Protein AF-0000000079002366 (afdb_homodimer)

Secondary structure (DSSP, 8-state):
-GGGGG--BSS---EETTEEEEEEES-SEE-TT-EEEEEEEEEE-SS-EEEEEEEEETTTTEEEEEEEEEE-TT-EEEEEEEEEPPSS-EEEEEEEEETTEEEEEEEEEE--GGGSPPEEEEEEEEE-----B-TTS-BS-THHHHHHHS-TTTTT-S-HHHHHHHHHHH-TT--EEEEE-HHHHHHHHHHHHH-EEBTTS-EE-TTSHHHHHHHHHHHHHHHHHHTTSEEEEEE-TT-B-HHHIIIII--HHHHHHHHHHHHHHHHHHH-TT----EEE-GGG-B-TTHHHHHHHTT--EEEEEIIIIITT-EES---SSS-EEEE-TTT--EEEEEEE-HHHHHHHHH-B--SSHHHHHHHHHHHHHHHHHGGG-TT-SEEEEEEESSHHHHTSSSHHHHHHHHHHHHHHHHHHHHTTSEEE--HHHHHHHS---EEEEE--SB-TTS-STTTTTSSTTHHHHHHHHHHHHHHHHHHHHHHTS--HHHHHHHHHHHHHTBHHHH-GGG--HHHHHHHHHHHHHHHHHHHTTEEEEEEEESS-EEBT-EEEEEEEEEE-SSS-EEEEEEEEETTEEESS-SPEEEEE-TTEEEEEEEEEEESSBEEEEEEEEEEETTEEEEEEEEEEEEEPPPPPPP-/-GGGGG--BSS---EETTEEEEEEES-SEE-TT-EEEEEEEEEE-SS-EEEEEEEEETTTTEEEEEEEEEE-TT-EEEEEEEEEPPSS-EEEEEEEEETTEEEEEEEEEE--GGGSPPEEEEEEEEE-----B-TTS-BS-THHHHHHHS-TTTTT-S-HHHHHHHHHHH-TT--EEEEE-HHHHHHHHHHHHH-EEBTTS-EE-TTSHHHHHHHHHHHHHHHHHHTTSEEEEEE-TT---HHHIIIII--HHHHHHHHHHHHHHHHHHH-TT----EEE-GGG-B-TTHHHHHHHTT--EEEEEIIIIITT-EES---SSS-EEEE-TTT--EEEEEEE-HHHHHHHHHSB--SSHHHHHHHHHHHHHHHHHGGG-TT-SEEEEEEESSHHHHTSSSHHHHHHHHHHHHHHHHHHHHTTSEEE--HHHHHHHS---EEEEE--SB-TTS-STTTTTSSTTHHHHHHHHHHHHHHHHHHHHHHTS--HHHHHHHHHHHHHT-HHHH-GGG--HHHHHHHHHHHHHHHHHHHTTEEEEEEEESS-EEBT-EEEEEEEEEE-SSS-EEEEEEEEETTEEESS-SPEEEEE-TTEEEEEEEEEEESSBEEEEEEEEEEETTEEEEEEEEEEEEEPPPPPPP-

pLDDT: mean 95.38, std 5.59, range [43.78, 98.81]

Radius of gyration: 57.19 Å; Cα contacts (8 Å, |Δi|>4): 3016; chains: 2; bounding box: 68×178×107 Å

Foldseek 3Di:
DVVQVVFQAPDGWDDDPQKTWDKFKPFQEEAAFDKIKIKIKIFHQAAKDKKKKWKAWPVVRGTPDIDIDIDHHGDIDIDMDMDTHHRDWDKTKMFMDINNHTRYMDIHTYDDLVVAAAAAEAEEAEADDALQAFPVQAGADCCLQQQQAACQQPPLDGHLLLLVLVLCVVQVQFAYEYEPELSSLVVLVCCLVAWHHHPVGDTDGNPDPSNVSSVVSLVSVLVCVVVQRYAYAWEQRRLFLQLCCCVPLVVNVLRLVRRLVRQVSVQVSSDPNDGHQAHERRLLQDDLSCQVSCQVSNRAEYEEACVQWVVQFAFFDDDLQAKAWEAAPVVRGTHIYRHADLVLLCSLQPSQAADDLVRLLNSLSVSLSVVLVVLVPNPRRYHYHYDHRRRSQNVHPRNNSNSSSVSNNSSNNVVCVVSSNHPRHYPVVCPVVGDRPIYTHDTDRAGSVNDPCQQPPLDPCSVVLVVLLSVLVLLLQQLQQFQVHDDPLSVQLSVLSSSLRRRQCRGNVNPPVVSNCSSSCSNNVSSLVQLLQKEWDDWDWPDAAEAQDKTKIKTKIFHQAQGKTKKWKDKDWDQKDFPPNDTDIDIDHHGDMDIDITIMHGHDFAKIKMKMFIDGSRDTSYMDIDIHGYHYDDDDDDD/DVVQVQFQAPDGWDDDPQKTKEKFKPFQEEEAFDKIKIKIKIFGQAAKDKKKKWKAKPVVRGTPDIDIDIDHHGDIDIDMDMDTHHRDWDKTKMFMDINNHTRYMDIHTYDDLVVDAAAAEAEEAEADDALQAFPVQAGADCCLQQQQAACQQPPLDGHLLLLVLVLCVVQVQFAYEYEPELSSLVVLVCCLVAWHHHPVGDTDGNPDPSNVSSVVSLVSVLVCVVVQRYAYAWEQRRLFLQLCCCVPLVVNVLRLVRRLVRQVSVQVSSDPNDGHQAHERRLLQDDLSCQVSCQVSNRAEYEEACVQWVVQFAFFDDDLQAWAWEAAPVVRGTHIYRHADLVLLCSLQPSQAADDLVRLLNSLSVSLSVVLVVLVPNVRRHHYHYDHRRRSQNVHPRNNSNSSSVSNNSSNNVVCVVSNNHPNHYPVVCPVVGDRPIYTHDTDRAGSVNDPCQQPPLDPCSVVLVVLLSVLVLLLQQLQQFQVHDDPLSVQLSVLSSSLRRSQCRGNVNPPVVSNVSSSCSNNVSSLVQLLQKEWDDWDWPDAAEAQDKTKIKTKIFHQAQGKTKKWKDKDWDQKDFPPNDTDIDIDHHGDMDIDITIMHGHDFAKIKMKMFIDGSRDTSYMDIDIHGYHYDDDDDDD

Sequence (1278 aa):
MEVLDKYSSLIKPKLINNIEAYMVFDKPAHKPNAEAKIYVLLNNHGSRRDIHYKIVSIDRNREVFSKRINVDEKKFLIETISIETPDKPGRFCYKLFIDNEQIDNTCFLVGDPSSREQMYFTIVWHHHQAPNYLPDGRIHGPWAYIYVWSDLLKPYGKGPYHYHSVMLNIHPHFKATYNLSPSLLRQWQIAVEKGVEFVNGEKYDPNHEKIRLVEETLNNYREALFKGQIDVLTSIYAHTIGGFLTDVLGATNIVEEEIRYGKEVTSKIMGNNYNPQGIWTPEMAFSMKLIPIYYDLDIKYTVLDDKFHFFHAEGNKDSQYEPYMVIDTESKKYITVFFRDHDLSDILGFRNNFYSEPHAWRNAYEFALRVAEKWFDKNVKVLTIALDGENWMSFSVNPPLTAYFLDKMIIYLETLSDNKFIKLSTLREIYNKVPANRILTNIPTNSWLGTFRKWRGEVPQHEEYWIKTYSVYRKLLAYEEMIGGRDEFSNEARWALWHALDSDYWWAEFWLPKIIDTWLSVAENILNNRINKIQIIDVRPASEFYEDEKAGLVVTIRNQLEKEIRVSFAIGGTGFSSVNNDLETVKMNPNSSYTRIIPVKAKFIGKHKMVVSAISKGLIIDSKIIDINVKPKLLPNPRMEVLDKYSSLIKPKLINNIEAYMVFDKPAHKPNAEAKIYVLLNNHGSRRDIHYKIVSIDRNREVFSKRINVDEKKFLIETISIETPDKPGRFCYKLFIDNEQIDNTCFLVGDPSSREQMYFTIVWHHHQAPNYLPDGRIHGPWAYIYVWSDLLKPYGKGPYHYHSVMLNIHPHFKATYNLSPSLLRQWQIAVEKGVEFVNGEKYDPNHEKIRLVEETLNNYREALFKGQIDVLTSIYAHTIGGFLTDVLGATNIVEEEIRYGKEVTSKIMGNNYNPQGIWTPEMAFSMKLIPIYYDLDIKYTVLDDKFHFFHAEGNKDSQYEPYMVIDTESKKYITVFFRDHDLSDILGFRNNFYSEPHAWRNAYEFALRVAEKWFDKNVKVLTIALDGENWMSFSVNPPLTAYFLDKMIIYLETLSDNKFIKLSTLREIYNKVPANRILTNIPTNSWLGTFRKWRGEVPQHEEYWIKTYSVYRKLLAYEEMIGGRDEFSNEARWALWHALDSDYWWAEFWLPKIIDTWLSVAENILNNRINKIQIIDVRPASEFYEDEKAGLVVTIRNQLEKEIRVSFAIGGTGFSSVNNDLETVKMNPNSSYTRIIPVKAKFIGKHKMVVSAISKGLIIDSKIIDINVKPKLLPNPR

InterPro domains:
  IPR004300 Glycoside hydrolase family 57, N-terminal domain [PF03065] (162-439)
  IPR011330 Glycoside hydrolase/deacetylase, beta/alpha-barrel [SSF88713] (119-455)
  IPR027291 Glycoside hydrolase 38, N-terminal domain superfamily [G3DSA:3.20.110.10] (118-382)
  IPR052046 Glycosyl hydrolase family 57 [PTHR36306] (117-508)

Solvent-accessible surface area (backbone atoms only — not comparable to full-atom values): 63898 Å² total; per-residue (Å²): 121,78,79,54,70,74,34,45,34,87,61,66,81,58,66,60,96,46,31,32,52,42,60,41,57,77,45,45,60,38,48,49,66,31,82,43,39,38,38,40,34,37,33,27,76,41,72,62,44,78,44,41,37,37,34,31,32,61,84,73,70,39,76,77,46,74,49,75,47,76,46,52,53,66,35,77,46,77,45,81,44,79,45,71,40,55,79,59,68,45,78,48,41,36,36,35,26,50,72,87,38,79,64,37,69,41,66,34,34,28,42,62,42,84,77,50,80,55,22,36,32,31,42,36,32,39,36,74,36,69,64,40,47,46,98,85,59,37,28,78,50,66,58,75,49,45,33,32,60,30,67,62,17,46,95,77,37,33,7,50,59,29,36,56,31,50,47,49,67,76,36,71,82,57,32,26,21,32,25,56,26,20,26,32,50,49,52,52,50,43,25,48,74,70,17,48,41,35,71,88,66,55,71,45,52,39,82,35,71,60,32,45,47,48,46,49,32,54,48,40,48,37,49,36,39,75,71,62,32,32,41,57,24,21,21,37,27,38,41,33,44,46,23,54,37,36,71,39,71,62,39,48,65,60,47,45,52,30,32,54,48,6,41,50,47,36,21,61,72,60,32,90,83,41,73,54,41,33,34,47,46,38,70,32,22,38,30,62,77,49,34,56,50,36,36,76,70,60,32,51,32,36,55,40,34,27,75,50,29,53,68,66,38,39,63,59,77,86,61,63,23,45,46,28,32,36,34,34,80,85,80,68,32,42,35,33,36,37,31,21,42,52,67,65,19,45,39,63,43,64,31,44,22,47,90,43,70,64,50,20,43,45,37,20,49,51,52,41,31,57,58,53,56,45,58,76,39,82,73,41,47,33,49,34,32,50,39,58,49,38,53,34,33,71,71,27,87,36,30,28,45,39,52,55,18,50,56,47,29,51,52,40,49,47,48,35,29,75,62,38,48,30,37,66,26,22,61,66,54,42,61,76,70,47,77,51,85,32,45,31,58,41,46,63,40,34,16,69,79,62,49,56,35,55,55,49,60,73,38,79,66,34,58,60,52,49,42,52,50,50,42,46,50,48,51,51,53,17,53,27,57,22,54,72,49,81,50,76,64,55,50,50,25,48,54,25,44,44,60,37,47,18,39,66,45,40,28,49,95,56,54,33,64,70,60,31,49,51,24,44,49,52,20,42,52,53,50,48,63,56,48,66,37,38,38,69,78,44,71,47,71,70,51,79,41,31,34,75,32,80,27,36,34,34,40,29,38,36,34,64,42,92,50,49,34,41,43,22,40,40,68,15,16,60,52,48,44,48,78,61,87,56,67,51,70,45,80,42,57,45,62,35,70,48,74,47,72,44,54,31,31,33,64,38,26,38,74,41,60,35,28,40,32,35,34,28,85,51,30,49,60,28,73,46,78,44,80,45,66,25,36,61,66,76,57,72,78,71,113,121,77,78,55,68,75,34,46,34,89,61,65,80,58,68,58,96,47,32,32,50,43,58,43,57,77,45,44,60,37,47,50,66,31,83,42,40,39,37,39,35,37,34,28,75,40,70,63,45,78,44,41,37,37,35,33,32,60,83,73,70,37,76,75,46,72,49,75,48,76,46,52,53,66,34,77,45,75,45,80,43,82,44,72,40,54,78,59,70,44,79,48,40,35,35,35,25,51,71,88,38,78,63,37,69,41,68,34,34,29,42,62,41,84,79,48,80,55,23,36,32,32,42,37,32,40,37,74,36,69,65,39,46,46,99,84,60,36,28,77,49,67,59,75,48,48,33,32,62,31,67,64,17,47,94,76,37,34,6,51,58,30,35,55,31,50,47,49,66,76,36,70,81,58,33,26,21,32,25,56,25,18,25,30,49,49,52,52,49,42,24,46,73,70,18,49,41,36,72,88,65,55,70,45,52,40,82,34,72,60,34,46,48,49,48,48,33,53,49,39,48,38,50,35,38,76,71,64,32,32,40,55,23,21,20,37,27,38,41,34,43,46,24,53,37,37,71,38,70,62,38,46,65,60,47,44,51,31,32,55,49,5,41,50,46,37,22,61,72,60,32,90,82,42,71,54,40,34,34,46,47,38,70,31,23,40,30,63,78,49,32,56,50,37,36,75,70,59,31,51,33,38,53,40,34,28,75,48,30,53,69,66,38,39,64,60,77,85,60,63,24,43,46,28,31,37,36,34,78,86,80,67,33,43,35,34,37,38,31,21,42,53,66,65,18,45,40,62,42,66,31,45,23,47,89,44,69,66,52,18,42,45,38,21,49,50,52,41,32,56,57,54,55,46,59,76,39,84,72,41,48,33,50,33,32,50,39,57,50,37,54,32,32,72,71,27,86,37,29,27,46,39,51,54,17,50,55,48,29,51,52,40,49,47,48,35,31,74,62,39,47,30,36,67,26,22,63,67,55,44,60,75,71,48,76,53,84,32,44,32,58,43,46,63,40,32,16,70,78,62,48,57,36,54,55,50,61,72,40,77,65,33,56,60,52,50,42,52,50,50,42,46,50,47,51,50,52,17,52,26,56,22,54,72,47,82,51,74,64,55,49,50,26,48,53,24,44,44,60,37,46,19,39,67,43,39,27,50,95,56,54,34,64,68,60,31,48,53,24,44,48,52,20,42,52,53,49,48,64,56,49,67,38,40,39,70,78,44,71,46,71,70,51,77,40,32,34,74,33,80,26,36,34,35,38,29,37,35,34,63,41,92,49,48,34,42,45,22,40,39,70,15,16,60,52,48,44,46,78,60,86,56,69,51,70,45,78,42,58,44,63,34,71,48,75,47,72,46,55,31,31,32,65,38,27,37,72,40,59,36,29,40,32,35,33,27,86,49,31,48,61,31,72,46,76,43,80,45,66,26,37,61,66,75,57,72,78,71,114

Nearest PDB structures (foldseek):
  7e1y-assembly1_H  TM=9.943E-01  e=3.136E-101  Staphylothermus marinus F1
  8cmu-assembly1_B  TM=7.668E-01  e=3.861E-05  Homo sapiens
  1ex0-assembly1_B  TM=7.527E-01  e=7.606E-05  Homo sapiens
  1ex0-assembly1_A  TM=7.630E-01  e=1.265E-04  Homo sapiens
  1evu-assembly1_B  TM=7.575E-01  e=1.338E-04  Homo sapiens

Structure (mmCIF, N/CA/C/O backbone):
data_AF-0000000079002366-model_v1
#
loop_
_entity.id
_entity.type
_entity.pdbx_description
1 polymer 'Glycoside hydrolase, family 57'
#
loop_
_atom_site.group_PDB
_atom_site.id
_atom_site.type_symbol
_atom_site.label_atom_id
_atom_site.label_alt_id
_atom_site.label_comp_id
_atom_site.label_asym_id
_atom_site.label_entity_id
_atom_site.label_seq_id
_atom_site.pdbx_PDB_ins_code
_atom_site.Cartn_x
_atom_site.Cartn_y
_atom_site.Cartn_z
_atom_site.occupancy
_atom_site.B_iso_or_equiv
_atom_site.auth_seq_id
_atom_site.auth_comp_id
_atom_site.auth_asym_id
_atom_site.auth_atom_id
_atom_site.pdbx_PDB_model_num
ATOM 1 N N . MET A 1 1 ? 32.5 -64.375 -22.828 1 44.06 1 MET A N 1
ATOM 2 C CA . MET A 1 1 ? 31.625 -64.25 -21.672 1 44.06 1 MET A CA 1
ATOM 3 C C . MET A 1 1 ? 31.125 -62.844 -21.484 1 44.06 1 MET A C 1
ATOM 5 O O . MET A 1 1 ? 29.938 -62.625 -21.219 1 44.06 1 MET A O 1
ATOM 9 N N . GLU A 1 2 ? 32.031 -61.875 -21.703 1 52.25 2 GLU A N 1
ATOM 10 C CA . GLU A 1 2 ? 31.797 -60.438 -21.469 1 52.25 2 GLU A CA 1
ATOM 11 C C . GLU A 1 2 ? 30.812 -59.875 -22.484 1 52.25 2 GLU A C 1
ATOM 13 O O . GLU A 1 2 ? 30 -59 -22.156 1 52.25 2 GLU A O 1
ATOM 18 N N . VAL A 1 3 ? 30.672 -60.438 -23.703 1 61.19 3 VAL A N 1
ATOM 19 C CA . VAL A 1 3 ? 29.906 -59.906 -24.812 1 61.19 3 VAL A CA 1
ATOM 20 C C . VAL A 1 3 ? 28.422 -60.188 -24.609 1 61.19 3 VAL A C 1
ATOM 22 O O . VAL A 1 3 ? 27.562 -59.438 -25.031 1 61.19 3 VAL A O 1
ATOM 25 N N . LEU A 1 4 ? 28.078 -61.125 -23.766 1 69.12 4 LEU A N 1
ATOM 26 C CA . LEU A 1 4 ? 26.688 -61.531 -23.625 1 69.12 4 LEU A CA 1
ATOM 27 C C . LEU A 1 4 ? 26 -60.75 -22.516 1 69.12 4 LEU A C 1
ATOM 29 O O . LEU A 1 4 ? 24.781 -60.812 -22.359 1 69.12 4 LEU A O 1
ATOM 33 N N . ASP A 1 5 ? 26.734 -59.906 -21.781 1 71.38 5 ASP A N 1
ATOM 34 C CA . ASP A 1 5 ? 26.172 -59.188 -20.641 1 71.38 5 ASP A CA 1
ATOM 35 C C . ASP A 1 5 ? 25.25 -58.062 -21.109 1 71.38 5 ASP A C 1
ATOM 37 O O . ASP A 1 5 ? 24.438 -57.562 -20.328 1 71.38 5 ASP A O 1
ATOM 41 N N . LYS A 1 6 ? 25.391 -57.781 -22.375 1 71.75 6 LYS A N 1
ATOM 42 C CA . LYS A 1 6 ? 24.609 -56.656 -22.891 1 71.75 6 LYS A CA 1
ATOM 43 C C . LYS A 1 6 ? 23.172 -57.062 -23.172 1 71.75 6 LYS A C 1
ATOM 45 O O . LYS A 1 6 ? 22.312 -56.219 -23.375 1 71.75 6 LYS A O 1
ATOM 50 N N . TYR A 1 7 ? 22.938 -58.281 -23.094 1 79 7 TYR A N 1
ATOM 51 C CA . TYR A 1 7 ? 21.609 -58.812 -23.438 1 79 7 TYR A CA 1
ATOM 52 C C . TYR A 1 7 ? 20.781 -59.031 -22.172 1 79 7 TYR A C 1
ATOM 54 O O . TYR A 1 7 ? 20.734 -60.156 -21.656 1 79 7 TYR A O 1
ATOM 62 N N . SER A 1 8 ? 20.062 -57.938 -21.781 1 85.75 8 SER A N 1
ATOM 63 C CA . SER A 1 8 ? 19.125 -58 -20.656 1 85.75 8 SER A CA 1
ATOM 64 C C . SER A 1 8 ? 17.844 -58.719 -21.062 1 85.75 8 SER A C 1
ATOM 66 O O . SER A 1 8 ? 17.047 -58.188 -21.844 1 85.75 8 SER A O 1
ATOM 68 N N . SER A 1 9 ? 17.734 -60 -20.766 1 92.19 9 SER A N 1
ATOM 69 C CA . SER A 1 9 ? 16.578 -60.875 -21.047 1 92.19 9 SER A CA 1
ATOM 70 C C . SER A 1 9 ? 16.234 -61.719 -19.844 1 92.19 9 SER A C 1
ATOM 72 O O . SER A 1 9 ? 16.938 -61.719 -18.828 1 92.19 9 SER A O 1
ATOM 74 N N . LEU A 1 10 ? 15.047 -62.312 -19.891 1 92.69 10 LEU A N 1
ATOM 75 C CA . LEU A 1 10 ? 14.609 -63.188 -18.812 1 92.69 10 LEU A CA 1
ATOM 76 C C . LEU A 1 10 ? 15.57 -64.375 -18.656 1 92.69 10 LEU A C 1
ATOM 78 O O . LEU A 1 10 ? 15.93 -64.688 -17.531 1 92.69 10 LEU A O 1
ATOM 82 N N . ILE A 1 11 ? 15.891 -65 -19.797 1 94.69 11 ILE A N 1
ATOM 83 C CA . ILE A 1 11 ? 16.906 -66 -19.875 1 94.69 11 ILE A CA 1
ATOM 84 C C . ILE A 1 11 ? 18.141 -65.5 -20.578 1 94.69 11 ILE A C 1
ATOM 86 O O . ILE A 1 11 ? 18.078 -65.125 -21.75 1 94.69 11 ILE A O 1
ATOM 90 N N . LYS A 1 12 ? 19.219 -65.562 -19.938 1 94.44 12 LYS A N 1
ATOM 91 C CA . LYS A 1 12 ? 20.453 -65.062 -20.531 1 94.44 12 LYS A CA 1
ATOM 92 C C . LYS A 1 12 ? 21.016 -66 -21.562 1 94.44 12 LYS A C 1
ATOM 94 O O . LYS A 1 12 ? 20.891 -67.25 -21.422 1 94.44 12 LYS A O 1
ATOM 99 N N . PRO A 1 13 ? 21.562 -65.438 -22.562 1 93.38 13 PRO A N 1
ATOM 100 C CA . PRO A 1 13 ? 22.188 -66.375 -23.547 1 93.38 13 PRO A CA 1
ATOM 101 C C . PRO A 1 13 ? 23.453 -67 -23 1 93.38 13 PRO A C 1
ATOM 103 O O . PRO A 1 13 ? 24.188 -66.438 -22.219 1 93.38 13 PRO A O 1
ATOM 106 N N . LYS A 1 14 ? 23.609 -68.188 -23.328 1 91.75 14 LYS A N 1
ATOM 107 C CA . LYS A 1 14 ? 24.781 -69 -22.938 1 91.75 14 LYS A CA 1
ATOM 108 C C . LYS A 1 14 ? 25.312 -69.812 -24.094 1 91.75 14 LYS A C 1
ATOM 110 O O . LYS A 1 14 ? 24.531 -70.375 -24.859 1 91.75 14 LYS A O 1
ATOM 115 N N . LEU A 1 15 ? 26.625 -69.875 -24.219 1 91.62 15 LEU A N 1
ATOM 116 C CA . LEU A 1 15 ? 27.281 -70.625 -25.25 1 91.62 15 LEU A CA 1
ATOM 117 C C . LEU A 1 15 ? 28.266 -71.625 -24.641 1 91.62 15 LEU A C 1
ATOM 119 O O . LEU A 1 15 ? 28.953 -71.312 -23.672 1 91.62 15 LEU A O 1
ATOM 123 N N . ILE A 1 16 ? 28.312 -72.812 -25.125 1 92.69 16 ILE A N 1
ATOM 124 C CA . ILE A 1 16 ? 29.328 -73.812 -24.812 1 92.69 16 ILE A CA 1
ATOM 125 C C . ILE A 1 16 ? 30.094 -74.188 -26.078 1 92.69 16 ILE A C 1
ATOM 127 O O . ILE A 1 16 ? 29.547 -74.875 -26.984 1 92.69 16 ILE A O 1
ATOM 131 N N . ASN A 1 17 ? 31.344 -73.875 -26.141 1 90.19 17 ASN A N 1
ATOM 132 C CA . ASN A 1 17 ? 32.188 -74.125 -27.312 1 90.19 17 ASN A CA 1
ATOM 133 C C . ASN A 1 17 ? 31.516 -73.688 -28.594 1 90.19 17 ASN A C 1
ATOM 135 O O . ASN A 1 17 ? 31.375 -74.438 -29.547 1 90.19 17 ASN A O 1
ATOM 139 N N . ASN A 1 18 ? 30.938 -72.562 -28.672 1 91.44 18 ASN A N 1
ATOM 140 C CA . ASN A 1 18 ? 30.328 -71.812 -29.781 1 91.44 18 ASN A CA 1
ATOM 141 C C . ASN A 1 18 ? 28.969 -72.438 -30.156 1 91.44 18 ASN A C 1
ATOM 143 O O . ASN A 1 18 ? 28.438 -72.125 -31.234 1 91.44 18 ASN A O 1
ATOM 147 N N . ILE A 1 19 ? 28.438 -73.312 -29.266 1 92.5 19 ILE A N 1
ATOM 148 C CA . ILE A 1 19 ? 27.109 -73.875 -29.469 1 92.5 19 ILE A CA 1
ATOM 149 C C . ILE A 1 19 ? 26.109 -73.188 -28.516 1 92.5 19 ILE A C 1
ATOM 151 O O . ILE A 1 19 ? 26.328 -73.188 -27.297 1 92.5 19 ILE A O 1
ATOM 155 N N . GLU A 1 20 ? 25.188 -72.625 -29.125 1 94 20 GLU A N 1
ATOM 156 C CA . GLU A 1 20 ? 24.016 -72.125 -28.391 1 94 20 GLU A CA 1
ATOM 157 C C . GLU A 1 20 ? 22.891 -73.188 -28.391 1 94 20 GLU A C 1
ATOM 159 O O . GLU A 1 20 ? 22.547 -73.688 -29.438 1 94 20 GLU A O 1
ATOM 164 N N . ALA A 1 21 ? 22.359 -73.438 -27.234 1 95.19 21 ALA A N 1
ATOM 165 C CA . ALA A 1 21 ? 21.297 -74.5 -27.172 1 95.19 21 ALA A CA 1
ATOM 166 C C . ALA A 1 21 ? 20.25 -74.125 -26.125 1 95.19 21 ALA A C 1
ATOM 168 O O . ALA A 1 21 ? 20.594 -73.625 -25.047 1 95.19 21 ALA A O 1
ATOM 169 N N . TYR A 1 22 ? 19.016 -74.312 -26.484 1 97.62 22 TYR A N 1
ATOM 170 C CA . TYR A 1 22 ? 17.891 -74.125 -25.594 1 97.62 22 TYR A CA 1
ATOM 171 C C . TYR A 1 22 ? 16.859 -75.188 -25.719 1 97.62 22 TYR A C 1
ATOM 173 O O . TYR A 1 22 ? 16.875 -76 -26.688 1 97.62 22 TYR A O 1
ATOM 181 N N . MET A 1 23 ? 16.109 -75.312 -24.734 1 96.94 23 MET A N 1
ATOM 182 C CA . MET A 1 23 ? 14.992 -76.25 -24.734 1 96.94 23 MET A CA 1
ATOM 183 C C . MET A 1 23 ? 13.68 -75.562 -24.438 1 96.94 23 MET A C 1
ATOM 185 O O . MET A 1 23 ? 13.578 -74.75 -23.484 1 96.94 23 MET A O 1
ATOM 189 N N . VAL A 1 24 ? 12.695 -75.75 -25.312 1 97.75 24 VAL A N 1
ATOM 190 C CA . VAL A 1 24 ? 11.352 -75.25 -25.078 1 97.75 24 VAL A CA 1
ATOM 191 C C . VAL A 1 24 ? 10.328 -76.375 -25.297 1 97.75 24 VAL A C 1
ATOM 193 O O . VAL A 1 24 ? 10.633 -77.375 -25.938 1 97.75 24 VAL A O 1
ATOM 196 N N . PHE A 1 25 ? 9.211 -76.25 -24.703 1 97.75 25 PHE A N 1
ATOM 197 C CA . PHE A 1 25 ? 8.125 -77.188 -24.922 1 97.75 25 PHE A CA 1
ATOM 198 C C . PHE A 1 25 ? 7.148 -76.625 -25.969 1 97.75 25 PHE A C 1
ATOM 200 O O . PHE A 1 25 ? 7.168 -75.438 -26.281 1 97.75 25 PHE A O 1
ATOM 207 N N . ASP A 1 26 ? 6.336 -77.5 -26.516 1 96.69 26 ASP A N 1
ATOM 208 C CA . ASP A 1 26 ? 5.355 -77.125 -27.516 1 96.69 26 ASP A CA 1
ATOM 209 C C . ASP A 1 26 ? 4.301 -76.188 -26.922 1 96.69 26 ASP A C 1
ATOM 211 O O . ASP A 1 26 ? 3.785 -75.312 -27.609 1 96.69 26 ASP A O 1
ATOM 215 N N . LYS A 1 27 ? 4.016 -76.375 -25.609 1 97.25 27 LYS A N 1
ATOM 216 C CA . LYS A 1 27 ? 3.115 -75.562 -24.844 1 97.25 27 LYS A CA 1
ATOM 217 C C . LYS A 1 27 ? 3.631 -75.312 -23.422 1 97.25 27 LYS A C 1
ATOM 219 O O . LYS A 1 27 ? 4.227 -76.25 -22.844 1 97.25 27 LYS A O 1
ATOM 224 N N . PRO A 1 28 ? 3.299 -74.125 -22.906 1 97.12 28 PRO A N 1
ATOM 225 C CA . PRO A 1 28 ? 3.729 -73.875 -21.531 1 97.12 28 PRO A CA 1
ATOM 226 C C . PRO A 1 28 ? 2.947 -74.688 -20.516 1 97.12 28 PRO A C 1
ATOM 228 O O . PRO A 1 28 ? 3.438 -74.938 -19.406 1 97.12 28 PRO A O 1
ATOM 231 N N . ALA A 1 29 ? 1.758 -75.062 -20.938 1 96.38 29 ALA A N 1
ATOM 232 C CA . ALA A 1 29 ? 0.913 -75.875 -20.031 1 96.38 29 ALA A CA 1
ATOM 233 C C . ALA A 1 29 ? 0.18 -76.938 -20.797 1 96.38 29 ALA A C 1
ATOM 235 O O . ALA A 1 29 ? -0.286 -76.75 -21.922 1 96.38 29 ALA A O 1
ATOM 236 N N . HIS A 1 30 ? 0.12 -78.188 -20.141 1 96.12 30 HIS A N 1
ATOM 237 C CA . HIS A 1 30 ? -0.513 -79.375 -20.719 1 96.12 30 HIS A CA 1
ATOM 238 C C . HIS A 1 30 ? -1.516 -80 -19.75 1 96.12 30 HIS A C 1
ATOM 240 O O . HIS A 1 30 ? -1.458 -79.75 -18.547 1 96.12 30 HIS A O 1
ATOM 246 N N . LYS A 1 31 ? -2.406 -80.75 -20.312 1 94.38 31 LYS A N 1
ATOM 247 C CA . LYS A 1 31 ? -3.262 -81.625 -19.484 1 94.38 31 LYS A CA 1
ATOM 248 C C . LYS A 1 31 ? -2.502 -82.812 -18.984 1 94.38 31 LYS A C 1
ATOM 250 O O . LYS A 1 31 ? -1.475 -83.188 -19.547 1 94.38 31 LYS A O 1
ATOM 255 N N . PRO A 1 32 ? -3.002 -83.438 -17.922 1 93.5 32 PRO A N 1
ATOM 256 C CA . PRO A 1 32 ? -2.361 -84.688 -17.469 1 93.5 32 PRO A CA 1
ATOM 257 C C . PRO A 1 32 ? -2.469 -85.812 -18.469 1 93.5 32 PRO A C 1
ATOM 259 O O . PRO A 1 32 ? -3.496 -86 -19.141 1 93.5 32 PRO A O 1
ATOM 262 N N . ASN A 1 33 ? -1.472 -86.625 -18.562 1 93.44 33 ASN A N 1
ATOM 263 C CA . ASN A 1 33 ? -1.409 -87.812 -19.406 1 93.44 33 ASN A CA 1
ATOM 264 C C . ASN A 1 33 ? -1.61 -87.5 -20.875 1 93.44 33 ASN A C 1
ATOM 266 O O . ASN A 1 33 ? -2.377 -88.188 -21.578 1 93.44 33 ASN A O 1
ATOM 270 N N . ALA A 1 34 ? -1.039 -86.438 -21.25 1 94 34 ALA A N 1
ATOM 271 C CA . ALA A 1 34 ? -1.09 -86 -22.641 1 94 34 ALA A CA 1
ATOM 272 C C . ALA A 1 34 ? 0.293 -86.062 -23.281 1 94 34 ALA A C 1
ATOM 274 O O . ALA A 1 34 ? 1.297 -86.25 -22.594 1 94 34 ALA A O 1
ATOM 275 N N . GLU A 1 35 ? 0.284 -86 -24.516 1 94.69 35 GLU A N 1
ATOM 276 C CA . GLU A 1 35 ? 1.549 -85.938 -25.25 1 94.69 35 GLU A CA 1
ATOM 277 C C . GLU A 1 35 ? 2.125 -84.5 -25.25 1 94.69 35 GLU A C 1
ATOM 279 O O . GLU A 1 35 ? 1.389 -83.562 -25.406 1 94.69 35 GLU A O 1
ATOM 284 N N . ALA A 1 36 ? 3.338 -84.375 -24.938 1 95.31 36 ALA A N 1
ATOM 285 C CA . ALA A 1 36 ? 4.074 -83.125 -25.016 1 95.31 36 ALA A CA 1
ATOM 286 C C . ALA A 1 36 ? 5.336 -83.25 -25.859 1 95.31 36 ALA A C 1
ATOM 288 O O . ALA A 1 36 ? 5.812 -84.375 -26.062 1 95.31 36 ALA A O 1
ATOM 289 N N . LYS A 1 37 ? 5.754 -82.188 -26.422 1 97.06 37 LYS A N 1
ATOM 290 C CA . LYS A 1 37 ? 6.969 -82.188 -27.234 1 97.06 37 LYS A CA 1
ATOM 291 C C . LYS A 1 37 ? 8.016 -81.25 -26.688 1 97.06 37 LYS A C 1
ATOM 293 O O . LYS A 1 37 ? 7.68 -80.125 -26.219 1 97.06 37 LYS A O 1
ATOM 298 N N . ILE A 1 38 ? 9.211 -81.688 -26.641 1 96.75 38 ILE A N 1
ATOM 299 C CA . ILE A 1 38 ? 10.367 -80.875 -26.328 1 96.75 38 ILE A CA 1
ATOM 300 C C . ILE A 1 38 ? 11.078 -80.5 -27.625 1 96.75 38 ILE A C 1
ATOM 302 O O . ILE A 1 38 ? 11.391 -81.375 -28.453 1 96.75 38 ILE A O 1
ATOM 306 N N . TYR A 1 39 ? 11.219 -79.25 -27.844 1 97.31 39 TYR A N 1
ATOM 307 C CA . TYR A 1 39 ? 12.07 -78.75 -28.922 1 97.31 39 TYR A CA 1
ATOM 308 C C . TYR A 1 39 ? 13.453 -78.375 -28.406 1 97.31 39 TYR A C 1
ATOM 310 O O . TYR A 1 39 ? 13.586 -77.5 -27.562 1 97.31 39 TYR A O 1
ATOM 318 N N . VAL A 1 40 ? 14.445 -79.062 -28.844 1 96.75 40 VAL A N 1
ATOM 319 C CA . VAL A 1 40 ? 15.828 -78.688 -28.578 1 96.75 40 VAL A CA 1
ATOM 320 C C . VAL A 1 40 ? 16.344 -77.75 -29.688 1 96.75 40 VAL A C 1
ATOM 322 O O . VAL A 1 40 ? 16.438 -78.188 -30.844 1 96.75 40 VAL A O 1
ATOM 325 N N . LEU A 1 41 ? 16.609 -76.5 -29.344 1 96.94 41 LEU A N 1
ATOM 326 C CA . LEU A 1 41 ? 17.094 -75.5 -30.281 1 96.94 41 LEU A CA 1
ATOM 327 C C . LEU A 1 41 ? 18.625 -75.438 -30.281 1 96.94 41 LEU A C 1
ATOM 329 O O . LEU A 1 41 ? 19.219 -75 -29.297 1 96.94 41 LEU A O 1
ATOM 333 N N . LEU A 1 42 ? 19.25 -75.812 -31.328 1 95.06 42 LEU A N 1
ATOM 334 C CA . LEU A 1 42 ? 20.703 -75.875 -31.438 1 95.06 42 LEU A CA 1
ATOM 335 C C . LEU A 1 42 ? 21.188 -74.875 -32.5 1 95.06 42 LEU A C 1
ATOM 337 O O . LEU A 1 42 ? 20.75 -74.938 -33.656 1 95.06 42 LEU A O 1
ATOM 341 N N . ASN A 1 43 ? 22 -74 -32.094 1 95 43 ASN A N 1
ATOM 342 C CA . ASN A 1 43 ? 22.547 -73 -33 1 95 43 ASN A CA 1
ATOM 343 C C . ASN A 1 43 ? 24.078 -73 -32.906 1 95 43 ASN A C 1
ATOM 345 O O . ASN A 1 43 ? 24.641 -72.688 -31.875 1 95 43 ASN A O 1
ATOM 349 N N . ASN A 1 44 ? 24.75 -73.375 -34 1 93.31 44 ASN A N 1
ATOM 350 C CA . ASN A 1 44 ? 26.203 -73.438 -34.062 1 93.31 44 ASN A CA 1
ATOM 351 C C . ASN A 1 44 ? 26.797 -72.125 -34.625 1 93.31 44 ASN A C 1
ATOM 353 O O . ASN A 1 44 ? 26.594 -71.812 -35.781 1 93.31 44 ASN A O 1
ATOM 357 N N . HIS A 1 45 ? 27.578 -71.438 -33.812 1 91.62 45 HIS A N 1
ATOM 358 C CA . HIS A 1 45 ? 28.172 -70.188 -34.219 1 91.62 45 HIS A CA 1
ATOM 359 C C . HIS A 1 45 ? 29.609 -70.375 -34.719 1 91.62 45 HIS A C 1
ATOM 361 O O . HIS A 1 45 ? 30.266 -69.438 -35.125 1 91.62 45 HIS A O 1
ATOM 367 N N . GLY A 1 46 ? 30.047 -71.688 -34.625 1 91.12 46 GLY A N 1
ATOM 368 C CA . GLY A 1 46 ? 31.406 -72 -35.031 1 91.12 46 GLY A CA 1
ATOM 369 C C . GLY A 1 46 ? 31.484 -72.938 -36.188 1 91.12 46 GLY A C 1
ATOM 370 O O . GLY A 1 46 ? 30.656 -72.875 -37.125 1 91.12 46 GLY A O 1
ATOM 371 N N . SER A 1 47 ? 32.562 -73.75 -36.156 1 92.25 47 SER A N 1
ATOM 372 C CA . SER A 1 47 ? 32.75 -74.75 -37.219 1 92.25 47 SER A CA 1
ATOM 373 C C . SER A 1 47 ? 31.938 -76 -36.969 1 92.25 47 SER A C 1
ATOM 375 O O . SER A 1 47 ? 31.438 -76.25 -35.844 1 92.25 47 SER A O 1
ATOM 377 N N . ARG A 1 48 ? 31.812 -76.75 -38.031 1 92.62 48 ARG A N 1
ATOM 378 C CA . ARG A 1 48 ? 31.078 -78 -37.906 1 92.62 48 ARG A CA 1
ATOM 379 C C . ARG A 1 48 ? 31.641 -78.812 -36.75 1 92.62 48 ARG A C 1
ATOM 381 O O . ARG A 1 48 ? 32.875 -78.938 -36.594 1 92.62 48 ARG A O 1
ATOM 388 N N . ARG A 1 49 ? 30.703 -79.438 -36 1 89.5 49 ARG A N 1
ATOM 389 C CA . ARG A 1 49 ? 31.172 -80.188 -34.875 1 89.5 49 ARG A CA 1
ATOM 390 C C . ARG A 1 49 ? 30.125 -81.25 -34.438 1 89.5 49 ARG A C 1
ATOM 392 O O . ARG A 1 49 ? 28.922 -81 -34.594 1 89.5 49 ARG A O 1
ATOM 399 N N . ASP A 1 50 ? 30.656 -82.312 -33.969 1 92.69 50 ASP A N 1
ATOM 400 C CA . ASP A 1 50 ? 29.812 -83.375 -33.375 1 92.69 50 ASP A CA 1
ATOM 401 C C . ASP A 1 50 ? 29.562 -83.062 -31.891 1 92.69 50 ASP A C 1
ATOM 403 O O . ASP A 1 50 ? 30.5 -82.812 -31.125 1 92.69 50 ASP A O 1
ATOM 407 N N . ILE A 1 51 ? 28.219 -83 -31.547 1 93.31 51 ILE A N 1
ATOM 408 C CA . ILE A 1 51 ? 27.906 -82.688 -30.156 1 93.31 51 ILE A CA 1
ATOM 409 C C . ILE A 1 51 ? 27.031 -83.812 -29.578 1 93.31 51 ILE A C 1
ATOM 411 O O . ILE A 1 51 ? 26.297 -84.438 -30.312 1 93.31 51 ILE A O 1
ATOM 415 N N . HIS A 1 52 ? 27.203 -84 -28.344 1 95.12 52 HIS A N 1
ATOM 416 C CA . HIS A 1 52 ? 26.312 -84.875 -27.562 1 95.12 52 HIS A CA 1
ATOM 417 C C . HIS A 1 52 ? 25.422 -84.062 -26.641 1 95.12 52 HIS A C 1
ATOM 419 O O . HIS A 1 52 ? 25.906 -83.312 -25.812 1 95.12 52 HIS A O 1
ATOM 425 N N . TYR A 1 53 ? 24.078 -84.188 -26.906 1 94.19 53 TYR A N 1
ATOM 426 C CA . TYR A 1 53 ? 23.188 -83.5 -25.953 1 94.19 53 TYR A CA 1
ATOM 427 C C . TYR A 1 53 ? 22.297 -84.5 -25.234 1 94.19 53 TYR A C 1
ATOM 429 O O . TYR A 1 53 ? 21.969 -85.562 -25.781 1 94.19 53 TYR A O 1
ATOM 437 N N . LYS A 1 54 ? 21.953 -84.25 -24.047 1 95.69 54 LYS A N 1
ATOM 438 C CA . LYS A 1 54 ? 21.062 -85.125 -23.25 1 95.69 54 LYS A CA 1
ATOM 439 C C . LYS A 1 54 ? 20.078 -84.25 -22.453 1 95.69 54 LYS A C 1
ATOM 441 O O . LYS A 1 54 ? 20.375 -83.125 -22.109 1 95.69 54 LYS A O 1
ATOM 446 N N . ILE A 1 55 ? 18.922 -84.75 -22.188 1 96.25 55 ILE A N 1
ATOM 447 C CA . ILE A 1 55 ? 17.844 -84.125 -21.406 1 96.25 55 ILE A CA 1
ATOM 448 C C . ILE A 1 55 ? 17.594 -84.938 -20.141 1 96.25 55 ILE A C 1
ATOM 450 O O . ILE A 1 55 ? 17.391 -86.188 -20.219 1 96.25 55 ILE A O 1
ATOM 454 N N . VAL A 1 56 ? 17.641 -84.25 -19.047 1 95.81 56 VAL A N 1
ATOM 455 C CA . VAL A 1 56 ? 17.469 -84.938 -17.75 1 95.81 56 VAL A CA 1
ATOM 456 C C . VAL A 1 56 ? 16.266 -84.312 -17.031 1 95.81 56 VAL A C 1
ATOM 458 O O . VAL A 1 56 ? 16.141 -83.125 -16.891 1 95.81 56 VAL A O 1
ATOM 461 N N . SER A 1 57 ? 15.328 -85.25 -16.625 1 94.81 57 SER A N 1
ATOM 462 C CA . SER A 1 57 ? 14.211 -84.812 -15.805 1 94.81 57 SER A CA 1
ATOM 463 C C . SER A 1 57 ? 14.672 -84.438 -14.383 1 94.81 57 SER A C 1
ATOM 465 O O . SER A 1 57 ? 15.289 -85.312 -13.719 1 94.81 57 SER A O 1
ATOM 467 N N . ILE A 1 58 ? 14.352 -83.25 -13.953 1 91.94 58 ILE A N 1
ATOM 468 C CA . ILE A 1 58 ? 14.766 -82.875 -12.609 1 91.94 58 ILE A CA 1
ATOM 469 C C . ILE A 1 58 ? 13.898 -83.562 -11.57 1 91.94 58 ILE A C 1
ATOM 471 O O . ILE A 1 58 ? 14.398 -84 -10.539 1 91.94 58 ILE A O 1
ATOM 475 N N . ASP A 1 59 ? 12.695 -83.688 -11.836 1 88.56 59 ASP A N 1
ATOM 476 C CA . ASP A 1 59 ? 11.742 -84.312 -10.891 1 88.56 59 ASP A CA 1
ATOM 477 C C . ASP A 1 59 ? 12.008 -85.812 -10.703 1 88.56 59 ASP A C 1
ATOM 479 O O . ASP A 1 59 ? 11.852 -86.312 -9.594 1 88.56 59 ASP A O 1
ATOM 483 N N . ARG A 1 60 ? 12.492 -86.5 -11.742 1 89.31 60 ARG A N 1
ATOM 484 C CA . ARG A 1 60 ? 12.727 -87.938 -11.664 1 89.31 60 ARG A CA 1
ATOM 485 C C . ARG A 1 60 ? 14.211 -88.25 -11.594 1 89.31 60 ARG A C 1
ATOM 487 O O . ARG A 1 60 ? 14.602 -89.438 -11.398 1 89.31 60 ARG A O 1
ATOM 494 N N . ASN A 1 61 ? 15.016 -87.188 -11.805 1 86.81 61 ASN A N 1
ATOM 495 C CA . ASN A 1 61 ? 16.469 -87.312 -11.82 1 86.81 61 ASN A CA 1
ATOM 496 C C . ASN A 1 61 ? 16.938 -88.438 -12.758 1 86.81 61 ASN A C 1
ATOM 498 O O . ASN A 1 61 ? 17.703 -89.312 -12.352 1 86.81 61 ASN A O 1
ATOM 502 N N . ARG A 1 62 ? 16.344 -88.438 -13.938 1 92.06 62 ARG A N 1
ATOM 503 C CA . ARG A 1 62 ? 16.656 -89.5 -14.914 1 92.06 62 ARG A CA 1
ATOM 504 C C . ARG A 1 62 ? 16.844 -88.875 -16.297 1 92.06 62 ARG A C 1
ATOM 506 O O . ARG A 1 62 ? 16.156 -87.938 -16.672 1 92.06 62 ARG A O 1
ATOM 513 N N . GLU A 1 63 ? 17.766 -89.5 -16.984 1 93 63 GLU A N 1
ATOM 514 C CA . GLU A 1 63 ? 17.969 -89.125 -18.391 1 93 63 GLU A CA 1
ATOM 515 C C . GLU A 1 63 ? 16.797 -89.625 -19.25 1 93 63 GLU A C 1
ATOM 517 O O . GLU A 1 63 ? 16.422 -90.75 -19.219 1 93 63 GLU A O 1
ATOM 522 N N . VAL A 1 64 ? 16.25 -88.688 -19.938 1 92.12 64 VAL A N 1
ATOM 523 C CA . VAL A 1 64 ? 15.039 -89 -20.703 1 92.12 64 VAL A CA 1
ATOM 524 C C . VAL A 1 64 ? 15.383 -89.125 -22.188 1 92.12 64 VAL A C 1
ATOM 526 O O . VAL A 1 64 ? 14.672 -89.812 -22.938 1 92.12 64 VAL A O 1
ATOM 529 N N . PHE A 1 65 ? 16.469 -88.5 -22.562 1 93.75 65 PHE A N 1
ATOM 530 C CA . PHE A 1 65 ? 16.891 -88.562 -23.953 1 93.75 65 PHE A CA 1
ATOM 531 C C . PHE A 1 65 ? 18.375 -88.25 -24.094 1 93.75 65 PHE A C 1
ATOM 533 O O . PHE A 1 65 ? 18.922 -87.438 -23.312 1 93.75 65 PHE A O 1
ATOM 540 N N . SER A 1 66 ? 19.078 -88.812 -24.969 1 94.69 66 SER A N 1
ATOM 541 C CA . SER A 1 66 ? 20.484 -88.562 -25.281 1 94.69 66 SER A CA 1
ATOM 542 C C . SER A 1 66 ? 20.781 -88.875 -26.75 1 94.69 66 SER A C 1
ATOM 544 O O . SER A 1 66 ? 20.297 -89.875 -27.297 1 94.69 66 SER A O 1
ATOM 546 N N . LYS A 1 67 ? 21.453 -87.938 -27.359 1 95.19 67 LYS A N 1
ATOM 547 C CA . LYS A 1 67 ? 21.719 -88.125 -28.781 1 95.19 67 LYS A CA 1
ATOM 548 C C . LYS A 1 67 ? 22.984 -87.375 -29.188 1 95.19 67 LYS A C 1
ATOM 550 O O . LYS A 1 67 ? 23.312 -86.312 -28.641 1 95.19 67 LYS A O 1
ATOM 555 N N . ARG A 1 68 ? 23.766 -88.062 -30.062 1 95.06 68 ARG A N 1
ATOM 556 C CA . ARG A 1 68 ? 24.875 -87.375 -30.719 1 95.06 68 ARG A CA 1
ATOM 557 C C . ARG A 1 68 ? 24.469 -86.875 -32.094 1 95.06 68 ARG A C 1
ATOM 559 O O . ARG A 1 68 ? 23.797 -87.562 -32.844 1 95.06 68 ARG A O 1
ATOM 566 N N . ILE A 1 69 ? 24.797 -85.625 -32.406 1 93.94 69 ILE A N 1
ATOM 567 C CA . ILE A 1 69 ? 24.375 -85.062 -33.656 1 93.94 69 ILE A CA 1
ATOM 568 C C . ILE A 1 69 ? 25.484 -84.125 -34.219 1 93.94 69 ILE A C 1
ATOM 570 O O . ILE A 1 69 ? 26.172 -83.5 -33.469 1 93.94 69 ILE A O 1
ATOM 574 N N . ASN A 1 70 ? 25.641 -84.25 -35.438 1 92.31 70 ASN A N 1
ATOM 575 C CA . ASN A 1 70 ? 26.547 -83.312 -36.125 1 92.31 70 ASN A CA 1
ATOM 576 C C . ASN A 1 70 ? 25.828 -82 -36.531 1 92.31 70 ASN A C 1
ATOM 578 O O . ASN A 1 70 ? 24.828 -82.062 -37.25 1 92.31 70 ASN A O 1
ATOM 582 N N . VAL A 1 71 ? 26.312 -80.812 -36.031 1 91.69 71 VAL A N 1
ATOM 583 C CA . VAL A 1 71 ? 25.703 -79.562 -36.375 1 91.69 71 VAL A CA 1
ATOM 584 C C . VAL A 1 71 ? 26.641 -78.75 -37.312 1 91.69 71 VAL A C 1
ATOM 586 O O . VAL A 1 71 ? 27.781 -78.5 -36.938 1 91.69 71 VAL A O 1
ATOM 589 N N . ASP A 1 72 ? 26.125 -78.5 -38.5 1 93.56 72 ASP A N 1
ATOM 590 C CA . ASP A 1 72 ? 26.922 -77.812 -39.531 1 93.56 72 ASP A CA 1
ATOM 591 C C . ASP A 1 72 ? 27.297 -76.375 -39.094 1 93.56 72 ASP A C 1
ATOM 593 O O . ASP A 1 72 ? 26.703 -75.875 -38.156 1 93.56 72 ASP A O 1
ATOM 597 N N . GLU A 1 73 ? 28.234 -75.875 -39.781 1 91.75 73 GLU A N 1
ATOM 598 C CA . GLU A 1 73 ? 28.703 -74.5 -39.469 1 91.75 73 GLU A CA 1
ATOM 599 C C . GLU A 1 73 ? 27.594 -73.5 -39.656 1 91.75 73 GLU A C 1
ATOM 601 O O . GLU A 1 73 ? 26.906 -73.438 -40.656 1 91.75 73 GLU A O 1
ATOM 606 N N . LYS A 1 74 ? 27.391 -72.75 -38.688 1 92.06 74 LYS A N 1
ATOM 607 C CA . LYS A 1 74 ? 26.469 -71.625 -38.688 1 92.06 74 LYS A CA 1
ATOM 608 C C . LYS A 1 74 ? 25.047 -72.062 -39.031 1 92.06 74 LYS A C 1
ATOM 610 O O . LYS A 1 74 ? 24.375 -71.438 -39.844 1 92.06 74 LYS A O 1
ATOM 615 N N . LYS A 1 75 ? 24.688 -73.125 -38.438 1 91.5 75 LYS A N 1
ATOM 616 C CA . LYS A 1 75 ? 23.359 -73.688 -38.719 1 91.5 75 LYS A CA 1
ATOM 617 C C . LYS A 1 75 ? 22.516 -73.75 -37.469 1 91.5 75 LYS A C 1
ATOM 619 O O . LYS A 1 75 ? 23.031 -74.062 -36.375 1 91.5 75 LYS A O 1
ATOM 624 N N . PHE A 1 76 ? 21.281 -73.375 -37.625 1 92.25 76 PHE A N 1
ATOM 625 C CA . PHE A 1 76 ? 20.266 -73.5 -36.562 1 92.25 76 PHE A CA 1
ATOM 626 C C . PHE A 1 76 ? 19.422 -74.75 -36.812 1 92.25 76 PHE A C 1
ATOM 628 O O . PHE A 1 76 ? 18.797 -74.938 -37.844 1 92.25 76 PHE A O 1
ATOM 635 N N . LEU A 1 77 ? 19.438 -75.625 -35.844 1 94.38 77 LEU A N 1
ATOM 636 C CA . LEU A 1 77 ? 18.719 -76.938 -35.938 1 94.38 77 LEU A CA 1
ATOM 637 C C . LEU A 1 77 ? 17.703 -77.062 -34.812 1 94.38 77 LEU A C 1
ATOM 639 O O . LEU A 1 77 ? 17.984 -76.625 -33.688 1 94.38 77 LEU A O 1
ATOM 643 N N . ILE A 1 78 ? 16.578 -77.688 -35.094 1 95.5 78 ILE A N 1
ATOM 644 C CA . ILE A 1 78 ? 15.555 -77.938 -34.094 1 95.5 78 ILE A CA 1
ATOM 645 C C . ILE A 1 78 ? 15.328 -79.438 -34.031 1 95.5 78 ILE A C 1
ATOM 647 O O . ILE A 1 78 ? 15.023 -80.125 -35.031 1 95.5 78 ILE A O 1
ATOM 651 N N . GLU A 1 79 ? 15.523 -80 -32.906 1 95 79 GLU A N 1
ATOM 652 C CA . GLU A 1 79 ? 15.211 -81.438 -32.656 1 95 79 GLU A CA 1
ATOM 653 C C . GLU A 1 79 ? 13.93 -81.562 -31.844 1 95 79 GLU A C 1
ATOM 655 O O . GLU A 1 79 ? 13.695 -80.75 -30.906 1 95 79 GLU A O 1
ATOM 660 N N . THR A 1 80 ? 13.125 -82.5 -32.188 1 96.12 80 THR A N 1
ATOM 661 C CA . THR A 1 80 ? 11.852 -82.75 -31.5 1 96.12 80 THR A CA 1
ATOM 662 C C . THR A 1 80 ? 11.828 -84.062 -30.766 1 96.12 80 THR A C 1
ATOM 664 O O . THR A 1 80 ? 12.133 -85.125 -31.344 1 96.12 80 THR A O 1
ATOM 667 N N . ILE A 1 81 ? 11.477 -84 -29.547 1 95.31 81 ILE A N 1
ATOM 668 C CA . ILE A 1 81 ? 11.375 -85.188 -28.703 1 95.31 81 ILE A CA 1
ATOM 669 C C . ILE A 1 81 ? 9.977 -85.25 -28.094 1 95.31 81 ILE A C 1
ATOM 671 O O . ILE A 1 81 ? 9.484 -84.25 -27.516 1 95.31 81 ILE A O 1
ATOM 675 N N . SER A 1 82 ? 9.328 -86.438 -28.172 1 95.12 82 SER A N 1
ATOM 676 C CA . SER A 1 82 ? 8.008 -86.625 -27.594 1 95.12 82 SER A CA 1
ATOM 677 C C . SER A 1 82 ? 8.102 -87.188 -26.188 1 95.12 82 SER A C 1
ATOM 679 O O . SER A 1 82 ? 8.914 -88.062 -25.938 1 95.12 82 SER A O 1
ATOM 681 N N . ILE A 1 83 ? 7.348 -86.625 -25.359 1 93.62 83 ILE A N 1
ATOM 682 C CA . ILE A 1 83 ? 7.262 -87.188 -24 1 93.62 83 ILE A CA 1
ATOM 683 C C . ILE A 1 83 ? 5.805 -87.25 -23.547 1 93.62 83 ILE A C 1
ATOM 685 O O . ILE A 1 83 ? 4.926 -86.688 -24.219 1 93.62 83 ILE A O 1
ATOM 689 N N . GLU A 1 84 ? 5.543 -88 -22.484 1 93.5 84 GLU A N 1
ATOM 690 C CA . GLU A 1 84 ? 4.223 -88 -21.875 1 93.5 84 GLU A CA 1
ATOM 691 C C . GLU A 1 84 ? 4.191 -87.188 -20.594 1 93.5 84 GLU A C 1
ATOM 693 O O . GLU A 1 84 ? 5.129 -87.25 -19.781 1 93.5 84 GLU A O 1
ATOM 698 N N . THR A 1 85 ? 3.225 -86.375 -20.469 1 94.5 85 THR A N 1
ATOM 699 C CA . THR A 1 85 ? 3.107 -85.562 -19.281 1 94.5 85 THR A CA 1
ATOM 700 C C . THR A 1 85 ? 2.705 -86.375 -18.062 1 94.5 85 THR A C 1
ATOM 702 O O . THR A 1 85 ? 2.062 -87.438 -18.219 1 94.5 85 THR A O 1
ATOM 705 N N . PRO A 1 86 ? 3.061 -85.938 -16.938 1 93.25 86 PRO A N 1
ATOM 706 C CA . PRO A 1 86 ? 2.684 -86.625 -15.727 1 93.25 86 PRO A CA 1
ATOM 707 C C . PRO A 1 86 ? 1.176 -86.625 -15.484 1 93.25 86 PRO A C 1
ATOM 709 O O . PRO A 1 86 ? 0.455 -85.812 -16.047 1 93.25 86 PRO A O 1
ATOM 712 N N . ASP A 1 87 ? 0.709 -87.562 -14.586 1 92.75 87 ASP A N 1
ATOM 713 C CA . ASP A 1 87 ? -0.71 -87.75 -14.281 1 92.75 87 ASP A CA 1
ATOM 714 C C . ASP A 1 87 ? -1.178 -86.688 -13.25 1 92.75 87 ASP A C 1
ATOM 716 O O . ASP A 1 87 ? -2.377 -86.438 -13.117 1 92.75 87 ASP A O 1
ATOM 720 N N . LYS A 1 88 ? -0.229 -86.125 -12.539 1 93 88 LYS A N 1
ATOM 721 C CA . LYS A 1 88 ? -0.573 -85.125 -11.5 1 93 88 LYS A CA 1
ATOM 722 C C . LYS A 1 88 ? -0.235 -83.688 -11.945 1 93 88 LYS A C 1
ATOM 724 O O . LYS A 1 88 ? 0.77 -83.5 -12.617 1 93 88 LYS A O 1
ATOM 729 N N . PRO A 1 89 ? -1.168 -82.812 -11.477 1 93 89 PRO A N 1
ATOM 730 C CA . PRO A 1 89 ? -0.865 -81.438 -11.797 1 93 89 PRO A CA 1
ATOM 731 C C . PRO A 1 89 ? 0.387 -80.875 -11.086 1 93 89 PRO A C 1
ATOM 733 O O . PRO A 1 89 ? 0.695 -81.375 -9.977 1 93 89 PRO A O 1
ATOM 736 N N . GLY A 1 90 ? 1.13 -80 -11.727 1 94.06 90 GLY A N 1
ATOM 737 C CA . GLY A 1 90 ? 2.32 -79.438 -11.133 1 94.06 90 GLY A CA 1
ATOM 738 C C . GLY A 1 90 ? 3.262 -78.812 -12.156 1 94.06 90 GLY A C 1
ATOM 739 O O . GLY A 1 90 ? 2.889 -78.625 -13.312 1 94.06 90 GLY A O 1
ATOM 740 N N . ARG A 1 91 ? 4.324 -78.312 -11.703 1 95.75 91 ARG A N 1
ATOM 741 C CA . ARG A 1 91 ? 5.422 -77.812 -12.508 1 95.75 91 ARG A CA 1
ATOM 742 C C . ARG A 1 91 ? 6.52 -78.875 -12.68 1 95.75 91 ARG A C 1
ATOM 744 O O . ARG A 1 91 ? 7.008 -79.438 -11.703 1 95.75 91 ARG A O 1
ATOM 751 N N . PHE A 1 92 ? 6.871 -79.188 -13.836 1 96.06 92 PHE A N 1
ATOM 752 C CA . PHE A 1 92 ? 7.867 -80.188 -14.148 1 96.06 92 PHE A CA 1
ATOM 753 C C . PHE A 1 92 ? 9.016 -79.625 -14.961 1 96.06 92 PHE A C 1
ATOM 755 O O . PHE A 1 92 ? 8.781 -78.938 -15.984 1 96.06 92 PHE A O 1
ATOM 762 N N . CYS A 1 93 ? 10.211 -79.938 -14.5 1 96.69 93 CYS A N 1
ATOM 763 C CA . CYS A 1 93 ? 11.359 -79.25 -15.078 1 96.69 93 CYS A CA 1
ATOM 764 C C . CYS A 1 93 ? 12.359 -80.188 -15.648 1 96.69 93 CYS A C 1
ATOM 766 O O . CYS A 1 93 ? 12.438 -81.375 -15.188 1 96.69 93 CYS A O 1
ATOM 768 N N . TYR A 1 94 ? 13.086 -79.812 -16.672 1 96.56 94 TYR A N 1
ATOM 769 C CA . TYR A 1 94 ? 14.086 -80.562 -17.375 1 96.56 94 TYR A CA 1
ATOM 770 C C . TYR A 1 94 ? 15.367 -79.75 -17.578 1 96.56 94 TYR A C 1
ATOM 772 O O . TYR A 1 94 ? 15.328 -78.562 -17.688 1 96.56 94 TYR A O 1
ATOM 780 N N . LYS A 1 95 ? 16.453 -80.438 -17.562 1 97 95 LYS A N 1
ATOM 781 C CA . LYS A 1 95 ? 17.75 -79.812 -17.859 1 97 95 LYS A CA 1
ATOM 782 C C . LYS A 1 95 ? 18.281 -80.312 -19.203 1 97 95 LYS A C 1
ATOM 784 O O . LYS A 1 95 ? 18.062 -81.438 -19.609 1 97 95 LYS A O 1
ATOM 789 N N . LEU A 1 96 ? 18.906 -79.438 -19.875 1 96.88 96 LEU A N 1
ATOM 790 C CA . LEU A 1 96 ? 19.578 -79.75 -21.141 1 96.88 96 LEU A CA 1
ATOM 791 C C . LEU A 1 96 ? 21.094 -79.688 -20.984 1 96.88 96 LEU A C 1
ATOM 793 O O . LEU A 1 96 ? 21.625 -78.688 -20.422 1 96.88 96 LEU A O 1
ATOM 797 N N . PHE A 1 97 ? 21.766 -80.688 -21.438 1 96 97 PHE A N 1
ATOM 798 C CA . PHE A 1 97 ? 23.234 -80.75 -21.375 1 96 97 PHE A CA 1
ATOM 799 C C . PHE A 1 97 ? 23.812 -80.812 -22.781 1 96 97 PHE A C 1
ATOM 801 O O . PHE A 1 97 ? 23.266 -81.5 -23.656 1 96 97 PHE A O 1
ATOM 808 N N . ILE A 1 98 ? 24.844 -80.125 -22.984 1 95.12 98 ILE A N 1
ATOM 809 C CA . ILE A 1 98 ? 25.672 -80.25 -24.188 1 95.12 98 ILE A CA 1
ATOM 810 C C . ILE A 1 98 ? 27.078 -80.75 -23.781 1 95.12 98 ILE A C 1
ATOM 812 O O . ILE A 1 98 ? 27.766 -80.062 -23.016 1 95.12 98 ILE A O 1
ATOM 816 N N . ASP A 1 99 ? 27.516 -81.812 -24.281 1 93.5 99 ASP A N 1
ATOM 817 C CA . ASP A 1 99 ? 28.812 -82.375 -23.953 1 93.5 99 ASP A CA 1
ATOM 818 C C . ASP A 1 99 ? 29.031 -82.438 -22.438 1 93.5 99 ASP A C 1
ATOM 820 O O . ASP A 1 99 ? 30.047 -81.938 -21.938 1 93.5 99 ASP A O 1
ATOM 824 N N . ASN A 1 100 ? 28.047 -82.875 -21.719 1 91.31 100 ASN A N 1
ATOM 825 C CA . ASN A 1 100 ? 28 -83.125 -20.281 1 91.31 100 ASN A CA 1
ATOM 826 C C . ASN A 1 100 ? 28.016 -81.875 -19.469 1 91.31 100 ASN A C 1
ATOM 828 O O . ASN A 1 100 ? 28.156 -81.938 -18.234 1 91.31 100 ASN A O 1
ATOM 832 N N . GLU A 1 101 ? 27.844 -80.75 -20.047 1 95.25 101 GLU A N 1
ATOM 833 C CA . GLU A 1 101 ? 27.703 -79.5 -19.344 1 95.25 101 GLU A CA 1
ATOM 834 C C . GLU A 1 101 ? 26.281 -78.938 -19.469 1 95.25 101 GLU A C 1
ATOM 836 O O . GLU A 1 101 ? 25.734 -78.875 -20.562 1 95.25 101 GLU A O 1
ATOM 841 N N . GLN A 1 102 ? 25.688 -78.562 -18.391 1 94.94 102 GLN A N 1
ATOM 842 C CA . GLN A 1 102 ? 24.328 -78.062 -18.406 1 94.94 102 GLN A CA 1
ATOM 843 C C . GLN A 1 102 ? 24.281 -76.688 -19.078 1 94.94 102 GLN A C 1
ATOM 845 O O . GLN A 1 102 ? 25.062 -75.812 -18.75 1 94.94 102 GLN A O 1
ATOM 850 N N . ILE A 1 103 ? 23.375 -76.5 -19.969 1 95.81 103 ILE A N 1
ATOM 851 C CA . ILE A 1 103 ? 23.344 -75.25 -20.719 1 95.81 103 ILE A CA 1
ATOM 852 C C . ILE A 1 103 ? 22.016 -74.562 -20.484 1 95.81 103 ILE A C 1
ATOM 854 O O . ILE A 1 103 ? 21.938 -73.312 -20.562 1 95.81 103 ILE A O 1
ATOM 858 N N . ASP A 1 104 ? 20.906 -75.312 -20.266 1 96.12 104 ASP A N 1
ATOM 859 C CA . ASP A 1 104 ? 19.594 -74.688 -20.094 1 96.12 104 ASP A CA 1
ATOM 860 C C . ASP A 1 104 ? 18.734 -75.562 -19.156 1 96.12 104 ASP A C 1
ATOM 862 O O . ASP A 1 104 ? 19.078 -76.688 -18.859 1 96.12 104 ASP A O 1
ATOM 866 N N . ASN A 1 105 ? 17.781 -75 -18.609 1 95.56 105 ASN A N 1
ATOM 867 C CA . ASN A 1 105 ? 16.734 -75.688 -17.844 1 95.56 105 ASN A CA 1
ATOM 868 C C . ASN A 1 105 ? 15.375 -75 -18.078 1 95.56 105 ASN A C 1
ATOM 870 O O . ASN A 1 105 ? 15.266 -73.812 -18.125 1 95.56 105 ASN A O 1
ATOM 874 N N . THR A 1 106 ? 14.438 -75.75 -18.375 1 96.06 106 THR A N 1
ATOM 875 C CA . THR A 1 106 ? 13.102 -75.25 -18.656 1 96.06 106 THR A CA 1
ATOM 876 C C . THR A 1 106 ? 12.039 -76.125 -18 1 96.06 106 THR A C 1
ATOM 878 O O . THR A 1 106 ? 12.32 -77.312 -17.609 1 96.06 106 THR A O 1
ATOM 881 N N . CYS A 1 107 ? 10.945 -75.562 -17.766 1 96.38 107 CYS A N 1
ATOM 882 C CA . CYS A 1 107 ? 9.844 -76.25 -17.125 1 96.38 107 CYS A CA 1
ATOM 883 C C . CYS A 1 107 ? 8.578 -76.125 -17.969 1 96.38 107 CYS A C 1
ATOM 885 O O . CYS A 1 107 ? 8.523 -75.375 -18.938 1 96.38 107 CYS A O 1
ATOM 887 N N . PHE A 1 108 ? 7.629 -76.938 -17.766 1 96.62 108 PHE A N 1
ATOM 888 C CA . PHE A 1 108 ? 6.258 -76.812 -18.25 1 96.62 108 PHE A CA 1
ATOM 889 C C . PHE A 1 108 ? 5.262 -77.125 -17.156 1 96.62 108 PHE A C 1
ATOM 891 O O . PHE A 1 108 ? 5.641 -77.688 -16.109 1 96.62 108 PHE A O 1
ATOM 898 N N . LEU A 1 109 ? 4.07 -76.75 -17.391 1 96.69 109 LEU A N 1
ATOM 899 C CA . LEU A 1 109 ? 3.031 -76.938 -16.391 1 96.69 109 LEU A CA 1
ATOM 900 C C . LEU A 1 109 ? 2.049 -78.062 -16.828 1 96.69 109 LEU A C 1
ATOM 902 O O . LEU A 1 109 ? 1.818 -78.25 -18.016 1 96.69 109 LEU A O 1
ATOM 906 N N . VAL A 1 110 ? 1.559 -78.75 -15.836 1 96.31 110 VAL A N 1
ATOM 907 C CA . VAL A 1 110 ? 0.468 -79.75 -16.062 1 96.31 110 VAL A CA 1
ATOM 908 C C . VAL A 1 110 ? -0.727 -79.375 -15.188 1 96.31 110 VAL A C 1
ATOM 910 O O . VAL A 1 110 ? -0.577 -79.125 -13.984 1 96.31 110 VAL A O 1
ATOM 913 N N . GLY A 1 111 ? -1.811 -79.188 -15.812 1 94.06 111 GLY A N 1
ATOM 914 C CA . GLY A 1 111 ? -3.035 -78.875 -15.094 1 94.06 111 GLY A CA 1
ATOM 915 C C . GLY A 1 111 ? -4.289 -79.25 -15.867 1 94.06 111 GLY A C 1
ATOM 916 O O . GLY A 1 111 ? -4.246 -79.375 -17.094 1 94.06 111 GLY A O 1
ATOM 917 N N . ASP A 1 112 ? -5.402 -79.375 -15.086 1 92.94 112 ASP A N 1
ATOM 918 C CA . ASP A 1 112 ? -6.707 -79.625 -15.688 1 92.94 112 ASP A CA 1
ATOM 919 C C . ASP A 1 112 ? -7.5 -78.375 -15.844 1 92.94 112 ASP A C 1
ATOM 921 O O . ASP A 1 112 ? -8.055 -77.812 -14.875 1 92.94 112 ASP A O 1
ATOM 925 N N . PRO A 1 113 ? -7.648 -77.875 -17.031 1 91.25 113 PRO A N 1
ATOM 926 C CA . PRO A 1 113 ? -8.312 -76.562 -17.25 1 91.25 113 PRO A CA 1
ATOM 927 C C . PRO A 1 113 ? -9.766 -76.562 -16.797 1 91.25 113 PRO A C 1
ATOM 929 O O . PRO A 1 113 ? -10.367 -75.5 -16.609 1 91.25 113 PRO A O 1
ATOM 932 N N . SER A 1 114 ? -10.312 -77.75 -16.641 1 90.25 114 SER A N 1
ATOM 933 C CA . SER A 1 114 ? -11.703 -77.812 -16.219 1 90.25 114 SER A CA 1
ATOM 934 C C . SER A 1 114 ? -11.844 -77.625 -14.719 1 90.25 114 SER A C 1
ATOM 936 O O . SER A 1 114 ? -12.945 -77.375 -14.219 1 90.25 114 SER A O 1
ATOM 938 N N . SER A 1 115 ? -10.719 -77.562 -14.078 1 90.25 115 SER A N 1
ATOM 939 C CA . SER A 1 115 ? -10.75 -77.5 -12.617 1 90.25 115 SER A CA 1
ATOM 940 C C . SER A 1 115 ? -11.047 -76.125 -12.133 1 90.25 115 SER A C 1
ATOM 942 O O . SER A 1 115 ? -11.328 -75.875 -10.953 1 90.25 115 SER A O 1
ATOM 944 N N . ARG A 1 116 ? -10.969 -75.125 -12.992 1 88.06 116 ARG A N 1
ATOM 945 C CA . ARG A 1 116 ? -11.328 -73.75 -12.625 1 88.06 116 ARG A CA 1
ATOM 946 C C . ARG A 1 116 ? -11.734 -72.938 -13.859 1 88.06 116 ARG A C 1
ATOM 948 O O . ARG A 1 116 ? -11.531 -73.438 -14.992 1 88.06 116 ARG A O 1
ATOM 955 N N . GLU A 1 117 ? -12.266 -71.812 -13.531 1 86.81 117 GLU A N 1
ATOM 956 C CA . GLU A 1 117 ? -12.594 -70.938 -14.625 1 86.81 117 GLU A CA 1
ATOM 957 C C . GLU A 1 117 ? -11.328 -70.375 -15.297 1 86.81 117 GLU A C 1
ATOM 959 O O . GLU A 1 117 ? -10.305 -70.188 -14.633 1 86.81 117 GLU A O 1
ATOM 964 N N . GLN A 1 118 ? -11.391 -70.125 -16.562 1 91.38 118 GLN A N 1
ATOM 965 C CA . GLN A 1 118 ? -10.25 -69.625 -17.297 1 91.38 118 GLN A CA 1
ATOM 966 C C . GLN A 1 118 ? -9.859 -68.25 -16.75 1 91.38 118 GLN A C 1
ATOM 968 O O . GLN A 1 118 ? -10.727 -67.438 -16.422 1 91.38 118 GLN A O 1
ATOM 973 N N . MET A 1 119 ? -8.648 -68 -16.641 1 95.06 119 MET A N 1
ATOM 974 C CA . MET A 1 119 ? -8.102 -66.688 -16.297 1 95.06 119 MET A CA 1
ATOM 975 C C . MET A 1 119 ? -8.133 -65.75 -17.5 1 95.06 119 MET A C 1
ATOM 977 O O . MET A 1 119 ? -7.617 -66.125 -18.578 1 95.06 119 MET A O 1
ATOM 981 N N . TYR A 1 120 ? -8.844 -64.625 -17.375 1 97.75 120 TYR A N 1
ATOM 982 C CA . TYR A 1 120 ? -8.828 -63.656 -18.453 1 97.75 120 TYR A CA 1
ATOM 983 C C . TYR A 1 120 ? -7.453 -63.031 -18.609 1 97.75 120 TYR A C 1
ATOM 985 O O . TYR A 1 120 ? -6.809 -62.688 -17.609 1 97.75 120 TYR A O 1
ATOM 993 N N . PHE A 1 121 ? -6.992 -62.938 -19.859 1 97.75 121 PHE A N 1
ATOM 994 C CA . PHE A 1 121 ? -5.676 -62.375 -20.141 1 97.75 121 PHE A CA 1
ATOM 995 C C . PHE A 1 121 ? -5.762 -61.312 -21.219 1 97.75 121 PHE A C 1
ATOM 997 O O . PHE A 1 121 ? -6.453 -61.5 -22.234 1 97.75 121 PHE A O 1
ATOM 1004 N N . THR A 1 122 ? -5.09 -60.156 -20.938 1 98.06 122 THR A N 1
ATOM 1005 C CA . THR A 1 122 ? -5 -59.125 -21.969 1 98.06 122 THR A CA 1
ATOM 1006 C C . THR A 1 122 ? -3.652 -58.406 -21.922 1 98.06 122 THR A C 1
ATOM 1008 O O . THR A 1 122 ? -3.025 -58.344 -20.859 1 98.06 122 THR A O 1
ATOM 1011 N N . ILE A 1 123 ? -3.186 -58.031 -23.031 1 98.62 123 ILE A N 1
ATOM 1012 C CA . ILE A 1 123 ? -2.068 -57.094 -23.141 1 98.62 123 ILE A CA 1
ATOM 1013 C C . ILE A 1 123 ? -2.564 -55.75 -23.672 1 98.62 123 ILE A C 1
ATOM 1015 O O . ILE A 1 123 ? -3.258 -55.719 -24.703 1 98.62 123 ILE A O 1
ATOM 1019 N N . VAL A 1 124 ? -2.289 -54.719 -22.906 1 98.75 124 VAL A N 1
ATOM 1020 C CA . VAL A 1 124 ? -2.561 -53.375 -23.391 1 98.75 124 VAL A CA 1
ATOM 1021 C C . VAL A 1 124 ? -1.291 -52.781 -23.984 1 98.75 124 VAL A C 1
ATOM 1023 O O . VAL A 1 124 ? -0.336 -52.469 -23.25 1 98.75 124 VAL A O 1
ATOM 1026 N N . TRP A 1 125 ? -1.302 -52.625 -25.297 1 98.75 125 TRP A N 1
ATOM 1027 C CA . TRP A 1 125 ? -0.2 -51.969 -26.016 1 98.75 125 TRP A CA 1
ATOM 1028 C C . TRP A 1 125 ? -0.438 -50.469 -26.156 1 98.75 125 TRP A C 1
ATOM 1030 O O . TRP A 1 125 ? -1.355 -50.062 -26.859 1 98.75 125 TRP A O 1
ATOM 1040 N N . HIS A 1 126 ? 0.377 -49.719 -25.5 1 98.5 126 HIS A N 1
ATOM 1041 C CA . HIS A 1 126 ? 0.296 -48.25 -25.594 1 98.5 126 HIS A CA 1
ATOM 1042 C C . HIS A 1 126 ? 1.159 -47.719 -26.75 1 98.5 126 HIS A C 1
ATOM 1044 O O . HIS A 1 126 ? 2.363 -47.531 -26.578 1 98.5 126 HIS A O 1
ATOM 1050 N N . HIS A 1 127 ? 0.542 -47.5 -27.891 1 98.5 127 HIS A N 1
ATOM 1051 C CA . HIS A 1 127 ? 1.21 -46.844 -29.031 1 98.5 127 HIS A CA 1
ATOM 1052 C C . HIS A 1 127 ? 1.065 -45.344 -28.969 1 98.5 127 HIS A C 1
ATOM 1054 O O . HIS A 1 127 ? -0.046 -44.812 -29.062 1 98.5 127 HIS A O 1
ATOM 1060 N N . HIS A 1 128 ? 2.201 -44.656 -28.812 1 96.81 128 HIS A N 1
ATOM 1061 C CA . HIS A 1 128 ? 2.098 -43.219 -28.625 1 96.81 128 HIS A CA 1
ATOM 1062 C C . HIS A 1 128 ? 3.248 -42.5 -29.312 1 96.81 128 HIS A C 1
ATOM 1064 O O . HIS A 1 128 ? 4.379 -43 -29.328 1 96.81 128 HIS A O 1
ATOM 1070 N N . GLN A 1 129 ? 2.873 -41.312 -29.875 1 97 129 GLN A N 1
ATOM 1071 C CA . GLN A 1 129 ? 3.844 -40.281 -30.234 1 97 129 GLN A CA 1
ATOM 1072 C C . GLN A 1 129 ? 3.32 -38.906 -29.891 1 97 129 GLN A C 1
ATOM 1074 O O . GLN A 1 129 ? 2.137 -38.625 -30.094 1 97 129 GLN A O 1
ATOM 1079 N N . ALA A 1 130 ? 4.199 -38.094 -29.406 1 97.25 130 ALA A N 1
ATOM 1080 C CA . ALA A 1 130 ? 3.84 -36.688 -29.141 1 97.25 130 ALA A CA 1
ATOM 1081 C C . ALA A 1 130 ? 3.406 -36 -30.422 1 97.25 130 ALA A C 1
ATOM 1083 O O . ALA A 1 130 ? 3.645 -36.5 -31.531 1 97.25 130 ALA A O 1
ATOM 1084 N N . PRO A 1 131 ? 2.605 -34.906 -30.25 1 97.38 131 PRO A N 1
ATOM 1085 C CA . PRO A 1 131 ? 2.354 -34.094 -31.438 1 97.38 131 PRO A CA 1
ATOM 1086 C C . PRO A 1 131 ? 3.617 -33.438 -31.969 1 97.38 131 PRO A C 1
ATOM 1088 O O . PRO A 1 131 ? 3.809 -32.219 -31.766 1 97.38 131 PRO A O 1
ATOM 1091 N N . ASN A 1 132 ? 4.344 -34.188 -32.719 1 97.44 132 ASN A N 1
ATOM 1092 C CA . ASN A 1 132 ? 5.684 -33.781 -33.125 1 97.44 132 ASN A CA 1
ATOM 1093 C C . ASN A 1 132 ? 5.637 -32.875 -34.375 1 97.44 132 ASN A C 1
ATOM 1095 O O . ASN A 1 132 ? 6.371 -33.094 -35.312 1 97.44 132 ASN A O 1
ATOM 1099 N N . TYR A 1 133 ? 4.75 -31.906 -34.375 1 97.06 133 TYR A N 1
ATOM 1100 C CA . TYR A 1 133 ? 4.688 -30.859 -35.406 1 97.06 133 TYR A CA 1
ATOM 1101 C C . TYR A 1 133 ? 4.777 -29.484 -34.75 1 97.06 133 TYR A C 1
ATOM 1103 O O . TYR A 1 133 ? 4.383 -29.297 -33.594 1 97.06 133 TYR A O 1
ATOM 1111 N N . LEU A 1 134 ? 5.359 -28.578 -35.469 1 97.19 134 LEU A N 1
ATOM 1112 C CA . LEU A 1 134 ? 5.484 -27.188 -35.062 1 97.19 134 LEU A CA 1
ATOM 1113 C C . LEU A 1 134 ? 4.207 -26.406 -35.344 1 97.19 134 LEU A C 1
ATOM 1115 O O . LEU A 1 134 ? 3.299 -26.938 -36 1 97.19 134 LEU A O 1
ATOM 1119 N N . PRO A 1 135 ? 4.117 -25.188 -34.812 1 96.5 135 PRO A N 1
ATOM 1120 C CA . PRO A 1 135 ? 2.92 -24.375 -35.062 1 96.5 135 PRO A CA 1
ATOM 1121 C C . PRO A 1 135 ? 2.643 -24.203 -36.562 1 96.5 135 PRO A C 1
ATOM 1123 O O . PRO A 1 135 ? 1.486 -24.047 -36.969 1 96.5 135 PRO A O 1
ATOM 1126 N N . ASP A 1 136 ? 3.621 -24.328 -37.438 1 95.38 136 ASP A N 1
ATOM 1127 C CA . ASP A 1 136 ? 3.438 -24.156 -38.875 1 95.38 136 ASP A CA 1
ATOM 1128 C C . ASP A 1 136 ? 3.078 -25.484 -39.531 1 95.38 136 ASP A C 1
ATOM 1130 O O . ASP A 1 136 ? 2.9 -25.547 -40.75 1 95.38 136 ASP A O 1
ATOM 1134 N N . GLY A 1 137 ? 3.012 -26.531 -38.781 1 94.75 137 GLY A N 1
ATOM 1135 C CA . GLY A 1 137 ? 2.586 -27.828 -39.281 1 94.75 137 GLY A CA 1
ATOM 1136 C C . GLY A 1 137 ? 3.744 -28.734 -39.656 1 94.75 137 GLY A C 1
ATOM 1137 O O . GLY A 1 137 ? 3.555 -29.938 -39.844 1 94.75 137 GLY A O 1
ATOM 1138 N N . ARG A 1 138 ? 4.992 -28.062 -39.906 1 93.62 138 ARG A N 1
ATOM 1139 C CA . ARG A 1 138 ? 6.141 -28.875 -40.281 1 93.62 138 ARG A CA 1
ATOM 1140 C C . ARG A 1 138 ? 6.547 -29.812 -39.125 1 93.62 138 ARG A C 1
ATOM 1142 O O . ARG A 1 138 ? 6.516 -29.422 -37.969 1 93.62 138 ARG A O 1
ATOM 1149 N N . ILE A 1 139 ? 6.926 -31.188 -39.375 1 97.69 139 ILE A N 1
ATOM 1150 C CA . ILE A 1 139 ? 7.207 -32.25 -38.406 1 97.69 139 ILE A CA 1
ATOM 1151 C C . ILE A 1 139 ? 8.633 -32.125 -37.906 1 97.69 139 ILE A C 1
ATOM 1153 O O . ILE A 1 139 ? 9.594 -32.094 -38.688 1 97.69 139 ILE A O 1
ATOM 1157 N N . HIS A 1 140 ? 8.852 -32.062 -36.531 1 96.19 140 HIS A N 1
ATOM 1158 C CA . HIS A 1 140 ? 10.195 -31.969 -35.969 1 96.19 140 HIS A CA 1
ATOM 1159 C C . HIS A 1 140 ? 10.68 -33.312 -35.406 1 96.19 140 HIS A C 1
ATOM 1161 O O . HIS A 1 140 ? 11.883 -33.531 -35.281 1 96.19 140 HIS A O 1
ATOM 1167 N N . GLY A 1 141 ? 9.773 -34.25 -35.031 1 95.5 141 GLY A N 1
ATOM 1168 C CA . GLY A 1 141 ? 10.078 -35.625 -34.625 1 95.5 141 GLY A CA 1
ATOM 1169 C C . GLY A 1 141 ? 9.414 -36.656 -35.531 1 95.5 141 GLY A C 1
ATOM 1170 O O . GLY A 1 141 ? 8.195 -36.781 -35.531 1 95.5 141 GLY A O 1
ATOM 1171 N N . PRO A 1 142 ? 10.117 -37.406 -36.312 1 95.62 142 PRO A N 1
ATOM 1172 C CA . PRO A 1 142 ? 9.555 -38.25 -37.375 1 95.62 142 PRO A CA 1
ATOM 1173 C C . PRO A 1 142 ? 9.016 -39.594 -36.844 1 95.62 142 PRO A C 1
ATOM 1175 O O . PRO A 1 142 ? 8.547 -40.406 -37.594 1 95.62 142 PRO A O 1
ATOM 1178 N N . TRP A 1 143 ? 8.898 -39.844 -35.594 1 96.56 143 TRP A N 1
ATOM 1179 C CA . TRP A 1 143 ? 8.758 -41.156 -35 1 96.56 143 TRP A CA 1
ATOM 1180 C C . TRP A 1 143 ? 7.391 -41.75 -35.312 1 96.56 143 TRP A C 1
ATOM 1182 O O . TRP A 1 143 ? 7.246 -42.969 -35.406 1 96.56 143 TRP A O 1
ATOM 1192 N N . ALA A 1 144 ? 6.383 -40.875 -35.438 1 97.75 144 ALA A N 1
ATOM 1193 C CA . ALA A 1 144 ? 5.043 -41.375 -35.781 1 97.75 144 ALA A CA 1
ATOM 1194 C C . ALA A 1 144 ? 5.039 -42.094 -37.094 1 97.75 144 ALA A C 1
ATOM 1196 O O . ALA A 1 144 ? 4.164 -42.938 -37.375 1 97.75 144 ALA A O 1
ATOM 1197 N N . TYR A 1 145 ? 6.051 -41.844 -37.938 1 97.75 145 TYR A N 1
ATOM 1198 C CA . TYR A 1 145 ? 6.109 -42.344 -39.281 1 97.75 145 TYR A CA 1
ATOM 1199 C C . TYR A 1 145 ? 7.191 -43.406 -39.438 1 97.75 145 TYR A C 1
ATOM 1201 O O . TYR A 1 145 ? 6.953 -44.469 -40 1 97.75 145 TYR A O 1
ATOM 1209 N N . ILE A 1 146 ? 8.273 -43.125 -38.812 1 96.75 146 ILE A N 1
ATOM 1210 C CA . ILE A 1 146 ? 9.398 -44.031 -38.875 1 96.75 146 ILE A CA 1
ATOM 1211 C C . ILE A 1 146 ? 9.008 -45.406 -38.281 1 96.75 146 ILE A C 1
ATOM 1213 O O . ILE A 1 146 ? 9.422 -46.438 -38.75 1 96.75 146 ILE A O 1
ATOM 1217 N N . TYR A 1 147 ? 8.172 -45.438 -37.281 1 98 147 TYR A N 1
ATOM 1218 C CA . TYR A 1 147 ? 7.77 -46.688 -36.656 1 98 147 TYR A CA 1
ATOM 1219 C C . TYR A 1 147 ? 6.68 -47.406 -37.438 1 98 147 TYR A C 1
ATOM 1221 O O . TYR A 1 147 ? 6.137 -48.406 -37 1 98 147 TYR A O 1
ATOM 1229 N N . VAL A 1 148 ? 6.402 -46.844 -38.562 1 98.44 148 VAL A N 1
ATOM 1230 C CA . VAL A 1 148 ? 5.512 -47.5 -39.531 1 98.44 148 VAL A CA 1
ATOM 1231 C C . VAL A 1 148 ? 6.32 -48.031 -40.688 1 98.44 148 VAL A C 1
ATOM 1233 O O . VAL A 1 148 ? 6.348 -49.25 -40.969 1 98.44 148 VAL A O 1
ATOM 1236 N N . TRP A 1 149 ? 7.117 -47.188 -41.344 1 97.56 149 TRP A N 1
ATOM 1237 C CA . TRP A 1 149 ? 7.57 -47.531 -42.688 1 97.56 149 TRP A CA 1
ATOM 1238 C C . TRP A 1 149 ? 9.039 -47.938 -42.688 1 97.56 149 TRP A C 1
ATOM 1240 O O . TRP A 1 149 ? 9.562 -48.438 -43.688 1 97.56 149 TRP A O 1
ATOM 1250 N N . SER A 1 150 ? 9.727 -47.812 -41.594 1 96.88 150 SER A N 1
ATOM 1251 C CA . SER A 1 150 ? 11.148 -48.156 -41.594 1 96.88 150 SER A CA 1
ATOM 1252 C C . SER A 1 150 ? 11.383 -49.656 -41.656 1 96.88 150 SER A C 1
ATOM 1254 O O . SER A 1 150 ? 10.469 -50.438 -41.406 1 96.88 150 SER A O 1
ATOM 1256 N N . ASP A 1 151 ? 12.633 -49.969 -41.906 1 97.5 151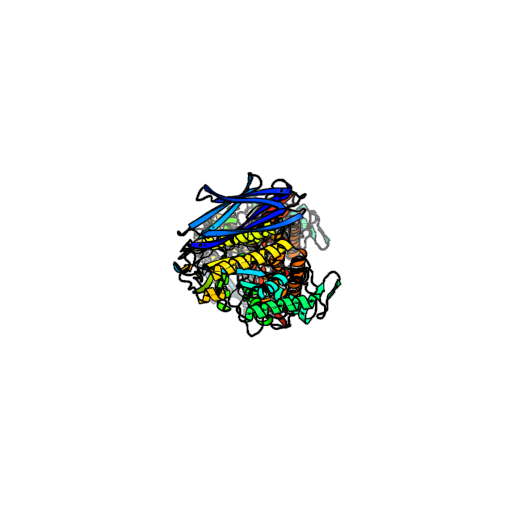 ASP A N 1
ATOM 1257 C CA . ASP A 1 151 ? 13.039 -51.375 -42 1 97.5 151 ASP A CA 1
ATOM 1258 C C . ASP A 1 151 ? 13.648 -51.844 -40.688 1 97.5 151 ASP A C 1
ATOM 1260 O O . ASP A 1 151 ? 14.484 -52.75 -40.656 1 97.5 151 ASP A O 1
ATOM 1264 N N . LEU A 1 152 ? 13.188 -51.219 -39.656 1 97.25 152 LEU A N 1
ATOM 1265 C CA . LEU A 1 152 ? 13.781 -51.469 -38.344 1 97.25 152 LEU A CA 1
ATOM 1266 C C . LEU A 1 152 ? 13.664 -52.906 -37.938 1 97.25 152 LEU A C 1
ATOM 1268 O O . LEU A 1 152 ? 14.547 -53.438 -37.25 1 97.25 152 LEU A O 1
ATOM 1272 N N . LEU A 1 153 ? 12.594 -53.562 -38.312 1 98.12 153 LEU A N 1
ATOM 1273 C CA . LEU A 1 153 ? 12.344 -54.938 -37.875 1 98.12 153 LEU A CA 1
ATOM 1274 C C . LEU A 1 153 ? 12.617 -55.938 -38.969 1 98.12 153 LEU A C 1
ATOM 1276 O O . LEU A 1 153 ? 12.211 -57.094 -38.875 1 98.12 153 LEU A O 1
ATOM 1280 N N . LYS A 1 154 ? 13.242 -55.531 -40.062 1 97.31 154 LYS A N 1
ATOM 1281 C CA . LYS A 1 154 ? 13.617 -56.469 -41.125 1 97.31 154 LYS A CA 1
ATOM 1282 C C . LYS A 1 154 ? 14.5 -57.594 -40.594 1 97.31 154 LYS A C 1
ATOM 1284 O O . LYS A 1 154 ? 15.367 -57.344 -39.75 1 97.31 154 LYS A O 1
ATOM 1289 N N . PRO A 1 155 ? 14.375 -58.844 -41.031 1 97.25 155 PRO A N 1
ATOM 1290 C CA . PRO A 1 155 ? 13.578 -59.25 -42.188 1 97.25 155 PRO A CA 1
ATOM 1291 C C . PRO A 1 155 ? 12.148 -59.656 -41.812 1 97.25 155 PRO A C 1
ATOM 1293 O O . PRO A 1 155 ? 11.375 -60.094 -42.656 1 97.25 155 PRO A O 1
ATOM 1296 N N . TYR A 1 156 ? 11.781 -59.438 -40.594 1 97.25 156 TYR A N 1
ATOM 1297 C CA . TYR A 1 156 ? 10.5 -59.969 -40.125 1 97.25 156 TYR A CA 1
ATOM 1298 C C . TYR A 1 156 ? 9.367 -58.969 -40.406 1 97.25 156 TYR A C 1
ATOM 1300 O O . TYR A 1 156 ? 8.203 -59.375 -40.5 1 97.25 156 TYR A O 1
ATOM 1308 N N . GLY A 1 157 ? 9.742 -57.781 -40.469 1 96.56 157 GLY A N 1
ATOM 1309 C CA . GLY A 1 157 ? 8.719 -56.75 -40.719 1 96.56 157 GLY A CA 1
ATOM 1310 C C . GLY A 1 157 ? 9.297 -55.375 -40.906 1 96.56 157 GLY A C 1
ATOM 1311 O O . GLY A 1 157 ? 10.508 -55.219 -41.031 1 96.56 157 GLY A O 1
ATOM 1312 N N . LYS A 1 158 ? 8.461 -54.375 -40.906 1 97.62 158 LYS A N 1
ATOM 1313 C CA . LYS A 1 158 ? 8.844 -52.969 -41.031 1 97.62 158 LYS A CA 1
ATOM 1314 C C . LYS A 1 158 ? 8.961 -52.312 -39.656 1 97.62 158 LYS A C 1
ATOM 1316 O O . LYS A 1 158 ? 9.633 -52.844 -38.781 1 97.62 158 LYS A O 1
ATOM 1321 N N . GLY A 1 159 ? 8.289 -51.25 -39.406 1 97.88 159 GLY A N 1
ATOM 1322 C CA . GLY A 1 159 ? 8.328 -50.625 -38.094 1 97.88 159 GLY A CA 1
ATOM 1323 C C . GLY A 1 159 ? 7.383 -51.25 -37.094 1 97.88 159 GLY A C 1
ATOM 1324 O O . GLY A 1 159 ? 6.488 -52 -37.5 1 97.88 159 GLY A O 1
ATOM 1325 N N . PRO A 1 160 ? 7.547 -50.938 -35.844 1 98.38 160 PRO A N 1
ATOM 1326 C CA . PRO A 1 160 ? 6.785 -51.594 -34.781 1 98.38 160 PRO A CA 1
ATOM 1327 C C . PRO A 1 160 ? 5.277 -51.406 -34.938 1 98.38 160 PRO A C 1
ATOM 1329 O O . PRO A 1 160 ? 4.512 -52.344 -34.719 1 98.38 160 PRO A O 1
ATOM 1332 N N . TYR A 1 161 ? 4.855 -50.188 -35.281 1 98.69 161 TYR A N 1
ATOM 1333 C CA . TYR A 1 161 ? 3.426 -49.938 -35.438 1 98.69 161 TYR A CA 1
ATOM 1334 C C . TYR A 1 161 ? 2.85 -50.812 -36.531 1 98.69 161 TYR A C 1
ATOM 1336 O O . TYR A 1 161 ? 1.802 -51.438 -36.375 1 98.69 161 TYR A O 1
ATOM 1344 N N . HIS A 1 162 ? 3.52 -50.812 -37.625 1 98.62 162 HIS A N 1
ATOM 1345 C CA . HIS A 1 162 ? 3.086 -51.594 -38.781 1 98.62 162 HIS A CA 1
ATOM 1346 C C . HIS A 1 162 ? 3.139 -53.094 -38.438 1 98.62 162 HIS A C 1
ATOM 1348 O O . HIS A 1 162 ? 2.213 -53.844 -38.781 1 98.62 162 HIS A O 1
ATOM 1354 N N . TYR A 1 163 ? 4.18 -53.531 -37.812 1 98.62 163 TYR A N 1
ATOM 1355 C CA . TYR A 1 163 ? 4.375 -54.938 -37.531 1 98.62 163 TYR A CA 1
ATOM 1356 C C . TYR A 1 163 ? 3.26 -55.5 -36.656 1 98.62 163 TYR A C 1
ATOM 1358 O O . TYR A 1 163 ? 2.736 -56.562 -36.906 1 98.62 163 TYR A O 1
ATOM 1366 N N . HIS A 1 164 ? 2.902 -54.75 -35.562 1 98.56 164 HIS A N 1
ATOM 1367 C CA . HIS A 1 164 ? 1.789 -55.188 -34.719 1 98.56 164 HIS A CA 1
ATOM 1368 C C . HIS A 1 164 ? 0.525 -55.406 -35.531 1 98.56 164 HIS A C 1
ATOM 1370 O O . HIS A 1 164 ? -0.196 -56.375 -35.312 1 98.56 164 HIS A O 1
ATOM 1376 N N . SER A 1 165 ? 0.281 -54.5 -36.469 1 98.19 165 SER A N 1
ATOM 1377 C CA . SER A 1 165 ? -0.934 -54.594 -37.281 1 98.19 165 SER A CA 1
ATOM 1378 C C . SER A 1 165 ? -0.905 -55.812 -38.188 1 98.19 165 SER A C 1
ATOM 1380 O O . SER A 1 165 ? -1.935 -56.469 -38.375 1 98.19 165 SER A O 1
ATOM 1382 N N . VAL A 1 166 ? 0.23 -56.156 -38.688 1 97.94 166 VAL A N 1
ATOM 1383 C CA . VAL A 1 166 ? 0.401 -57.312 -39.531 1 97.94 166 VAL A CA 1
ATOM 1384 C C . VAL A 1 166 ? 0.201 -58.594 -38.719 1 97.94 166 VAL A C 1
ATOM 1386 O O . VAL A 1 166 ? -0.411 -59.562 -39.156 1 97.94 166 VAL A O 1
ATOM 1389 N N . MET A 1 167 ? 0.703 -58.594 -37.531 1 98.06 167 MET A N 1
ATOM 1390 C CA . MET A 1 167 ? 0.581 -59.75 -36.625 1 98.06 167 MET A CA 1
ATOM 1391 C C . MET A 1 167 ? -0.882 -60.031 -36.312 1 98.06 167 MET A C 1
ATOM 1393 O O . MET A 1 167 ? -1.266 -61.188 -36.125 1 98.06 167 MET A O 1
ATOM 1397 N N . LEU A 1 168 ? -1.687 -59 -36.25 1 98 168 LEU A N 1
ATOM 1398 C CA . LEU A 1 168 ? -3.113 -59.188 -36 1 98 168 LEU A CA 1
ATOM 1399 C C . LEU A 1 168 ? -3.764 -59.938 -37.156 1 98 168 LEU A C 1
ATOM 1401 O O . LEU A 1 168 ? -4.715 -60.719 -36.938 1 98 168 LEU A O 1
ATOM 1405 N N . ASN A 1 169 ? -3.217 -59.781 -38.344 1 96.81 169 ASN A N 1
ATOM 1406 C CA . ASN A 1 169 ? -3.709 -60.531 -39.5 1 96.81 169 ASN A CA 1
ATOM 1407 C C . ASN A 1 169 ? -3.201 -61.969 -39.5 1 96.81 169 ASN A C 1
ATOM 1409 O O . ASN A 1 169 ? -3.943 -62.875 -39.844 1 96.81 169 ASN A O 1
ATOM 1413 N N . ILE A 1 170 ? -2.006 -62.125 -39.125 1 97.44 170 ILE A N 1
ATOM 1414 C CA . ILE A 1 170 ? -1.354 -63.438 -39.125 1 97.44 170 ILE A CA 1
ATOM 1415 C C . ILE A 1 170 ? -1.946 -64.312 -38.031 1 97.44 170 ILE A C 1
ATOM 1417 O O . ILE A 1 170 ? -2.074 -65.5 -38.188 1 97.44 170 ILE A O 1
ATOM 1421 N N . HIS A 1 171 ? -2.295 -63.719 -36.906 1 97.81 171 HIS A N 1
ATOM 1422 C CA . HIS A 1 171 ? -2.85 -64.438 -35.781 1 97.81 171 HIS A CA 1
ATOM 1423 C C . HIS A 1 171 ? -4.285 -64 -35.5 1 97.81 171 HIS A C 1
ATOM 1425 O O . HIS A 1 171 ? -4.551 -63.281 -34.5 1 97.81 171 HIS A O 1
ATOM 1431 N N . PRO A 1 172 ? -5.227 -64.5 -36.156 1 95.5 172 PRO A N 1
ATOM 1432 C CA . PRO A 1 172 ? -6.598 -63.969 -36.094 1 95.5 172 PRO A CA 1
ATOM 1433 C C . PRO A 1 172 ? -7.27 -64.25 -34.75 1 95.5 172 PRO A C 1
ATOM 1435 O O . PRO A 1 172 ? -8.266 -63.625 -34.406 1 95.5 172 PRO A O 1
ATOM 1438 N N . HIS A 1 173 ? -6.707 -65.25 -34 1 95.44 173 HIS A N 1
ATOM 1439 C CA . HIS A 1 173 ? -7.34 -65.625 -32.75 1 95.44 173 HIS A CA 1
ATOM 1440 C C . HIS A 1 173 ? -6.711 -64.875 -31.578 1 95.44 173 HIS A C 1
ATOM 1442 O O . HIS A 1 173 ? -7.219 -64.875 -30.453 1 95.44 173 HIS A O 1
ATOM 1448 N N . PHE A 1 174 ? -5.668 -64.188 -31.828 1 97.56 174 PHE A N 1
ATOM 1449 C CA . PHE A 1 174 ? -5.023 -63.344 -30.797 1 97.56 174 PHE A CA 1
ATOM 1450 C C . PHE A 1 174 ? -5.848 -62.094 -30.5 1 97.56 174 PHE A C 1
ATOM 1452 O O . PHE A 1 174 ? -6.312 -61.438 -31.422 1 97.56 174 PHE A O 1
ATOM 1459 N N . LYS A 1 175 ? -6.117 -61.781 -29.234 1 98.25 175 LYS A N 1
ATOM 1460 C CA . LYS A 1 175 ? -6.836 -60.594 -28.828 1 98.25 175 LYS A CA 1
ATOM 1461 C C . LYS A 1 175 ? -5.977 -59.719 -27.906 1 98.25 175 LYS A C 1
ATOM 1463 O O . LYS A 1 175 ? -5.211 -60.219 -27.094 1 98.25 175 LYS A O 1
ATOM 1468 N N . ALA A 1 176 ? -6.094 -58.469 -28.062 1 98.25 176 ALA A N 1
ATOM 1469 C CA . ALA A 1 176 ? -5.355 -57.531 -27.234 1 98.25 176 ALA A CA 1
ATOM 1470 C C . ALA A 1 176 ? -6.055 -56.156 -27.203 1 98.25 176 ALA A C 1
ATOM 1472 O O . ALA A 1 176 ? -7.078 -55.969 -27.859 1 98.25 176 ALA A O 1
ATOM 1473 N N . THR A 1 177 ? -5.688 -55.312 -26.344 1 98.69 177 THR A N 1
ATOM 1474 C CA . THR A 1 177 ? -6.152 -53.938 -26.266 1 98.69 177 THR A CA 1
ATOM 1475 C C . THR A 1 177 ? -5.047 -52.969 -26.688 1 98.69 177 THR A C 1
ATOM 1477 O O . THR A 1 177 ? -3.883 -53.156 -26.312 1 98.69 177 THR A O 1
ATOM 1480 N N . TYR A 1 178 ? -5.398 -52.031 -27.531 1 98.81 178 TYR A N 1
ATOM 1481 C CA . TYR A 1 178 ? -4.441 -51 -27.953 1 98.81 178 TYR A CA 1
ATOM 1482 C C . TYR A 1 178 ? -4.875 -49.625 -27.5 1 98.81 178 TYR A C 1
ATOM 1484 O O . TYR A 1 178 ? -6.07 -49.344 -27.422 1 98.81 178 TYR A O 1
ATOM 1492 N N . ASN A 1 179 ? -4 -48.906 -27.078 1 98.75 179 ASN A N 1
ATOM 1493 C CA . ASN A 1 179 ? -4.156 -47.438 -27.141 1 98.75 179 ASN A CA 1
ATOM 1494 C C . ASN A 1 179 ? -3.381 -46.844 -28.312 1 98.75 179 ASN A C 1
ATOM 1496 O O . ASN A 1 179 ? -2.152 -46.938 -28.344 1 98.75 179 ASN A O 1
ATOM 1500 N N . LEU A 1 180 ? -4.066 -46.406 -29.281 1 98.56 180 LEU A N 1
ATOM 1501 C CA . LEU A 1 180 ? -3.486 -45.531 -30.297 1 98.56 180 LEU A CA 1
ATOM 1502 C C . LEU A 1 180 ? -3.684 -44.062 -29.938 1 98.56 180 LEU A C 1
ATOM 1504 O O . LEU A 1 180 ? -4.762 -43.5 -30.156 1 98.56 180 LEU A O 1
ATOM 1508 N N . SER A 1 181 ? -2.645 -43.5 -29.359 1 98.38 181 SER A N 1
ATOM 1509 C CA . SER A 1 181 ? -2.824 -42.156 -28.781 1 98.38 181 SER A CA 1
ATOM 1510 C C . SER A 1 181 ? -3.408 -41.188 -29.797 1 98.38 181 SER A C 1
ATOM 1512 O O . SER A 1 181 ? -3.074 -41.25 -30.984 1 98.38 181 SER A O 1
ATOM 1514 N N . PRO A 1 182 ? -4.242 -40.281 -29.328 1 98.44 182 PRO A N 1
ATOM 1515 C CA . PRO A 1 182 ? -4.914 -39.344 -30.25 1 98.44 182 PRO A CA 1
ATOM 1516 C C . PRO A 1 182 ? -3.93 -38.531 -31.062 1 98.44 182 PRO A C 1
ATOM 1518 O O . PRO A 1 182 ? -4.164 -38.281 -32.25 1 98.44 182 PRO A O 1
ATOM 1521 N N . SER A 1 183 ? -2.857 -38.094 -30.469 1 98.19 183 SER A N 1
ATOM 1522 C CA . SER A 1 183 ? -1.873 -37.312 -31.219 1 98.19 183 SER A CA 1
ATOM 1523 C C . SER A 1 183 ? -1.23 -38.156 -32.312 1 98.19 183 SER A C 1
ATOM 1525 O O . SER A 1 183 ? -0.943 -37.656 -33.406 1 98.19 183 SER A O 1
ATOM 1527 N N . LEU A 1 184 ? -0.954 -39.438 -32.031 1 98.44 184 LEU A N 1
ATOM 1528 C CA . LEU A 1 184 ? -0.445 -40.344 -33.062 1 98.44 184 LEU A CA 1
ATOM 1529 C C . LEU A 1 184 ? -1.446 -40.5 -34.188 1 98.44 184 LEU A C 1
ATOM 1531 O O . LEU A 1 184 ? -1.089 -40.375 -35.344 1 98.44 184 LEU A O 1
ATOM 1535 N N . LEU A 1 185 ? -2.715 -40.781 -33.812 1 98.62 185 LEU A N 1
ATOM 1536 C CA . LEU A 1 185 ? -3.779 -40.969 -34.812 1 98.62 185 LEU A CA 1
ATOM 1537 C C . LEU A 1 185 ? -3.928 -39.719 -35.656 1 98.62 185 LEU A C 1
ATOM 1539 O O . LEU A 1 185 ? -4.074 -39.844 -36.906 1 98.62 185 LEU A O 1
ATOM 1543 N N . ARG A 1 186 ? -3.871 -38.594 -35.062 1 97.88 186 ARG A N 1
ATOM 1544 C CA . ARG A 1 186 ? -4.012 -37.344 -35.781 1 97.88 186 ARG A CA 1
ATOM 1545 C C . ARG A 1 186 ? -2.877 -37.156 -36.781 1 97.88 186 ARG A C 1
ATOM 1547 O O . ARG A 1 186 ? -3.102 -36.719 -37.906 1 97.88 186 ARG A O 1
ATOM 1554 N N . GLN A 1 187 ? -1.725 -37.438 -36.375 1 98.12 187 GLN A N 1
ATOM 1555 C CA . GLN A 1 187 ? -0.57 -37.344 -37.281 1 98.12 187 GLN A CA 1
ATOM 1556 C C . GLN A 1 187 ? -0.698 -38.312 -38.469 1 98.12 187 GLN A C 1
ATOM 1558 O O . GLN A 1 187 ? -0.408 -37.938 -39.594 1 98.12 187 GLN A O 1
ATOM 1563 N N . TRP A 1 188 ? -1.14 -39.531 -38.219 1 98.5 188 TRP A N 1
ATOM 1564 C CA . TRP A 1 188 ? -1.363 -40.469 -39.281 1 98.5 188 TRP A CA 1
ATOM 1565 C C . TRP A 1 188 ? -2.445 -40 -40.219 1 98.5 188 TRP A C 1
ATOM 1567 O O . TRP A 1 188 ? -2.287 -40.062 -41.469 1 98.5 188 TRP A O 1
ATOM 1577 N N . GLN A 1 189 ? -3.508 -39.5 -39.656 1 97.69 189 GLN A N 1
ATOM 1578 C CA . GLN A 1 189 ? -4.617 -39.031 -40.469 1 97.69 189 GLN A CA 1
ATOM 1579 C C . GLN A 1 189 ? -4.164 -37.875 -41.375 1 97.69 189 GLN A C 1
ATOM 1581 O O . GLN A 1 189 ? -4.5 -37.875 -42.562 1 97.69 189 GLN A O 1
ATOM 1586 N N . ILE A 1 190 ? -3.434 -36.938 -40.844 1 96.44 190 ILE A N 1
ATOM 1587 C CA . ILE A 1 190 ? -2.943 -35.781 -41.625 1 96.44 190 ILE A CA 1
ATOM 1588 C C . ILE A 1 190 ? -2.035 -36.281 -42.75 1 96.44 190 ILE A C 1
ATOM 1590 O O . ILE A 1 190 ? -2.123 -35.781 -43.875 1 96.44 190 ILE A O 1
ATOM 1594 N N . ALA A 1 191 ? -1.172 -37.188 -42.375 1 97.56 191 ALA A N 1
ATOM 1595 C CA . ALA A 1 191 ? -0.271 -37.719 -43.406 1 97.56 191 ALA A CA 1
ATOM 1596 C C . ALA A 1 191 ? -1.055 -38.344 -44.562 1 97.56 191 ALA A C 1
ATOM 1598 O O . ALA A 1 191 ? -0.723 -38.125 -45.719 1 97.56 191 ALA A O 1
ATOM 1599 N N . VAL A 1 192 ? -2.078 -39.125 -44.25 1 98 192 VAL A N 1
ATOM 1600 C CA . VAL A 1 192 ? -2.877 -39.812 -45.25 1 98 192 VAL A CA 1
ATOM 1601 C C . VAL A 1 192 ? -3.664 -38.812 -46.094 1 98 192 VAL A C 1
ATOM 1603 O O . VAL A 1 192 ? -3.811 -38.969 -47.281 1 98 192 VAL A O 1
ATOM 1606 N N . GLU A 1 193 ? -4.137 -37.75 -45.5 1 97.38 193 GLU A N 1
ATOM 1607 C CA . GLU A 1 193 ? -5.004 -36.781 -46.156 1 97.38 193 GLU A CA 1
ATOM 1608 C C . GLU A 1 193 ? -4.191 -35.75 -46.906 1 97.38 193 GLU A C 1
ATOM 1610 O O . GLU A 1 193 ? -4.555 -35.344 -48.031 1 97.38 193 GLU A O 1
ATOM 1615 N N . LYS A 1 194 ? -3.053 -35.25 -46.281 1 96.75 194 LYS A N 1
ATOM 1616 C CA . LYS A 1 194 ? -2.4 -34.062 -46.781 1 96.75 194 LYS A CA 1
ATOM 1617 C C . LYS A 1 194 ? -0.918 -34.312 -47.031 1 96.75 194 LYS A C 1
ATOM 1619 O O . LYS A 1 194 ? -0.235 -33.469 -47.625 1 96.75 194 LYS A O 1
ATOM 1624 N N . GLY A 1 195 ? -0.453 -35.438 -46.688 1 97 195 GLY A N 1
ATOM 1625 C CA . GLY A 1 195 ? 0.983 -35.656 -46.719 1 97 195 GLY A CA 1
ATOM 1626 C C . GLY A 1 195 ? 1.716 -35.125 -45.531 1 97 195 GLY A C 1
ATOM 1627 O O . GLY A 1 195 ? 1.088 -34.656 -44.562 1 97 195 GLY A O 1
ATOM 1628 N N . VAL A 1 196 ? 3.061 -35.25 -45.5 1 97.12 196 VAL A N 1
ATOM 1629 C CA . VAL A 1 196 ? 3.852 -34.781 -44.375 1 97.12 196 VAL A CA 1
ATOM 1630 C C . VAL A 1 196 ? 5.047 -33.969 -44.875 1 97.12 196 VAL A C 1
ATOM 1632 O O . VAL A 1 196 ? 5.555 -34.219 -45.969 1 97.12 196 VAL A O 1
ATOM 1635 N N . GLU A 1 197 ? 5.379 -32.938 -44.188 1 97.31 197 GLU A N 1
ATOM 1636 C CA . GLU A 1 197 ? 6.586 -32.156 -44.406 1 97.31 197 GLU A CA 1
ATOM 1637 C C . GLU A 1 197 ? 7.422 -32.031 -43.125 1 97.31 197 GLU A C 1
ATOM 1639 O O . GLU A 1 197 ? 6.902 -31.672 -42.062 1 97.31 197 GLU A O 1
ATOM 1644 N N . PHE A 1 198 ? 8.711 -32.406 -43.219 1 97.38 198 PHE A N 1
ATOM 1645 C CA . PHE A 1 198 ? 9.609 -32.375 -42.062 1 97.38 198 PHE A CA 1
ATOM 1646 C C . PHE A 1 198 ? 10.352 -31.047 -42 1 97.38 198 PHE A C 1
ATOM 1648 O O . PHE A 1 198 ? 10.445 -30.344 -43.031 1 97.38 198 PHE A O 1
ATOM 1655 N N . VAL A 1 199 ? 10.898 -30.656 -40.844 1 95.38 199 VAL A N 1
ATOM 1656 C CA . VAL A 1 199 ? 11.594 -29.391 -40.656 1 95.38 199 VAL A CA 1
ATOM 1657 C C . VAL A 1 199 ? 12.852 -29.344 -41.5 1 95.38 199 VAL A C 1
ATOM 1659 O O . VAL A 1 199 ? 13.328 -28.266 -41.875 1 95.38 199 VAL A O 1
ATOM 1662 N N . ASN A 1 200 ? 13.422 -30.531 -41.844 1 95 200 ASN A N 1
ATOM 1663 C CA . ASN A 1 200 ? 14.641 -30.578 -42.656 1 95 200 ASN A CA 1
ATOM 1664 C C . ASN A 1 200 ? 14.328 -30.422 -44.156 1 95 200 ASN A C 1
ATOM 1666 O O . ASN A 1 200 ? 15.242 -30.391 -44.969 1 95 200 ASN A O 1
ATOM 1670 N N . GLY A 1 201 ? 13.086 -30.391 -44.562 1 94.62 201 GLY A N 1
ATOM 1671 C CA . GLY A 1 201 ? 12.703 -30.141 -45.938 1 94.62 201 GLY A CA 1
ATOM 1672 C C . GLY A 1 201 ? 12.188 -31.375 -46.656 1 94.62 201 GLY A C 1
ATOM 1673 O O . GLY A 1 201 ? 11.578 -31.266 -47.719 1 94.62 201 GLY A O 1
ATOM 1674 N N . GLU A 1 202 ? 12.359 -32.562 -46.094 1 96.38 202 GLU A N 1
ATOM 1675 C CA . GLU A 1 202 ? 11.82 -33.781 -46.688 1 96.38 202 GLU A CA 1
ATOM 1676 C C . GLU A 1 202 ? 10.297 -33.781 -46.688 1 96.38 202 GLU A C 1
ATOM 1678 O O . GLU A 1 202 ? 9.672 -33.406 -45.688 1 96.38 202 GLU A O 1
ATOM 1683 N N . LYS A 1 203 ? 9.773 -34.188 -47.906 1 96.75 203 LYS A N 1
ATOM 1684 C CA . LYS A 1 203 ? 8.32 -34.156 -48.031 1 96.75 203 LYS A CA 1
ATOM 1685 C C . LYS A 1 203 ? 7.809 -35.406 -48.719 1 96.75 203 LYS A C 1
ATOM 1687 O O . LYS A 1 203 ? 8.469 -35.938 -49.625 1 96.75 203 LYS A O 1
ATOM 1692 N N . TYR A 1 204 ? 6.676 -35.875 -48.219 1 97.56 204 TYR A N 1
ATOM 1693 C CA . TYR A 1 204 ? 5.98 -37 -48.844 1 97.56 204 TYR A CA 1
ATOM 1694 C C . TYR A 1 204 ? 4.523 -36.656 -49.125 1 97.56 204 TYR A C 1
ATOM 1696 O O . TYR A 1 204 ? 3.791 -36.25 -48.188 1 97.56 204 TYR A O 1
ATOM 1704 N N . ASP A 1 205 ? 4.102 -36.812 -50.375 1 97.12 205 ASP A N 1
ATOM 1705 C CA . ASP A 1 205 ? 2.703 -36.562 -50.719 1 97.12 205 ASP A CA 1
ATOM 1706 C C . ASP A 1 205 ? 1.826 -37.75 -50.344 1 97.12 205 ASP A C 1
ATOM 1708 O O . ASP A 1 205 ? 2.33 -38.844 -50.094 1 97.12 205 ASP A O 1
ATOM 1712 N N . PRO A 1 206 ? 0.517 -37.562 -50.312 1 96.44 206 PRO A N 1
ATOM 1713 C CA . PRO A 1 206 ? -0.406 -38.625 -49.844 1 96.44 206 PRO A CA 1
ATOM 1714 C C . PRO A 1 206 ? -0.301 -39.906 -50.656 1 96.44 206 PRO A C 1
ATOM 1716 O O . PRO A 1 206 ? -0.603 -41 -50.156 1 96.44 206 PRO A O 1
ATOM 1719 N N . ASN A 1 207 ? 0.185 -39.812 -51.875 1 96.75 207 ASN A N 1
ATOM 1720 C CA . ASN A 1 207 ? 0.219 -41 -52.75 1 96.75 207 ASN A CA 1
ATOM 1721 C C . ASN A 1 207 ? 1.553 -41.719 -52.656 1 96.75 207 ASN A C 1
ATOM 1723 O O . ASN A 1 207 ? 1.719 -42.812 -53.219 1 96.75 207 ASN A O 1
ATOM 1727 N N . HIS A 1 208 ? 2.418 -41.219 -51.938 1 97.62 208 HIS A N 1
ATOM 1728 C CA . HIS A 1 208 ? 3.725 -41.844 -51.781 1 97.62 208 HIS A CA 1
ATOM 1729 C C . HIS A 1 208 ? 3.605 -43.188 -51.094 1 97.62 208 HIS A C 1
ATOM 1731 O O . HIS A 1 208 ? 2.754 -43.375 -50.219 1 97.62 208 HIS A O 1
ATOM 1737 N N . GLU A 1 209 ? 4.527 -44.188 -51.406 1 97.31 209 GLU A N 1
ATOM 1738 C CA . GLU A 1 209 ? 4.496 -45.531 -50.875 1 97.31 209 GLU A CA 1
ATOM 1739 C C . GLU A 1 209 ? 4.598 -45.562 -49.375 1 97.31 209 GLU A C 1
ATOM 1741 O O . GLU A 1 209 ? 3.951 -46.375 -48.688 1 97.31 209 GLU A O 1
ATOM 1746 N N . LYS A 1 210 ? 5.348 -44.719 -48.844 1 97.5 210 LYS A N 1
ATOM 1747 C CA . LYS A 1 210 ? 5.512 -44.656 -47.406 1 97.5 210 LYS A CA 1
ATOM 1748 C C . LYS A 1 210 ? 4.203 -44.25 -46.719 1 97.5 210 LYS A C 1
ATOM 1750 O O . LYS A 1 210 ? 3.848 -44.812 -45.688 1 97.5 210 LYS A O 1
ATOM 1755 N N . ILE A 1 211 ? 3.475 -43.281 -47.312 1 98.06 211 ILE A N 1
ATOM 1756 C CA . ILE A 1 211 ? 2.199 -42.844 -46.781 1 98.06 211 ILE A CA 1
ATOM 1757 C C . ILE A 1 211 ? 1.153 -43.938 -46.938 1 98.06 211 ILE A C 1
ATOM 1759 O O . ILE A 1 211 ? 0.29 -44.125 -46.062 1 98.06 211 ILE A O 1
ATOM 1763 N N . ARG A 1 212 ? 1.241 -44.656 -47.969 1 97.56 212 ARG A N 1
ATOM 1764 C CA . ARG A 1 212 ? 0.333 -45.75 -48.188 1 97.56 212 ARG A CA 1
ATOM 1765 C C . ARG A 1 212 ? 0.511 -46.812 -47.125 1 97.56 212 ARG A C 1
ATOM 1767 O O . ARG A 1 212 ? -0.454 -47.469 -46.719 1 97.56 212 ARG A O 1
ATOM 1774 N N . LEU A 1 213 ? 1.728 -47 -46.688 1 98.06 213 LEU A N 1
ATOM 1775 C CA . LEU A 1 213 ? 1.987 -47.938 -45.594 1 98.06 213 LEU A CA 1
ATOM 1776 C C . LEU A 1 213 ? 1.331 -47.438 -44.281 1 98.06 213 LEU A C 1
ATOM 1778 O O . LEU A 1 213 ? 0.869 -48.281 -43.5 1 98.06 213 LEU A O 1
ATOM 1782 N N . VAL A 1 214 ? 1.33 -46.125 -44.094 1 98.62 214 VAL A N 1
ATOM 1783 C CA . VAL A 1 214 ? 0.656 -45.562 -42.938 1 98.62 214 VAL A CA 1
ATOM 1784 C C . VAL A 1 214 ? -0.841 -45.844 -43 1 98.62 214 VAL A C 1
ATOM 1786 O O . VAL A 1 214 ? -1.447 -46.281 -42.031 1 98.62 214 VAL A O 1
ATOM 1789 N N . GLU A 1 215 ? -1.379 -45.625 -44.125 1 98.44 215 GLU A N 1
ATOM 1790 C CA . GLU A 1 215 ? -2.797 -45.906 -44.344 1 98.44 215 GLU A CA 1
ATOM 1791 C C . GLU A 1 215 ? -3.115 -47.375 -44.156 1 98.44 215 GLU A C 1
ATOM 1793 O O . GLU A 1 215 ? -4.121 -47.719 -43.531 1 98.44 215 GLU A O 1
ATOM 1798 N N . GLU A 1 216 ? -2.279 -48.188 -44.688 1 98.19 216 GLU A N 1
ATOM 1799 C CA . GLU A 1 216 ? -2.445 -49.625 -44.5 1 98.19 216 GLU A CA 1
ATOM 1800 C C . GLU A 1 216 ? -2.422 -50.031 -43.031 1 98.19 216 GLU A C 1
ATOM 1802 O O . GLU A 1 216 ? -3.246 -50.812 -42.562 1 98.19 216 GLU A O 1
ATOM 1807 N N . THR A 1 217 ? -1.486 -49.5 -42.344 1 98.62 217 THR A N 1
ATOM 1808 C CA . THR A 1 217 ? -1.358 -49.781 -40.906 1 98.62 217 THR A CA 1
ATOM 1809 C C . THR A 1 217 ? -2.629 -49.375 -40.188 1 98.62 217 THR A C 1
ATOM 1811 O O . THR A 1 217 ? -3.168 -50.156 -39.375 1 98.62 217 THR A O 1
ATOM 1814 N N . LEU A 1 218 ? -3.109 -48.125 -40.469 1 98.56 218 LEU A N 1
ATOM 1815 C CA . LEU A 1 218 ? -4.332 -47.625 -39.844 1 98.56 218 LEU A CA 1
ATOM 1816 C C . LEU A 1 218 ? -5.516 -48.531 -40.156 1 98.56 218 LEU A C 1
ATOM 1818 O O . LEU A 1 218 ? -6.309 -48.875 -39.281 1 98.56 218 LEU A O 1
ATOM 1822 N N . ASN A 1 219 ? -5.629 -48.938 -41.375 1 98.25 219 ASN A N 1
ATOM 1823 C CA . ASN A 1 219 ? -6.73 -49.781 -41.812 1 98.25 219 ASN A CA 1
ATOM 1824 C C . ASN A 1 219 ? -6.676 -51.156 -41.156 1 98.25 219 ASN A C 1
ATOM 1826 O O . ASN A 1 219 ? -7.715 -51.75 -40.844 1 98.25 219 ASN A O 1
ATOM 1830 N N . ASN A 1 220 ? -5.441 -51.719 -41 1 98.56 220 ASN A N 1
ATOM 1831 C CA . ASN A 1 220 ? -5.293 -53 -40.312 1 98.56 220 ASN A CA 1
ATOM 1832 C C . ASN A 1 220 ? -5.848 -52.906 -38.875 1 98.56 220 ASN A C 1
ATOM 1834 O O . ASN A 1 220 ? -6.543 -53.844 -38.438 1 98.56 220 ASN A O 1
ATOM 1838 N N . TYR A 1 221 ? -5.598 -51.844 -38.188 1 98.62 221 TYR A N 1
ATOM 1839 C CA . TYR A 1 221 ? -6.113 -51.656 -36.844 1 98.62 221 TYR A CA 1
ATOM 1840 C C . TYR A 1 221 ? -7.629 -51.5 -36.844 1 98.62 221 TYR A C 1
ATOM 1842 O O . TYR A 1 221 ? -8.32 -52.062 -35.969 1 98.62 221 TYR A O 1
ATOM 1850 N N . ARG A 1 222 ? -8.141 -50.781 -37.844 1 98.44 222 ARG A N 1
ATOM 1851 C CA . ARG A 1 222 ? -9.586 -50.594 -37.969 1 98.44 222 ARG A CA 1
ATOM 1852 C C . ARG A 1 222 ? -10.273 -51.938 -38.188 1 98.44 222 ARG A C 1
ATOM 1854 O O . ARG A 1 222 ? -11.273 -52.25 -37.531 1 98.44 222 ARG A O 1
ATOM 1861 N N . GLU A 1 223 ? -9.711 -52.656 -39.031 1 98 223 GLU A N 1
ATOM 1862 C CA . GLU A 1 223 ? -10.281 -53.969 -39.344 1 98 223 GLU A CA 1
ATOM 1863 C C . GLU A 1 223 ? -10.266 -54.875 -38.125 1 98 223 GLU A C 1
ATOM 1865 O O . GLU A 1 223 ? -11.258 -55.562 -37.844 1 98 223 GLU A O 1
ATOM 1870 N N . ALA A 1 224 ? -9.125 -54.938 -37.469 1 98.44 224 ALA A N 1
ATOM 1871 C CA . ALA A 1 224 ? -9.016 -55.75 -36.25 1 98.44 224 ALA A CA 1
ATOM 1872 C C . ALA A 1 224 ? -10.016 -55.281 -35.188 1 98.44 224 ALA A C 1
ATOM 1874 O O . ALA A 1 224 ? -10.57 -56.125 -34.469 1 98.44 224 ALA A O 1
ATOM 1875 N N . LEU A 1 225 ? -10.234 -53.969 -35.094 1 98.12 225 LEU A N 1
ATOM 1876 C CA . LEU A 1 225 ? -11.195 -53.406 -34.125 1 98.12 225 LEU A CA 1
ATOM 1877 C C . LEU A 1 225 ? -12.617 -53.844 -34.469 1 98.12 225 LEU A C 1
ATOM 1879 O O . LEU A 1 225 ? -13.352 -54.312 -33.625 1 98.12 225 LEU A O 1
ATOM 1883 N N . PHE A 1 226 ? -12.945 -53.844 -35.719 1 96.06 226 PHE A N 1
ATOM 1884 C CA . PHE A 1 226 ? -14.328 -54.062 -36.125 1 96.06 226 PHE A CA 1
ATOM 1885 C C . PHE A 1 226 ? -14.633 -55.562 -36.156 1 96.06 226 PHE A C 1
ATOM 1887 O O . PHE A 1 226 ? -15.789 -55.969 -36.031 1 96.06 226 PHE A O 1
ATOM 1894 N N . LYS A 1 227 ? -13.516 -56.375 -36.25 1 96.06 227 LYS A N 1
ATOM 1895 C CA . LYS A 1 227 ? -13.688 -57.812 -36.156 1 96.06 227 LYS A CA 1
ATOM 1896 C C . LYS A 1 227 ? -13.742 -58.25 -34.688 1 96.06 227 LYS A C 1
ATOM 1898 O O . LYS A 1 227 ? -13.953 -59.438 -34.406 1 96.06 227 LYS A O 1
ATOM 1903 N N . GLY A 1 228 ? -13.547 -57.312 -33.812 1 96.25 228 GLY A N 1
ATOM 1904 C CA . GLY A 1 228 ? -13.617 -57.625 -32.375 1 96.25 228 GLY A CA 1
ATOM 1905 C C . GLY A 1 228 ? -12.344 -58.25 -31.844 1 96.25 228 GLY A C 1
ATOM 1906 O O . GLY A 1 228 ? -12.328 -58.781 -30.734 1 96.25 228 GLY A O 1
ATOM 1907 N N . GLN A 1 229 ? -11.328 -58.188 -32.656 1 98.25 229 GLN A N 1
ATOM 1908 C CA . GLN A 1 229 ? -10.055 -58.75 -32.25 1 98.25 229 GLN A CA 1
ATOM 1909 C C . GLN A 1 229 ? -9.336 -57.875 -31.234 1 98.25 229 GLN A C 1
ATOM 1911 O O . GLN A 1 229 ? -8.656 -58.375 -30.328 1 98.25 229 GLN A O 1
ATOM 1916 N N . ILE A 1 230 ? -9.484 -56.594 -31.422 1 98.69 230 ILE A N 1
ATOM 1917 C CA . ILE A 1 230 ? -8.852 -55.656 -30.484 1 98.69 230 ILE A CA 1
ATOM 1918 C C . ILE A 1 230 ? -9.875 -54.625 -30 1 98.69 230 ILE A C 1
ATOM 1920 O O . ILE A 1 230 ? -10.977 -54.531 -30.547 1 98.69 230 ILE A O 1
ATOM 1924 N N . ASP A 1 231 ? -9.602 -54 -28.891 1 98.19 231 ASP A N 1
ATOM 1925 C CA . ASP A 1 231 ? -10.203 -52.719 -28.453 1 98.19 231 ASP A CA 1
ATOM 1926 C C . ASP A 1 231 ? -9.195 -51.594 -28.516 1 98.19 231 ASP A C 1
ATOM 1928 O O . ASP A 1 231 ? -7.98 -51.812 -28.547 1 98.19 231 ASP A O 1
ATOM 1932 N N . VAL A 1 232 ? -9.742 -50.375 -28.688 1 98.69 232 VAL A N 1
ATOM 1933 C CA . VAL A 1 232 ? -8.859 -49.219 -28.781 1 98.69 232 VAL A CA 1
ATOM 1934 C C . VAL A 1 232 ? -9.219 -48.219 -27.688 1 98.69 232 VAL A C 1
ATOM 1936 O O . VAL A 1 232 ? -10.312 -47.625 -27.719 1 98.69 232 VAL A O 1
ATOM 1939 N N . LEU A 1 233 ? -8.328 -47.969 -26.766 1 98.81 233 LEU A N 1
ATOM 1940 C CA . LEU A 1 233 ? -8.484 -46.969 -25.734 1 98.81 233 LEU A CA 1
ATOM 1941 C C . LEU A 1 233 ? -8.219 -45.562 -26.281 1 98.81 233 LEU A C 1
ATOM 1943 O O . LEU A 1 233 ? -7.375 -45.406 -27.172 1 98.81 233 LEU A O 1
ATOM 1947 N N . THR A 1 234 ? -8.914 -44.594 -25.766 1 98.62 234 THR A N 1
ATOM 1948 C CA . THR A 1 234 ? -8.5 -43.219 -26 1 98.62 234 THR A CA 1
ATOM 1949 C C . THR A 1 234 ? -7.477 -42.781 -24.953 1 98.62 234 THR A C 1
ATOM 1951 O O . THR A 1 234 ? -6.988 -43.594 -24.172 1 98.62 234 THR A O 1
ATOM 1954 N N . SER A 1 235 ? -7.051 -41.531 -25.016 1 98.56 235 SER A N 1
ATOM 1955 C CA . SER A 1 235 ? -6.145 -40.938 -24.047 1 98.56 235 SER A CA 1
ATOM 1956 C C . SER A 1 235 ? -6.184 -39.406 -24.125 1 98.56 235 SER A C 1
ATOM 1958 O O . SER A 1 235 ? -6.988 -38.844 -24.875 1 98.56 235 SER A O 1
ATOM 1960 N N . ILE A 1 236 ? -5.441 -38.75 -23.281 1 98.19 236 ILE A N 1
ATOM 1961 C CA . ILE A 1 236 ? -5.25 -37.281 -23.359 1 98.19 236 ILE A CA 1
ATOM 1962 C C . ILE A 1 236 ? -4.555 -36.938 -24.672 1 98.19 236 ILE A C 1
ATOM 1964 O O . ILE A 1 236 ? -3.555 -37.531 -25.047 1 98.19 236 ILE A O 1
ATOM 1968 N N . TYR A 1 237 ? -5.023 -35.969 -25.344 1 97.94 237 TYR A N 1
ATOM 1969 C CA . TYR A 1 237 ? -4.582 -35.688 -26.703 1 97.94 237 TYR A CA 1
ATOM 1970 C C . TYR A 1 237 ? -3.072 -35.531 -26.766 1 97.94 237 TYR A C 1
ATOM 1972 O O . TYR A 1 237 ? -2.383 -36.25 -27.5 1 97.94 237 TYR A O 1
ATOM 1980 N N . ALA A 1 238 ? -2.568 -34.594 -25.984 1 95.69 238 ALA A N 1
ATOM 1981 C CA . ALA A 1 238 ? -1.136 -34.312 -26.047 1 95.69 238 ALA A CA 1
ATOM 1982 C C . ALA A 1 238 ? -0.381 -35.062 -24.969 1 95.69 238 ALA A C 1
ATOM 1984 O O . ALA A 1 238 ? 0.627 -34.594 -24.438 1 95.69 238 ALA A O 1
ATOM 1985 N N . HIS A 1 239 ? -0.914 -36.156 -24.5 1 97.12 239 HIS A N 1
ATOM 1986 C CA . HIS A 1 239 ? -0.243 -37.125 -23.641 1 97.12 239 HIS A CA 1
ATOM 1987 C C . HIS A 1 239 ? 0.327 -36.438 -22.391 1 97.12 239 HIS A C 1
ATOM 1989 O O . HIS A 1 239 ? 1.431 -36.781 -21.953 1 97.12 239 HIS A O 1
ATOM 1995 N N . THR A 1 240 ? -0.321 -35.469 -21.875 1 96.19 240 THR A N 1
ATOM 1996 C CA . THR A 1 240 ? 0.151 -34.75 -20.688 1 96.19 240 THR A CA 1
ATOM 1997 C C . THR A 1 240 ? 0.009 -35.594 -19.438 1 96.19 240 THR A C 1
ATOM 1999 O O . THR A 1 240 ? -0.829 -36.5 -19.391 1 96.19 240 THR A O 1
ATOM 2002 N N . ILE A 1 241 ? 0.875 -35.344 -18.438 1 97.94 241 ILE A N 1
ATOM 2003 C CA . ILE A 1 241 ? 0.76 -36.031 -17.141 1 97.94 241 ILE A CA 1
ATOM 2004 C C . ILE A 1 241 ? -0.401 -35.438 -16.344 1 97.94 241 ILE A C 1
ATOM 2006 O O . ILE A 1 241 ? -0.199 -34.562 -15.5 1 97.94 241 ILE A O 1
ATOM 2010 N N . GLY A 1 242 ? -1.574 -35.938 -16.578 1 97.88 242 GLY A N 1
ATOM 2011 C CA . GLY A 1 242 ? -2.828 -35.375 -16.141 1 97.88 242 GLY A CA 1
ATOM 2012 C C . GLY A 1 242 ? -2.914 -35.188 -14.625 1 97.88 242 GLY A C 1
ATOM 2013 O O . GLY A 1 242 ? -3.299 -34.125 -14.133 1 97.88 242 GLY A O 1
ATOM 2014 N N . GLY A 1 243 ? -2.553 -36.188 -13.844 1 97.69 243 GLY A N 1
ATOM 2015 C CA . GLY A 1 243 ? -2.615 -36.094 -12.398 1 97.69 243 GLY A CA 1
ATOM 2016 C C . GLY A 1 243 ? -1.722 -35 -11.828 1 97.69 243 GLY A C 1
ATOM 2017 O O . GLY A 1 243 ? -2.084 -34.344 -10.859 1 97.69 243 GLY A O 1
ATOM 2018 N N . PHE A 1 244 ? -0.564 -34.781 -12.414 1 97.56 244 PHE A N 1
ATOM 2019 C CA . PHE A 1 244 ? 0.355 -33.719 -12.023 1 97.56 244 PHE A CA 1
ATOM 2020 C C . PHE A 1 244 ? -0.256 -32.344 -12.289 1 97.56 244 PHE A C 1
ATOM 2022 O O . PHE A 1 244 ? -0.21 -31.453 -11.43 1 97.56 244 PHE A O 1
ATOM 2029 N N . LEU A 1 245 ? -0.842 -32.188 -13.461 1 97.94 245 LEU A N 1
ATOM 2030 C CA . LEU A 1 245 ? -1.404 -30.906 -13.852 1 97.94 245 LEU A CA 1
ATOM 2031 C C . LEU A 1 245 ? -2.582 -30.531 -12.953 1 97.94 245 LEU A C 1
ATOM 2033 O O . LEU A 1 245 ? -2.746 -29.375 -12.594 1 97.94 245 LEU A O 1
ATOM 2037 N N . THR A 1 246 ? -3.439 -31.516 -12.578 1 97.5 246 THR A N 1
ATOM 2038 C CA . THR A 1 246 ? -4.598 -31.234 -11.734 1 97.5 246 THR A CA 1
ATOM 2039 C C . THR A 1 246 ? -4.16 -30.891 -10.312 1 97.5 246 THR A C 1
ATOM 2041 O O . THR A 1 246 ? -4.691 -29.969 -9.703 1 97.5 246 THR A O 1
ATOM 2044 N N . ASP A 1 247 ? -3.158 -31.578 -9.867 1 97.06 247 ASP A N 1
ATOM 2045 C CA . ASP A 1 247 ? -2.836 -31.453 -8.453 1 97.06 247 ASP A CA 1
ATOM 2046 C C . ASP A 1 247 ? -1.821 -30.344 -8.211 1 97.06 247 ASP A C 1
ATOM 2048 O O . ASP A 1 247 ? -1.807 -29.734 -7.137 1 97.06 247 ASP A O 1
ATOM 2052 N N . VAL A 1 248 ? -0.95 -30.031 -9.164 1 96.75 248 VAL A N 1
ATOM 2053 C CA . VAL A 1 248 ? 0.134 -29.094 -8.93 1 96.75 248 VAL A CA 1
ATOM 2054 C C . VAL A 1 248 ? -0.244 -27.719 -9.5 1 96.75 248 VAL A C 1
ATOM 2056 O O . VAL A 1 248 ? -0.017 -26.688 -8.867 1 96.75 248 VAL A O 1
ATOM 2059 N N . LEU A 1 249 ? -0.881 -27.656 -10.672 1 96.38 249 LEU A N 1
ATOM 2060 C CA . LEU A 1 249 ? -1.195 -26.391 -11.328 1 96.38 249 LEU A CA 1
ATOM 2061 C C . LEU A 1 249 ? -2.674 -26.062 -11.18 1 96.38 249 LEU A C 1
ATOM 2063 O O . LEU A 1 249 ? -3.098 -24.953 -11.508 1 96.38 249 LEU A O 1
ATOM 2067 N N . GLY A 1 250 ? -3.504 -27.094 -10.711 1 96.12 250 GLY A N 1
ATOM 2068 C CA . GLY A 1 250 ? -4.941 -26.875 -10.703 1 96.12 250 GLY A CA 1
ATOM 2069 C C . GLY A 1 250 ? -5.539 -26.75 -12.094 1 96.12 250 GLY A C 1
ATOM 2070 O O . GLY A 1 250 ? -6.57 -26.094 -12.273 1 96.12 250 GLY A O 1
ATOM 2071 N N . ALA A 1 251 ? -4.879 -27.328 -13.078 1 97.31 251 ALA A N 1
ATOM 2072 C CA . ALA A 1 251 ? -5.27 -27.172 -14.477 1 97.31 251 ALA A CA 1
ATOM 2073 C C . ALA A 1 251 ? -6.211 -28.281 -14.914 1 97.31 251 ALA A C 1
ATOM 2075 O O . ALA A 1 251 ? -5.992 -28.922 -15.953 1 97.31 251 ALA A O 1
ATOM 2076 N N . THR A 1 252 ? -7.223 -28.531 -14.141 1 97.19 252 THR A N 1
ATOM 2077 C CA . THR A 1 252 ? -8.203 -29.562 -14.414 1 97.19 252 THR A CA 1
ATOM 2078 C C . THR A 1 252 ? -8.922 -29.312 -15.734 1 97.19 252 THR A C 1
ATOM 2080 O O . THR A 1 252 ? -9.242 -30.25 -16.469 1 97.19 252 THR A O 1
ATOM 2083 N N . ASN A 1 253 ? -9.148 -28.078 -15.992 1 96.5 253 ASN A N 1
ATOM 2084 C CA . ASN A 1 253 ? -9.859 -27.734 -17.219 1 96.5 253 ASN A CA 1
ATOM 2085 C C . ASN A 1 253 ? -9.047 -28.094 -18.469 1 96.5 253 ASN A C 1
ATOM 2087 O O . ASN A 1 253 ? -9.602 -28.547 -19.469 1 96.5 253 ASN A O 1
ATOM 2091 N N . ILE A 1 254 ? -7.746 -27.875 -18.406 1 97.5 254 ILE A N 1
ATOM 2092 C CA . ILE A 1 254 ? -6.871 -28.234 -19.516 1 97.5 254 ILE A CA 1
ATOM 2093 C C . ILE A 1 254 ? -6.918 -29.734 -19.75 1 97.5 254 ILE A C 1
ATOM 2095 O O . ILE A 1 254 ? -7.047 -30.203 -20.891 1 97.5 254 ILE A O 1
ATOM 2099 N N . VAL A 1 255 ? -6.852 -30.5 -18.688 1 98.06 255 VAL A N 1
ATOM 2100 C CA . VAL A 1 255 ? -6.859 -31.953 -18.766 1 98.06 255 VAL A CA 1
ATOM 2101 C C . VAL A 1 255 ? -8.188 -32.438 -19.344 1 98.06 255 VAL A C 1
ATOM 2103 O O . VAL A 1 255 ? -8.219 -33.281 -20.234 1 98.06 255 VAL A O 1
ATOM 2106 N N . GLU A 1 256 ? -9.242 -31.906 -18.812 1 98.12 256 GLU A N 1
ATOM 2107 C CA . GLU A 1 256 ? -10.578 -32.281 -19.266 1 98.12 256 GLU A CA 1
ATOM 2108 C C . GLU A 1 256 ? -10.75 -32.031 -20.766 1 98.12 256 GLU A C 1
ATOM 2110 O O . GLU A 1 256 ? -11.266 -32.906 -21.484 1 98.12 256 GLU A O 1
ATOM 2115 N N . GLU A 1 257 ? -10.375 -30.859 -21.234 1 97.69 257 GLU A N 1
ATOM 2116 C CA . GLU A 1 257 ? -10.547 -30.516 -22.641 1 97.69 257 GLU A CA 1
ATOM 2117 C C . GLU A 1 257 ? -9.703 -31.422 -23.531 1 97.69 257 GLU A C 1
ATOM 2119 O O . GLU A 1 257 ? -10.141 -31.812 -24.625 1 97.69 257 GLU A O 1
ATOM 2124 N N . GLU A 1 258 ? -8.5 -31.719 -23.062 1 98.25 258 GLU A N 1
ATOM 2125 C CA . GLU A 1 258 ? -7.648 -32.594 -23.859 1 98.25 258 GLU A CA 1
ATOM 2126 C C . GLU A 1 258 ? -8.234 -34 -23.938 1 98.25 258 GLU A C 1
ATOM 2128 O O . GLU A 1 258 ? -8.148 -34.656 -24.984 1 98.25 258 GLU A O 1
ATOM 2133 N N . ILE A 1 259 ? -8.766 -34.531 -22.844 1 98.56 259 ILE A N 1
ATOM 2134 C CA . ILE A 1 259 ? -9.375 -35.844 -22.844 1 98.56 259 ILE A CA 1
ATOM 2135 C C . ILE A 1 259 ? -10.586 -35.875 -23.781 1 98.56 259 ILE A C 1
ATOM 2137 O O . ILE A 1 259 ? -10.758 -36.812 -24.578 1 98.56 259 ILE A O 1
ATOM 2141 N N . ARG A 1 260 ? -11.406 -34.844 -23.625 1 98.5 260 ARG A N 1
ATOM 2142 C CA . ARG A 1 260 ? -12.57 -34.75 -24.5 1 98.5 260 ARG A CA 1
ATOM 2143 C C . ARG A 1 260 ? -12.164 -34.75 -25.969 1 98.5 260 ARG A C 1
ATOM 2145 O O . ARG A 1 260 ? -12.727 -35.5 -26.766 1 98.5 260 ARG A O 1
ATOM 2152 N N . TYR A 1 261 ? -11.188 -33.938 -26.297 1 98.44 261 TYR A N 1
ATOM 2153 C CA . TYR A 1 261 ? -10.703 -33.875 -27.672 1 98.44 261 TYR A CA 1
ATOM 2154 C C . TYR A 1 261 ? -10.07 -35.188 -28.078 1 98.44 261 TYR A C 1
ATOM 2156 O O . TYR A 1 261 ? -10.234 -35.625 -29.219 1 98.44 261 TYR A O 1
ATOM 2164 N N . GLY A 1 262 ? -9.281 -35.812 -27.188 1 98.56 262 GLY A N 1
ATOM 2165 C CA . GLY A 1 262 ? -8.688 -37.094 -27.469 1 98.56 262 GLY A CA 1
ATOM 2166 C C . GLY A 1 262 ? -9.719 -38.156 -27.812 1 98.56 262 GLY A C 1
ATOM 2167 O O . GLY A 1 262 ? -9.531 -38.938 -28.766 1 98.56 262 GLY A O 1
ATOM 2168 N N . LYS A 1 263 ? -10.758 -38.219 -27.078 1 98.56 263 LYS A N 1
ATOM 2169 C CA . LYS A 1 263 ? -11.836 -39.156 -27.328 1 98.56 263 LYS A CA 1
ATOM 2170 C C . LYS A 1 263 ? -12.469 -38.906 -28.703 1 98.56 263 LYS A C 1
ATOM 2172 O O . LYS A 1 263 ? -12.742 -39.844 -29.453 1 98.56 263 LYS A O 1
ATOM 2177 N N . GLU A 1 264 ? -12.695 -37.625 -28.984 1 98.44 264 GLU A N 1
ATOM 2178 C CA . GLU A 1 264 ? -13.266 -37.25 -30.266 1 98.44 264 GLU A CA 1
ATOM 2179 C C . GLU A 1 264 ? -12.359 -37.688 -31.422 1 98.44 264 GLU A C 1
ATOM 2181 O O . GLU A 1 264 ? -12.836 -38.25 -32.406 1 98.44 264 GLU A O 1
ATOM 2186 N N . VAL A 1 265 ? -11.125 -37.406 -31.266 1 98.44 265 VAL A N 1
ATOM 2187 C CA . VAL A 1 265 ? -10.156 -37.781 -32.312 1 98.44 265 VAL A CA 1
ATOM 2188 C C . VAL A 1 265 ? -10.133 -39.281 -32.5 1 98.44 265 VAL A C 1
ATOM 2190 O O . VAL A 1 265 ? -10.164 -39.781 -33.625 1 98.44 265 VAL A O 1
ATOM 2193 N N . THR A 1 266 ? -10.062 -40.062 -31.422 1 98.75 266 THR A N 1
ATOM 2194 C CA . THR A 1 266 ? -10.031 -41.5 -31.469 1 98.75 266 THR A CA 1
ATOM 2195 C C . THR A 1 266 ? -11.266 -42.031 -32.188 1 98.75 266 THR A C 1
ATOM 2197 O O . THR A 1 266 ? -11.156 -42.875 -33.094 1 98.75 266 THR A O 1
ATOM 2200 N N . SER A 1 267 ? -12.414 -41.531 -31.781 1 98.5 267 SER A N 1
ATOM 2201 C CA . SER A 1 267 ? -13.68 -41.969 -32.375 1 98.5 267 SER A CA 1
ATOM 2202 C C . SER A 1 267 ? -13.727 -41.688 -33.875 1 98.5 267 SER A C 1
ATOM 2204 O O . SER A 1 267 ? -14.055 -42.562 -34.688 1 98.5 267 SER A O 1
ATOM 2206 N N . LYS A 1 268 ? -13.398 -40.5 -34.25 1 98.25 268 LYS A N 1
ATOM 2207 C CA . LYS A 1 268 ? -13.484 -40.062 -35.625 1 98.25 268 LYS A CA 1
ATOM 2208 C C . LYS A 1 268 ? -12.531 -40.844 -36.531 1 98.25 268 LYS A C 1
ATOM 2210 O O . LYS A 1 268 ? -12.906 -41.281 -37.625 1 98.25 268 LYS A O 1
ATOM 2215 N N . ILE A 1 269 ? -11.336 -41 -36.062 1 98.44 269 ILE A N 1
ATOM 2216 C CA . ILE A 1 269 ? -10.32 -41.594 -36.938 1 98.44 269 ILE A CA 1
ATOM 2217 C C . ILE A 1 269 ? -10.5 -43.094 -37.031 1 98.44 269 ILE A C 1
ATOM 2219 O O . ILE A 1 269 ? -10.273 -43.688 -38.062 1 98.44 269 ILE A O 1
ATOM 2223 N N . MET A 1 270 ? -10.867 -43.812 -35.938 1 98.25 270 MET A N 1
ATOM 2224 C CA . MET A 1 270 ? -11.117 -45.25 -36 1 98.25 270 MET A CA 1
ATOM 2225 C C . MET A 1 270 ? -12.359 -45.562 -36.844 1 98.25 270 MET A C 1
ATOM 2227 O O . MET A 1 270 ? -12.484 -46.625 -37.406 1 98.25 270 MET A O 1
ATOM 2231 N N . GLY A 1 271 ? -13.336 -44.656 -36.844 1 96.44 271 GLY A N 1
ATOM 2232 C CA . GLY A 1 271 ? -14.469 -44.719 -37.75 1 96.44 271 GLY A CA 1
ATOM 2233 C C . GLY A 1 271 ? -15.539 -45.688 -37.281 1 96.44 271 GLY A C 1
ATOM 2234 O O . GLY A 1 271 ? -15.477 -46.219 -36.156 1 96.44 271 GLY A O 1
ATOM 2235 N N . ASN A 1 272 ? -16.594 -45.75 -38.094 1 94.94 272 ASN A N 1
ATOM 2236 C CA . ASN A 1 272 ? -17.719 -46.688 -37.875 1 94.94 272 ASN A CA 1
ATOM 2237 C C . ASN A 1 272 ? -18.391 -46.438 -36.531 1 94.94 272 ASN A C 1
ATOM 2239 O O . ASN A 1 272 ? -18.734 -47.375 -35.812 1 94.94 272 ASN A O 1
ATOM 2243 N N . ASN A 1 273 ? -18.516 -45.188 -36.125 1 94.06 273 ASN A N 1
ATOM 2244 C CA . ASN A 1 273 ? -19.172 -44.781 -34.906 1 94.06 273 ASN A CA 1
ATOM 2245 C C . ASN A 1 273 ? -18.547 -45.469 -33.688 1 94.06 273 ASN A C 1
ATOM 2247 O O . ASN A 1 273 ? -19.266 -45.812 -32.719 1 94.06 273 ASN A O 1
ATOM 2251 N N . TYR A 1 274 ? -17.281 -45.719 -33.844 1 97.31 274 TYR A N 1
ATOM 2252 C CA . TYR A 1 274 ? -16.594 -46.312 -32.688 1 97.31 274 TYR A CA 1
ATOM 2253 C C . TYR A 1 274 ? -16.625 -45.375 -31.5 1 97.31 274 TYR A C 1
ATOM 2255 O O . TYR A 1 274 ? -16.422 -44.156 -31.641 1 97.31 274 TYR A O 1
ATOM 2263 N N . ASN A 1 275 ? -17 -45.906 -30.344 1 97.44 275 ASN A N 1
ATOM 2264 C CA . ASN A 1 275 ? -17 -45.188 -29.078 1 97.44 275 ASN A CA 1
ATOM 2265 C C . ASN A 1 275 ? -16.016 -45.812 -28.094 1 97.44 275 ASN A C 1
ATOM 2267 O O . ASN A 1 275 ? -16.297 -46.844 -27.5 1 97.44 275 ASN A O 1
ATOM 2271 N N . PRO A 1 276 ? -14.836 -45.156 -27.969 1 98.19 276 PRO A N 1
ATOM 2272 C CA . PRO A 1 276 ? -13.906 -45.719 -26.984 1 98.19 276 PRO A CA 1
ATOM 2273 C C . PRO A 1 276 ? -14.461 -45.688 -25.562 1 98.19 276 PRO A C 1
ATOM 2275 O O . PRO A 1 276 ? -14.961 -44.656 -25.109 1 98.19 276 PRO A O 1
ATOM 2278 N N . GLN A 1 277 ? -14.359 -46.75 -24.844 1 98.31 277 GLN A N 1
ATOM 2279 C CA . GLN A 1 277 ? -14.906 -46.844 -23.5 1 98.31 277 GLN A CA 1
ATOM 2280 C C . GLN A 1 277 ? -13.789 -46.844 -22.453 1 98.31 277 GLN A C 1
ATOM 2282 O O . GLN A 1 277 ? -14.047 -46.594 -21.266 1 98.31 277 GLN A O 1
ATOM 2287 N N . GLY A 1 278 ? -12.648 -47.125 -22.844 1 98.69 278 GLY A N 1
ATOM 2288 C CA . GLY A 1 278 ? -11.5 -47.094 -21.953 1 98.69 278 GLY A CA 1
ATOM 2289 C C . GLY A 1 278 ? -10.5 -46 -22.281 1 98.69 278 GLY A C 1
ATOM 2290 O O . GLY A 1 278 ? -10.523 -45.438 -23.391 1 98.69 278 GLY A O 1
ATOM 2291 N N . ILE A 1 279 ? -9.703 -45.688 -21.312 1 98.75 279 ILE A N 1
ATOM 2292 C CA . ILE A 1 279 ? -8.711 -44.656 -21.531 1 98.75 279 ILE A CA 1
ATOM 2293 C C . ILE A 1 279 ? -7.355 -45.125 -21 1 98.75 279 ILE A C 1
ATOM 2295 O O . ILE A 1 279 ? -7.277 -45.781 -19.969 1 98.75 279 ILE A O 1
ATOM 2299 N N . TRP A 1 280 ? -6.336 -44.875 -21.797 1 98.69 280 TRP A N 1
ATOM 2300 C CA . TRP A 1 280 ? -4.965 -44.906 -21.297 1 98.69 280 TRP A CA 1
ATOM 2301 C C . TRP A 1 280 ? -4.602 -43.625 -20.594 1 98.69 280 TRP A C 1
ATOM 2303 O O . TRP A 1 280 ? -4.648 -42.531 -21.203 1 98.69 280 TRP A O 1
ATOM 2313 N N . THR A 1 281 ? -4.305 -43.688 -19.328 1 98.38 281 THR A N 1
ATOM 2314 C CA . THR A 1 281 ? -3.805 -42.531 -18.594 1 98.38 281 THR A CA 1
ATOM 2315 C C . THR A 1 281 ? -2.307 -42.344 -18.828 1 98.38 281 THR A C 1
ATOM 2317 O O . THR A 1 281 ? -1.496 -43.094 -18.297 1 98.38 281 THR A O 1
ATOM 2320 N N . PRO A 1 282 ? -1.942 -41.344 -19.609 1 98.06 282 PRO A N 1
ATOM 2321 C CA . PRO A 1 282 ? -0.533 -41.219 -19.984 1 98.06 282 PRO A CA 1
ATOM 2322 C C . PRO A 1 282 ? 0.404 -41.281 -18.781 1 98.06 282 PRO A C 1
ATOM 2324 O O . PRO A 1 282 ? 0.216 -40.531 -17.812 1 98.06 282 PRO A O 1
ATOM 2327 N N . GLU A 1 283 ? 1.453 -42.125 -18.875 1 97.75 283 GLU A N 1
ATOM 2328 C CA . GLU A 1 283 ? 2.438 -42.375 -17.828 1 97.75 283 GLU A CA 1
ATOM 2329 C C . GLU A 1 283 ? 1.776 -42.938 -16.578 1 97.75 283 GLU A C 1
ATOM 2331 O O . GLU A 1 283 ? 2.4 -43 -15.508 1 97.75 283 GLU A O 1
ATOM 2336 N N . MET A 1 284 ? 0.437 -43.25 -16.703 1 98.25 284 MET A N 1
ATOM 2337 C CA . MET A 1 284 ? -0.422 -43.594 -15.578 1 98.25 284 MET A CA 1
ATOM 2338 C C . MET A 1 284 ? -0.326 -42.562 -14.477 1 98.25 284 MET A C 1
ATOM 2340 O O . MET A 1 284 ? -0.281 -42.906 -13.289 1 98.25 284 MET A O 1
ATOM 2344 N N . ALA A 1 285 ? -0.074 -41.312 -14.93 1 98.31 285 ALA A N 1
ATOM 2345 C CA . ALA A 1 285 ? -0.107 -40.188 -14.008 1 98.31 285 ALA A CA 1
ATOM 2346 C C . ALA A 1 285 ? -1.529 -39.906 -13.523 1 98.31 285 ALA A C 1
ATOM 2348 O O . ALA A 1 285 ? -2.209 -39 -14.055 1 98.31 285 ALA A O 1
ATOM 2349 N N . PHE A 1 286 ? -1.879 -40.562 -12.477 1 98.19 286 PHE A N 1
ATOM 2350 C CA . PHE A 1 286 ? -3.268 -40.594 -12.031 1 98.19 286 PHE A CA 1
ATOM 2351 C C . PHE A 1 286 ? -3.467 -39.688 -10.82 1 98.19 286 PHE A C 1
ATOM 2353 O O . PHE A 1 286 ? -2.523 -39.438 -10.07 1 98.19 286 PHE A O 1
ATOM 2360 N N . SER A 1 287 ? -4.621 -39.125 -10.711 1 98 287 SER A N 1
ATOM 2361 C CA . SER A 1 287 ? -5.184 -38.438 -9.562 1 98 287 SER A CA 1
ATOM 2362 C C . SER A 1 287 ? -6.672 -38.719 -9.406 1 98 287 SER A C 1
ATOM 2364 O O . SER A 1 287 ? -7.379 -38.906 -10.398 1 98 287 SER A O 1
ATOM 2366 N N . MET A 1 288 ? -7.137 -38.781 -8.164 1 98.25 288 MET A N 1
ATOM 2367 C CA . MET A 1 288 ? -8.562 -38.969 -7.926 1 98.25 288 MET A CA 1
ATOM 2368 C C . MET A 1 288 ? -9.383 -37.938 -8.672 1 98.25 288 MET A C 1
ATOM 2370 O O . MET A 1 288 ? -10.516 -38.188 -9.07 1 98.25 288 MET A O 1
ATOM 2374 N N . LYS A 1 289 ? -8.805 -36.812 -8.992 1 97.88 289 LYS A N 1
ATOM 2375 C CA . LYS A 1 289 ? -9.492 -35.688 -9.641 1 97.88 289 LYS A CA 1
ATOM 2376 C C . LYS A 1 289 ? -9.797 -36 -11.102 1 97.88 289 LYS A C 1
ATOM 2378 O O . LYS A 1 289 ? -10.578 -35.312 -11.742 1 97.88 289 LYS A O 1
ATOM 2383 N N . LEU A 1 290 ? -9.203 -37.062 -11.664 1 98.38 290 LEU A N 1
ATOM 2384 C CA . LEU A 1 290 ? -9.461 -37.438 -13.047 1 98.38 290 LEU A CA 1
ATOM 2385 C C . LEU A 1 290 ? -10.758 -38.25 -13.148 1 98.38 290 LEU A C 1
ATOM 2387 O O . LEU A 1 290 ? -11.336 -38.344 -14.234 1 98.38 290 LEU A O 1
ATOM 2391 N N . ILE A 1 291 ? -11.219 -38.75 -12.062 1 98.62 291 ILE A N 1
ATOM 2392 C CA . ILE A 1 291 ? -12.359 -39.688 -12.078 1 98.62 291 ILE A CA 1
ATOM 2393 C C . ILE A 1 291 ? -13.609 -38.938 -12.539 1 98.62 291 ILE A C 1
ATOM 2395 O O . ILE A 1 291 ? -14.297 -39.406 -13.453 1 98.62 291 ILE A O 1
ATOM 2399 N N . PRO A 1 292 ? -13.906 -37.781 -11.883 1 98.44 292 PRO A N 1
ATOM 2400 C CA . PRO A 1 292 ? -15.094 -37.062 -12.383 1 98.44 292 PRO A CA 1
ATOM 2401 C C . PRO A 1 292 ? -14.992 -36.719 -13.867 1 98.44 292 PRO A C 1
ATOM 2403 O O . PRO A 1 292 ? -16 -36.719 -14.57 1 98.44 292 PRO A O 1
ATOM 2406 N N . ILE A 1 293 ? -13.836 -36.438 -14.383 1 98.38 293 ILE A N 1
ATOM 2407 C CA . ILE A 1 293 ? -13.633 -36.125 -15.789 1 98.38 293 ILE A CA 1
ATOM 2408 C C . ILE A 1 293 ? -13.938 -37.344 -16.656 1 98.38 293 ILE A C 1
ATOM 2410 O O . ILE A 1 293 ? -14.703 -37.25 -17.625 1 98.38 293 ILE A O 1
ATOM 2414 N N . TYR A 1 294 ? -13.32 -38.5 -16.297 1 98.62 294 TYR A N 1
ATOM 2415 C CA . TYR A 1 294 ? -13.562 -39.75 -17.031 1 98.62 294 TYR A CA 1
ATOM 2416 C C . TYR A 1 294 ? -15.047 -40.094 -17.047 1 98.62 294 TYR A C 1
ATOM 2418 O O . TYR A 1 294 ? -15.609 -40.375 -18.094 1 98.62 294 TYR A O 1
ATOM 2426 N N . TYR A 1 295 ? -15.617 -40 -15.898 1 98.44 295 TYR A N 1
ATOM 2427 C CA . TYR A 1 295 ? -17.016 -40.344 -15.727 1 98.44 295 TYR A CA 1
ATOM 2428 C C . TYR A 1 295 ? -17.906 -39.5 -16.609 1 98.44 295 TYR A C 1
ATOM 2430 O O . TYR A 1 295 ? -18.766 -40 -17.328 1 98.44 295 TYR A O 1
ATOM 2438 N N . ASP A 1 296 ? -17.734 -38.219 -16.578 1 98.19 296 ASP A N 1
ATOM 2439 C CA . ASP A 1 296 ? -18.578 -37.281 -17.312 1 98.19 296 ASP A CA 1
ATOM 2440 C C . ASP A 1 296 ? -18.422 -37.438 -18.812 1 98.19 296 ASP A C 1
ATOM 2442 O O . ASP A 1 296 ? -19.312 -37.125 -19.594 1 98.19 296 ASP A O 1
ATOM 2446 N N . LEU A 1 297 ? -17.297 -37.969 -19.281 1 98.12 297 LEU A N 1
ATOM 2447 C CA . LEU A 1 297 ? -17.047 -38.156 -20.703 1 98.12 297 LEU A CA 1
ATOM 2448 C C . LEU A 1 297 ? -17.391 -39.594 -21.125 1 98.12 297 LEU A C 1
ATOM 2450 O O . LEU A 1 297 ? -17.016 -40.031 -22.219 1 98.12 297 LEU A O 1
ATOM 2454 N N . ASP A 1 298 ? -17.984 -40.312 -20.234 1 97.88 298 ASP A N 1
ATOM 2455 C CA . ASP A 1 298 ? -18.5 -41.656 -20.484 1 97.88 298 ASP A CA 1
ATOM 2456 C C . ASP A 1 298 ? -17.344 -42.656 -20.703 1 97.88 298 ASP A C 1
ATOM 2458 O O . ASP A 1 298 ? -17.438 -43.531 -21.578 1 97.88 298 ASP A O 1
ATOM 2462 N N . ILE A 1 299 ? -16.266 -42.438 -20.109 1 98.62 299 ILE A N 1
ATOM 2463 C CA . ILE A 1 299 ? -15.164 -43.375 -20.047 1 98.62 299 ILE A CA 1
ATOM 2464 C C . ILE A 1 299 ? -15.414 -44.375 -18.906 1 98.62 299 ILE A C 1
ATOM 2466 O O . ILE A 1 299 ? -15.688 -43.969 -17.781 1 98.62 299 ILE A O 1
ATOM 2470 N N . LYS A 1 300 ? -15.242 -45.625 -19.172 1 98.56 300 LYS A N 1
ATOM 2471 C CA . LYS A 1 300 ? -15.719 -46.656 -18.25 1 98.56 300 LYS A CA 1
ATOM 2472 C C . LYS A 1 300 ? -14.555 -47.281 -17.484 1 98.56 300 LYS A C 1
ATOM 2474 O O . LYS A 1 300 ? -14.727 -47.719 -16.344 1 98.56 300 LYS A O 1
ATOM 2479 N N . TYR A 1 301 ? -13.43 -47.312 -18.047 1 98.69 301 TYR A N 1
ATOM 2480 C CA . TYR A 1 301 ? -12.344 -48 -17.359 1 98.69 301 TYR A CA 1
ATOM 2481 C C . TYR A 1 301 ? -10.992 -47.469 -17.781 1 98.69 301 TYR A C 1
ATOM 2483 O O . TYR A 1 301 ? -10.875 -46.844 -18.844 1 98.69 301 TYR A O 1
ATOM 2491 N N . THR A 1 302 ? -9.984 -47.656 -16.984 1 98.75 302 THR A N 1
ATOM 2492 C CA . THR A 1 302 ? -8.594 -47.312 -17.234 1 98.75 302 THR A CA 1
ATOM 2493 C C . THR A 1 302 ? -7.656 -48.375 -16.656 1 98.75 302 THR A C 1
ATOM 2495 O O . THR A 1 302 ? -8.109 -49.344 -16.062 1 98.75 302 THR A O 1
ATOM 2498 N N . VAL A 1 303 ? -6.359 -48.219 -16.953 1 98.56 303 VAL A N 1
ATOM 2499 C CA . VAL A 1 303 ? -5.336 -49.156 -16.469 1 98.56 303 VAL A CA 1
ATOM 2500 C C . VAL A 1 303 ? -4.309 -48.375 -15.641 1 98.56 303 VAL A C 1
ATOM 2502 O O . VAL A 1 303 ? -3.844 -47.312 -16.047 1 98.56 303 VAL A O 1
ATOM 2505 N N . LEU A 1 304 ? -4.059 -48.906 -14.445 1 98.62 304 LEU A N 1
ATOM 2506 C CA . LEU A 1 304 ? -3.012 -48.375 -13.586 1 98.62 304 LEU A CA 1
ATOM 2507 C C . LEU A 1 304 ? -2.035 -49.469 -13.164 1 98.62 304 LEU A C 1
ATOM 2509 O O . LEU A 1 304 ? -2.115 -50.594 -13.641 1 98.62 304 LEU A O 1
ATOM 2513 N N . ASP A 1 305 ? -1.095 -49.094 -12.398 1 98.44 305 ASP A N 1
ATOM 2514 C CA . ASP A 1 305 ? -0.019 -50 -12.016 1 98.44 305 ASP A CA 1
ATOM 2515 C C . ASP A 1 305 ? -0.298 -50.656 -10.656 1 98.44 305 ASP A C 1
ATOM 2517 O O . ASP A 1 305 ? -0.805 -50 -9.75 1 98.44 305 ASP A O 1
ATOM 2521 N N . ASP A 1 306 ? 0.033 -51.844 -10.516 1 98.19 306 ASP A N 1
ATOM 2522 C CA . ASP A 1 306 ? -0.245 -52.5 -9.242 1 98.19 306 ASP A CA 1
ATOM 2523 C C . ASP A 1 306 ? 0.743 -52.062 -8.164 1 98.19 306 ASP A C 1
ATOM 2525 O O . ASP A 1 306 ? 0.354 -51.812 -7.023 1 98.19 306 ASP A O 1
ATOM 2529 N N . LYS A 1 307 ? 2.002 -51.875 -8.477 1 97.62 307 LYS A N 1
ATOM 2530 C CA . LYS A 1 307 ? 3.059 -51.562 -7.52 1 97.62 307 LYS A CA 1
ATOM 2531 C C . LYS A 1 307 ? 2.939 -50.125 -7.023 1 97.62 307 LYS A C 1
ATOM 2533 O O . LYS A 1 307 ? 3.105 -49.875 -5.832 1 97.62 307 LYS A O 1
ATOM 2538 N N . PHE A 1 308 ? 2.551 -49.281 -7.879 1 97.25 308 PHE A N 1
ATOM 2539 C CA . PHE A 1 308 ? 2.676 -47.875 -7.516 1 97.25 308 PHE A CA 1
ATOM 2540 C C . PHE A 1 308 ? 1.306 -47.25 -7.273 1 97.25 308 PHE A C 1
ATOM 2542 O O . PHE A 1 308 ? 1.204 -46.156 -6.723 1 97.25 308 PHE A O 1
ATOM 2549 N N . HIS A 1 309 ? 0.2 -47.938 -7.691 1 98.12 309 HIS A N 1
ATOM 2550 C CA . HIS A 1 309 ? -1.145 -47.406 -7.461 1 98.12 309 HIS A CA 1
ATOM 2551 C C . HIS A 1 309 ? -1.942 -48.344 -6.547 1 98.12 309 HIS A C 1
ATOM 2553 O O . HIS A 1 309 ? -2.371 -47.938 -5.469 1 98.12 309 HIS A O 1
ATOM 2559 N N . PHE A 1 310 ? -2.02 -49.594 -6.914 1 97.88 310 PHE A N 1
ATOM 2560 C CA . PHE A 1 310 ? -2.857 -50.531 -6.164 1 97.88 310 PHE A CA 1
ATOM 2561 C C . PHE A 1 310 ? -2.322 -50.719 -4.75 1 97.88 310 PHE A C 1
ATOM 2563 O O . PHE A 1 310 ? -3.088 -50.688 -3.783 1 97.88 310 PHE A O 1
ATOM 2570 N N . PHE A 1 311 ? -1.031 -50.938 -4.684 1 97 311 PHE A N 1
ATOM 2571 C CA . PHE A 1 311 ? -0.406 -51.219 -3.398 1 97 311 PHE A CA 1
ATOM 2572 C C . PHE A 1 311 ? -0.758 -50.125 -2.381 1 97 311 PHE A C 1
ATOM 2574 O O . PHE A 1 311 ? -1.021 -50.438 -1.214 1 97 311 PHE A O 1
ATOM 2581 N N . HIS A 1 312 ? -0.87 -48.906 -2.793 1 95.88 312 HIS A N 1
ATOM 2582 C CA . HIS A 1 312 ? -1.076 -47.781 -1.887 1 95.88 312 HIS A CA 1
ATOM 2583 C C . HIS A 1 312 ? -2.549 -47.406 -1.82 1 95.88 312 HIS A C 1
ATOM 2585 O O . HIS A 1 312 ? -2.916 -46.469 -1.102 1 95.88 312 HIS A O 1
ATOM 2591 N N . ALA A 1 313 ? -3.402 -48.062 -2.58 1 97.69 313 ALA A N 1
ATOM 2592 C CA . ALA A 1 313 ? -4.82 -47.719 -2.65 1 97.69 313 ALA A CA 1
ATOM 2593 C C . ALA A 1 313 ? -5.523 -48.031 -1.327 1 97.69 313 ALA A C 1
ATOM 2595 O O . ALA A 1 313 ? -5.043 -48.812 -0.526 1 97.69 313 ALA A O 1
ATOM 2596 N N . GLU A 1 314 ? -6.574 -47.312 -1.053 1 97.38 314 GLU A N 1
ATOM 2597 C CA . GLU A 1 314 ? -7.414 -47.5 0.127 1 97.38 314 GLU A CA 1
ATOM 2598 C C . GLU A 1 314 ? -8.805 -48 -0.261 1 97.38 314 GLU A C 1
ATOM 2600 O O . GLU A 1 314 ? -9.312 -47.656 -1.334 1 97.38 314 GLU A O 1
ATOM 2605 N N . GLY A 1 315 ? -9.406 -48.812 0.542 1 97.12 315 GLY A N 1
ATOM 2606 C CA . GLY A 1 315 ? -10.727 -49.375 0.321 1 97.12 315 GLY A CA 1
ATOM 2607 C C . GLY A 1 315 ? -10.766 -50.875 0.492 1 97.12 315 GLY A C 1
ATOM 2608 O O . GLY A 1 315 ? -9.953 -51.438 1.229 1 97.12 315 GLY A O 1
ATOM 2609 N N . ASN A 1 316 ? -11.758 -51.5 -0.112 1 96.88 316 ASN A N 1
ATOM 2610 C CA . ASN A 1 316 ? -11.891 -52.938 -0.082 1 96.88 316 ASN A CA 1
ATOM 2611 C C . ASN A 1 316 ? -10.977 -53.625 -1.109 1 96.88 316 ASN A C 1
ATOM 2613 O O . ASN A 1 316 ? -11.398 -53.875 -2.238 1 96.88 316 ASN A O 1
ATOM 2617 N N . LYS A 1 317 ? -9.773 -53.875 -0.691 1 94.12 317 LYS A N 1
ATOM 2618 C CA . LYS A 1 317 ? -8.758 -54.406 -1.584 1 94.12 317 LYS A CA 1
ATOM 2619 C C . LYS A 1 317 ? -8.5 -55.906 -1.281 1 94.12 317 LYS A C 1
ATOM 2621 O O . LYS A 1 317 ? -8.562 -56.312 -0.125 1 94.12 317 LYS A O 1
ATOM 2626 N N . ASP A 1 318 ? -8.219 -56.656 -2.275 1 93.94 318 ASP A N 1
ATOM 2627 C CA . ASP A 1 318 ? -7.82 -58.062 -2.135 1 93.94 318 ASP A CA 1
ATOM 2628 C C . ASP A 1 318 ? -6.648 -58.375 -3.053 1 93.94 318 ASP A C 1
ATOM 2630 O O . ASP A 1 318 ? -5.496 -58.094 -2.725 1 93.94 318 ASP A O 1
ATOM 2634 N N . SER A 1 319 ? -6.938 -58.812 -4.32 1 94.31 319 SER A N 1
ATOM 2635 C CA . SER A 1 319 ? -5.879 -59.125 -5.273 1 94.31 319 SER A CA 1
ATOM 2636 C C . SER A 1 319 ? -5.848 -58.125 -6.418 1 94.31 319 SER A C 1
ATOM 2638 O O . SER A 1 319 ? -6.898 -57.656 -6.879 1 94.31 319 SER A O 1
ATOM 2640 N N . GLN A 1 320 ? -4.668 -57.812 -6.859 1 96 320 GLN A N 1
ATOM 2641 C CA . GLN A 1 320 ? -4.535 -56.875 -7.977 1 96 320 GLN A CA 1
ATOM 2642 C C . GLN A 1 320 ? -5.066 -57.5 -9.273 1 96 320 GLN A C 1
ATOM 2644 O O . GLN A 1 320 ? -5.156 -56.812 -10.297 1 96 320 GLN A O 1
ATOM 2649 N N . TYR A 1 321 ? -5.441 -58.75 -9.273 1 97.38 321 TYR A N 1
ATOM 2650 C CA . TYR A 1 321 ? -5.781 -59.5 -10.477 1 97.38 321 TYR A CA 1
ATOM 2651 C C . TYR A 1 321 ? -7.289 -59.562 -10.672 1 97.38 321 TYR A C 1
ATOM 2653 O O . TYR A 1 321 ? -7.828 -60.594 -11.078 1 97.38 321 TYR A O 1
ATOM 2661 N N . GLU A 1 322 ? -7.949 -58.562 -10.344 1 96.75 322 GLU A N 1
ATOM 2662 C CA . GLU A 1 322 ? -9.359 -58.312 -10.617 1 96.75 322 GLU A CA 1
ATOM 2663 C C . GLU A 1 322 ? -9.633 -56.812 -10.82 1 96.75 322 GLU A C 1
ATOM 2665 O O . GLU A 1 322 ? -8.836 -55.969 -10.398 1 96.75 322 GLU A O 1
ATOM 2670 N N . PRO A 1 323 ? -10.789 -56.5 -11.523 1 97.81 323 PRO A N 1
ATOM 2671 C CA . PRO A 1 323 ? -11.133 -55.094 -11.68 1 97.81 323 PRO A CA 1
ATOM 2672 C C . PRO A 1 323 ? -11.711 -54.5 -10.406 1 97.81 323 PRO A C 1
ATOM 2674 O O . PRO A 1 323 ? -12.375 -55.188 -9.633 1 97.81 323 PRO A O 1
ATOM 2677 N N . TYR A 1 324 ? -11.469 -53.188 -10.18 1 98.5 324 TYR A N 1
ATOM 2678 C CA . TYR A 1 324 ? -11.977 -52.469 -9.016 1 98.5 324 TYR A CA 1
ATOM 2679 C C . TYR A 1 324 ? -12.797 -51.25 -9.445 1 98.5 324 TYR A C 1
ATOM 2681 O O . TYR A 1 324 ? -12.438 -50.562 -10.406 1 98.5 324 TYR A O 1
ATOM 2689 N N . MET A 1 325 ? -13.867 -51.031 -8.75 1 98.38 325 MET A N 1
ATOM 2690 C CA . MET A 1 325 ? -14.523 -49.719 -8.859 1 98.38 325 MET A CA 1
ATOM 2691 C C . MET A 1 325 ? -13.852 -48.688 -7.965 1 98.38 325 MET A C 1
ATOM 2693 O O . MET A 1 325 ? -13.688 -48.906 -6.766 1 98.38 325 MET A O 1
ATOM 2697 N N . VAL A 1 326 ? -13.359 -47.656 -8.5 1 98.69 326 VAL A N 1
ATOM 2698 C CA . VAL A 1 326 ? -12.781 -46.562 -7.734 1 98.69 326 VAL A CA 1
ATOM 2699 C C . VAL A 1 326 ? -13.75 -45.375 -7.695 1 98.69 326 VAL A C 1
ATOM 2701 O O . VAL A 1 326 ? -14.133 -44.844 -8.734 1 98.69 326 VAL A O 1
ATOM 2704 N N . ILE A 1 327 ? -14.086 -45 -6.527 1 98.06 327 ILE A N 1
ATOM 2705 C CA . ILE A 1 327 ? -15.117 -43.969 -6.375 1 98.06 327 ILE A CA 1
ATOM 2706 C C . ILE A 1 327 ? -14.5 -42.688 -5.77 1 98.06 327 ILE A C 1
ATOM 2708 O O . ILE A 1 327 ? -13.742 -42.781 -4.801 1 98.06 327 ILE A O 1
ATOM 2712 N N . ASP A 1 328 ? -14.672 -41.594 -6.449 1 97 328 ASP A N 1
ATOM 2713 C CA . ASP A 1 328 ? -14.383 -40.312 -5.844 1 97 328 ASP A CA 1
ATOM 2714 C C . ASP A 1 328 ? -15.438 -39.938 -4.809 1 97 328 ASP A C 1
ATOM 2716 O O . ASP A 1 328 ? -16.578 -39.656 -5.164 1 97 328 ASP A O 1
ATOM 2720 N N . THR A 1 329 ? -15.039 -39.844 -3.629 1 94.69 329 THR A N 1
ATOM 2721 C CA . THR A 1 329 ? -16 -39.75 -2.535 1 94.69 329 THR A CA 1
ATOM 2722 C C . THR A 1 329 ? -16.688 -38.375 -2.559 1 94.69 329 THR A C 1
ATOM 2724 O O . THR A 1 329 ? -17.797 -38.219 -2.059 1 94.69 329 THR A O 1
ATOM 2727 N N . GLU A 1 330 ? -16.078 -37.438 -3.076 1 93.31 330 GLU A N 1
ATOM 2728 C CA . GLU A 1 330 ? -16.656 -36.094 -3.119 1 93.31 330 GLU A CA 1
ATOM 2729 C C . GLU A 1 330 ? -17.734 -36 -4.188 1 93.31 330 GLU A C 1
ATOM 2731 O O . GLU A 1 330 ? -18.859 -35.562 -3.902 1 93.31 330 GLU A O 1
ATOM 2736 N N . SER A 1 331 ? -17.469 -36.438 -5.387 1 96 331 SER A N 1
ATOM 2737 C CA . SER A 1 331 ? -18.391 -36.281 -6.504 1 96 331 SER A CA 1
ATOM 2738 C C . SER A 1 331 ? -19.312 -37.5 -6.617 1 96 331 SER A C 1
ATOM 2740 O O . SER A 1 331 ? -20.312 -37.469 -7.328 1 96 331 SER A O 1
ATOM 2742 N N . LYS A 1 332 ? -18.938 -38.594 -6.012 1 96.88 332 LYS A N 1
ATOM 2743 C CA . LYS A 1 332 ? -19.641 -39.875 -6.043 1 96.88 332 LYS A CA 1
ATOM 2744 C C . LYS A 1 332 ? -19.547 -40.5 -7.426 1 96.88 332 LYS A C 1
ATOM 2746 O O . LYS A 1 332 ? -20.25 -41.5 -7.711 1 96.88 332 LYS A O 1
ATOM 2751 N N . LYS A 1 333 ? -18.766 -40 -8.242 1 98.44 333 LYS A N 1
ATOM 2752 C CA . LYS A 1 333 ? -18.484 -40.594 -9.555 1 98.44 333 LYS A CA 1
ATOM 2753 C C . LYS A 1 333 ? -17.406 -41.656 -9.469 1 98.44 333 LYS A C 1
ATOM 2755 O O . LYS A 1 333 ? -16.625 -41.688 -8.5 1 98.44 333 LYS A O 1
ATOM 2760 N N . TYR A 1 334 ? -17.422 -42.531 -10.422 1 98.12 334 TYR A N 1
ATOM 2761 C CA . TYR A 1 334 ? -16.531 -43.656 -10.281 1 98.12 334 TYR A CA 1
ATOM 2762 C C . TYR A 1 334 ? -16.016 -44.125 -11.641 1 98.12 334 TYR A C 1
ATOM 2764 O O . TYR A 1 334 ? -16.516 -43.719 -12.68 1 98.12 334 TYR A O 1
ATOM 2772 N N . ILE A 1 335 ? -15.031 -44.969 -11.664 1 98.69 335 ILE A N 1
ATOM 2773 C CA . ILE A 1 335 ? -14.453 -45.625 -12.836 1 98.69 335 ILE A CA 1
ATOM 2774 C C . ILE A 1 335 ? -13.953 -47.031 -12.469 1 98.69 335 ILE A C 1
ATOM 2776 O O . ILE A 1 335 ? -13.633 -47.281 -11.305 1 98.69 335 ILE A O 1
ATOM 2780 N N . THR A 1 336 ? -13.977 -47.875 -13.406 1 98.75 336 THR A N 1
ATOM 2781 C CA . THR A 1 336 ? -13.352 -49.156 -13.203 1 98.75 336 THR A CA 1
ATOM 2782 C C . THR A 1 336 ? -11.859 -49.094 -13.516 1 98.75 336 THR A C 1
ATOM 2784 O O . THR A 1 336 ? -11.461 -48.531 -14.523 1 98.75 336 THR A O 1
ATOM 2787 N N . VAL A 1 337 ? -11.07 -49.75 -12.609 1 98.81 337 VAL A N 1
ATOM 2788 C CA . VAL A 1 337 ? -9.625 -49.719 -12.828 1 98.81 337 VAL A CA 1
ATOM 2789 C C . VAL A 1 337 ? -9.094 -51.156 -12.891 1 98.81 337 VAL A C 1
ATOM 2791 O O . VAL A 1 337 ? -9.414 -51.969 -12.039 1 98.81 337 VAL A O 1
ATOM 2794 N N . PHE A 1 338 ? -8.414 -51.375 -13.984 1 98.69 338 PHE A N 1
ATOM 2795 C CA . PHE A 1 338 ? -7.586 -52.594 -14.078 1 98.69 338 PHE A CA 1
ATOM 2796 C C . PHE A 1 338 ? -6.145 -52.281 -13.68 1 98.69 338 PHE A C 1
ATOM 2798 O O . PHE A 1 338 ? -5.629 -51.188 -13.984 1 98.69 338 PHE A O 1
ATOM 2805 N N . PHE A 1 339 ? -5.531 -53.188 -12.938 1 98.62 339 PHE A N 1
ATOM 2806 C CA . PHE A 1 339 ? -4.145 -52.969 -12.539 1 98.62 339 PHE A CA 1
ATOM 2807 C C . PHE A 1 339 ? -3.213 -53.906 -13.312 1 98.62 339 PHE A C 1
ATOM 2809 O O . PHE A 1 339 ? -3.408 -55.125 -13.328 1 98.62 339 PHE A O 1
ATOM 2816 N N . ARG A 1 340 ? -2.258 -53.312 -13.984 1 98.69 340 ARG A N 1
ATOM 2817 C CA . ARG A 1 340 ? -1.271 -54.125 -14.695 1 98.69 340 ARG A CA 1
ATOM 2818 C C . ARG A 1 340 ? -0.355 -54.875 -13.719 1 98.69 340 ARG A C 1
ATOM 2820 O O . ARG A 1 340 ? -0.05 -54.344 -12.641 1 98.69 340 ARG A O 1
ATOM 2827 N N . ASP A 1 341 ? 0.053 -56.062 -14.125 1 98.19 341 ASP A N 1
ATOM 2828 C CA . ASP A 1 341 ? 1.144 -56.719 -13.414 1 98.19 341 ASP A CA 1
ATOM 2829 C C . ASP A 1 341 ? 2.48 -56.031 -13.703 1 98.19 341 ASP A C 1
ATOM 2831 O O . ASP A 1 341 ? 3.027 -56.188 -14.797 1 98.19 341 ASP A O 1
ATOM 2835 N N . HIS A 1 342 ? 2.93 -55.406 -12.719 1 97.75 342 HIS A N 1
ATOM 2836 C CA . HIS A 1 342 ? 4.109 -54.562 -12.883 1 97.75 342 HIS A CA 1
ATOM 2837 C C . HIS A 1 342 ? 5.297 -55.375 -13.391 1 97.75 342 HIS A C 1
ATOM 2839 O O . HIS A 1 342 ? 5.961 -54.969 -14.352 1 97.75 342 HIS A O 1
ATOM 2845 N N . ASP A 1 343 ? 5.547 -56.438 -12.797 1 96.5 343 ASP A N 1
ATOM 2846 C CA . ASP A 1 343 ? 6.746 -57.219 -13.078 1 96.5 343 ASP A CA 1
ATOM 2847 C C . ASP A 1 343 ? 6.699 -57.781 -14.492 1 96.5 343 ASP A C 1
ATOM 2849 O O . ASP A 1 343 ? 7.656 -57.656 -15.258 1 96.5 343 ASP A O 1
ATOM 2853 N N . LEU A 1 344 ? 5.609 -58.406 -14.883 1 97.62 344 LEU A N 1
ATOM 2854 C CA . LEU A 1 344 ? 5.492 -59 -16.203 1 97.62 344 LEU A CA 1
ATOM 2855 C C . LEU A 1 344 ? 5.484 -57.938 -17.297 1 97.62 344 LEU A C 1
ATOM 2857 O O . LEU A 1 344 ? 6.051 -58.125 -18.375 1 97.62 344 LEU A O 1
ATOM 2861 N N . SER A 1 345 ? 4.805 -56.844 -16.969 1 98.12 345 SER A N 1
ATOM 2862 C CA . SER A 1 345 ? 4.809 -55.75 -17.922 1 98.12 345 SER A CA 1
ATOM 2863 C C . SER A 1 345 ? 6.223 -55.219 -18.156 1 98.12 345 SER A C 1
ATOM 2865 O O . SER A 1 345 ? 6.629 -55 -19.281 1 98.12 345 SER A O 1
ATOM 2867 N N . ASP A 1 346 ? 6.988 -55.125 -17.047 1 96.25 346 ASP A N 1
ATOM 2868 C CA . ASP A 1 346 ? 8.344 -54.562 -17.141 1 96.25 346 ASP A CA 1
ATOM 2869 C C . ASP A 1 346 ? 9.289 -55.562 -17.797 1 96.25 346 ASP A C 1
ATOM 2871 O O . ASP A 1 346 ? 10.234 -55.188 -18.484 1 96.25 346 ASP A O 1
ATOM 2875 N N . ILE A 1 347 ? 9.031 -56.781 -17.578 1 95.56 347 ILE A N 1
ATOM 2876 C CA . ILE A 1 347 ? 9.828 -57.812 -18.25 1 95.56 347 ILE A CA 1
ATOM 2877 C C . ILE A 1 347 ? 9.664 -57.688 -19.766 1 95.56 347 ILE A C 1
ATOM 2879 O O . ILE A 1 347 ? 10.656 -57.594 -20.484 1 95.56 347 ILE A O 1
ATOM 2883 N N . LEU A 1 348 ? 8.461 -57.594 -20.188 1 95.38 348 LEU A N 1
ATOM 2884 C CA . LEU A 1 348 ? 8.195 -57.438 -21.625 1 95.38 348 LEU A CA 1
ATOM 2885 C C . LEU A 1 348 ? 8.719 -56.094 -22.141 1 95.38 348 LEU A C 1
ATOM 2887 O O . LEU A 1 348 ? 9.227 -56.031 -23.266 1 95.38 348 LEU A O 1
ATOM 2891 N N . GLY A 1 349 ? 8.68 -55.125 -21.344 1 95.19 349 GLY A N 1
ATOM 2892 C CA . GLY A 1 349 ? 9.031 -53.781 -21.75 1 95.19 349 GLY A CA 1
ATOM 2893 C C . GLY A 1 349 ? 10.523 -53.5 -21.734 1 95.19 349 GLY A C 1
ATOM 2894 O O . GLY A 1 349 ? 11.031 -52.688 -22.484 1 95.19 349 GLY A O 1
ATOM 2895 N N . PHE A 1 350 ? 11.305 -54.344 -20.812 1 93.75 350 PHE A N 1
ATOM 2896 C CA . PHE A 1 350 ? 12.672 -53.875 -20.594 1 93.75 350 PHE A CA 1
ATOM 2897 C C . PHE A 1 350 ? 13.648 -55.031 -20.656 1 93.75 350 PHE A C 1
ATOM 2899 O O . PHE A 1 350 ? 14.867 -54.844 -20.719 1 93.75 350 PHE A O 1
ATOM 2906 N N . ARG A 1 351 ? 13.188 -56.219 -20.594 1 92.88 351 ARG A N 1
ATOM 2907 C CA . ARG A 1 351 ? 14.047 -57.406 -20.672 1 92.88 351 ARG A CA 1
ATOM 2908 C C . ARG A 1 351 ? 13.883 -58.094 -22.016 1 92.88 351 ARG A C 1
ATOM 2910 O O . ARG A 1 351 ? 13.648 -59.312 -22.078 1 92.88 351 ARG A O 1
ATOM 2917 N N . ASN A 1 352 ? 14.125 -57.344 -23.016 1 91.44 352 ASN A N 1
ATOM 2918 C CA . ASN A 1 352 ? 13.781 -57.812 -24.359 1 91.44 352 ASN A CA 1
ATOM 2919 C C . ASN A 1 352 ? 15 -57.75 -25.281 1 91.44 352 ASN A C 1
ATOM 2921 O O . ASN A 1 352 ? 14.852 -57.594 -26.5 1 91.44 352 ASN A O 1
ATOM 2925 N N . ASN A 1 353 ? 16.188 -57.719 -24.766 1 94.94 353 ASN A N 1
ATOM 2926 C CA . ASN A 1 353 ? 17.406 -57.75 -25.578 1 94.94 353 ASN A CA 1
ATOM 2927 C C . ASN A 1 353 ? 17.844 -59.188 -25.859 1 94.94 353 ASN A C 1
ATOM 2929 O O . ASN A 1 353 ? 18.469 -59.844 -25.016 1 94.94 353 ASN A O 1
ATOM 2933 N N . PHE A 1 354 ? 17.703 -59.656 -27.141 1 96.12 354 PHE A N 1
ATOM 2934 C CA . PHE A 1 354 ? 17.938 -61.062 -27.5 1 96.12 354 PHE A CA 1
ATOM 2935 C C . PHE A 1 354 ? 19.188 -61.188 -28.375 1 96.12 354 PHE A C 1
ATOM 2937 O O . PHE A 1 354 ? 19.484 -60.312 -29.172 1 96.12 354 PHE A O 1
ATOM 2944 N N . TYR A 1 355 ? 19.797 -62.312 -28.234 1 94.94 355 TYR A N 1
ATOM 2945 C CA . TYR A 1 355 ? 21.078 -62.594 -28.906 1 94.94 355 TYR A CA 1
ATOM 2946 C C . TYR A 1 355 ? 20.859 -63.219 -30.266 1 94.94 355 TYR A C 1
ATOM 2948 O O . TYR A 1 355 ? 21.594 -62.938 -31.219 1 94.94 355 TYR A O 1
ATOM 2956 N N . SER A 1 356 ? 19.922 -64.125 -30.344 1 94.94 356 SER A N 1
ATOM 2957 C CA . SER A 1 356 ? 19.641 -64.875 -31.547 1 94.94 356 SER A CA 1
ATOM 2958 C C . SER A 1 356 ? 18.188 -65.312 -31.609 1 94.94 356 SER A C 1
ATOM 2960 O O . SER A 1 356 ? 17.438 -65.125 -30.656 1 94.94 356 SER A O 1
ATOM 2962 N N . GLU A 1 357 ? 17.766 -65.875 -32.75 1 96.06 357 GLU A N 1
ATOM 2963 C CA . GLU A 1 357 ? 16.391 -66.375 -32.906 1 96.06 357 GLU A CA 1
ATOM 2964 C C . GLU A 1 357 ? 16.062 -67.438 -31.875 1 96.06 357 GLU A C 1
ATOM 2966 O O . GLU A 1 357 ? 15.023 -67.312 -31.203 1 96.06 357 GLU A O 1
ATOM 2971 N N . PRO A 1 358 ? 16.969 -68.438 -31.688 1 96.44 358 PRO A N 1
ATOM 2972 C CA . PRO A 1 358 ? 16.609 -69.438 -30.672 1 96.44 358 PRO A CA 1
ATOM 2973 C C . PRO A 1 358 ? 16.547 -68.812 -29.266 1 96.44 358 PRO A C 1
ATOM 2975 O O . PRO A 1 358 ? 15.734 -69.25 -28.438 1 96.44 358 PRO A O 1
ATOM 2978 N N . HIS A 1 359 ? 17.391 -67.875 -29.016 1 96.69 359 HIS A N 1
ATOM 2979 C CA . HIS A 1 359 ? 17.359 -67.188 -27.734 1 96.69 359 HIS A CA 1
ATOM 2980 C C . HIS A 1 359 ? 16.047 -66.438 -27.547 1 96.69 359 HIS A C 1
ATOM 2982 O O . HIS A 1 359 ? 15.43 -66.5 -26.484 1 96.69 359 HIS A O 1
ATOM 2988 N N . ALA A 1 360 ? 15.578 -65.688 -28.594 1 97.62 360 ALA A N 1
ATOM 2989 C CA . ALA A 1 360 ? 14.305 -65 -28.562 1 97.62 360 ALA A CA 1
ATOM 2990 C C . ALA A 1 360 ? 13.141 -65.938 -28.344 1 97.62 360 ALA A C 1
ATOM 2992 O O . ALA A 1 360 ? 12.227 -65.688 -27.562 1 97.62 360 ALA A O 1
ATOM 2993 N N . TRP A 1 361 ? 13.242 -67.062 -29.047 1 97.94 361 TRP A N 1
ATOM 2994 C CA . TRP A 1 361 ? 12.219 -68.062 -28.922 1 97.94 361 TRP A CA 1
ATOM 2995 C C . TRP A 1 361 ? 12.156 -68.625 -27.484 1 97.94 361 TRP A C 1
ATOM 2997 O O . TRP A 1 361 ? 11.07 -68.75 -26.922 1 97.94 361 TRP A O 1
ATOM 3007 N N . ARG A 1 362 ? 13.32 -68.875 -26.922 1 97.81 362 ARG A N 1
ATOM 3008 C CA . ARG A 1 362 ? 13.414 -69.375 -25.547 1 97.81 362 ARG A CA 1
ATOM 3009 C C . ARG A 1 362 ? 12.789 -68.375 -24.562 1 97.81 362 ARG A C 1
ATOM 3011 O O . ARG A 1 362 ? 12.109 -68.75 -23.625 1 97.81 362 ARG A O 1
ATOM 3018 N N . ASN A 1 363 ? 13.055 -67.188 -24.781 1 97.75 363 ASN A N 1
ATOM 3019 C CA . ASN A 1 363 ? 12.523 -66.125 -23.891 1 97.75 363 ASN A CA 1
ATOM 3020 C C . ASN A 1 363 ? 11.016 -65.938 -24.078 1 97.75 363 ASN A C 1
ATOM 3022 O O . ASN A 1 363 ? 10.305 -65.688 -23.125 1 97.75 363 ASN A O 1
ATOM 3026 N N . ALA A 1 364 ? 10.508 -66.125 -25.297 1 98.19 364 ALA A N 1
ATOM 3027 C CA . ALA A 1 364 ? 9.07 -66.062 -25.531 1 98.19 364 ALA A CA 1
ATOM 3028 C C . ALA A 1 364 ? 8.367 -67.188 -24.766 1 98.19 364 ALA A C 1
ATOM 3030 O O . ALA A 1 364 ? 7.32 -66.938 -24.156 1 98.19 364 ALA A O 1
ATOM 3031 N N . TYR A 1 365 ? 9 -68.312 -24.812 1 98.06 365 TYR A N 1
ATOM 3032 C CA . TYR A 1 365 ? 8.453 -69.438 -24.062 1 98.06 365 TYR A CA 1
ATOM 3033 C C . TYR A 1 365 ? 8.43 -69.125 -22.578 1 98.06 365 TYR A C 1
ATOM 3035 O O . TYR A 1 365 ? 7.426 -69.375 -21.906 1 98.06 365 TYR A O 1
ATOM 3043 N N . GLU A 1 366 ? 9.562 -68.688 -22.109 1 97.56 366 GLU A N 1
ATOM 3044 C CA . GLU A 1 366 ? 9.664 -68.375 -20.672 1 97.56 366 GLU A CA 1
ATOM 3045 C C . GLU A 1 366 ? 8.617 -67.375 -20.219 1 97.56 366 GLU A C 1
ATOM 3047 O O . GLU A 1 366 ? 8.039 -67.5 -19.141 1 97.56 366 GLU A O 1
ATOM 3052 N N . PHE A 1 367 ? 8.406 -66.375 -20.953 1 97.31 367 PHE A N 1
ATOM 3053 C CA . PHE A 1 367 ? 7.379 -65.375 -20.625 1 97.31 367 PHE A CA 1
ATOM 3054 C C . PHE A 1 367 ? 6.004 -66 -20.562 1 97.31 367 PHE A C 1
ATOM 3056 O O . PHE A 1 367 ? 5.25 -65.75 -19.625 1 97.31 367 PHE A O 1
ATOM 3063 N N . ALA A 1 368 ? 5.68 -66.75 -21.578 1 97.81 368 ALA A N 1
ATOM 3064 C CA . ALA A 1 368 ? 4.387 -67.438 -21.625 1 97.81 368 ALA A CA 1
ATOM 3065 C C . ALA A 1 368 ? 4.234 -68.375 -20.438 1 97.81 368 ALA A C 1
ATOM 3067 O O . ALA A 1 368 ? 3.131 -68.562 -19.922 1 97.81 368 ALA A O 1
ATOM 3068 N N . LEU A 1 369 ? 5.367 -69.062 -20.109 1 97.5 369 LEU A N 1
ATOM 3069 C CA . LEU A 1 369 ? 5.348 -69.938 -18.938 1 97.5 369 LEU A CA 1
ATOM 3070 C C . LEU A 1 369 ? 4.992 -69.125 -17.688 1 97.5 369 LEU A C 1
ATOM 3072 O O . LEU A 1 369 ? 4.203 -69.625 -16.859 1 97.5 369 LEU A O 1
ATOM 3076 N N . ARG A 1 370 ? 5.559 -68 -17.531 1 96.88 370 ARG A N 1
ATOM 3077 C CA . ARG A 1 370 ? 5.258 -67.125 -16.375 1 96.88 370 ARG A CA 1
ATOM 3078 C C . ARG A 1 370 ? 3.787 -66.75 -16.359 1 96.88 370 ARG A C 1
ATOM 3080 O O . ARG A 1 370 ? 3.172 -66.625 -15.305 1 96.88 370 ARG A O 1
ATOM 3087 N N . VAL A 1 371 ? 3.246 -66.438 -17.516 1 97.19 371 VAL A N 1
ATOM 3088 C CA . VAL A 1 371 ? 1.823 -66.125 -17.625 1 97.19 371 VAL A CA 1
ATOM 3089 C C . VAL A 1 371 ? 1.003 -67.312 -17.188 1 97.19 371 VAL A C 1
ATOM 3091 O O . VAL A 1 371 ? 0.072 -67.188 -16.391 1 97.19 371 VAL A O 1
ATOM 3094 N N . ALA A 1 372 ? 1.404 -68.5 -17.656 1 96.12 372 ALA A N 1
ATOM 3095 C CA . ALA A 1 372 ? 0.689 -69.688 -17.344 1 96.12 372 ALA A CA 1
ATOM 3096 C C . ALA A 1 372 ? 0.731 -70 -15.844 1 96.12 372 ALA A C 1
ATOM 3098 O O . ALA A 1 372 ? -0.228 -70.562 -15.281 1 96.12 372 ALA A O 1
ATOM 3099 N N . GLU A 1 373 ? 1.841 -69.688 -15.258 1 96 373 GLU A N 1
ATOM 3100 C CA . GLU A 1 373 ? 2.025 -70 -13.836 1 96 373 GLU A CA 1
ATOM 3101 C C . GLU A 1 373 ? 1.003 -69.188 -12.992 1 96 373 GLU A C 1
ATOM 3103 O O . GLU A 1 373 ? 0.623 -69.688 -11.914 1 96 373 GLU A O 1
ATOM 3108 N N . LYS A 1 374 ? 0.568 -68.125 -13.492 1 95.56 374 LYS A N 1
ATOM 3109 C CA . LYS A 1 374 ? -0.436 -67.312 -12.773 1 95.56 374 LYS A CA 1
ATOM 3110 C C . LYS A 1 374 ? -1.755 -68.062 -12.672 1 95.56 374 LYS A C 1
ATOM 3112 O O . LYS A 1 374 ? -2.559 -67.812 -11.773 1 95.56 374 LYS A O 1
ATOM 3117 N N . TRP A 1 375 ? -1.987 -69.062 -13.555 1 92.94 375 TRP A N 1
ATOM 3118 C CA . TRP A 1 375 ? -3.215 -69.812 -13.586 1 92.94 375 TRP A CA 1
ATOM 3119 C C . TRP A 1 375 ? -3.346 -70.688 -12.336 1 92.94 375 TRP A C 1
ATOM 3121 O O . TRP A 1 375 ? -4.457 -71 -11.898 1 92.94 375 TRP A O 1
ATOM 3131 N N . PHE A 1 376 ? -2.211 -71.062 -11.734 1 89 376 PHE A N 1
ATOM 3132 C CA . PHE A 1 376 ? -2.234 -71.938 -10.562 1 89 376 PHE A CA 1
ATOM 3133 C C . PHE A 1 376 ? -2.758 -71.188 -9.344 1 89 376 PHE A C 1
ATOM 3135 O O . PHE A 1 376 ? -3.213 -71.812 -8.375 1 89 376 PHE A O 1
ATOM 3142 N N . ASP A 1 377 ? -2.66 -69.938 -9.391 1 91 377 ASP A N 1
ATOM 3143 C CA . ASP A 1 377 ? -3.211 -69.125 -8.312 1 91 377 ASP A CA 1
ATOM 3144 C C . ASP A 1 377 ? -4.691 -68.812 -8.547 1 91 377 ASP A C 1
ATOM 3146 O O . ASP A 1 377 ? -5.039 -68 -9.398 1 91 377 ASP A O 1
ATOM 3150 N N . LYS A 1 378 ? -5.469 -69.312 -7.754 1 87.25 378 LYS A N 1
ATOM 3151 C CA . LYS A 1 378 ? -6.914 -69.25 -7.934 1 87.25 378 LYS A CA 1
ATOM 3152 C C . LYS A 1 378 ? -7.414 -67.812 -7.734 1 87.25 378 LYS A C 1
ATOM 3154 O O . LYS A 1 378 ? -8.531 -67.5 -8.141 1 87.25 378 LYS A O 1
ATOM 3159 N N . ASN A 1 379 ? -6.605 -67.062 -7.164 1 88 379 ASN A N 1
ATOM 3160 C CA . ASN A 1 379 ? -6.984 -65.625 -6.922 1 88 379 ASN A CA 1
ATOM 3161 C C . ASN A 1 379 ? -6.789 -64.812 -8.172 1 88 379 ASN A C 1
ATOM 3163 O O . ASN A 1 379 ? -7.281 -63.656 -8.234 1 88 379 ASN A O 1
ATOM 3167 N N . VAL A 1 380 ? -6.133 -65.312 -9.188 1 93.88 380 VAL A N 1
ATOM 3168 C CA . VAL A 1 380 ? -5.883 -64.562 -10.414 1 93.88 380 VAL A CA 1
ATOM 3169 C C . VAL A 1 380 ? -7.043 -64.75 -11.383 1 93.88 380 VAL A C 1
ATOM 3171 O O . VAL A 1 380 ? -7.125 -65.75 -12.07 1 93.88 380 VAL A O 1
ATOM 3174 N N . LYS A 1 381 ? -7.875 -63.719 -11.453 1 95.06 381 LYS A N 1
ATOM 3175 C CA . LYS A 1 381 ? -9.016 -63.75 -12.359 1 95.06 381 LYS A CA 1
ATOM 3176 C C . LYS A 1 381 ? -8.695 -63.031 -13.672 1 95.06 381 LYS A C 1
ATOM 3178 O O . LYS A 1 381 ? -9.102 -63.5 -14.742 1 95.06 381 LYS A O 1
ATOM 3183 N N . VAL A 1 382 ? -8.039 -61.938 -13.523 1 97.75 382 VAL A N 1
ATOM 3184 C CA . VAL A 1 382 ? -7.664 -61.125 -14.672 1 97.75 382 VAL A CA 1
ATOM 3185 C C . VAL A 1 382 ? -6.172 -60.812 -14.617 1 97.75 382 VAL A C 1
ATOM 3187 O O . VAL A 1 382 ? -5.684 -60.281 -13.617 1 97.75 382 VAL A O 1
ATOM 3190 N N . LEU A 1 383 ? -5.43 -61.188 -15.578 1 98.38 383 LEU A N 1
ATOM 3191 C CA . LEU A 1 383 ? -4.031 -60.781 -15.711 1 98.38 383 LEU A CA 1
ATOM 3192 C C . LEU A 1 383 ? -3.865 -59.75 -16.828 1 98.38 383 LEU A C 1
ATOM 3194 O O . LEU A 1 383 ? -4.102 -60.062 -18 1 98.38 383 LEU A O 1
ATOM 3198 N N . THR A 1 384 ? -3.525 -58.531 -16.406 1 98.5 384 THR A N 1
ATOM 3199 C CA . THR A 1 384 ? -3.346 -57.438 -17.344 1 98.5 384 THR A CA 1
ATOM 3200 C C . THR A 1 384 ? -1.868 -57.062 -17.484 1 98.5 384 THR A C 1
ATOM 3202 O O . THR A 1 384 ? -1.211 -56.75 -16.484 1 98.5 384 THR A O 1
ATOM 3205 N N . ILE A 1 385 ? -1.366 -57.188 -18.656 1 98.56 385 ILE A N 1
ATOM 3206 C CA . ILE A 1 385 ? -0.056 -56.656 -19 1 98.56 385 ILE A CA 1
ATOM 3207 C C . ILE A 1 385 ? -0.224 -55.344 -19.781 1 98.56 385 ILE A C 1
ATOM 3209 O O . ILE A 1 385 ? -1.078 -55.219 -20.656 1 98.56 385 ILE A O 1
ATOM 3213 N N . ALA A 1 386 ? 0.422 -54.312 -19.375 1 98.69 386 ALA A N 1
ATOM 3214 C CA . ALA A 1 386 ? 0.302 -53.031 -20.047 1 98.69 386 ALA A CA 1
ATOM 3215 C C . ALA A 1 386 ? 1.66 -52.344 -20.156 1 98.69 386 ALA A C 1
ATOM 3217 O O . ALA A 1 386 ? 2.395 -52.219 -19.172 1 98.69 386 ALA A O 1
ATOM 3218 N N . LEU A 1 387 ? 2.068 -51.906 -21.297 1 98.12 387 LEU A N 1
ATOM 3219 C CA . LEU A 1 387 ? 3.367 -51.281 -21.562 1 98.12 387 LEU A CA 1
ATOM 3220 C C . LEU A 1 387 ? 3.35 -50.531 -22.875 1 98.12 387 LEU A C 1
ATOM 3222 O O . LEU A 1 387 ? 2.389 -50.625 -23.641 1 98.12 387 LEU A O 1
ATOM 3226 N N . ASP A 1 388 ? 4.391 -49.812 -23.109 1 97.12 388 ASP A N 1
ATOM 3227 C CA . ASP A 1 388 ? 4.57 -49.188 -24.422 1 97.12 388 ASP A CA 1
ATOM 3228 C C . ASP A 1 388 ? 4.652 -50.25 -25.531 1 97.12 388 ASP A C 1
ATOM 3230 O O . ASP A 1 388 ? 5.336 -51.281 -25.359 1 97.12 388 ASP A O 1
ATOM 3234 N N . GLY A 1 389 ? 3.984 -49.969 -26.578 1 97.25 389 GLY A N 1
ATOM 3235 C CA . GLY A 1 389 ? 3.885 -50.969 -27.625 1 97.25 389 GLY A CA 1
ATOM 3236 C C . GLY A 1 389 ? 5.016 -50.906 -28.625 1 97.25 389 GLY A C 1
ATOM 3237 O O . GLY A 1 389 ? 5.34 -51.906 -29.281 1 97.25 389 GLY A O 1
ATOM 3238 N N . GLU A 1 390 ? 5.586 -49.75 -28.797 1 96.56 390 GLU A N 1
ATOM 3239 C CA . GLU A 1 390 ? 6.609 -49.594 -29.828 1 96.56 390 GLU A CA 1
ATOM 3240 C C . GLU A 1 390 ? 8.008 -49.531 -29.219 1 96.56 390 GLU A C 1
ATOM 3242 O O . GLU A 1 390 ? 8.977 -50 -29.812 1 96.56 390 GLU A O 1
ATOM 3247 N N . ASN A 1 391 ? 8.164 -49 -28.016 1 94.94 391 ASN A N 1
ATOM 3248 C CA . ASN A 1 391 ? 9.461 -48.688 -27.422 1 94.94 391 ASN A CA 1
ATOM 3249 C C . ASN A 1 391 ? 10.25 -49.969 -27.125 1 94.94 391 ASN A C 1
ATOM 3251 O O . ASN A 1 391 ? 11.461 -50 -27.344 1 94.94 391 ASN A O 1
ATOM 3255 N N . TRP A 1 392 ? 9.555 -50.938 -26.562 1 95.69 392 TRP A N 1
ATOM 3256 C CA . TRP A 1 392 ? 10.25 -52.156 -26.172 1 95.69 392 TRP A CA 1
ATOM 3257 C C . TRP A 1 392 ? 10.883 -52.844 -27.375 1 95.69 392 TRP A C 1
ATOM 3259 O O . TRP A 1 392 ? 11.867 -53.594 -27.25 1 95.69 392 TRP A O 1
ATOM 3269 N N . MET A 1 393 ? 10.406 -52.531 -28.547 1 97.38 393 MET A N 1
ATOM 3270 C CA . MET A 1 393 ? 10.961 -53.094 -29.781 1 97.38 393 MET A CA 1
ATOM 3271 C C . MET A 1 393 ? 12.023 -52.156 -30.359 1 97.38 393 MET A C 1
ATOM 3273 O O . MET A 1 393 ? 13.125 -52.594 -30.703 1 97.38 393 MET A O 1
ATOM 3277 N N . SER A 1 394 ? 11.719 -50.906 -30.422 1 95.31 394 SER A N 1
ATOM 3278 C CA . SER A 1 394 ? 12.57 -49.906 -31.094 1 95.31 394 SER A CA 1
ATOM 3279 C C . SER A 1 394 ? 13.844 -49.656 -30.297 1 95.31 394 SER A C 1
ATOM 3281 O O . SER A 1 394 ? 14.883 -49.344 -30.875 1 95.31 394 SER A O 1
ATOM 3283 N N . PHE A 1 395 ? 13.82 -49.812 -28.984 1 93.25 395 PHE A N 1
ATOM 3284 C CA . PHE A 1 395 ? 14.969 -49.469 -28.156 1 93.25 395 PHE A CA 1
ATOM 3285 C C . PHE A 1 395 ? 15.781 -50.719 -27.844 1 93.25 395 PHE A C 1
ATOM 3287 O O . PHE A 1 395 ? 16.812 -50.656 -27.156 1 93.25 395 PHE A O 1
ATOM 3294 N N . SER A 1 396 ? 15.336 -51.844 -28.344 1 94.88 396 SER A N 1
ATOM 3295 C CA . SER A 1 396 ? 16.078 -53.094 -28.141 1 94.88 396 SER A CA 1
ATOM 3296 C C . SER A 1 396 ? 17.422 -53.062 -28.859 1 94.88 396 SER A C 1
ATOM 3298 O O . SER A 1 396 ? 17.562 -52.375 -29.891 1 94.88 396 SER A O 1
ATOM 3300 N N . VAL A 1 397 ? 18.375 -53.875 -28.359 1 94 397 VAL A N 1
ATOM 3301 C CA . VAL A 1 397 ? 19.688 -54 -28.969 1 94 397 VAL A CA 1
ATOM 3302 C C . VAL A 1 397 ? 19.547 -54.688 -30.344 1 94 397 VAL A C 1
ATOM 3304 O O . VAL A 1 397 ? 20.297 -54.344 -31.266 1 94 397 VAL A O 1
ATOM 3307 N N . ASN A 1 398 ? 18.625 -55.594 -30.469 1 95.25 398 ASN A N 1
ATOM 3308 C CA . ASN A 1 398 ? 18.328 -56.281 -31.719 1 95.25 398 ASN A CA 1
ATOM 3309 C C . ASN A 1 398 ? 16.844 -56.219 -32.062 1 95.25 398 ASN A C 1
ATOM 3311 O O . ASN A 1 398 ? 16.141 -57.219 -31.938 1 95.25 398 ASN A O 1
ATOM 3315 N N . PRO A 1 399 ? 16.422 -55.094 -32.688 1 96.94 399 PRO A N 1
ATOM 3316 C CA . PRO A 1 399 ? 14.992 -54.875 -32.875 1 96.94 399 PRO A CA 1
ATOM 3317 C C . PRO A 1 399 ? 14.336 -56 -33.719 1 96.94 399 PRO A C 1
ATOM 3319 O O . PRO A 1 399 ? 13.242 -56.469 -33.344 1 96.94 399 PRO A O 1
ATOM 3322 N N . PRO A 1 400 ? 14.906 -56.562 -34.719 1 97.69 400 PRO A N 1
ATOM 3323 C CA . PRO A 1 400 ? 14.258 -57.625 -35.5 1 97.69 400 PRO A CA 1
ATOM 3324 C C . PRO A 1 400 ? 13.922 -58.844 -34.656 1 97.69 400 PRO A C 1
ATOM 3326 O O . PRO A 1 400 ? 12.891 -59.5 -34.875 1 97.69 400 PRO A O 1
ATOM 3329 N N . LEU A 1 401 ? 14.773 -59.094 -33.688 1 97.69 401 LEU A N 1
ATOM 3330 C CA . LEU A 1 401 ? 14.555 -60.281 -32.844 1 97.69 401 LEU A CA 1
ATOM 3331 C C . LEU A 1 401 ? 13.352 -60.094 -31.922 1 97.69 401 LEU A C 1
ATOM 3333 O O . LEU A 1 401 ? 12.766 -61.062 -31.453 1 97.69 401 LEU A O 1
ATOM 3337 N N . THR A 1 402 ? 13.008 -58.844 -31.625 1 98.06 402 THR A N 1
ATOM 3338 C CA . THR A 1 402 ? 11.789 -58.594 -30.844 1 98.06 402 THR A CA 1
ATOM 3339 C C . THR A 1 402 ? 10.555 -58.938 -31.672 1 98.06 402 THR A C 1
ATOM 3341 O O . THR A 1 402 ? 9.539 -59.375 -31.109 1 98.06 402 THR A O 1
ATOM 3344 N N . ALA A 1 403 ? 10.625 -58.719 -33 1 98.44 403 ALA A N 1
ATOM 3345 C CA . ALA A 1 403 ? 9.539 -59.125 -33.906 1 98.44 403 ALA A CA 1
ATOM 3346 C C . ALA A 1 403 ? 9.367 -60.656 -33.875 1 98.44 403 ALA A C 1
ATOM 3348 O O . ALA A 1 403 ? 8.242 -61.156 -33.781 1 98.44 403 ALA A O 1
ATOM 3349 N N . TYR A 1 404 ? 10.508 -61.344 -34 1 98.12 404 TYR A N 1
ATOM 3350 C CA . TYR A 1 404 ? 10.5 -62.812 -33.938 1 98.12 404 TYR A CA 1
ATOM 3351 C C . TYR A 1 404 ? 9.938 -63.281 -32.594 1 98.12 404 TYR A C 1
ATOM 3353 O O . TYR A 1 404 ? 9.102 -64.188 -32.531 1 98.12 404 TYR A O 1
ATOM 3361 N N . PHE A 1 405 ? 10.359 -62.75 -31.531 1 97.81 405 PHE A N 1
ATOM 3362 C CA . PHE A 1 405 ? 9.898 -63.031 -30.172 1 97.81 405 PHE A CA 1
ATOM 3363 C C . PHE A 1 405 ? 8.391 -62.875 -30.078 1 97.81 405 PHE A C 1
ATOM 3365 O O . PHE A 1 405 ? 7.703 -63.719 -29.516 1 97.81 405 PHE A O 1
ATOM 3372 N N . LEU A 1 406 ? 7.836 -61.656 -30.578 1 98.38 406 LEU A N 1
ATOM 3373 C CA . LEU A 1 406 ? 6.41 -61.375 -30.484 1 98.38 406 LEU A CA 1
ATOM 3374 C C . LEU A 1 406 ? 5.59 -62.469 -31.172 1 98.38 406 LEU A C 1
ATOM 3376 O O . LEU A 1 406 ? 4.574 -62.906 -30.641 1 98.38 406 LEU A O 1
ATOM 3380 N N . ASP A 1 407 ? 6.035 -62.844 -32.344 1 98.19 407 ASP A N 1
ATOM 3381 C CA . ASP A 1 407 ? 5.359 -63.938 -33.094 1 98.19 407 ASP A CA 1
ATOM 3382 C C . ASP A 1 407 ? 5.281 -65.188 -32.25 1 98.19 407 ASP A C 1
ATOM 3384 O O . ASP A 1 407 ? 4.207 -65.812 -32.125 1 98.19 407 ASP A O 1
ATOM 3388 N N . LYS A 1 408 ? 6.457 -65.625 -31.688 1 98.19 408 LYS A N 1
ATOM 3389 C CA . LYS A 1 408 ? 6.516 -66.812 -30.875 1 98.19 408 LYS A CA 1
ATOM 3390 C C . LYS A 1 408 ? 5.672 -66.688 -29.609 1 98.19 408 LYS A C 1
ATOM 3392 O O . LYS A 1 408 ? 4.977 -67.625 -29.219 1 98.19 408 LYS A O 1
ATOM 3397 N N . MET A 1 409 ? 5.746 -65.562 -28.969 1 98.25 409 MET A N 1
ATOM 3398 C CA . MET A 1 409 ? 4.977 -65.312 -27.75 1 98.25 409 MET A CA 1
ATOM 3399 C C . MET A 1 409 ? 3.48 -65.5 -28.016 1 98.25 409 MET A C 1
ATOM 3401 O O . MET A 1 409 ? 2.771 -66.125 -27.234 1 98.25 409 MET A O 1
ATOM 3405 N N . ILE A 1 410 ? 2.996 -64.875 -29.156 1 98.44 410 ILE A N 1
ATOM 3406 C CA . ILE A 1 410 ? 1.579 -64.938 -29.484 1 98.44 410 ILE A CA 1
ATOM 3407 C C . ILE A 1 410 ? 1.162 -66.438 -29.688 1 98.44 410 ILE A C 1
ATOM 3409 O O . ILE A 1 410 ? 0.114 -66.812 -29.188 1 98.44 410 ILE A O 1
ATOM 3413 N N . ILE A 1 411 ? 2.012 -67.188 -30.359 1 98.25 411 ILE A N 1
ATOM 3414 C CA . ILE A 1 411 ? 1.719 -68.562 -30.594 1 98.25 411 ILE A CA 1
ATOM 3415 C C . ILE A 1 411 ? 1.541 -69.312 -29.25 1 98.25 411 ILE A C 1
ATOM 3417 O O . ILE A 1 411 ? 0.573 -70.062 -29.062 1 98.25 411 ILE A O 1
ATOM 3421 N N . TYR A 1 412 ? 2.436 -69.062 -28.328 1 98.25 412 TYR A N 1
ATOM 3422 C CA . TYR A 1 412 ? 2.354 -69.75 -27.031 1 98.25 412 TYR A CA 1
ATOM 3423 C C . TYR A 1 412 ? 1.108 -69.25 -26.266 1 98.25 412 TYR A C 1
ATOM 3425 O O . TYR A 1 412 ? 0.46 -70.062 -25.594 1 98.25 412 TYR A O 1
ATOM 3433 N N . LEU A 1 413 ? 0.773 -68 -26.328 1 98.25 413 LEU A N 1
ATOM 3434 C CA . LEU A 1 413 ? -0.43 -67.5 -25.656 1 98.25 413 LEU A CA 1
ATOM 3435 C C . LEU A 1 413 ? -1.681 -68.125 -26.281 1 98.25 413 LEU A C 1
ATOM 3437 O O . LEU A 1 413 ? -2.627 -68.438 -25.562 1 98.25 413 LEU A O 1
ATOM 3441 N N . GLU A 1 414 ? -1.666 -68.25 -27.578 1 98 414 GLU A N 1
ATOM 3442 C CA . GLU A 1 414 ? -2.779 -68.938 -28.266 1 98 414 GLU A CA 1
ATOM 3443 C C . GLU A 1 414 ? -2.924 -70.375 -27.828 1 98 414 GLU A C 1
ATOM 3445 O O . GLU A 1 414 ? -4.039 -70.875 -27.656 1 98 414 GLU A O 1
ATOM 3450 N N . THR A 1 415 ? -1.763 -71.062 -27.656 1 97.06 415 THR A N 1
ATOM 3451 C CA . THR A 1 415 ? -1.822 -72.438 -27.203 1 97.06 415 THR A CA 1
ATOM 3452 C C . THR A 1 415 ? -2.438 -72.562 -25.812 1 97.06 415 THR A C 1
ATOM 3454 O O . THR A 1 415 ? -3.199 -73.5 -25.531 1 97.06 415 THR A O 1
ATOM 3457 N N . LEU A 1 416 ? -2.098 -71.625 -24.953 1 97 416 LEU A N 1
ATOM 3458 C CA . LEU A 1 416 ? -2.686 -71.562 -23.609 1 97 416 LEU A CA 1
ATOM 3459 C C . LEU A 1 416 ? -4.191 -71.375 -23.688 1 97 416 LEU A C 1
ATOM 3461 O O . LEU A 1 416 ? -4.949 -71.938 -22.922 1 97 416 LEU A O 1
ATOM 3465 N N . SER A 1 417 ? -4.578 -70.5 -24.594 1 97.12 417 SER A N 1
ATOM 3466 C CA . SER A 1 417 ? -5.996 -70.188 -24.781 1 97.12 417 SER A CA 1
ATOM 3467 C C . SER A 1 417 ? -6.738 -71.375 -25.375 1 97.12 417 SER A C 1
ATOM 3469 O O . SER A 1 417 ? -7.812 -71.75 -24.891 1 97.12 417 SER A O 1
ATOM 3471 N N . ASP A 1 418 ? -6.102 -72 -26.391 1 95.5 418 ASP A N 1
ATOM 3472 C CA . ASP A 1 418 ? -6.699 -73.188 -27.062 1 95.5 418 ASP A CA 1
ATOM 3473 C C . ASP A 1 418 ? -6.902 -74.312 -26.062 1 95.5 418 ASP A C 1
ATOM 3475 O O . ASP A 1 418 ? -7.859 -75.062 -26.188 1 95.5 418 ASP A O 1
ATOM 3479 N N . ASN A 1 419 ? -6.035 -74.438 -25.125 1 94.38 419 ASN A N 1
ATOM 3480 C CA . ASN A 1 419 ? -6.117 -75.5 -24.125 1 94.38 419 ASN A CA 1
ATOM 3481 C C . ASN A 1 419 ? -6.887 -75 -22.891 1 94.38 419 ASN A C 1
ATOM 3483 O O . ASN A 1 419 ? -6.867 -75.688 -21.859 1 94.38 419 ASN A O 1
ATOM 3487 N N . LYS A 1 420 ? -7.477 -73.812 -22.859 1 95.5 420 LYS A N 1
ATOM 3488 C CA . LYS A 1 420 ? -8.484 -73.312 -21.938 1 95.5 420 LYS A CA 1
ATOM 3489 C C . LYS A 1 420 ? -7.859 -72.938 -20.609 1 95.5 420 LYS A C 1
ATOM 3491 O O . LYS A 1 420 ? -8.539 -72.938 -19.578 1 95.5 420 LYS A O 1
ATOM 3496 N N . PHE A 1 421 ? -6.531 -72.688 -20.625 1 95.5 421 PHE A N 1
ATOM 3497 C CA . PHE A 1 421 ? -5.895 -72.188 -19.406 1 95.5 421 PHE A CA 1
ATOM 3498 C C . PHE A 1 421 ? -6.176 -70.688 -19.219 1 95.5 421 PHE A C 1
ATOM 3500 O O . PHE A 1 421 ? -6.453 -70.25 -18.109 1 95.5 421 PHE A O 1
ATOM 3507 N N . ILE A 1 422 ? -6.109 -70 -20.391 1 97 422 ILE A N 1
ATOM 3508 C CA . ILE A 1 422 ? -6.383 -68.562 -20.344 1 97 422 ILE A CA 1
ATOM 3509 C C . ILE A 1 422 ? -7.418 -68.188 -21.406 1 97 422 ILE A C 1
ATOM 3511 O O . ILE A 1 422 ? -7.664 -69 -22.328 1 97 422 ILE A O 1
ATOM 3515 N N . LYS A 1 423 ? -8.039 -67.125 -21.203 1 97.75 423 LYS A N 1
ATOM 3516 C CA . LYS A 1 423 ? -8.93 -66.562 -22.219 1 97.75 423 LYS A CA 1
ATOM 3517 C C . LYS A 1 423 ? -8.367 -65.25 -22.766 1 97.75 423 LYS A C 1
ATOM 3519 O O . LYS A 1 423 ? -8.406 -64.188 -22.078 1 97.75 423 LYS A O 1
ATOM 3524 N N . LEU A 1 424 ? -7.816 -65.25 -23.953 1 98.31 424 LEU A N 1
ATOM 3525 C CA . LEU A 1 424 ? -7.379 -64 -24.594 1 98.31 424 LEU A CA 1
ATOM 3526 C C . LEU A 1 424 ? -8.547 -63.062 -24.797 1 98.31 424 LEU A C 1
ATOM 3528 O O . LEU A 1 424 ? -9.578 -63.438 -25.375 1 98.31 424 LEU A O 1
ATOM 3532 N N . SER A 1 425 ? -8.414 -61.844 -24.266 1 98.38 425 SER A N 1
ATOM 3533 C CA . SER A 1 425 ? -9.531 -60.906 -24.234 1 98.38 425 SER A CA 1
ATOM 3534 C C . SER A 1 425 ? -9.047 -59.469 -24.406 1 98.38 425 SER A C 1
ATOM 3536 O O . SER A 1 425 ? -7.855 -59.188 -24.234 1 98.38 425 SER A O 1
ATOM 3538 N N . THR A 1 426 ? -9.984 -58.625 -24.812 1 98.38 426 THR A N 1
ATOM 3539 C CA . THR A 1 426 ? -9.758 -57.188 -24.703 1 98.38 426 THR A CA 1
ATOM 3540 C C . THR A 1 426 ? -10.211 -56.688 -23.328 1 98.38 426 THR A C 1
ATOM 3542 O O . THR A 1 426 ? -10.977 -57.344 -22.641 1 98.38 426 THR A O 1
ATOM 3545 N N . LEU A 1 427 ? -9.742 -55.531 -22.938 1 98.19 427 LEU A N 1
ATOM 3546 C CA . LEU A 1 427 ? -10.195 -54.969 -21.688 1 98.19 427 LEU A CA 1
ATOM 3547 C C . LEU A 1 427 ? -11.703 -54.719 -21.703 1 98.19 427 LEU A C 1
ATOM 3549 O O . LEU A 1 427 ? -12.375 -54.875 -20.688 1 98.19 427 LEU A O 1
ATOM 3553 N N . ARG A 1 428 ? -12.211 -54.312 -22.859 1 98.12 428 ARG A N 1
ATOM 3554 C CA . ARG A 1 428 ? -13.648 -54.125 -23 1 98.12 428 ARG A CA 1
ATOM 3555 C C . ARG A 1 428 ? -14.414 -55.406 -22.703 1 98.12 428 ARG A C 1
ATOM 3557 O O . ARG A 1 428 ? -15.43 -55.375 -22.016 1 98.12 428 ARG A O 1
ATOM 3564 N N . GLU A 1 429 ? -13.93 -56.5 -23.266 1 98.25 429 GLU A N 1
ATOM 3565 C CA . GLU A 1 429 ? -14.555 -57.812 -23.016 1 98.25 429 GLU A CA 1
ATOM 3566 C C . GLU A 1 429 ? -14.484 -58.156 -21.531 1 98.25 429 GLU A C 1
ATOM 3568 O O . GLU A 1 429 ? -15.453 -58.656 -20.953 1 98.25 429 GLU A O 1
ATOM 3573 N N . ILE A 1 430 ? -13.359 -57.938 -20.922 1 98.5 430 ILE A N 1
ATOM 3574 C CA . ILE A 1 430 ? -13.195 -58.25 -19.5 1 98.5 430 ILE A CA 1
ATOM 3575 C C . ILE A 1 430 ? -14.109 -57.344 -18.672 1 98.5 430 ILE A C 1
ATOM 3577 O O . ILE A 1 430 ? -14.742 -57.812 -17.719 1 98.5 430 ILE A O 1
ATOM 3581 N N . TYR A 1 431 ? -14.164 -56.094 -18.984 1 97.75 431 TYR A N 1
ATOM 3582 C CA . TYR A 1 431 ? -15.055 -55.156 -18.297 1 97.75 431 TYR A CA 1
ATOM 3583 C C . TYR A 1 431 ? -16.484 -55.656 -18.312 1 97.75 431 TYR A C 1
ATOM 3585 O O . TYR A 1 431 ? -17.203 -55.531 -17.312 1 97.75 431 TYR A O 1
ATOM 3593 N N . ASN A 1 432 ? -16.906 -56.219 -19.453 1 97.31 432 ASN A N 1
ATOM 3594 C CA . ASN A 1 432 ? -18.281 -56.688 -19.609 1 97.31 432 ASN A CA 1
ATOM 3595 C C . ASN A 1 432 ? -18.516 -58 -18.906 1 97.31 432 ASN A C 1
ATOM 3597 O O . ASN A 1 432 ? -19.625 -58.312 -18.469 1 97.31 432 ASN A O 1
ATOM 3601 N N . LYS A 1 433 ? -17.469 -58.812 -18.703 1 96.88 433 LYS A N 1
ATOM 3602 C CA . LYS A 1 433 ? -17.641 -60.188 -18.266 1 96.88 433 LYS A CA 1
ATOM 3603 C C . LYS A 1 433 ? -17.25 -60.344 -16.797 1 96.88 433 LYS A C 1
ATOM 3605 O O . LYS A 1 433 ? -17.75 -61.25 -16.125 1 96.88 433 LYS A O 1
ATOM 3610 N N . VAL A 1 434 ? -16.344 -59.531 -16.344 1 96.56 434 VAL A N 1
ATOM 3611 C CA . VAL A 1 434 ? -15.859 -59.656 -14.977 1 96.56 434 VAL A CA 1
ATOM 3612 C C . VAL A 1 434 ? -16.328 -58.438 -14.164 1 96.56 434 VAL A C 1
ATOM 3614 O O . VAL A 1 434 ? -15.75 -57.344 -14.281 1 96.56 434 VAL A O 1
ATOM 3617 N N . PRO A 1 435 ? -17.234 -58.625 -13.273 1 93.81 435 PRO A N 1
ATOM 3618 C CA . PRO A 1 435 ? -17.75 -57.469 -12.5 1 93.81 435 PRO A CA 1
ATOM 3619 C C . PRO A 1 435 ? -16.734 -56.938 -11.492 1 93.81 435 PRO A C 1
ATOM 3621 O O . PRO A 1 435 ? -16 -57.719 -10.875 1 93.81 435 PRO A O 1
ATOM 3624 N N . ALA A 1 436 ? -16.656 -55.688 -11.367 1 95.19 436 ALA A N 1
ATOM 3625 C CA . ALA A 1 436 ? -15.883 -55.062 -10.297 1 95.19 436 ALA A CA 1
ATOM 3626 C C . ALA A 1 436 ? -16.641 -55.062 -8.977 1 95.19 436 ALA A C 1
ATOM 3628 O O . ALA A 1 436 ? -17.406 -54.156 -8.68 1 95.19 436 ALA A O 1
ATOM 3629 N N . ASN A 1 437 ? -16.359 -55.969 -8.141 1 94.31 437 ASN A N 1
ATOM 3630 C CA . ASN A 1 437 ? -17.141 -56.188 -6.934 1 94.31 437 ASN A CA 1
ATOM 3631 C C . ASN A 1 437 ? -16.531 -55.469 -5.73 1 94.31 437 ASN A C 1
ATOM 3633 O O . ASN A 1 437 ? -17.141 -55.438 -4.66 1 94.31 437 ASN A O 1
ATOM 3637 N N . ARG A 1 438 ? -15.375 -54.938 -5.902 1 97.25 438 ARG A N 1
ATOM 3638 C CA . ARG A 1 438 ? -14.703 -54.25 -4.801 1 97.25 438 ARG A CA 1
ATOM 3639 C C . ARG A 1 438 ? -14.5 -52.781 -5.109 1 97.25 438 ARG A C 1
ATOM 3641 O O . ARG A 1 438 ? -14.305 -52.406 -6.266 1 97.25 438 ARG A O 1
ATOM 3648 N N . ILE A 1 439 ? -14.555 -52 -3.979 1 97.44 439 ILE A N 1
ATOM 3649 C CA . ILE A 1 439 ? -14.523 -50.562 -4.133 1 97.44 439 ILE A CA 1
ATOM 3650 C C . ILE A 1 439 ? -13.258 -50 -3.486 1 97.44 439 ILE A C 1
ATOM 3652 O O . ILE A 1 439 ? -12.938 -50.344 -2.344 1 97.44 439 ILE A O 1
ATOM 3656 N N . LEU A 1 440 ? -12.477 -49.25 -4.219 1 98.38 440 LEU A N 1
ATOM 3657 C CA . LEU A 1 440 ? -11.414 -48.438 -3.676 1 98.38 440 LEU A CA 1
ATOM 3658 C C . LEU A 1 440 ? -11.867 -46.969 -3.533 1 98.38 440 LEU A C 1
ATOM 3660 O O . LEU A 1 440 ? -12.586 -46.469 -4.395 1 98.38 440 LEU A O 1
ATOM 3664 N N . THR A 1 441 ? -11.438 -46.344 -2.445 1 97.88 441 THR A N 1
ATOM 3665 C CA . THR A 1 441 ? -11.93 -45 -2.139 1 97.88 441 THR A CA 1
ATOM 3666 C C . THR A 1 441 ? -10.836 -43.969 -2.344 1 97.88 441 THR A C 1
ATOM 3668 O O . THR A 1 441 ? -11.109 -42.75 -2.348 1 97.88 441 THR A O 1
ATOM 3671 N N . ASN A 1 442 ? -9.68 -44.5 -2.459 1 97.75 442 ASN A N 1
ATOM 3672 C CA . ASN A 1 442 ? -8.57 -43.562 -2.688 1 97.75 442 ASN A CA 1
ATOM 3673 C C . ASN A 1 442 ? -7.375 -44.281 -3.326 1 97.75 442 ASN A C 1
ATOM 3675 O O . ASN A 1 442 ? -7.027 -45.406 -2.932 1 97.75 442 ASN A O 1
ATOM 3679 N N . ILE A 1 443 ? -6.828 -43.688 -4.387 1 98.06 443 ILE A N 1
ATOM 3680 C CA . ILE A 1 443 ? -5.523 -44 -4.957 1 98.06 443 ILE A CA 1
ATOM 3681 C C . ILE A 1 443 ? -4.641 -42.75 -4.965 1 98.06 443 ILE A C 1
ATOM 3683 O O . ILE A 1 443 ? -4.949 -41.781 -5.645 1 98.06 443 ILE A O 1
ATOM 3687 N N . PRO A 1 444 ? -3.57 -42.781 -4.195 1 96.75 444 PRO A N 1
ATOM 3688 C CA . PRO A 1 444 ? -2.713 -41.594 -4.152 1 96.75 444 PRO A CA 1
ATOM 3689 C C . PRO A 1 444 ? -2.186 -41.188 -5.531 1 96.75 444 PRO A C 1
ATOM 3691 O O . PRO A 1 444 ? -1.927 -42.062 -6.371 1 96.75 444 PRO A O 1
ATOM 3694 N N . THR A 1 445 ? -2.078 -39.906 -5.754 1 97.62 445 THR A N 1
ATOM 3695 C CA . THR A 1 445 ? -1.532 -39.375 -7.008 1 97.62 445 THR A CA 1
ATOM 3696 C C . THR A 1 445 ? -0.12 -39.906 -7.238 1 97.62 445 THR A C 1
ATOM 3698 O O . THR A 1 445 ? 0.771 -39.688 -6.418 1 97.62 445 THR A O 1
ATOM 3701 N N . ASN A 1 446 ? 0.043 -40.531 -8.398 1 97.38 446 ASN A N 1
ATOM 3702 C CA . ASN A 1 446 ? 1.336 -41.125 -8.734 1 97.38 446 ASN A CA 1
ATOM 3703 C C . ASN A 1 446 ? 1.418 -41.5 -10.211 1 97.38 446 ASN A C 1
ATOM 3705 O O . ASN A 1 446 ? 0.441 -41.344 -10.945 1 97.38 446 ASN A O 1
ATOM 3709 N N . SER A 1 447 ? 2.619 -41.906 -10.672 1 97.5 447 SER A N 1
ATOM 3710 C CA . SER A 1 447 ? 2.859 -42.406 -12.016 1 97.5 447 SER A CA 1
ATOM 3711 C C . SER A 1 447 ? 3.324 -43.875 -11.969 1 97.5 447 SER A C 1
ATOM 3713 O O . SER A 1 447 ? 3.57 -44.406 -10.891 1 97.5 447 SER A O 1
ATOM 3715 N N . TRP A 1 448 ? 3.41 -44.469 -13.125 1 96.38 448 TRP A N 1
ATOM 3716 C CA . TRP A 1 448 ? 3.834 -45.875 -13.148 1 96.38 448 TRP A CA 1
ATOM 3717 C C . TRP A 1 448 ? 5.324 -46 -12.859 1 96.38 448 TRP A C 1
ATOM 3719 O O . TRP A 1 448 ? 5.859 -47.094 -12.781 1 96.38 448 TRP A O 1
ATOM 3729 N N . LEU A 1 449 ? 5.969 -44.812 -12.633 1 95.44 449 LEU A N 1
ATOM 3730 C CA . LEU A 1 449 ? 7.367 -44.781 -12.211 1 95.44 449 LEU A CA 1
ATOM 3731 C C . LEU A 1 449 ? 7.477 -44.625 -10.695 1 95.44 449 LEU A C 1
ATOM 3733 O O . LEU A 1 449 ? 8.57 -44.719 -10.141 1 95.44 449 LEU A O 1
ATOM 3737 N N . GLY A 1 450 ? 6.414 -44.281 -10.07 1 95.31 450 GLY A N 1
ATOM 3738 C CA . GLY A 1 450 ? 6.406 -44.031 -8.641 1 95.31 450 GLY A CA 1
ATOM 3739 C C . GLY A 1 450 ? 6.883 -42.656 -8.266 1 95.31 450 GLY A C 1
ATOM 3740 O O . GLY A 1 450 ? 7.18 -42.375 -7.098 1 95.31 450 GLY A O 1
ATOM 3741 N N . THR A 1 451 ? 7.066 -41.844 -9.258 1 94.69 451 THR A N 1
ATOM 3742 C CA . THR A 1 451 ? 7.531 -40.5 -9.016 1 94.69 451 THR A CA 1
ATOM 3743 C C . THR A 1 451 ? 7.195 -39.594 -10.195 1 94.69 451 THR A C 1
ATOM 3745 O O . THR A 1 451 ? 6.762 -40.062 -11.242 1 94.69 451 THR A O 1
ATOM 3748 N N . PHE A 1 452 ? 7.277 -38.312 -9.922 1 97.44 452 PHE A N 1
ATOM 3749 C CA . PHE A 1 452 ? 7.137 -37.344 -11 1 97.44 452 PHE A CA 1
ATOM 3750 C C . PHE A 1 452 ? 8.469 -36.656 -11.305 1 97.44 452 PHE A C 1
ATOM 3752 O O . PHE A 1 452 ? 8.523 -35.719 -12.086 1 97.44 452 PHE A O 1
ATOM 3759 N N . ARG A 1 453 ? 9.562 -37.125 -10.789 1 96.56 453 ARG A N 1
ATOM 3760 C CA . ARG A 1 453 ? 10.875 -36.5 -10.914 1 96.56 453 ARG A CA 1
ATOM 3761 C C . ARG A 1 453 ? 11.367 -36.531 -12.352 1 96.56 453 ARG A C 1
ATOM 3763 O O . ARG A 1 453 ? 12.156 -35.688 -12.766 1 96.56 453 ARG A O 1
ATOM 3770 N N . LYS A 1 454 ? 10.875 -37.531 -13.133 1 97.12 454 LYS A N 1
ATOM 3771 C CA . LYS A 1 454 ? 11.25 -37.625 -14.539 1 97.12 454 LYS A CA 1
ATOM 3772 C C . LYS A 1 454 ? 10.82 -36.375 -15.305 1 97.12 454 LYS A C 1
ATOM 3774 O O . LYS A 1 454 ? 11.453 -36 -16.297 1 97.12 454 LYS A O 1
ATOM 3779 N N . TRP A 1 455 ? 9.781 -35.688 -14.805 1 97.94 455 TRP A N 1
ATOM 3780 C CA . TRP A 1 455 ? 9.211 -34.531 -15.492 1 97.94 455 TRP A CA 1
ATOM 3781 C C . TRP A 1 455 ? 9.492 -33.25 -14.727 1 97.94 455 TRP A C 1
ATOM 3783 O O . TRP A 1 455 ? 9.43 -32.156 -15.297 1 97.94 455 TRP A O 1
ATOM 3793 N N . ARG A 1 456 ? 9.727 -33.312 -13.492 1 97.62 456 ARG A N 1
ATOM 3794 C CA . ARG A 1 456 ? 10.078 -32.188 -12.641 1 97.62 456 ARG A CA 1
ATOM 3795 C C . ARG A 1 456 ? 11.031 -32.594 -11.531 1 97.62 456 ARG A C 1
ATOM 3797 O O . ARG A 1 456 ? 10.602 -33.094 -10.5 1 97.62 456 ARG A O 1
ATOM 3804 N N . GLY A 1 457 ? 12.297 -32.312 -11.719 1 96.25 457 GLY A N 1
ATOM 3805 C CA . GLY A 1 457 ? 13.211 -32.625 -10.633 1 96.25 457 GLY A CA 1
ATOM 3806 C C . GLY A 1 457 ? 14.531 -33.188 -11.117 1 96.25 457 GLY A C 1
ATOM 3807 O O . GLY A 1 457 ? 15.594 -32.812 -10.625 1 96.25 457 GLY A O 1
ATOM 3808 N N . GLU A 1 458 ? 14.523 -34.156 -12.078 1 96.81 458 GLU A N 1
ATOM 3809 C CA . GLU A 1 458 ? 15.758 -34.781 -12.516 1 96.81 458 GLU A CA 1
ATOM 3810 C C . GLU A 1 458 ? 16.625 -33.844 -13.336 1 96.81 458 GLU A C 1
ATOM 3812 O O . GLU A 1 458 ? 17.844 -33.938 -13.328 1 96.81 458 GLU A O 1
ATOM 3817 N N . VAL A 1 459 ? 15.938 -32.969 -14.086 1 97 459 VAL A N 1
ATOM 3818 C CA . VAL A 1 459 ? 16.625 -31.891 -14.789 1 97 459 VAL A CA 1
ATOM 3819 C C . VAL A 1 459 ? 16.484 -30.594 -14.008 1 97 459 VAL A C 1
ATOM 3821 O O . VAL A 1 459 ? 15.359 -30.156 -13.727 1 97 459 VAL A O 1
ATOM 3824 N N . PRO A 1 460 ? 17.531 -29.984 -13.648 1 94.62 460 PRO A N 1
ATOM 3825 C CA . PRO A 1 460 ? 17.453 -28.781 -12.812 1 94.62 460 PRO A CA 1
ATOM 3826 C C . PRO A 1 460 ? 16.609 -27.688 -13.453 1 94.62 460 PRO A C 1
ATOM 3828 O O . PRO A 1 460 ? 15.867 -26.984 -12.766 1 94.62 460 PRO A O 1
ATOM 3831 N N . GLN A 1 461 ? 16.625 -27.516 -14.734 1 96.75 461 GLN A N 1
ATOM 3832 C CA . GLN A 1 461 ? 15.938 -26.453 -15.445 1 96.75 461 GLN A CA 1
ATOM 3833 C C . GLN A 1 461 ? 14.43 -26.688 -15.492 1 96.75 461 GLN A C 1
ATOM 3835 O O . GLN A 1 461 ? 13.664 -25.797 -15.844 1 96.75 461 GLN A O 1
ATOM 3840 N N . HIS A 1 462 ? 14 -27.906 -15.117 1 97.56 462 HIS A N 1
ATOM 3841 C CA . HIS A 1 462 ? 12.578 -28.234 -15.141 1 97.56 462 HIS A CA 1
ATOM 3842 C C . HIS A 1 462 ? 11.773 -27.203 -14.344 1 97.56 462 HIS A C 1
ATOM 3844 O O . HIS A 1 462 ? 10.711 -26.766 -14.797 1 97.56 462 HIS A O 1
ATOM 3850 N N . GLU A 1 463 ? 12.312 -26.859 -13.242 1 96.75 463 GLU A N 1
ATOM 3851 C CA . GLU A 1 463 ? 11.562 -26 -12.336 1 96.75 463 GLU A CA 1
ATOM 3852 C C . GLU A 1 463 ? 11.242 -24.656 -12.984 1 96.75 463 GLU A C 1
ATOM 3854 O O . GLU A 1 463 ? 10.102 -24.188 -12.922 1 96.75 463 GLU A O 1
ATOM 3859 N N . GLU A 1 464 ? 12.25 -24.062 -13.57 1 96.19 464 GLU A N 1
ATOM 3860 C CA . GLU A 1 464 ? 12.055 -22.781 -14.227 1 96.19 464 GLU A CA 1
ATOM 3861 C C . GLU A 1 464 ? 11.031 -22.891 -15.352 1 96.19 464 GLU A C 1
ATOM 3863 O O . GLU A 1 464 ? 10.211 -21.984 -15.547 1 96.19 464 GLU A O 1
ATOM 3868 N N . TYR A 1 465 ? 11.062 -23.922 -16.047 1 97.56 465 TYR A N 1
ATOM 3869 C CA . TYR A 1 465 ? 10.148 -24.109 -17.172 1 97.56 465 TYR A CA 1
ATOM 3870 C C . TYR A 1 465 ? 8.727 -24.328 -16.688 1 97.56 465 TYR A C 1
ATOM 3872 O O . TYR A 1 465 ? 7.766 -23.859 -17.312 1 97.56 465 TYR A O 1
ATOM 3880 N N . TRP A 1 466 ? 8.594 -25.031 -15.594 1 98 466 TRP A N 1
ATOM 3881 C CA . TRP A 1 466 ? 7.258 -25.219 -15.047 1 98 466 TRP A CA 1
ATOM 3882 C C . TRP A 1 466 ? 6.688 -23.906 -14.531 1 98 466 TRP A C 1
ATOM 3884 O O . TRP A 1 466 ? 5.488 -23.641 -14.672 1 98 466 TRP A O 1
ATOM 3894 N N . ILE A 1 467 ? 7.512 -23.078 -13.945 1 96.88 467 ILE A N 1
ATOM 3895 C CA . ILE A 1 467 ? 7.07 -21.766 -13.484 1 96.88 467 ILE A CA 1
ATOM 3896 C C . ILE A 1 467 ? 6.617 -20.922 -14.68 1 96.88 467 ILE A C 1
ATOM 3898 O O . ILE A 1 467 ? 5.57 -20.281 -14.625 1 96.88 467 ILE A O 1
ATOM 3902 N N . LYS A 1 468 ? 7.41 -20.953 -15.703 1 97.25 468 LYS A N 1
ATOM 3903 C CA . LYS A 1 468 ? 7.039 -20.25 -16.938 1 97.25 468 LYS A CA 1
ATOM 3904 C C . LYS A 1 468 ? 5.703 -20.766 -17.469 1 97.25 468 LYS A C 1
ATOM 3906 O O . LYS A 1 468 ? 4.844 -19.969 -17.859 1 97.25 468 LYS A O 1
ATOM 3911 N N . THR A 1 469 ? 5.582 -22.062 -17.5 1 98.19 469 THR A N 1
ATOM 3912 C CA . THR A 1 469 ? 4.359 -22.688 -17.969 1 98.19 469 THR A CA 1
ATOM 3913 C C . THR A 1 469 ? 3.164 -22.266 -17.125 1 98.19 469 THR A C 1
ATOM 3915 O O . THR A 1 469 ? 2.111 -21.906 -17.656 1 98.19 469 THR A O 1
ATOM 3918 N N . TYR A 1 470 ? 3.346 -22.297 -15.812 1 98 470 TYR A N 1
ATOM 3919 C CA . TYR A 1 470 ? 2.283 -21.906 -14.891 1 98 470 TYR A CA 1
ATOM 3920 C C . TYR A 1 470 ? 1.932 -20.438 -15.055 1 98 470 TYR A C 1
ATOM 3922 O O . TYR A 1 470 ? 0.761 -20.062 -14.969 1 98 470 TYR A O 1
ATOM 3930 N N . SER A 1 471 ? 2.922 -19.641 -15.312 1 97.69 471 SER A N 1
ATOM 3931 C CA . SER A 1 471 ? 2.691 -18.234 -15.555 1 97.69 471 SER A CA 1
ATOM 3932 C C . SER A 1 471 ? 1.803 -18.016 -16.781 1 97.69 471 SER A C 1
ATOM 3934 O O . SER A 1 471 ? 0.884 -17.188 -16.734 1 97.69 471 SER A O 1
ATOM 3936 N N . VAL A 1 472 ? 2.086 -18.719 -17.828 1 98.19 472 VAL A N 1
ATOM 3937 C CA . VAL A 1 472 ? 1.299 -18.609 -19.062 1 98.19 472 VAL A CA 1
ATOM 3938 C C . VAL A 1 472 ? -0.125 -19.094 -18.797 1 98.19 472 VAL A C 1
ATOM 3940 O O . VAL A 1 472 ? -1.091 -18.469 -19.266 1 98.19 472 VAL A O 1
ATOM 3943 N N . TYR A 1 473 ? -0.274 -20.109 -18.031 1 98.38 473 TYR A N 1
ATOM 3944 C CA . TYR A 1 473 ? -1.591 -20.641 -17.688 1 98.38 473 TYR A CA 1
ATOM 3945 C C . TYR A 1 473 ? -2.385 -19.625 -16.875 1 98.38 473 TYR A C 1
ATOM 3947 O O . TYR A 1 473 ? -3.576 -19.422 -17.109 1 98.38 473 TYR A O 1
ATOM 3955 N N . ARG A 1 474 ? -1.701 -19.031 -15.938 1 97.94 474 ARG A N 1
ATOM 3956 C CA . ARG A 1 474 ? -2.363 -18.016 -15.125 1 97.94 474 ARG A CA 1
ATOM 3957 C C . ARG A 1 474 ? -2.791 -16.812 -15.969 1 97.94 474 ARG A C 1
ATOM 3959 O O . ARG A 1 474 ? -3.844 -16.219 -15.727 1 97.94 474 ARG A O 1
ATOM 3966 N N . LYS A 1 475 ? -1.98 -16.406 -16.891 1 98.12 475 LYS A N 1
ATOM 3967 C CA . LYS A 1 475 ? -2.34 -15.352 -17.828 1 98.12 475 LYS A CA 1
ATOM 3968 C C . LYS A 1 475 ? -3.572 -15.727 -18.641 1 98.12 475 LYS A C 1
ATOM 3970 O O . LYS A 1 475 ? -4.438 -14.883 -18.891 1 98.12 475 LYS A O 1
ATOM 3975 N N . LEU A 1 476 ? -3.592 -16.984 -19.062 1 98.56 476 LEU A N 1
ATOM 3976 C CA . LEU A 1 476 ? -4.746 -17.5 -19.797 1 98.56 476 LEU A CA 1
ATOM 3977 C C . LEU A 1 476 ? -6.016 -17.391 -18.969 1 98.56 476 LEU A C 1
ATOM 3979 O O . LEU A 1 476 ? -7.043 -16.906 -19.453 1 98.56 476 LEU A O 1
ATOM 3983 N N . LEU A 1 477 ? -5.965 -17.766 -17.719 1 98.19 477 LEU A N 1
ATOM 3984 C CA . LEU A 1 477 ? -7.113 -17.688 -16.828 1 98.19 477 LEU A CA 1
ATOM 3985 C C . LEU A 1 477 ? -7.551 -16.25 -16.625 1 98.19 477 LEU A C 1
ATOM 3987 O O . LEU A 1 477 ? -8.75 -15.953 -16.594 1 98.19 477 LEU A O 1
ATOM 3991 N N . ALA A 1 478 ? -6.578 -15.391 -16.484 1 97.94 478 ALA A N 1
ATOM 3992 C CA . ALA A 1 478 ? -6.871 -13.969 -16.281 1 97.94 478 ALA A CA 1
ATOM 3993 C C . ALA A 1 478 ? -7.605 -13.391 -17.484 1 97.94 478 ALA A C 1
ATOM 3995 O O . ALA A 1 478 ? -8.578 -12.656 -17.344 1 97.94 478 ALA A O 1
ATOM 3996 N N . TYR A 1 479 ? -7.117 -13.641 -18.672 1 98.19 479 TYR A N 1
ATOM 3997 C CA . TYR A 1 479 ? -7.746 -13.148 -19.891 1 98.19 479 TYR A CA 1
ATOM 3998 C C . TYR A 1 479 ? -9.18 -13.664 -20.016 1 98.19 479 TYR A C 1
ATOM 4000 O O . TYR A 1 479 ? -10.102 -12.891 -20.281 1 98.19 479 TYR A O 1
ATOM 4008 N N . GLU A 1 480 ? -9.297 -14.984 -19.781 1 98.38 480 GLU A N 1
ATOM 4009 C CA . GLU A 1 480 ? -10.625 -15.578 -19.906 1 98.38 480 GLU A CA 1
ATOM 4010 C C . GLU A 1 480 ? -11.578 -15.023 -18.844 1 98.38 480 GLU A C 1
ATOM 4012 O O . GLU A 1 480 ? -12.773 -14.859 -19.109 1 98.38 480 GLU A O 1
ATOM 4017 N N . GLU A 1 481 ? -11.117 -14.789 -17.672 1 97.31 481 GLU A N 1
ATOM 4018 C CA . GLU A 1 481 ? -11.93 -14.133 -16.656 1 97.31 481 GLU A CA 1
ATOM 4019 C C . GLU A 1 481 ? -12.359 -12.742 -17.109 1 97.31 481 GLU A C 1
ATOM 4021 O O . GLU A 1 481 ? -13.516 -12.352 -16.922 1 97.31 481 GLU A O 1
ATOM 4026 N N . MET A 1 482 ? -11.43 -11.961 -17.641 1 96.69 482 MET A N 1
ATOM 4027 C CA . MET A 1 482 ? -11.703 -10.602 -18.094 1 96.69 482 MET A CA 1
ATOM 4028 C C . MET A 1 482 ? -12.82 -10.578 -19.125 1 96.69 482 MET A C 1
ATOM 4030 O O . MET A 1 482 ? -13.727 -9.75 -19.047 1 96.69 482 MET A O 1
ATOM 4034 N N . ILE A 1 483 ? -12.789 -11.5 -20.062 1 97.12 483 ILE A N 1
ATOM 4035 C CA . ILE A 1 483 ? -13.75 -11.43 -21.156 1 97.12 483 ILE A CA 1
ATOM 4036 C C . ILE A 1 483 ? -14.977 -12.273 -20.828 1 97.12 483 ILE A C 1
ATOM 4038 O O . ILE A 1 483 ? -15.914 -12.367 -21.625 1 97.12 483 ILE A O 1
ATOM 4042 N N . GLY A 1 484 ? -14.992 -12.992 -19.641 1 96 484 GLY A N 1
ATOM 4043 C CA . GLY A 1 484 ? -16.141 -13.758 -19.172 1 96 484 GLY A CA 1
ATOM 4044 C C . GLY A 1 484 ? -16.312 -15.078 -19.906 1 96 484 GLY A C 1
ATOM 4045 O O . GLY A 1 484 ? -17.438 -15.523 -20.125 1 96 484 GLY A O 1
ATOM 4046 N N . GLY A 1 485 ? -15.258 -15.695 -20.312 1 96.94 485 GLY A N 1
ATOM 4047 C CA . GLY A 1 485 ? -15.312 -16.953 -21.047 1 96.94 485 GLY A CA 1
ATOM 4048 C C . GLY A 1 485 ? -14.125 -17.156 -21.969 1 96.94 485 GLY A C 1
ATOM 4049 O O . GLY A 1 485 ? -13.016 -16.719 -21.672 1 96.94 485 GLY A O 1
ATOM 4050 N N . ARG A 1 486 ? -14.398 -17.969 -23.047 1 97.31 486 ARG A N 1
ATOM 4051 C CA . ARG A 1 486 ? -13.336 -18.266 -24.016 1 97.31 486 ARG A CA 1
ATOM 4052 C C . ARG A 1 486 ? -13.641 -17.641 -25.375 1 97.31 486 ARG A C 1
ATOM 4054 O O . ARG A 1 486 ? -14.781 -17.281 -25.656 1 97.31 486 ARG A O 1
ATOM 4061 N N . ASP A 1 487 ? -12.641 -17.328 -26.094 1 97.75 487 ASP A N 1
ATOM 4062 C CA . ASP A 1 487 ? -12.766 -16.891 -27.484 1 97.75 487 ASP A CA 1
ATOM 4063 C C . ASP A 1 487 ? -11.719 -17.578 -28.375 1 97.75 487 ASP A C 1
ATOM 4065 O O . ASP A 1 487 ? -11.078 -18.531 -27.953 1 97.75 487 ASP A O 1
ATOM 4069 N N . GLU A 1 488 ? -11.648 -17.156 -29.656 1 97.94 488 GLU A N 1
ATOM 4070 C CA . GLU A 1 488 ? -10.742 -17.797 -30.609 1 97.94 488 GLU A CA 1
ATOM 4071 C C . GLU A 1 488 ? -9.289 -17.672 -30.156 1 97.94 488 GLU A C 1
ATOM 4073 O O . GLU A 1 488 ? -8.492 -18.594 -30.359 1 97.94 488 GLU A O 1
ATOM 4078 N N . PHE A 1 489 ? -8.961 -16.531 -29.531 1 98 489 PHE A N 1
ATOM 4079 C CA . PHE A 1 489 ? -7.586 -16.297 -29.094 1 98 489 PHE A CA 1
ATOM 4080 C C . PHE A 1 489 ? -7.223 -17.188 -27.922 1 98 489 PHE A C 1
ATOM 4082 O O . PHE A 1 489 ? -6.164 -17.828 -27.922 1 98 489 PHE A O 1
ATOM 4089 N N . SER A 1 490 ? -8.141 -17.266 -26.906 1 98 490 SER A N 1
ATOM 4090 C CA . SER A 1 490 ? -7.859 -18.141 -25.766 1 98 490 SER A CA 1
ATOM 4091 C C . SER A 1 490 ? -7.828 -19.609 -26.188 1 98 490 SER A C 1
ATOM 4093 O O . SER A 1 490 ? -7.055 -20.391 -25.656 1 98 490 SER A O 1
ATOM 4095 N N . ASN A 1 491 ? -8.648 -19.984 -27.125 1 98.31 491 ASN A N 1
ATOM 4096 C CA . ASN A 1 491 ? -8.625 -21.359 -27.625 1 98.31 491 ASN A CA 1
ATOM 4097 C C . ASN A 1 491 ? -7.297 -21.688 -28.297 1 98.31 491 ASN A C 1
ATOM 4099 O O . ASN A 1 491 ? -6.766 -22.781 -28.141 1 98.31 491 ASN A O 1
ATOM 4103 N N . GLU A 1 492 ? -6.844 -20.766 -29.078 1 98.38 492 GLU A N 1
ATOM 4104 C CA . GLU A 1 492 ? -5.543 -20.953 -29.719 1 98.38 492 GLU A CA 1
ATOM 4105 C C . GLU A 1 492 ? -4.43 -21.062 -28.672 1 98.38 492 GLU A C 1
ATOM 4107 O O . GLU A 1 492 ? -3.502 -21.859 -28.828 1 98.38 492 GLU A O 1
ATOM 4112 N N . ALA A 1 493 ? -4.484 -20.203 -27.688 1 98.62 493 ALA A N 1
ATOM 4113 C CA . ALA A 1 493 ? -3.498 -20.25 -26.625 1 98.62 493 ALA A CA 1
ATOM 4114 C C . ALA A 1 493 ? -3.555 -21.594 -25.891 1 98.62 493 ALA A C 1
ATOM 4116 O O . ALA A 1 493 ? -2.52 -22.156 -25.531 1 98.62 493 ALA A O 1
ATOM 4117 N N . ARG A 1 494 ? -4.762 -22.109 -25.625 1 98.56 494 ARG A N 1
ATOM 4118 C CA . ARG A 1 494 ? -4.941 -23.422 -25 1 98.56 494 ARG A CA 1
ATOM 4119 C C . ARG A 1 494 ? -4.332 -24.531 -25.844 1 98.56 494 ARG A C 1
ATOM 4121 O O . ARG A 1 494 ? -3.637 -25.406 -25.328 1 98.56 494 ARG A O 1
ATOM 4128 N N . TRP A 1 495 ? -4.605 -24.453 -27.141 1 98.19 495 TRP A N 1
ATOM 4129 C CA . TRP A 1 495 ? -4.02 -25.406 -28.062 1 98.19 495 TRP A CA 1
ATOM 4130 C C . TRP A 1 495 ? -2.498 -25.422 -27.938 1 98.19 495 TRP A C 1
ATOM 4132 O O . TRP A 1 495 ? -1.888 -26.5 -27.859 1 98.19 495 TRP A O 1
ATOM 4142 N N . ALA A 1 496 ? -1.926 -24.281 -27.938 1 98.56 496 ALA A N 1
ATOM 4143 C CA . ALA A 1 496 ? -0.477 -24.172 -27.797 1 98.56 496 ALA A CA 1
ATOM 4144 C C . ALA A 1 496 ? -0.013 -24.734 -26.453 1 98.56 496 ALA A C 1
ATOM 4146 O O . ALA A 1 496 ? 1.002 -25.422 -26.391 1 98.56 496 ALA A O 1
ATOM 4147 N N . LEU A 1 497 ? -0.763 -24.484 -25.438 1 98.25 497 LEU A N 1
ATOM 4148 C CA . LEU A 1 497 ? -0.419 -24.953 -24.094 1 98.25 497 LEU A CA 1
ATOM 4149 C C . LEU A 1 497 ? -0.477 -26.484 -24.047 1 98.25 497 LEU A C 1
ATOM 4151 O O . LEU A 1 497 ? 0.384 -27.125 -23.422 1 98.25 497 LEU A O 1
ATOM 4155 N N . TRP A 1 498 ? -1.508 -27.078 -24.688 1 98.12 498 TRP A N 1
ATOM 4156 C CA . TRP A 1 498 ? -1.595 -28.531 -24.766 1 98.12 498 TRP A CA 1
ATOM 4157 C C . TRP A 1 498 ? -0.283 -29.125 -25.266 1 98.12 498 TRP A C 1
ATOM 4159 O O . TRP A 1 498 ? 0.255 -30.047 -24.656 1 98.12 498 TRP A O 1
ATOM 4169 N N . HIS A 1 499 ? 0.186 -28.531 -26.297 1 98.25 499 HIS A N 1
ATOM 4170 C CA . HIS A 1 499 ? 1.365 -29.062 -26.984 1 98.25 499 HIS A CA 1
ATOM 4171 C C . HIS A 1 499 ? 2.617 -28.875 -26.125 1 98.25 499 HIS A C 1
ATOM 4173 O O . HIS A 1 499 ? 3.459 -29.781 -26.047 1 98.25 499 HIS A O 1
ATOM 4179 N N . ALA A 1 500 ? 2.729 -27.781 -25.438 1 98.19 500 ALA A N 1
ATOM 4180 C CA . ALA A 1 500 ? 3.881 -27.516 -24.578 1 98.19 500 ALA A CA 1
ATOM 4181 C C . ALA A 1 500 ? 3.924 -28.516 -23.422 1 98.19 500 ALA A C 1
ATOM 4183 O O . ALA A 1 500 ? 4.992 -28.797 -22.875 1 98.19 500 ALA A O 1
ATOM 4184 N N . LEU A 1 501 ? 2.766 -29.078 -23.062 1 98.12 501 LEU A N 1
ATOM 4185 C CA . LEU A 1 501 ? 2.621 -29.844 -21.828 1 98.12 501 LEU A CA 1
ATOM 4186 C C . LEU A 1 501 ? 2.791 -31.344 -22.109 1 98.12 501 LEU A C 1
ATOM 4188 O O . LEU A 1 501 ? 2.658 -32.156 -21.203 1 98.12 501 LEU A O 1
ATOM 4192 N N . ASP A 1 502 ? 3.066 -31.688 -23.344 1 97.94 502 ASP A N 1
ATOM 4193 C CA . ASP A 1 502 ? 3.254 -33.094 -23.656 1 97.94 502 ASP A CA 1
ATOM 4194 C C . ASP A 1 502 ? 4.359 -33.719 -22.797 1 97.94 502 ASP A C 1
ATOM 4196 O O . ASP A 1 502 ? 5.457 -33.156 -22.719 1 97.94 502 ASP A O 1
ATOM 4200 N N . SER A 1 503 ? 4.086 -34.875 -22.219 1 97.56 503 SER A N 1
ATOM 4201 C CA . SER A 1 503 ? 4.98 -35.469 -21.25 1 97.56 503 SER A CA 1
ATOM 4202 C C . SER A 1 503 ? 6.312 -35.875 -21.875 1 97.56 503 SER A C 1
ATOM 4204 O O . SER A 1 503 ? 7.352 -35.844 -21.219 1 97.56 503 SER A O 1
ATOM 4206 N N . ASP A 1 504 ? 6.336 -36.188 -23.156 1 97.19 504 ASP A N 1
ATOM 4207 C CA . ASP A 1 504 ? 7.559 -36.625 -23.828 1 97.19 504 ASP A CA 1
ATOM 4208 C C . ASP A 1 504 ? 8.578 -35.5 -23.891 1 97.19 504 ASP A C 1
ATOM 4210 O O . ASP A 1 504 ? 9.789 -35.75 -23.812 1 97.19 504 ASP A O 1
ATOM 4214 N N . TYR A 1 505 ? 8.117 -34.25 -24.031 1 98.06 505 TYR A N 1
ATOM 4215 C CA . TYR A 1 505 ? 9.023 -33.125 -24.141 1 98.06 505 TYR A CA 1
ATOM 4216 C C . TYR A 1 505 ? 9.672 -32.812 -22.797 1 98.06 505 TYR A C 1
ATOM 4218 O O . TYR A 1 505 ? 10.672 -32.094 -22.734 1 98.06 505 TYR A O 1
ATOM 4226 N N . TRP A 1 506 ? 9.062 -33.281 -21.734 1 97.94 506 TRP A N 1
ATOM 4227 C CA . TRP A 1 506 ? 9.531 -32.969 -20.375 1 97.94 506 TRP A CA 1
ATOM 4228 C C . TRP A 1 506 ? 10.344 -34.125 -19.812 1 97.94 506 TRP A C 1
ATOM 4230 O O . TRP A 1 506 ? 10.969 -34 -18.766 1 97.94 506 TRP A O 1
ATOM 4240 N N . TRP A 1 507 ? 10.32 -35.312 -20.5 1 97.44 507 TRP A N 1
ATOM 4241 C CA . TRP A 1 507 ? 11.047 -36.5 -20.016 1 97.44 507 TRP A CA 1
ATOM 4242 C C . TRP A 1 507 ? 12.531 -36.188 -19.875 1 97.44 507 TRP A C 1
ATOM 4244 O O . TRP A 1 507 ? 13.188 -35.781 -20.828 1 97.44 507 TRP A O 1
ATOM 4254 N N . ALA A 1 508 ? 13.125 -36.469 -18.75 1 96.94 508 ALA A N 1
ATOM 4255 C CA . ALA A 1 508 ? 14.453 -36.031 -18.359 1 96.94 508 ALA A CA 1
ATOM 4256 C C . ALA A 1 508 ? 15.5 -36.406 -19.391 1 96.94 508 ALA A C 1
ATOM 4258 O O . ALA A 1 508 ? 16.25 -35.531 -19.859 1 96.94 508 ALA A O 1
ATOM 4259 N N . GLU A 1 509 ? 15.57 -37.656 -19.891 1 94.62 509 GLU A N 1
ATOM 4260 C CA . GLU A 1 509 ? 16.609 -38.156 -20.797 1 94.62 509 GLU A CA 1
ATOM 4261 C C . GLU A 1 509 ? 16.406 -37.594 -22.203 1 94.62 509 GLU A C 1
ATOM 4263 O O . GLU A 1 509 ? 17.344 -37.531 -23 1 94.62 509 GLU A O 1
ATOM 4268 N N . PHE A 1 510 ? 15.125 -37.188 -22.469 1 95.06 510 PHE A N 1
ATOM 4269 C CA . PHE A 1 510 ? 14.812 -36.688 -23.812 1 95.06 510 PHE A CA 1
ATOM 4270 C C . PHE A 1 510 ? 14.195 -35.312 -23.719 1 95.06 510 PHE A C 1
ATOM 4272 O O . PHE A 1 510 ? 13.258 -34.969 -24.469 1 95.06 510 PHE A O 1
ATOM 4279 N N . TRP A 1 511 ? 14.688 -34.531 -22.734 1 96.06 511 TRP A N 1
ATOM 4280 C CA . TRP A 1 511 ? 14.164 -33.188 -22.469 1 96.06 511 TRP A CA 1
ATOM 4281 C C . TRP A 1 511 ? 14.312 -32.312 -23.688 1 96.06 511 TRP A C 1
ATOM 4283 O O . TRP A 1 511 ? 15.398 -32.188 -24.266 1 96.06 511 TRP A O 1
ATOM 4293 N N . LEU A 1 512 ? 13.164 -31.672 -24.156 1 97.19 512 LEU A N 1
ATOM 4294 C CA . LEU A 1 512 ? 13.172 -30.828 -25.359 1 97.19 512 LEU A CA 1
ATOM 4295 C C . LEU A 1 512 ? 12.695 -29.422 -25.031 1 97.19 512 LEU A C 1
ATOM 4297 O O . LEU A 1 512 ? 11.641 -28.984 -25.5 1 97.19 512 LEU A O 1
ATOM 4301 N N . PRO A 1 513 ? 13.531 -28.625 -24.375 1 97.31 513 PRO A N 1
ATOM 4302 C CA . PRO A 1 513 ? 13.133 -27.281 -23.938 1 97.31 513 PRO A CA 1
ATOM 4303 C C . PRO A 1 513 ? 12.812 -26.344 -25.109 1 97.31 513 PRO A C 1
ATOM 4305 O O . PRO A 1 513 ? 11.945 -25.484 -24.984 1 97.31 513 PRO A O 1
ATOM 4308 N N . LYS A 1 514 ? 13.461 -26.531 -26.25 1 97.62 514 LYS A N 1
ATOM 4309 C CA . LYS A 1 514 ? 13.203 -25.672 -27.406 1 97.62 514 LYS A CA 1
ATOM 4310 C C . LYS A 1 514 ? 11.766 -25.812 -27.891 1 97.62 514 LYS A C 1
ATOM 4312 O O . LYS A 1 514 ? 11.133 -24.828 -28.266 1 97.62 514 LYS A O 1
ATOM 4317 N N . ILE A 1 515 ? 11.242 -27.047 -27.938 1 97.94 515 ILE A N 1
ATOM 4318 C CA . ILE A 1 515 ? 9.875 -27.297 -28.375 1 97.94 515 ILE A CA 1
ATOM 4319 C C . ILE A 1 515 ? 8.898 -26.734 -27.344 1 97.94 515 ILE A C 1
ATOM 4321 O O . ILE A 1 515 ? 7.898 -26.094 -27.703 1 97.94 515 ILE A O 1
ATOM 4325 N N . ILE A 1 516 ? 9.18 -26.938 -26.062 1 98.25 516 ILE A N 1
ATOM 4326 C CA . ILE A 1 516 ? 8.352 -26.391 -25 1 98.25 516 ILE A CA 1
ATOM 4327 C C . ILE A 1 516 ? 8.273 -24.875 -25.125 1 98.25 516 ILE A C 1
ATOM 4329 O O . ILE A 1 516 ? 7.184 -24.297 -25.125 1 98.25 516 ILE A O 1
ATOM 4333 N N . ASP A 1 517 ? 9.414 -24.234 -25.328 1 98.19 517 ASP A N 1
ATOM 4334 C CA . ASP A 1 517 ? 9.484 -22.781 -25.453 1 98.19 517 ASP A CA 1
ATOM 4335 C C . ASP A 1 517 ? 8.703 -22.297 -26.672 1 98.19 517 ASP A C 1
ATOM 4337 O O . ASP A 1 517 ? 8.062 -21.234 -26.625 1 98.19 517 ASP A O 1
ATOM 4341 N N . THR A 1 518 ? 8.859 -23 -27.703 1 98.31 518 THR A N 1
ATOM 4342 C CA . THR A 1 518 ? 8.172 -22.625 -28.938 1 98.31 518 THR A CA 1
ATOM 4343 C C . THR A 1 518 ? 6.668 -22.531 -28.703 1 98.31 518 THR A C 1
ATOM 4345 O O . THR A 1 518 ? 6.043 -21.516 -29.031 1 98.31 518 THR A O 1
ATOM 4348 N N . TRP A 1 519 ? 6.117 -23.516 -28.156 1 98.5 519 TRP A N 1
ATOM 4349 C CA . TRP A 1 519 ? 4.672 -23.562 -27.969 1 98.5 519 TRP A CA 1
ATOM 4350 C C . TRP A 1 519 ? 4.254 -22.594 -26.859 1 98.5 519 TRP A C 1
ATOM 4352 O O . TRP A 1 519 ? 3.211 -21.938 -26.969 1 98.5 519 TRP A O 1
ATOM 4362 N N . LEU A 1 520 ? 5.043 -22.469 -25.797 1 98.38 520 LEU A N 1
ATOM 4363 C CA . LEU A 1 520 ? 4.734 -21.5 -24.734 1 98.38 520 LEU A CA 1
ATOM 4364 C C . LEU A 1 520 ? 4.75 -20.078 -25.281 1 98.38 520 LEU A C 1
ATOM 4366 O O . LEU A 1 520 ? 3.912 -19.25 -24.906 1 98.38 520 LEU A O 1
ATOM 4370 N N . SER A 1 521 ? 5.68 -19.766 -26.109 1 98.5 521 SER A N 1
ATOM 4371 C CA . SER A 1 521 ? 5.773 -18.438 -26.703 1 98.5 521 SER A CA 1
ATOM 4372 C C . SER A 1 521 ? 4.547 -18.125 -27.547 1 98.5 521 SER A C 1
ATOM 4374 O O . SER A 1 521 ? 4.062 -16.984 -27.562 1 98.5 521 SER A O 1
ATOM 4376 N N . VAL A 1 522 ? 4.121 -19.141 -28.281 1 98.5 522 VAL A N 1
ATOM 4377 C CA . VAL A 1 522 ? 2.906 -18.953 -29.062 1 98.5 522 VAL A CA 1
ATOM 4378 C C . VAL A 1 522 ? 1.754 -18.547 -28.141 1 98.5 522 VAL A C 1
ATOM 4380 O O . VAL A 1 522 ? 1.063 -17.562 -28.391 1 98.5 522 VAL A O 1
ATOM 4383 N N . ALA A 1 523 ? 1.566 -19.312 -27.094 1 98.62 523 ALA A N 1
ATOM 4384 C CA . ALA A 1 523 ? 0.491 -19.031 -26.141 1 98.62 523 ALA A CA 1
ATOM 4385 C C . ALA A 1 523 ? 0.664 -17.656 -25.516 1 98.62 523 ALA A C 1
ATOM 4387 O O . ALA A 1 523 ? -0.278 -16.859 -25.469 1 98.62 523 ALA A O 1
ATOM 4388 N N . GLU A 1 524 ? 1.784 -17.375 -25.047 1 98.25 524 GLU A N 1
ATOM 4389 C CA . GLU A 1 524 ? 2.072 -16.125 -24.344 1 98.25 524 GLU A CA 1
ATOM 4390 C C . GLU A 1 524 ? 1.887 -14.914 -25.266 1 98.25 524 GLU A C 1
ATOM 4392 O O . GLU A 1 524 ? 1.363 -13.883 -24.828 1 98.25 524 GLU A O 1
ATOM 4397 N N . ASN A 1 525 ? 2.393 -14.992 -26.469 1 98.5 525 ASN A N 1
ATOM 4398 C CA . ASN A 1 525 ? 2.268 -13.891 -27.422 1 98.5 525 ASN A CA 1
ATOM 4399 C C . ASN A 1 525 ? 0.805 -13.57 -27.719 1 98.5 525 ASN A C 1
ATOM 4401 O O . ASN A 1 525 ? 0.425 -12.398 -27.797 1 98.5 525 ASN A O 1
ATOM 4405 N N . ILE A 1 526 ? 0.042 -14.578 -27.891 1 98.56 526 ILE A N 1
ATOM 4406 C CA . ILE A 1 526 ? -1.383 -14.383 -28.125 1 98.56 526 ILE A CA 1
ATOM 4407 C C . ILE A 1 526 ? -2.014 -13.656 -26.953 1 98.56 526 ILE A C 1
ATOM 4409 O O . ILE A 1 526 ? -2.707 -12.648 -27.125 1 98.56 526 ILE A O 1
ATOM 4413 N N . LEU A 1 527 ? -1.714 -14.109 -25.781 1 98.5 527 LEU A N 1
ATOM 4414 C CA . LEU A 1 527 ? -2.324 -13.57 -24.578 1 98.5 527 LEU A CA 1
ATOM 4415 C C . LEU A 1 527 ? -1.832 -12.148 -24.297 1 98.5 527 LEU A C 1
ATOM 4417 O O . LEU A 1 527 ? -2.621 -11.273 -23.953 1 98.5 527 LEU A O 1
ATOM 4421 N N . ASN A 1 528 ? -0.564 -11.898 -24.453 1 98.19 528 ASN A N 1
ATOM 4422 C CA . ASN A 1 528 ? -0.01 -10.562 -24.266 1 98.19 528 ASN A CA 1
ATOM 4423 C C . ASN A 1 528 ? -0.632 -9.555 -25.219 1 98.19 528 ASN A C 1
ATOM 4425 O O . ASN A 1 528 ? -0.937 -8.422 -24.828 1 98.19 528 ASN A O 1
ATOM 4429 N N . ASN A 1 529 ? -0.768 -9.969 -26.453 1 98.19 529 ASN A N 1
ATOM 4430 C CA . ASN A 1 529 ? -1.372 -9.086 -27.453 1 98.19 529 ASN A CA 1
ATOM 4431 C C . ASN A 1 529 ? -2.791 -8.688 -27.062 1 98.19 529 ASN A C 1
ATOM 4433 O O . ASN A 1 529 ? -3.219 -7.562 -27.312 1 98.19 529 ASN A O 1
ATOM 4437 N N . ARG A 1 530 ? -3.473 -9.602 -26.438 1 98.31 530 ARG A N 1
ATOM 4438 C CA . ARG A 1 530 ? -4.84 -9.328 -26 1 98.31 530 ARG A CA 1
ATOM 4439 C C . ARG A 1 530 ? -4.859 -8.484 -24.734 1 98.31 530 ARG A C 1
ATOM 4441 O O . ARG A 1 530 ? -5.547 -7.465 -24.672 1 98.31 530 ARG A O 1
ATOM 4448 N N . ILE A 1 531 ? -4.066 -8.805 -23.781 1 97.88 531 ILE A N 1
ATOM 4449 C CA . ILE A 1 531 ? -4.078 -8.188 -22.453 1 97.88 531 ILE A CA 1
ATOM 4450 C C . ILE A 1 531 ? -3.549 -6.754 -22.547 1 97.88 531 ILE A C 1
ATOM 4452 O O . ILE A 1 531 ? -4.035 -5.855 -21.859 1 97.88 531 ILE A O 1
ATOM 4456 N N . ASN A 1 532 ? -2.627 -6.488 -23.438 1 97.38 532 ASN A N 1
ATOM 4457 C CA . ASN A 1 532 ? -2.018 -5.172 -23.594 1 97.38 532 ASN A CA 1
ATOM 4458 C C . ASN A 1 532 ? -3.012 -4.164 -24.172 1 97.38 532 ASN A C 1
ATOM 4460 O O . ASN A 1 532 ? -2.76 -2.959 -24.141 1 97.38 532 ASN A O 1
ATOM 4464 N N . LYS A 1 533 ? -4.109 -4.617 -24.609 1 97.94 533 LYS A N 1
ATOM 4465 C CA . LYS A 1 533 ? -5.152 -3.744 -25.141 1 97.94 533 LYS A CA 1
ATOM 4466 C C . LYS A 1 533 ? -6.004 -3.154 -24.031 1 97.94 533 LYS A C 1
ATOM 4468 O O . LYS A 1 533 ? -6.906 -2.354 -24.281 1 97.94 533 LYS A O 1
ATOM 4473 N N . ILE A 1 534 ? -5.75 -3.531 -22.797 1 97.5 534 ILE A N 1
ATOM 4474 C CA . ILE A 1 534 ? -6.359 -2.965 -21.609 1 97.5 534 ILE A CA 1
ATOM 4475 C C . ILE A 1 534 ? -5.348 -2.088 -20.875 1 97.5 534 ILE A C 1
ATOM 4477 O O . ILE A 1 534 ? -4.348 -2.59 -20.344 1 97.5 534 ILE A O 1
ATOM 4481 N N . GLN A 1 535 ? -5.633 -0.77 -20.797 1 97.31 535 GLN A N 1
ATOM 4482 C CA . GLN A 1 535 ? -4.625 0.141 -20.266 1 97.31 535 GLN A CA 1
ATOM 4483 C C . GLN A 1 535 ? -5.254 1.19 -19.344 1 97.31 535 GLN A C 1
ATOM 4485 O O . GLN A 1 535 ? -6.344 1.692 -19.641 1 97.31 535 GLN A O 1
ATOM 4490 N N . ILE A 1 536 ? -4.613 1.46 -18.234 1 96.38 536 ILE A N 1
ATOM 4491 C CA . ILE A 1 536 ? -4.926 2.654 -17.453 1 96.38 536 ILE A CA 1
ATOM 4492 C C . ILE A 1 536 ? -4.344 3.887 -18.141 1 96.38 536 ILE A C 1
ATOM 4494 O O . ILE A 1 536 ? -3.123 4.055 -18.203 1 96.38 536 ILE A O 1
ATOM 4498 N N . ILE A 1 537 ? -5.164 4.781 -18.609 1 96.62 537 ILE A N 1
ATOM 4499 C CA . ILE A 1 537 ? -4.656 5.832 -19.484 1 96.62 537 ILE A CA 1
ATOM 4500 C C . ILE A 1 537 ? -4.547 7.141 -18.703 1 96.62 537 ILE A C 1
ATOM 4502 O O . ILE A 1 537 ? -3.848 8.062 -19.141 1 96.62 537 ILE A O 1
ATOM 4506 N N . ASP A 1 538 ? -5.324 7.234 -17.594 1 95.94 538 ASP A N 1
ATOM 4507 C CA . ASP A 1 538 ? -5.266 8.461 -16.812 1 95.94 538 ASP A CA 1
ATOM 4508 C C . ASP A 1 538 ? -5.496 8.18 -15.336 1 95.94 538 ASP A C 1
ATOM 4510 O O . ASP A 1 538 ? -6.344 7.359 -14.977 1 95.94 538 ASP A O 1
ATOM 4514 N N . VAL A 1 539 ? -4.719 8.789 -14.523 1 94.88 539 VAL A N 1
ATOM 4515 C CA . VAL A 1 539 ? -4.883 8.82 -13.078 1 94.88 539 VAL A CA 1
ATOM 4516 C C . VAL A 1 539 ? -4.602 10.227 -12.555 1 94.88 539 VAL A C 1
ATOM 4518 O O . VAL A 1 539 ? -3.523 10.781 -12.789 1 94.88 539 VAL A O 1
ATOM 4521 N N . ARG A 1 540 ? -5.516 10.852 -11.859 1 95.56 540 ARG A N 1
ATOM 4522 C CA . ARG A 1 540 ? -5.316 12.195 -11.32 1 95.56 540 ARG A CA 1
ATOM 4523 C C . ARG A 1 540 ? -6.156 12.406 -10.062 1 95.56 540 ARG A C 1
ATOM 4525 O O . ARG A 1 540 ? -7.191 11.766 -9.883 1 95.56 540 ARG A O 1
ATOM 4532 N N . PRO A 1 541 ? -5.734 13.32 -9.188 1 93.62 541 PRO A N 1
ATOM 4533 C CA . PRO A 1 541 ? -6.547 13.625 -8.008 1 93.62 541 PRO A CA 1
ATOM 4534 C C . PRO A 1 541 ? -7.852 14.336 -8.359 1 93.62 541 PRO A C 1
ATOM 4536 O O . PRO A 1 541 ? -7.871 15.203 -9.234 1 93.62 541 PRO A O 1
ATOM 4539 N N . ALA A 1 542 ? -8.977 13.945 -7.746 1 93.69 542 ALA A N 1
ATOM 4540 C CA . ALA A 1 542 ? -10.258 14.633 -7.895 1 93.69 542 ALA A CA 1
ATOM 4541 C C . ALA A 1 542 ? -10.328 15.867 -7 1 93.69 542 ALA A C 1
ATOM 4543 O O . ALA A 1 542 ? -11.117 16.781 -7.254 1 93.69 542 ALA A O 1
ATOM 4544 N N . SER A 1 543 ? -9.562 15.891 -5.895 1 92.31 543 SER A N 1
ATOM 4545 C CA . SER A 1 543 ? -9.492 16.969 -4.914 1 92.31 543 SER A CA 1
ATOM 4546 C C . SER A 1 543 ? -8.125 17.016 -4.238 1 92.31 543 SER A C 1
ATOM 4548 O O . SER A 1 543 ? -7.258 16.188 -4.531 1 92.31 543 SER A O 1
ATOM 4550 N N . GLU A 1 544 ? -7.957 18 -3.416 1 93.31 544 GLU A N 1
ATOM 4551 C CA . GLU A 1 544 ? -6.719 18.078 -2.645 1 93.31 544 GLU A CA 1
ATOM 4552 C C . GLU A 1 544 ? -6.652 16.969 -1.597 1 93.31 544 GLU A C 1
ATOM 4554 O O . GLU A 1 544 ? -7.684 16.516 -1.106 1 93.31 544 GLU A O 1
ATOM 4559 N N . PHE A 1 545 ? -5.477 16.562 -1.376 1 94.31 545 PHE A N 1
ATOM 4560 C CA . PHE A 1 545 ? -5.258 15.492 -0.4 1 94.31 545 PHE A CA 1
ATOM 4561 C C . PHE A 1 545 ? -4.805 16.078 0.936 1 94.31 545 PHE A C 1
ATOM 4563 O O . PHE A 1 545 ? -3.883 16.891 0.986 1 94.31 545 PHE A O 1
ATOM 4570 N N . TYR A 1 546 ? -5.477 15.656 2.021 1 95.62 546 TYR A N 1
ATOM 4571 C CA . TYR A 1 546 ? -5.109 16.031 3.385 1 95.62 546 TYR A CA 1
ATOM 4572 C C . TYR A 1 546 ? -4.875 14.789 4.242 1 95.62 546 TYR A C 1
ATOM 4574 O O . TYR A 1 546 ? -5.504 13.75 4.023 1 95.62 546 TYR A O 1
ATOM 4582 N N . GLU A 1 547 ? -3.992 14.914 5.125 1 94.62 547 GLU A N 1
ATOM 4583 C CA . GLU A 1 547 ? -3.658 13.836 6.043 1 94.62 547 GLU A CA 1
ATOM 4584 C C . GLU A 1 547 ? -4.906 13.266 6.711 1 94.62 547 GLU A C 1
ATOM 4586 O O . GLU A 1 547 ? -5.711 14.016 7.273 1 94.62 547 GLU A O 1
ATOM 4591 N N . ASP A 1 548 ? -5.094 11.977 6.625 1 91.94 548 ASP A N 1
ATOM 4592 C CA . ASP A 1 548 ? -6.133 11.203 7.297 1 91.94 548 ASP A CA 1
ATOM 4593 C C . ASP A 1 548 ? -7.523 11.625 6.824 1 91.94 548 ASP A C 1
ATOM 4595 O O . ASP A 1 548 ? -8.5 11.531 7.578 1 91.94 548 ASP A O 1
ATOM 4599 N N . GLU A 1 549 ? -7.625 12.242 5.695 1 93.19 549 GLU A N 1
ATOM 4600 C CA . GLU A 1 549 ? -8.906 12.609 5.105 1 93.19 549 GLU A CA 1
ATOM 4601 C C . GLU A 1 549 ? -9.141 11.875 3.789 1 93.19 549 GLU A C 1
ATOM 4603 O O . GLU A 1 549 ? -8.203 11.688 3.008 1 93.19 549 GLU A O 1
ATOM 4608 N N . LYS A 1 550 ? -10.375 11.539 3.559 1 91.44 550 LYS A N 1
ATOM 4609 C CA . LYS A 1 550 ? -10.719 10.875 2.305 1 91.44 550 LYS A CA 1
ATOM 4610 C C . LYS A 1 550 ? -10.641 11.844 1.128 1 91.44 550 LYS A C 1
ATOM 4612 O O . LYS A 1 550 ? -11.055 13 1.241 1 91.44 550 LYS A O 1
ATOM 4617 N N . ALA A 1 551 ? -10.008 11.391 0.15 1 92.5 551 ALA A N 1
ATOM 4618 C CA . ALA A 1 551 ? -9.945 12.125 -1.11 1 92.5 551 ALA A CA 1
ATOM 4619 C C . ALA A 1 551 ? -10.227 11.211 -2.297 1 92.5 551 ALA A C 1
ATOM 4621 O O . ALA A 1 551 ? -10.102 9.984 -2.188 1 92.5 551 ALA A O 1
ATOM 4622 N N . GLY A 1 552 ? -10.633 11.773 -3.406 1 90.38 552 GLY A N 1
ATOM 4623 C CA . GLY A 1 552 ? -10.953 10.977 -4.582 1 90.38 552 GLY A CA 1
ATOM 4624 C C . GLY A 1 552 ? -9.812 10.922 -5.586 1 90.38 552 GLY A C 1
ATOM 4625 O O . GLY A 1 552 ? -9.102 11.906 -5.785 1 90.38 552 GLY A O 1
ATOM 4626 N N . LEU A 1 553 ? -9.602 9.789 -6.137 1 91.38 553 LEU A N 1
ATOM 4627 C CA . LEU A 1 553 ? -8.695 9.586 -7.262 1 91.38 553 LEU A CA 1
ATOM 4628 C C . LEU A 1 553 ? -9.469 9.242 -8.531 1 91.38 553 LEU A C 1
ATOM 4630 O O . LEU A 1 553 ? -10.219 8.258 -8.555 1 91.38 553 LEU A O 1
ATOM 4634 N N . VAL A 1 554 ? -9.297 10.062 -9.539 1 94.56 554 VAL A N 1
ATOM 4635 C CA . VAL A 1 554 ? -9.922 9.805 -10.828 1 94.56 554 VAL A CA 1
ATOM 4636 C C . VAL A 1 554 ? -9.07 8.828 -11.633 1 94.56 554 VAL A C 1
ATOM 4638 O O . VAL A 1 554 ? -7.902 9.109 -11.93 1 94.56 554 VAL A O 1
ATOM 4641 N N . VAL A 1 555 ? -9.602 7.672 -11.938 1 93.19 555 VAL A N 1
ATOM 4642 C CA . VAL A 1 555 ? -8.898 6.664 -12.719 1 93.19 555 VAL A CA 1
ATOM 4643 C C . VAL A 1 555 ? -9.656 6.387 -14.008 1 93.19 555 VAL A C 1
ATOM 4645 O O . VAL A 1 555 ? -10.867 6.125 -13.984 1 93.19 555 VAL A O 1
ATOM 4648 N N . THR A 1 556 ? -8.984 6.496 -15.125 1 96.31 556 THR A N 1
ATOM 4649 C CA . THR A 1 556 ? -9.57 6.168 -16.422 1 96.31 556 THR A CA 1
ATOM 4650 C C . THR A 1 556 ? -8.859 4.969 -17.047 1 96.31 556 THR A C 1
ATOM 4652 O O . THR A 1 556 ? -7.641 4.984 -17.219 1 96.31 556 THR A O 1
ATOM 4655 N N . ILE A 1 557 ? -9.609 3.934 -17.375 1 95.38 557 ILE A N 1
ATOM 4656 C CA . ILE A 1 557 ? -9.102 2.725 -18.031 1 95.38 557 ILE A CA 1
ATOM 4657 C C . ILE A 1 557 ? -9.742 2.578 -19.406 1 95.38 557 ILE A C 1
ATOM 4659 O O . ILE A 1 557 ? -10.891 2.959 -19.609 1 95.38 557 ILE A O 1
ATOM 4663 N N . ARG A 1 558 ? -8.984 2.145 -20.391 1 97.56 558 ARG A N 1
ATOM 4664 C CA . ARG A 1 558 ? -9.445 1.958 -21.766 1 97.56 558 ARG A CA 1
ATOM 4665 C C . ARG A 1 558 ? -9.422 0.484 -22.156 1 97.56 558 ARG A C 1
ATOM 4667 O O . ARG A 1 558 ? -8.43 -0.21 -21.906 1 97.56 558 ARG A O 1
ATOM 4674 N N . ASN A 1 559 ? -10.547 -0.024 -22.656 1 97.81 559 ASN A N 1
ATOM 4675 C CA . ASN A 1 559 ? -10.688 -1.332 -23.297 1 97.81 559 ASN A CA 1
ATOM 4676 C C . ASN A 1 559 ? -10.641 -1.229 -24.812 1 97.81 559 ASN A C 1
ATOM 4678 O O . ASN A 1 559 ? -11.57 -0.713 -25.438 1 97.81 559 ASN A O 1
ATOM 4682 N N . GLN A 1 560 ? -9.602 -1.744 -25.391 1 98.12 560 GLN A N 1
ATOM 4683 C CA . GLN A 1 560 ? -9.492 -1.698 -26.844 1 98.12 560 GLN A CA 1
ATOM 4684 C C . GLN A 1 560 ? -9.891 -3.033 -27.469 1 98.12 560 GLN A C 1
ATOM 4686 O O . GLN A 1 560 ? -9.719 -3.238 -28.672 1 98.12 560 GLN A O 1
ATOM 4691 N N . LEU A 1 561 ? -10.359 -3.98 -26.719 1 97.81 561 LEU A N 1
ATOM 4692 C CA . LEU A 1 561 ? -10.836 -5.266 -27.234 1 97.81 561 LEU A CA 1
ATOM 4693 C C . LEU A 1 561 ? -12.234 -5.133 -27.828 1 97.81 561 LEU A C 1
ATOM 4695 O O . LEU A 1 561 ? -12.961 -4.188 -27.516 1 97.81 561 LEU A O 1
ATOM 4699 N N . GLU A 1 562 ? -12.594 -6 -28.656 1 97.19 562 GLU A N 1
ATOM 4700 C CA . GLU A 1 562 ? -13.906 -6.062 -29.297 1 97.19 562 GLU A CA 1
ATOM 4701 C C . GLU A 1 562 ? -14.938 -6.723 -28.375 1 97.19 562 GLU A C 1
ATOM 4703 O O . GLU A 1 562 ? -16.062 -7.008 -28.812 1 97.19 562 GLU A O 1
ATOM 4708 N N . LYS A 1 563 ? -14.617 -7 -27.109 1 95.94 563 LYS A N 1
ATOM 4709 C CA . LYS A 1 563 ? -15.469 -7.684 -26.141 1 95.94 563 LYS A CA 1
ATOM 4710 C C . LYS A 1 563 ? -15.641 -6.844 -24.875 1 95.94 563 LYS A C 1
ATOM 4712 O O . LYS A 1 563 ? -14.781 -6.027 -24.547 1 95.94 563 LYS A O 1
ATOM 4717 N N . GLU A 1 564 ? -16.797 -7.121 -24.281 1 96.81 564 GLU A N 1
ATOM 4718 C CA . GLU A 1 564 ? -16.969 -6.605 -22.938 1 96.81 564 GLU A CA 1
ATOM 4719 C C . GLU A 1 564 ? -15.992 -7.277 -21.969 1 96.81 564 GLU A C 1
ATOM 4721 O O . GLU A 1 564 ? -15.758 -8.484 -22.047 1 96.81 564 GLU A O 1
ATOM 4726 N N . ILE A 1 565 ? -15.43 -6.516 -21.125 1 97.19 565 ILE A N 1
ATOM 4727 C CA . ILE A 1 565 ? -14.484 -7.102 -20.172 1 97.19 565 ILE A CA 1
ATOM 4728 C C . ILE A 1 565 ? -14.867 -6.695 -18.75 1 97.19 565 ILE A C 1
ATOM 4730 O O . ILE A 1 565 ? -15.617 -5.734 -18.547 1 97.19 565 ILE A O 1
ATOM 4734 N N . ARG A 1 566 ? -14.398 -7.449 -17.797 1 95.81 566 ARG A N 1
ATOM 4735 C CA . ARG A 1 566 ? -14.422 -7.133 -16.375 1 95.81 566 ARG A CA 1
ATOM 4736 C C . ARG A 1 566 ? -13.008 -7.027 -15.805 1 95.81 566 ARG A C 1
ATOM 4738 O O . ARG A 1 566 ? -12.172 -7.906 -16.031 1 95.81 566 ARG A O 1
ATOM 4745 N N . VAL A 1 567 ? -12.719 -6.016 -15.125 1 94.5 567 VAL A N 1
ATOM 4746 C CA . VAL A 1 567 ? -11.391 -5.812 -14.562 1 94.5 567 VAL A CA 1
ATOM 4747 C C . VAL A 1 567 ? -11.508 -5.125 -13.203 1 94.5 567 VAL A C 1
ATOM 4749 O O . VAL A 1 567 ? -12.461 -4.387 -12.953 1 94.5 567 VAL A O 1
ATOM 4752 N N . SER A 1 568 ? -10.602 -5.441 -12.297 1 92.44 568 SER A N 1
ATOM 4753 C CA . SER A 1 568 ? -10.586 -4.844 -10.961 1 92.44 568 SER A CA 1
ATOM 4754 C C . SER A 1 568 ? -9.445 -3.836 -10.82 1 92.44 568 SER A C 1
ATOM 4756 O O . SER A 1 568 ? -8.461 -3.895 -11.562 1 92.44 568 SER A O 1
ATOM 4758 N N . PHE A 1 569 ? -9.648 -2.941 -9.867 1 89.25 569 PHE A N 1
ATOM 4759 C CA . PHE A 1 569 ? -8.609 -1.949 -9.602 1 89.25 569 PHE A CA 1
ATOM 4760 C C . PHE A 1 569 ? -8.055 -2.115 -8.195 1 89.25 569 PHE A C 1
ATOM 4762 O O . PHE A 1 569 ? -8.781 -2.49 -7.273 1 89.25 569 PHE A O 1
ATOM 4769 N N . ALA A 1 570 ? -6.812 -1.859 -8.164 1 88.25 570 ALA A N 1
ATOM 4770 C CA . ALA A 1 570 ? -6.148 -1.771 -6.863 1 88.25 570 ALA A CA 1
ATOM 4771 C C . ALA A 1 570 ? -5.281 -0.518 -6.777 1 88.25 570 ALA A C 1
ATOM 4773 O O . ALA A 1 570 ? -4.684 -0.097 -7.77 1 88.25 570 ALA A O 1
ATOM 4774 N N . ILE A 1 571 ? -5.324 0.077 -5.684 1 88.25 571 ILE A N 1
ATOM 4775 C CA . ILE A 1 571 ? -4.492 1.244 -5.41 1 88.25 571 ILE A CA 1
ATOM 4776 C C . ILE A 1 571 ? -3.475 0.91 -4.32 1 88.25 571 ILE A C 1
ATOM 4778 O O . ILE A 1 571 ? -3.803 0.231 -3.342 1 88.25 571 ILE A O 1
ATOM 4782 N N . GLY A 1 572 ? -2.256 1.359 -4.617 1 84.44 572 GLY A N 1
ATOM 4783 C CA . GLY A 1 572 ? -1.199 1.137 -3.641 1 84.44 572 GLY A CA 1
ATOM 4784 C C . GLY A 1 572 ? -0.231 2.301 -3.535 1 84.44 572 GLY A C 1
ATOM 4785 O O . GLY A 1 572 ? -0.25 3.209 -4.367 1 84.44 572 GLY A O 1
ATOM 4786 N N . GLY A 1 573 ? 0.551 2.275 -2.428 1 84.12 573 GLY A N 1
ATOM 4787 C CA . GLY A 1 573 ? 1.521 3.297 -2.064 1 84.12 573 GLY A CA 1
ATOM 4788 C C . GLY A 1 573 ? 1.821 3.332 -0.578 1 84.12 573 GLY A C 1
ATOM 4789 O O . GLY A 1 573 ? 1.149 2.666 0.212 1 84.12 573 GLY A O 1
ATOM 4790 N N . THR A 1 574 ? 2.9 4.113 -0.326 1 82.44 574 THR A N 1
ATOM 4791 C CA . THR A 1 574 ? 3.264 4.188 1.085 1 82.44 574 THR A CA 1
ATOM 4792 C C . THR A 1 574 ? 2.252 5.023 1.862 1 82.44 574 THR A C 1
ATOM 4794 O O . THR A 1 574 ? 2.053 6.203 1.564 1 82.44 574 THR A O 1
ATOM 4797 N N . GLY A 1 575 ? 1.523 4.395 2.783 1 82.62 575 GLY A N 1
ATOM 4798 C CA . GLY A 1 575 ? 0.606 5.09 3.672 1 82.62 575 GLY A CA 1
ATOM 4799 C C . GLY A 1 575 ? -0.761 5.32 3.055 1 82.62 575 GLY A C 1
ATOM 4800 O O . GLY A 1 575 ? -1.514 6.184 3.51 1 82.62 575 GLY A O 1
ATOM 4801 N N . PHE A 1 576 ? -1.032 4.801 1.907 1 82.5 576 PHE A N 1
ATOM 4802 C CA . PHE A 1 576 ? -2.342 4.957 1.285 1 82.5 576 PHE A CA 1
ATOM 4803 C C . PHE A 1 576 ? -3.213 3.732 1.537 1 82.5 576 PHE A C 1
ATOM 4805 O O . PHE A 1 576 ? -2.725 2.602 1.51 1 82.5 576 PHE A O 1
ATOM 4812 N N . SER A 1 577 ? -4.402 3.99 1.843 1 75.94 577 SER A N 1
ATOM 4813 C CA . SER A 1 577 ? -5.406 2.938 1.925 1 75.94 577 SER A CA 1
ATOM 4814 C C . SER A 1 577 ? -6.668 3.314 1.154 1 75.94 577 SER A C 1
ATOM 4816 O O . SER A 1 577 ? -6.973 4.5 0.992 1 75.94 577 SER A O 1
ATOM 4818 N N . SER A 1 578 ? -7.195 2.34 0.513 1 70.81 578 SER A N 1
ATOM 4819 C CA . SER A 1 578 ? -8.5 2.559 -0.109 1 70.81 578 SER A CA 1
ATOM 4820 C C . SER A 1 578 ? -9.633 2.193 0.843 1 70.81 578 SER A C 1
ATOM 4822 O O . SER A 1 578 ? -9.477 1.312 1.691 1 70.81 578 SER A O 1
ATOM 4824 N N . VAL A 1 579 ? -10.578 3.023 0.843 1 61.59 579 VAL A N 1
ATOM 4825 C CA . VAL A 1 579 ? -11.703 2.803 1.744 1 61.59 579 VAL A CA 1
ATOM 4826 C C . VAL A 1 579 ? -12.289 1.412 1.509 1 61.59 579 VAL A C 1
ATOM 4828 O O . VAL A 1 579 ? -12.734 0.751 2.451 1 61.59 579 VAL A O 1
ATOM 4831 N N . ASN A 1 580 ? -12.344 0.998 0.257 1 60.72 580 ASN A N 1
ATOM 4832 C CA . ASN A 1 580 ? -12.828 -0.35 -0.018 1 60.72 580 ASN A CA 1
ATOM 4833 C C . ASN A 1 580 ? -11.68 -1.344 -0.151 1 60.72 580 ASN A C 1
ATOM 4835 O O . ASN A 1 580 ? -10.789 -1.161 -0.983 1 60.72 580 ASN A O 1
ATOM 4839 N N . ASN A 1 581 ? -11.18 -1.837 0.959 1 58.12 581 ASN A N 1
ATOM 4840 C CA . ASN A 1 581 ? -10.094 -2.814 1.016 1 58.12 581 ASN A CA 1
ATOM 4841 C C . ASN A 1 581 ? -10.203 -3.84 -0.11 1 58.12 581 ASN A C 1
ATOM 4843 O O . ASN A 1 581 ? -9.273 -4.605 -0.35 1 58.12 581 ASN A O 1
ATOM 4847 N N . ASP A 1 582 ? -11.43 -3.805 -0.777 1 62.62 582 ASP A N 1
ATOM 4848 C CA . ASP A 1 582 ? -11.68 -4.812 -1.806 1 62.62 582 ASP A CA 1
ATOM 4849 C C . ASP A 1 582 ? -11.445 -4.238 -3.201 1 62.62 582 ASP A C 1
ATOM 4851 O O . ASP A 1 582 ? -11.531 -3.027 -3.406 1 62.62 582 ASP A O 1
ATOM 4855 N N . LEU A 1 583 ? -10.906 -5.105 -4.059 1 67.88 583 LEU A N 1
ATOM 4856 C CA . LEU A 1 583 ? -10.781 -4.781 -5.477 1 67.88 583 LEU A CA 1
ATOM 4857 C C . LEU A 1 583 ? -12.125 -4.332 -6.051 1 67.88 583 LEU A C 1
ATOM 4859 O O . LEU A 1 583 ? -13.156 -4.961 -5.797 1 67.88 583 LEU A O 1
ATOM 4863 N N . GLU A 1 584 ? -12.18 -3.166 -6.469 1 76.19 584 GLU A N 1
ATOM 4864 C CA . GLU A 1 584 ? -13.375 -2.719 -7.184 1 76.19 584 GLU A CA 1
ATOM 4865 C C . GLU A 1 584 ? -13.375 -3.225 -8.625 1 76.19 584 GLU A C 1
ATOM 4867 O O . GLU A 1 584 ? -12.453 -2.939 -9.391 1 76.19 584 GLU A O 1
ATOM 4872 N N . THR A 1 585 ? -14.406 -4.094 -8.914 1 85.69 585 THR A N 1
ATOM 4873 C CA . THR A 1 585 ? -14.5 -4.66 -10.258 1 85.69 585 THR A CA 1
ATOM 4874 C C . THR A 1 585 ? -15.43 -3.82 -11.133 1 85.69 585 THR A C 1
ATOM 4876 O O . THR A 1 585 ? -16.5 -3.406 -10.688 1 85.69 585 THR A O 1
ATOM 4879 N N . VAL A 1 586 ? -15.023 -3.512 -12.297 1 88 586 VAL A N 1
ATOM 4880 C CA . VAL A 1 586 ? -15.82 -2.711 -13.219 1 88 586 VAL A CA 1
ATOM 4881 C C . VAL A 1 586 ? -16.047 -3.492 -14.516 1 88 586 VAL A C 1
ATOM 4883 O O . VAL A 1 586 ? -15.188 -4.262 -14.945 1 88 586 VAL A O 1
ATOM 4886 N N . LYS A 1 587 ? -17.219 -3.295 -15.062 1 93.38 587 LYS A N 1
ATOM 4887 C CA . LYS A 1 587 ? -17.562 -3.818 -16.375 1 93.38 587 LYS A CA 1
ATOM 4888 C C . LYS A 1 587 ? -17.422 -2.744 -17.453 1 93.38 587 LYS A C 1
ATOM 4890 O O . LYS A 1 587 ? -17.844 -1.604 -17.266 1 93.38 587 LYS A O 1
ATOM 4895 N N . MET A 1 588 ? -16.766 -3.094 -18.547 1 95.12 588 MET A N 1
ATOM 4896 C CA . MET A 1 588 ? -16.516 -2.123 -19.609 1 95.12 588 MET A CA 1
ATOM 4897 C C . MET A 1 588 ? -17 -2.662 -20.953 1 95.12 588 MET A C 1
ATOM 4899 O O . MET A 1 588 ? -16.75 -3.822 -21.281 1 95.12 588 MET A O 1
ATOM 4903 N N . ASN A 1 589 ? -17.609 -1.733 -21.734 1 96.19 589 ASN A N 1
ATOM 4904 C CA . ASN A 1 589 ? -18.031 -2.076 -23.078 1 96.19 589 ASN A CA 1
ATOM 4905 C C . ASN A 1 589 ? -16.844 -2.193 -24.031 1 96.19 589 ASN A C 1
ATOM 4907 O O . ASN A 1 589 ? -15.742 -1.708 -23.734 1 96.19 589 ASN A O 1
ATOM 4911 N N . PRO A 1 590 ? -17.078 -2.891 -25.188 1 97.31 590 PRO A N 1
ATOM 4912 C CA . PRO A 1 590 ? -16.016 -2.982 -26.188 1 97.31 590 PRO A CA 1
ATOM 4913 C C . PRO A 1 590 ? -15.57 -1.617 -26.719 1 97.31 590 PRO A C 1
ATOM 4915 O O . PRO A 1 590 ? -16.406 -0.729 -26.906 1 97.31 590 PRO A O 1
ATOM 4918 N N . ASN A 1 591 ? -14.312 -1.533 -26.906 1 97.31 591 ASN A N 1
ATOM 4919 C CA . ASN A 1 591 ? -13.75 -0.326 -27.5 1 97.31 591 ASN A CA 1
ATOM 4920 C C . ASN A 1 591 ? -14.258 0.933 -26.797 1 97.31 591 ASN A C 1
ATOM 4922 O O . ASN A 1 591 ? -14.781 1.842 -27.453 1 97.31 591 ASN A O 1
ATOM 4926 N N . SER A 1 592 ? -14.094 0.992 -25.438 1 97.12 592 SER A N 1
ATOM 4927 C CA . SER A 1 592 ? -14.586 2.104 -24.641 1 97.12 592 SER A CA 1
ATOM 4928 C C . SER A 1 592 ? -13.609 2.463 -23.516 1 97.12 592 SER A C 1
ATOM 4930 O O . SER A 1 592 ? -12.617 1.762 -23.312 1 97.12 592 SER A O 1
ATOM 4932 N N . SER A 1 593 ? -13.836 3.525 -22.969 1 96 593 SER A N 1
ATOM 4933 C CA . SER A 1 593 ? -13.117 3.949 -21.766 1 96 593 SER A CA 1
ATOM 4934 C C . SER A 1 593 ? -14.062 4.09 -20.578 1 96 593 SER A C 1
ATOM 4936 O O . SER A 1 593 ? -15.258 4.352 -20.75 1 96 593 SER A O 1
ATOM 4938 N N . TYR A 1 594 ? -13.586 3.854 -19.484 1 94.31 594 TYR A N 1
ATOM 4939 C CA . TYR A 1 594 ? -14.336 3.963 -18.234 1 94.31 594 TYR A CA 1
ATOM 4940 C C . TYR A 1 594 ? -13.578 4.809 -17.219 1 94.31 594 TYR A C 1
ATOM 4942 O O . TYR A 1 594 ? -12.383 4.621 -17.016 1 94.31 594 TYR A O 1
ATOM 4950 N N . THR A 1 595 ? -14.289 5.793 -16.656 1 94.56 595 THR A N 1
ATOM 4951 C CA . THR A 1 595 ? -13.703 6.656 -15.633 1 94.56 595 THR A CA 1
ATOM 4952 C C . THR A 1 595 ? -14.422 6.488 -14.297 1 94.56 595 THR A C 1
ATOM 4954 O O . THR A 1 595 ? -15.656 6.422 -14.258 1 94.56 595 THR A O 1
ATOM 4957 N N . ARG A 1 596 ? -13.672 6.414 -13.266 1 90.31 596 ARG A N 1
ATOM 4958 C CA . ARG A 1 596 ? -14.242 6.281 -11.93 1 90.31 596 ARG A CA 1
ATOM 4959 C C . ARG A 1 596 ? -13.414 7.043 -10.898 1 90.31 596 ARG A C 1
ATOM 4961 O O . ARG A 1 596 ? -12.211 7.219 -11.07 1 90.31 596 ARG A O 1
ATOM 4968 N N . ILE A 1 597 ? -14.133 7.484 -9.828 1 91 597 ILE A N 1
ATOM 4969 C CA . ILE A 1 597 ? -13.461 8.109 -8.695 1 91 597 ILE A CA 1
ATOM 4970 C C . ILE A 1 597 ? -13.32 7.105 -7.555 1 91 597 ILE A C 1
ATOM 4972 O O . ILE A 1 597 ? -14.32 6.574 -7.062 1 91 597 ILE A O 1
ATOM 4976 N N . ILE A 1 598 ? -12.203 6.828 -7.211 1 88 598 ILE A N 1
ATOM 4977 C CA . ILE A 1 598 ? -11.922 5.891 -6.129 1 88 598 ILE A CA 1
ATOM 4978 C C . ILE A 1 598 ? -11.508 6.656 -4.875 1 88 598 ILE A C 1
ATOM 4980 O O . ILE A 1 598 ? -10.531 7.406 -4.895 1 88 598 ILE A O 1
ATOM 4984 N N . PRO A 1 599 ? -12.203 6.457 -3.727 1 90.56 599 PRO A N 1
ATOM 4985 C CA . PRO A 1 599 ? -11.812 7.125 -2.482 1 90.56 599 PRO A CA 1
ATOM 4986 C C . PRO A 1 599 ? -10.547 6.539 -1.871 1 90.56 599 PRO A C 1
ATOM 4988 O O . PRO A 1 599 ? -10.398 5.316 -1.794 1 90.56 599 PRO A O 1
ATOM 4991 N N . VAL A 1 600 ? -9.672 7.371 -1.515 1 90.75 600 VAL A N 1
ATOM 4992 C CA . VAL A 1 600 ? -8.422 6.945 -0.888 1 90.75 600 VAL A CA 1
ATOM 4993 C C . VAL A 1 600 ? -8.133 7.812 0.334 1 90.75 600 VAL A C 1
ATOM 4995 O O . VAL A 1 600 ? -8.688 8.906 0.468 1 90.75 600 VAL A O 1
ATOM 4998 N N . LYS A 1 601 ? -7.348 7.297 1.302 1 92.94 601 LYS A N 1
ATOM 4999 C CA . LYS A 1 601 ? -6.906 8.008 2.496 1 92.94 601 LYS A CA 1
ATOM 5000 C C . LYS A 1 601 ? -5.387 7.93 2.652 1 92.94 601 LYS A C 1
ATOM 5002 O O . LYS A 1 601 ? -4.801 6.855 2.504 1 92.94 601 LYS A O 1
ATOM 5007 N N . ALA A 1 602 ? -4.812 9.062 2.852 1 91.44 602 ALA A N 1
ATOM 5008 C CA . ALA A 1 602 ? -3.367 9.117 3.047 1 91.44 602 ALA A CA 1
ATOM 5009 C C . ALA A 1 602 ? -3.018 9.281 4.523 1 91.44 602 ALA A C 1
ATOM 5011 O O . ALA A 1 602 ? -3.576 10.141 5.207 1 91.44 602 ALA A O 1
ATOM 5012 N N . LYS A 1 603 ? -2.104 8.516 5.008 1 91.56 603 LYS A N 1
ATOM 5013 C CA . LYS A 1 603 ? -1.689 8.555 6.41 1 91.56 603 LYS A CA 1
ATOM 5014 C C . LYS A 1 603 ? -0.559 9.562 6.617 1 91.56 603 LYS A C 1
ATOM 5016 O O . LYS A 1 603 ? -0.447 10.164 7.688 1 91.56 603 LYS A O 1
ATOM 5021 N N . PHE A 1 604 ? 0.336 9.719 5.625 1 94.31 604 PHE A N 1
ATOM 5022 C CA . PHE A 1 604 ? 1.521 10.562 5.727 1 94.31 604 PHE A CA 1
ATOM 5023 C C . PHE A 1 604 ? 1.336 11.852 4.938 1 94.31 604 PHE A C 1
ATOM 5025 O O . PHE A 1 604 ? 0.456 11.938 4.078 1 94.31 604 PHE A O 1
ATOM 5032 N N . ILE A 1 605 ? 2.119 12.797 5.203 1 96.69 605 ILE A N 1
ATOM 5033 C CA . ILE A 1 605 ? 2.094 14.047 4.457 1 96.69 605 ILE A CA 1
ATOM 5034 C C . ILE A 1 605 ? 3.34 14.148 3.582 1 96.69 605 ILE A C 1
ATOM 5036 O O . ILE A 1 605 ? 4.309 13.406 3.775 1 96.69 605 ILE A O 1
ATOM 5040 N N . GLY A 1 606 ? 3.215 15.07 2.576 1 96 606 GLY A N 1
ATOM 5041 C CA . GLY A 1 606 ? 4.336 15.273 1.672 1 96 606 GLY A CA 1
ATOM 5042 C C . GLY A 1 606 ? 4.102 14.695 0.289 1 96 606 GLY A C 1
ATOM 5043 O O . GLY A 1 606 ? 2.955 14.484 -0.114 1 96 606 GLY A O 1
ATOM 5044 N N . LYS A 1 607 ? 5.203 14.508 -0.431 1 94.62 607 LYS A N 1
ATOM 5045 C CA . LYS A 1 607 ? 5.133 14.023 -1.809 1 94.62 607 LYS A CA 1
ATOM 5046 C C . LYS A 1 607 ? 5.074 12.5 -1.856 1 94.62 607 LYS A C 1
ATOM 5048 O O . LYS A 1 607 ? 6.043 11.828 -1.496 1 94.62 607 LYS A O 1
ATOM 5053 N N . HIS A 1 608 ? 3.951 11.969 -2.32 1 92.88 608 HIS A N 1
ATOM 5054 C CA . HIS A 1 608 ? 3.727 10.531 -2.42 1 92.88 608 HIS A CA 1
ATOM 5055 C C . HIS A 1 608 ? 3.832 10.062 -3.865 1 92.88 608 HIS A C 1
ATOM 5057 O O . HIS A 1 608 ? 3.512 10.805 -4.793 1 92.88 608 HIS A O 1
ATOM 5063 N N . LYS A 1 609 ? 4.309 8.922 -3.967 1 92 609 LYS A N 1
ATOM 5064 C CA . LYS A 1 609 ? 4.141 8.164 -5.203 1 92 609 LYS A CA 1
ATOM 5065 C C . LYS A 1 609 ? 3.084 7.078 -5.043 1 92 609 LYS A C 1
ATOM 5067 O O . LYS A 1 609 ? 3.219 6.195 -4.195 1 92 609 LYS A O 1
ATOM 5072 N N . MET A 1 610 ? 2.076 7.129 -5.832 1 91.19 610 MET A N 1
ATOM 5073 C CA . MET A 1 610 ? 0.972 6.18 -5.75 1 91.19 610 MET A CA 1
ATOM 5074 C C . MET A 1 610 ? 0.903 5.32 -7.008 1 91.19 610 MET A C 1
ATOM 5076 O O . MET A 1 610 ? 1.194 5.793 -8.109 1 91.19 610 MET A O 1
ATOM 5080 N N . VAL A 1 611 ? 0.486 4.102 -6.777 1 92.31 611 VAL A N 1
ATOM 5081 C CA . VAL A 1 611 ? 0.363 3.162 -7.887 1 92.31 611 VAL A CA 1
ATOM 5082 C C . VAL A 1 611 ? -1.094 2.73 -8.039 1 92.31 611 VAL A C 1
ATOM 5084 O O . VAL A 1 611 ? -1.758 2.402 -7.055 1 92.31 611 VAL A O 1
ATOM 5087 N N . VAL A 1 612 ? -1.553 2.742 -9.258 1 92.38 612 VAL A N 1
ATOM 5088 C CA . VAL A 1 612 ? -2.855 2.188 -9.602 1 92.38 612 VAL A CA 1
ATOM 5089 C C . VAL A 1 612 ? -2.682 1.035 -10.586 1 92.38 612 VAL A C 1
ATOM 5091 O O . VAL A 1 612 ? -1.978 1.171 -11.594 1 92.38 612 VAL A O 1
ATOM 5094 N N . SER A 1 613 ? -3.326 -0.076 -10.234 1 93.75 613 SER A N 1
ATOM 5095 C CA . SER A 1 613 ? -3.176 -1.242 -11.094 1 93.75 613 SER A CA 1
ATOM 5096 C C . SER A 1 613 ? -4.531 -1.834 -11.469 1 93.75 613 SER A C 1
ATOM 5098 O O . SER A 1 613 ? -5.465 -1.816 -10.656 1 93.75 613 SER A O 1
ATOM 5100 N N . ALA A 1 614 ? -4.598 -2.256 -12.703 1 95.19 614 ALA A N 1
ATOM 5101 C CA . ALA A 1 614 ? -5.699 -3.107 -13.148 1 95.19 614 ALA A CA 1
ATOM 5102 C C . ALA A 1 614 ? -5.367 -4.582 -12.945 1 95.19 614 ALA A C 1
ATOM 5104 O O . ALA A 1 614 ? -4.266 -5.027 -13.266 1 95.19 614 ALA A O 1
ATOM 5105 N N . ILE A 1 615 ? -6.34 -5.379 -12.383 1 95.12 615 ILE A N 1
ATOM 5106 C CA . ILE A 1 615 ? -6.066 -6.75 -11.969 1 95.12 615 ILE A CA 1
ATOM 5107 C C . ILE A 1 615 ? -7.18 -7.672 -12.461 1 95.12 615 ILE A C 1
ATOM 5109 O O . ILE A 1 615 ? -8.352 -7.293 -12.469 1 95.12 615 ILE A O 1
ATOM 5113 N N . SER A 1 616 ? -6.797 -8.797 -12.891 1 96.31 616 SER A N 1
ATOM 5114 C CA . SER A 1 616 ? -7.727 -9.875 -13.203 1 96.31 616 SER A CA 1
ATOM 5115 C C . SER A 1 616 ? -7.195 -11.219 -12.711 1 96.31 616 SER A C 1
ATOM 5117 O O . SER A 1 616 ? -6.086 -11.625 -13.062 1 96.31 616 SER A O 1
ATOM 5119 N N . LYS A 1 617 ? -7.977 -11.898 -11.922 1 95.06 617 LYS A N 1
ATOM 5120 C CA . LYS A 1 617 ? -7.645 -13.211 -11.375 1 95.06 617 LYS A CA 1
ATOM 5121 C C . LYS A 1 617 ? -6.234 -13.227 -10.789 1 95.06 617 LYS A C 1
ATOM 5123 O O . LYS A 1 617 ? -5.434 -14.109 -11.109 1 95.06 617 LYS A O 1
ATOM 5128 N N . GLY A 1 618 ? -5.898 -12.125 -10.109 1 94.12 618 GLY A N 1
ATOM 5129 C CA . GLY A 1 618 ? -4.641 -12.047 -9.383 1 94.12 618 GLY A CA 1
ATOM 5130 C C . GLY A 1 618 ? -3.469 -11.633 -10.25 1 94.12 618 GLY A C 1
ATOM 5131 O O . GLY A 1 618 ? -2.336 -11.547 -9.781 1 94.12 618 GLY A O 1
ATOM 5132 N N . LEU A 1 619 ? -3.654 -11.43 -11.508 1 96.81 619 LEU A N 1
ATOM 5133 C CA . LEU A 1 619 ? -2.615 -10.969 -12.422 1 96.81 619 LEU A CA 1
ATOM 5134 C C . LEU A 1 619 ? -2.699 -9.461 -12.625 1 96.81 619 LEU A C 1
ATOM 5136 O O . LEU A 1 619 ? -3.775 -8.922 -12.891 1 96.81 619 LEU A O 1
ATOM 5140 N N . ILE A 1 620 ? -1.591 -8.797 -12.547 1 96.06 620 ILE A N 1
ATOM 5141 C CA . ILE A 1 620 ? -1.525 -7.375 -12.883 1 96.06 620 ILE A CA 1
ATOM 5142 C C . ILE A 1 620 ? -1.593 -7.207 -14.398 1 96.06 620 ILE A C 1
ATOM 5144 O O . ILE A 1 620 ? -0.73 -7.703 -15.125 1 96.06 620 ILE A O 1
ATOM 5148 N N . ILE A 1 621 ? -2.588 -6.492 -14.797 1 97 621 ILE A N 1
ATOM 5149 C CA . ILE A 1 621 ? -2.816 -6.277 -16.219 1 97 621 ILE A CA 1
ATOM 5150 C C . ILE A 1 621 ? -2.053 -5.039 -16.688 1 97 621 ILE A C 1
ATOM 5152 O O . ILE A 1 621 ? -1.416 -5.055 -17.75 1 97 621 ILE A O 1
ATOM 5156 N N . ASP A 1 622 ? -2.199 -3.984 -15.93 1 96.56 622 ASP A N 1
ATOM 5157 C CA . ASP A 1 622 ? -1.551 -2.705 -16.203 1 96.56 622 ASP A CA 1
ATOM 5158 C C . ASP A 1 622 ? -1.4 -1.886 -14.922 1 96.56 622 ASP A C 1
ATOM 5160 O O . ASP A 1 622 ? -2.146 -2.084 -13.961 1 96.56 622 ASP A O 1
ATOM 5164 N N . SER A 1 623 ? -0.366 -1.074 -14.93 1 95.19 623 SER A N 1
ATOM 5165 C CA . SER A 1 623 ? -0.167 -0.208 -13.766 1 95.19 623 SER A CA 1
ATOM 5166 C C . SER A 1 623 ? 0.291 1.184 -14.195 1 95.19 623 SER A C 1
ATOM 5168 O O . SER A 1 623 ? 0.973 1.336 -15.211 1 95.19 623 SER A O 1
ATOM 5170 N N . LYS A 1 624 ? -0.088 2.156 -13.438 1 94.5 624 LYS A N 1
ATOM 5171 C CA . LYS A 1 624 ? 0.341 3.539 -13.633 1 94.5 624 LYS A CA 1
ATOM 5172 C C . LYS A 1 624 ? 0.75 4.18 -12.312 1 94.5 624 LYS A C 1
ATOM 5174 O O . LYS A 1 624 ? 0.153 3.9 -11.273 1 94.5 624 LYS A O 1
ATOM 5179 N N . ILE A 1 625 ? 1.766 5.098 -12.359 1 93.81 625 ILE A N 1
ATOM 5180 C CA . ILE A 1 625 ? 2.262 5.812 -11.188 1 93.81 625 ILE A CA 1
ATOM 5181 C C . ILE A 1 625 ? 1.884 7.289 -11.281 1 93.81 625 ILE A C 1
ATOM 5183 O O . ILE A 1 625 ? 1.951 7.883 -12.359 1 93.81 625 ILE A O 1
ATOM 5187 N N . ILE A 1 626 ? 1.513 7.836 -10.156 1 93.44 626 ILE A N 1
ATOM 5188 C CA . ILE A 1 626 ? 1.279 9.273 -10.109 1 93.44 626 ILE A CA 1
ATOM 5189 C C . ILE A 1 626 ? 1.925 9.859 -8.852 1 93.44 626 ILE A C 1
ATOM 5191 O O . ILE A 1 626 ? 2.072 9.172 -7.84 1 93.44 626 ILE A O 1
ATOM 5195 N N . ASP A 1 627 ? 2.287 11.133 -8.977 1 94.19 627 ASP A N 1
ATOM 5196 C CA . ASP A 1 627 ? 2.781 11.906 -7.84 1 94.19 627 ASP A CA 1
ATOM 5197 C C . ASP A 1 627 ? 1.658 12.719 -7.195 1 94.19 627 ASP A C 1
ATOM 5199 O O . ASP A 1 627 ? 0.923 13.43 -7.887 1 94.19 627 ASP A O 1
ATOM 5203 N N . ILE A 1 628 ? 1.491 12.547 -5.926 1 93.62 628 ILE A N 1
ATOM 5204 C CA . ILE A 1 628 ? 0.476 13.281 -5.184 1 93.62 628 ILE A CA 1
ATOM 5205 C C . ILE A 1 628 ? 1.122 14 -3.998 1 93.62 628 ILE A C 1
ATOM 5207 O O . ILE A 1 628 ? 2.02 13.453 -3.352 1 93.62 628 ILE A O 1
ATOM 5211 N N . ASN A 1 629 ? 0.683 15.258 -3.75 1 95.25 629 ASN A N 1
ATOM 5212 C CA . ASN A 1 629 ? 1.105 15.992 -2.564 1 95.25 629 ASN A CA 1
ATOM 5213 C C . ASN A 1 629 ? 0.021 15.992 -1.489 1 95.25 629 ASN A C 1
ATOM 5215 O O . ASN A 1 629 ? -1.075 16.516 -1.709 1 95.25 629 ASN A O 1
ATOM 5219 N N . VAL A 1 630 ? 0.292 15.422 -0.374 1 96.44 630 VAL A N 1
ATOM 5220 C CA . VAL A 1 630 ? -0.654 15.359 0.736 1 96.44 630 VAL A CA 1
ATOM 5221 C C . VAL A 1 630 ? -0.331 16.453 1.751 1 96.44 630 VAL A C 1
ATOM 5223 O O . VAL A 1 630 ? 0.792 16.531 2.254 1 96.44 630 VAL A O 1
ATOM 5226 N N . LYS A 1 631 ? -1.29 17.281 2.076 1 97.25 631 LYS A N 1
ATOM 5227 C CA . LYS A 1 631 ? -1.146 18.391 3.023 1 97.25 631 LYS A CA 1
ATOM 5228 C C . LYS A 1 631 ? -1.581 17.969 4.426 1 97.25 631 LYS A C 1
ATOM 5230 O O . LYS A 1 631 ? -2.363 17.031 4.582 1 97.25 631 LYS A O 1
ATOM 5235 N N . PRO A 1 632 ? -1.002 18.609 5.422 1 96.31 632 PRO A N 1
ATOM 5236 C CA . PRO A 1 632 ? -1.521 18.328 6.762 1 96.31 632 PRO A CA 1
ATOM 5237 C C . PRO A 1 632 ? -2.916 18.906 6.984 1 96.31 632 PRO A C 1
ATOM 5239 O O . PRO A 1 632 ? -3.275 19.922 6.375 1 96.31 632 PRO A O 1
ATOM 5242 N N . LYS A 1 633 ? -3.66 18.328 7.867 1 94.5 633 LYS A N 1
ATOM 5243 C CA . LYS A 1 633 ? -5.023 18.766 8.172 1 94.5 633 LYS A CA 1
ATOM 5244 C C . LYS A 1 633 ? -5.043 19.719 9.367 1 94.5 633 LYS A C 1
ATOM 5246 O O . LYS A 1 633 ? -4.461 19.422 10.414 1 94.5 633 LYS A O 1
ATOM 5251 N N . LEU A 1 634 ? -5.723 20.844 9.172 1 94.44 634 LEU A N 1
ATOM 5252 C CA . LEU A 1 634 ? -5.883 21.812 10.25 1 94.44 634 LEU A CA 1
ATOM 5253 C C . LEU A 1 634 ? -7.211 21.594 10.969 1 94.44 634 LEU A C 1
ATOM 5255 O O . LEU A 1 634 ? -8.242 21.359 10.328 1 94.44 634 LEU A O 1
ATOM 5259 N N . LEU A 1 635 ? -7.199 21.719 12.273 1 93.62 635 LEU A N 1
ATOM 5260 C CA . LEU A 1 635 ? -8.445 21.719 13.031 1 93.62 635 LEU A CA 1
ATOM 5261 C C . LEU A 1 635 ? -9.203 23.031 12.82 1 93.62 635 LEU A C 1
ATOM 5263 O O . LEU A 1 635 ? -8.609 24.047 12.477 1 93.62 635 LEU A O 1
ATOM 5267 N N . PRO A 1 636 ? -10.508 23.016 12.977 1 93.75 636 PRO A N 1
ATOM 5268 C CA . PRO A 1 636 ? -11.281 24.25 12.875 1 93.75 636 PRO A CA 1
ATOM 5269 C C . PRO A 1 636 ? -10.922 25.266 13.961 1 93.75 636 PRO A C 1
ATOM 5271 O O . PRO A 1 636 ? -10.305 24.906 14.969 1 93.75 636 PRO A O 1
ATOM 5274 N N . ASN A 1 637 ? -11.266 26.562 13.727 1 95.31 637 ASN A N 1
ATOM 5275 C CA . ASN A 1 637 ? -11.078 27.594 14.75 1 95.31 637 ASN A CA 1
ATOM 5276 C C . ASN A 1 637 ? -11.734 27.188 16.078 1 95.31 637 ASN A C 1
ATOM 5278 O O . ASN A 1 637 ? -12.82 26.625 16.078 1 95.31 637 ASN A O 1
ATOM 5282 N N . PRO A 1 638 ? -11.062 27.531 17.125 1 89.81 638 PRO A N 1
ATOM 5283 C CA . PRO A 1 638 ? -11.75 27.328 18.406 1 89.81 638 PRO A CA 1
ATOM 5284 C C . PRO A 1 638 ? -13.016 28.172 18.531 1 89.81 638 PRO A C 1
ATOM 5286 O O . PRO A 1 638 ? -13.094 29.266 17.969 1 89.81 638 PRO A O 1
ATOM 5289 N N . ARG A 1 639 ? -14.242 27.625 19.094 1 75.5 639 ARG A N 1
ATOM 5290 C CA . ARG A 1 639 ? -15.547 28.266 19.234 1 75.5 639 ARG A CA 1
ATOM 5291 C C . ARG A 1 639 ? -15.492 29.375 20.281 1 75.5 639 ARG A C 1
ATOM 5293 O O . ARG A 1 639 ? -14.758 29.281 21.266 1 75.5 639 ARG A O 1
ATOM 5300 N N . MET B 1 1 ? -24.281 70.062 11.266 1 43.78 1 MET B N 1
ATOM 5301 C CA . MET B 1 1 ? -24.719 68.875 12.047 1 43.78 1 MET B CA 1
ATOM 5302 C C . MET B 1 1 ? -24.047 67.625 11.562 1 43.78 1 MET B C 1
ATOM 5304 O O . MET B 1 1 ? -23.609 66.812 12.375 1 43.78 1 MET B O 1
ATOM 5308 N N . GLU B 1 2 ? -23.906 67.5 10.258 1 51.34 2 GLU B N 1
ATOM 5309 C CA . GLU B 1 2 ? -23.406 66.312 9.57 1 51.34 2 GLU B CA 1
ATOM 5310 C C . GLU B 1 2 ? -21.906 66.188 9.797 1 51.34 2 GLU B C 1
ATOM 5312 O O . GLU B 1 2 ? -21.422 65.062 9.922 1 51.34 2 GLU B O 1
ATOM 5317 N N . VAL B 1 3 ? -21.141 67.188 10.109 1 61.06 3 VAL B N 1
ATOM 5318 C CA . VAL B 1 3 ? -19.688 67.188 10.203 1 61.06 3 VAL B CA 1
ATOM 5319 C C . VAL B 1 3 ? -19.25 66.562 11.555 1 61.06 3 VAL B C 1
ATOM 5321 O O . VAL B 1 3 ? -18.188 66 11.672 1 61.06 3 VAL B O 1
ATOM 5324 N N . LEU B 1 4 ? -20.109 66.562 12.508 1 69 4 LEU B N 1
ATOM 5325 C CA . LEU B 1 4 ? -19.719 66.188 13.859 1 69 4 LEU B CA 1
ATOM 5326 C C . LEU B 1 4 ? -19.938 64.688 14.047 1 69 4 LEU B C 1
ATOM 5328 O O . LEU B 1 4 ? -19.5 64.062 15.047 1 69 4 LEU B O 1
ATOM 5332 N N . ASP B 1 5 ? -20.516 63.969 13.047 1 71.69 5 ASP B N 1
ATOM 5333 C CA . ASP B 1 5 ? -20.844 62.562 13.188 1 71.69 5 ASP B CA 1
ATOM 5334 C C . ASP B 1 5 ? -19.578 61.688 13.133 1 71.69 5 ASP B C 1
ATOM 5336 O O . ASP B 1 5 ? -19.594 60.531 13.562 1 71.69 5 ASP B O 1
ATOM 5340 N N . LYS B 1 6 ? -18.562 62.312 12.688 1 72.69 6 LYS B N 1
ATOM 5341 C CA . LYS B 1 6 ? -17.328 61.562 12.516 1 72.69 6 LYS B CA 1
ATOM 5342 C C . LYS B 1 6 ? -16.594 61.375 13.844 1 72.69 6 LYS B C 1
ATOM 5344 O O . LYS B 1 6 ? -15.703 60.531 13.969 1 72.69 6 LYS B O 1
ATOM 5349 N N . TYR B 1 7 ? -17.062 62.094 14.781 1 78.94 7 TYR B N 1
ATOM 5350 C CA . TYR B 1 7 ? -16.375 62.062 16.062 1 78.94 7 TYR B CA 1
ATOM 5351 C C . TYR B 1 7 ? -17.047 61.094 17.031 1 78.94 7 TYR B C 1
ATOM 5353 O O . TYR B 1 7 ? -17.906 61.5 17.812 1 78.94 7 TYR B O 1
ATOM 5361 N N . SER B 1 8 ? -16.562 59.812 16.969 1 85.75 8 SER B N 1
ATOM 5362 C CA . SER B 1 8 ? -17.031 58.781 17.891 1 85.75 8 SER B CA 1
ATOM 5363 C C . SER B 1 8 ? -16.406 58.969 19.266 1 85.75 8 SER B C 1
ATOM 5365 O O . SER B 1 8 ? -15.195 58.75 19.438 1 85.75 8 SER B O 1
ATOM 5367 N N . SER B 1 9 ? -17.125 59.594 20.203 1 92.25 9 SER B N 1
ATOM 5368 C CA . SER B 1 9 ? -16.703 59.812 21.578 1 92.25 9 SER B CA 1
ATOM 5369 C C . SER B 1 9 ? -17.828 59.531 22.547 1 92.25 9 SER B C 1
ATOM 5371 O O . SER B 1 9 ? -18.953 59.219 22.141 1 92.25 9 SER B O 1
ATOM 5373 N N . LEU B 1 10 ? -17.453 59.438 23.812 1 92.81 10 LEU B N 1
ATOM 5374 C CA . LEU B 1 10 ? -18.453 59.156 24.859 1 92.81 10 LEU B CA 1
ATOM 5375 C C . LEU B 1 10 ? -19.516 60.25 24.859 1 92.81 10 LEU B C 1
ATOM 5377 O O . LEU B 1 10 ? -20.719 59.969 24.984 1 92.81 10 LEU B O 1
ATOM 5381 N N . ILE B 1 11 ? -19.031 61.5 24.844 1 94.75 11 ILE B N 1
ATOM 5382 C CA . ILE B 1 11 ? -19.891 62.688 24.703 1 94.75 11 ILE B CA 1
ATOM 5383 C C . ILE B 1 11 ? -19.703 63.281 23.328 1 94.75 11 ILE B C 1
ATOM 5385 O O . ILE B 1 11 ? -18.594 63.719 22.953 1 94.75 11 ILE B O 1
ATOM 5389 N N . LYS B 1 12 ? -20.734 63.406 22.625 1 94.5 12 LYS B N 1
ATOM 5390 C CA . LYS B 1 12 ? -20.656 63.938 21.281 1 94.5 12 LYS B CA 1
ATOM 5391 C C . LYS B 1 12 ? -20.5 65.5 21.297 1 94.5 12 LYS B C 1
ATOM 5393 O O . LYS B 1 12 ? -21.062 66.125 22.172 1 94.5 12 LYS B O 1
ATOM 5398 N N . PRO B 1 13 ? -19.75 65.938 20.391 1 93.5 13 PRO B N 1
ATOM 5399 C CA . PRO B 1 13 ? -19.656 67.375 20.312 1 93.5 13 PRO B CA 1
ATOM 5400 C C . PRO B 1 13 ? -20.953 68.062 19.844 1 93.5 13 PRO B C 1
ATOM 5402 O O . PRO B 1 13 ? -21.672 67.5 19.016 1 93.5 13 PRO B O 1
ATOM 5405 N N . LYS B 1 14 ? -21.219 69.125 20.438 1 90.88 14 LYS B N 1
ATOM 5406 C CA . LYS B 1 14 ? -22.406 69.875 20.078 1 90.88 14 LYS B CA 1
ATOM 5407 C C . LYS B 1 14 ? -22.094 71.375 20.016 1 90.88 14 LYS B C 1
ATOM 5409 O O . LYS B 1 14 ? -21.375 71.875 20.875 1 90.88 14 LYS B O 1
ATOM 5414 N N . LEU B 1 15 ? -22.688 72 19 1 91.62 15 LEU B N 1
ATOM 5415 C CA . LEU B 1 15 ? -22.531 73.438 18.828 1 91.62 15 LEU B CA 1
ATOM 5416 C C . LEU B 1 15 ? -23.875 74.188 18.781 1 91.62 15 LEU B C 1
ATOM 5418 O O . LEU B 1 15 ? -24.828 73.625 18.188 1 91.62 15 LEU B O 1
ATOM 5422 N N . ILE B 1 16 ? -24 75.25 19.406 1 92.81 16 ILE B N 1
ATOM 5423 C CA . ILE B 1 16 ? -25.141 76.188 19.297 1 92.81 16 ILE B CA 1
ATOM 5424 C C . ILE B 1 16 ? -24.672 77.5 18.75 1 92.81 16 ILE B C 1
ATOM 5426 O O . ILE B 1 16 ? -23.969 78.25 19.438 1 92.81 16 ILE B O 1
ATOM 5430 N N . ASN B 1 17 ? -25.078 77.875 17.594 1 90.5 17 ASN B N 1
ATOM 5431 C CA . ASN B 1 17 ? -24.672 79.125 16.922 1 90.5 17 ASN B CA 1
ATOM 5432 C C . ASN B 1 17 ? -23.156 79.312 16.984 1 90.5 17 ASN B C 1
ATOM 5434 O O . ASN B 1 17 ? -22.672 80.375 17.438 1 90.5 17 ASN B O 1
ATOM 5438 N N . ASN B 1 18 ? -22.375 78.375 16.719 1 91.62 18 ASN B N 1
ATOM 5439 C CA . ASN B 1 18 ? -20.922 78.375 16.594 1 91.62 18 ASN B CA 1
ATOM 5440 C C . ASN B 1 18 ? -20.234 78.375 17.953 1 91.62 18 ASN B C 1
ATOM 5442 O O . ASN B 1 18 ? -19.016 78.625 18.031 1 91.62 18 ASN B O 1
ATOM 5446 N N . ILE B 1 19 ? -21.047 78.188 19.016 1 92.62 19 ILE B N 1
ATOM 5447 C CA . ILE B 1 19 ? -20.469 78.125 20.359 1 92.62 19 ILE B CA 1
ATOM 5448 C C . ILE B 1 19 ? -20.484 76.688 20.844 1 92.62 19 ILE B C 1
ATOM 5450 O O . ILE B 1 19 ? -21.531 76 20.844 1 92.62 19 ILE B O 1
ATOM 5454 N N . GLU B 1 20 ? -19.344 76.25 21.125 1 94.06 20 GLU B N 1
ATOM 5455 C CA . GLU B 1 20 ? -19.156 75 21.828 1 94.06 20 GLU B CA 1
ATOM 5456 C C . GLU B 1 20 ? -19.047 75.188 23.344 1 94.06 20 GLU B C 1
ATOM 5458 O O . GLU B 1 20 ? -18.297 76.062 23.797 1 94.06 20 GLU B O 1
ATOM 5463 N N . ALA B 1 21 ? -19.828 74.5 24.094 1 95.12 21 ALA B N 1
ATOM 5464 C CA . ALA B 1 21 ? -19.781 74.688 25.531 1 95.12 21 ALA B CA 1
ATOM 5465 C C . ALA B 1 21 ? -19.953 73.312 26.266 1 95.12 21 ALA B C 1
ATOM 5467 O O . ALA B 1 21 ? -20.766 72.5 25.875 1 95.12 21 ALA B O 1
ATOM 5468 N N . TYR B 1 22 ? -19.172 73.188 27.312 1 97.62 22 TYR B N 1
ATOM 5469 C CA . TYR B 1 22 ? -19.234 72 28.172 1 97.62 22 TYR B CA 1
ATOM 5470 C C . TYR B 1 22 ? -19.109 72.375 29.641 1 97.62 22 TYR B C 1
ATOM 5472 O O . TYR B 1 22 ? -18.672 73.5 29.953 1 97.62 22 TYR B O 1
ATOM 5480 N N . MET B 1 23 ? -19.562 71.5 30.406 1 96.94 23 MET B N 1
ATOM 5481 C CA . MET B 1 23 ? -19.422 71.688 31.859 1 96.94 23 MET B CA 1
ATOM 5482 C C . MET B 1 23 ? -18.734 70.438 32.469 1 96.94 23 MET B C 1
ATOM 5484 O O . MET B 1 23 ? -19.109 69.312 32.188 1 96.94 23 MET B O 1
ATOM 5488 N N . VAL B 1 24 ? -17.688 70.75 33.25 1 97.81 24 VAL B N 1
ATOM 5489 C CA . VAL B 1 24 ? -17.016 69.688 34 1 97.81 24 VAL B CA 1
ATOM 5490 C C . VAL B 1 24 ? -16.812 70.125 35.438 1 97.81 24 VAL B C 1
ATOM 5492 O O . VAL B 1 24 ? -16.891 71.312 35.75 1 97.81 24 VAL B O 1
ATOM 5495 N N . PHE B 1 25 ? -16.688 69.188 36.312 1 97.75 25 PHE B N 1
ATOM 5496 C CA . PHE B 1 25 ? -16.391 69.5 37.719 1 97.75 25 PHE B CA 1
ATOM 5497 C C . PHE B 1 25 ? -14.898 69.375 37.969 1 97.75 25 PHE B C 1
ATOM 5499 O O . PHE B 1 25 ? -14.164 68.75 37.188 1 97.75 25 PHE B O 1
ATOM 5506 N N . ASP B 1 26 ? -14.461 69.938 39.094 1 96.69 26 ASP B N 1
ATOM 5507 C CA . ASP B 1 26 ? -13.047 69.875 39.438 1 96.69 26 ASP B CA 1
ATOM 5508 C C . ASP B 1 26 ? -12.625 68.438 39.75 1 96.69 26 ASP B C 1
ATOM 5510 O O . ASP B 1 26 ? -11.484 68.062 39.5 1 96.69 26 ASP B O 1
ATOM 5514 N N . LYS B 1 27 ? -13.594 67.625 40.281 1 97.19 27 LYS B N 1
ATOM 5515 C CA . LYS B 1 27 ? -13.406 66.25 40.531 1 97.19 27 LYS B CA 1
ATOM 5516 C C . LYS B 1 27 ? -14.672 65.438 40.219 1 97.19 27 LYS B C 1
ATOM 5518 O O . LYS B 1 27 ? -15.781 65.938 40.406 1 97.19 27 LYS B O 1
ATOM 5523 N N . PRO B 1 28 ? -14.414 64.188 39.812 1 97.06 28 PRO B N 1
ATOM 5524 C CA . PRO B 1 28 ? -15.586 63.344 39.531 1 97.06 28 PRO B CA 1
ATOM 5525 C C . PRO B 1 28 ? -16.344 62.938 40.781 1 97.06 28 PRO B C 1
ATOM 5527 O O . PRO B 1 28 ? -17.531 62.625 40.719 1 97.06 28 PRO B O 1
ATOM 5530 N N . ALA B 1 29 ? -15.602 62.938 41.875 1 96.5 29 ALA B N 1
ATOM 5531 C CA . ALA B 1 29 ? -16.219 62.562 43.125 1 96.5 29 ALA B CA 1
ATOM 5532 C C . ALA B 1 29 ? -15.734 63.438 44.281 1 96.5 29 ALA B C 1
ATOM 5534 O O . ALA B 1 29 ? -14.555 63.812 44.344 1 96.5 29 ALA B O 1
ATOM 5535 N N . HIS B 1 30 ? -16.734 63.844 45.188 1 96.12 30 HIS B N 1
ATOM 5536 C CA . HIS B 1 30 ? -16.469 64.688 46.312 1 96.12 30 HIS B CA 1
ATOM 5537 C C . HIS B 1 30 ? -17 64.125 47.625 1 96.12 30 HIS B C 1
ATOM 5539 O O . HIS B 1 30 ? -17.859 63.219 47.594 1 96.12 30 HIS B O 1
ATOM 5545 N N . LYS B 1 31 ? -16.453 64.562 48.719 1 94.38 31 LYS B N 1
ATOM 5546 C CA . LYS B 1 31 ? -17.047 64.312 50 1 94.38 31 LYS B CA 1
ATOM 5547 C C . LYS B 1 31 ? -18.297 65.125 50.25 1 94.38 31 LYS B C 1
ATOM 5549 O O . LYS B 1 31 ? -18.516 66.125 49.625 1 94.38 31 LYS B O 1
ATOM 5554 N N . PRO B 1 32 ? -19.125 64.688 51.188 1 93.56 32 PRO B N 1
ATOM 5555 C CA . PRO B 1 32 ? -20.312 65.5 51.531 1 93.56 32 PRO B CA 1
ATOM 5556 C C . PRO B 1 32 ? -19.938 66.812 52.188 1 93.56 32 PRO B C 1
ATOM 5558 O O . PRO B 1 32 ? -18.984 66.875 52.969 1 93.56 32 PRO B O 1
ATOM 5561 N N . ASN B 1 33 ? -20.672 67.812 51.906 1 93.56 33 ASN B N 1
ATOM 5562 C CA . ASN B 1 33 ? -20.531 69.188 52.469 1 93.56 33 ASN B CA 1
ATOM 5563 C C . ASN B 1 33 ? -19.156 69.75 52.188 1 93.56 33 ASN B C 1
ATOM 5565 O O . ASN B 1 33 ? -18.531 70.312 53.094 1 93.56 33 ASN B O 1
ATOM 5569 N N . ALA B 1 34 ? -18.703 69.5 51.031 1 94.06 34 ALA B N 1
ATOM 5570 C CA . ALA B 1 34 ? -17.422 70.062 50.625 1 94.06 34 ALA B CA 1
ATOM 5571 C C . ALA B 1 34 ? -17.594 71.062 49.5 1 94.06 34 ALA B C 1
ATOM 5573 O O . ALA B 1 34 ? -18.688 71.188 48.938 1 94.06 34 ALA B O 1
ATOM 5574 N N . GLU B 1 35 ? -16.594 71.812 49.281 1 94.69 35 GLU B N 1
ATOM 5575 C CA . GLU B 1 35 ? -16.609 72.75 48.156 1 94.69 35 GLU B CA 1
ATOM 5576 C C . GLU B 1 35 ? -16.297 72.062 46.844 1 94.69 35 GLU B C 1
ATOM 5578 O O . GLU B 1 35 ? -15.422 71.188 46.781 1 94.69 35 GLU B O 1
ATOM 5583 N N . ALA B 1 36 ? -17.062 72.25 45.875 1 95.31 36 ALA B N 1
ATOM 5584 C CA . ALA B 1 36 ? -16.828 71.812 44.5 1 95.31 36 ALA B CA 1
ATOM 5585 C C . ALA B 1 36 ? -16.828 72.938 43.5 1 95.31 36 ALA B C 1
ATOM 5587 O O . ALA B 1 36 ? -17.359 74 43.812 1 95.31 36 ALA B O 1
ATOM 5588 N N . LYS B 1 37 ? -16.156 72.75 42.438 1 97.06 37 LYS B N 1
ATOM 5589 C CA . LYS B 1 37 ? -16.094 73.75 41.375 1 97.06 37 LYS B CA 1
ATOM 5590 C C . LYS B 1 37 ? -16.641 73.25 40.062 1 97.06 37 LYS B C 1
ATOM 5592 O O . LYS B 1 37 ? -16.391 72.062 39.719 1 97.06 37 LYS B O 1
ATOM 5597 N N . ILE B 1 38 ? -17.438 74 39.469 1 96.81 38 ILE B N 1
ATOM 5598 C CA . ILE B 1 38 ? -17.875 73.75 38.094 1 96.81 38 ILE B CA 1
ATOM 5599 C C . ILE B 1 38 ? -17.047 74.625 37.125 1 96.81 38 ILE B C 1
ATOM 5601 O O . ILE B 1 38 ? -16.906 75.812 37.312 1 96.81 38 ILE B O 1
ATOM 5605 N N . TYR B 1 39 ? -16.453 74 36.188 1 97.31 39 TYR B N 1
ATOM 5606 C CA . TYR B 1 39 ? -15.812 74.688 35.094 1 97.31 39 TYR B CA 1
ATOM 5607 C C . TYR B 1 39 ? -16.719 74.688 33.844 1 97.31 39 TYR B C 1
ATOM 5609 O O . TYR B 1 39 ? -17.078 73.625 33.312 1 97.31 39 TYR B O 1
ATOM 5617 N N . VAL B 1 40 ? -17.094 75.812 33.438 1 96.75 40 VAL B N 1
ATOM 5618 C CA . VAL B 1 40 ? -17.812 76 32.188 1 96.75 40 VAL B CA 1
ATOM 5619 C C . VAL B 1 40 ? -16.828 76.312 31.047 1 96.75 40 VAL B C 1
ATOM 5621 O O . VAL B 1 40 ? -16.125 77.312 31.094 1 96.75 40 VAL B O 1
ATOM 5624 N N . LEU B 1 41 ? -16.719 75.375 30.125 1 97 41 LEU B N 1
ATOM 5625 C CA . LEU B 1 41 ? -15.805 75.5 29 1 97 41 LEU B CA 1
ATOM 5626 C C . LEU B 1 41 ? -16.5 76.062 27.781 1 97 41 LEU B C 1
ATOM 5628 O O . LEU B 1 41 ? -17.391 75.438 27.188 1 97 41 LEU B O 1
ATOM 5632 N N . LEU B 1 42 ? -16.141 77.25 27.391 1 95.12 42 LEU B N 1
ATOM 5633 C CA . LEU B 1 42 ? -16.75 77.938 26.266 1 95.12 42 LEU B CA 1
ATOM 5634 C C . LEU B 1 42 ? -15.75 78.125 25.125 1 95.12 42 LEU B C 1
ATOM 5636 O O . LEU B 1 42 ? -14.664 78.688 25.344 1 95.12 42 LEU B O 1
ATOM 5640 N N . ASN B 1 43 ? -16.109 77.688 24.047 1 95.06 43 ASN B N 1
ATOM 5641 C CA . ASN B 1 43 ? -15.25 77.812 22.859 1 95.06 43 ASN B CA 1
ATOM 5642 C C . ASN B 1 43 ? -16.016 78.375 21.672 1 95.06 43 ASN B C 1
ATOM 5644 O O . ASN B 1 43 ? -16.969 77.75 21.188 1 95.06 43 ASN B O 1
ATOM 5648 N N . ASN B 1 44 ? -15.656 79.562 21.25 1 93.31 44 ASN B N 1
ATOM 5649 C CA . ASN B 1 44 ? -16.328 80.25 20.156 1 93.31 44 ASN B CA 1
ATOM 5650 C C . ASN B 1 44 ? -15.633 80 18.812 1 93.31 44 ASN B C 1
ATOM 5652 O O . ASN B 1 44 ? -14.492 80.375 18.609 1 93.31 44 ASN B O 1
ATOM 5656 N N . HIS B 1 45 ? -16.359 79.375 17.891 1 91.69 45 HIS B N 1
ATOM 5657 C CA . HIS B 1 45 ? -15.805 79 16.594 1 91.69 45 HIS B CA 1
ATOM 5658 C C . HIS B 1 45 ? -16.188 80.062 15.547 1 91.69 45 HIS B C 1
ATOM 5660 O O . HIS B 1 45 ? -15.781 79.938 14.383 1 91.69 45 HIS B O 1
ATOM 5666 N N . GLY B 1 46 ? -16.984 81.062 16.016 1 91.25 46 GLY B N 1
ATOM 5667 C CA . GLY B 1 46 ? -17.453 82.125 15.102 1 91.25 46 GLY B CA 1
ATOM 5668 C C . GLY B 1 46 ? -16.969 83.5 15.477 1 91.25 46 GLY B C 1
ATOM 5669 O O . GLY B 1 46 ? -15.844 83.688 15.953 1 91.25 46 GLY B O 1
ATOM 5670 N N . SER B 1 47 ? -17.844 84.5 15.18 1 92.31 47 SER B N 1
ATOM 5671 C CA . SER B 1 47 ? -17.516 85.875 15.492 1 92.31 47 SER B CA 1
ATOM 5672 C C . SER B 1 47 ? -17.844 86.188 16.938 1 92.31 47 SER B C 1
ATOM 5674 O O . SER B 1 47 ? -18.562 85.438 17.609 1 92.31 47 SER B O 1
ATOM 5676 N N . ARG B 1 48 ? -17.266 87.312 17.328 1 92.81 48 ARG B N 1
ATOM 5677 C CA . ARG B 1 48 ? -17.516 87.75 18.688 1 92.81 48 ARG B CA 1
ATOM 5678 C C . ARG B 1 48 ? -19.016 87.875 18.953 1 92.81 48 ARG B C 1
ATOM 5680 O O . ARG B 1 48 ? -19.766 88.312 18.109 1 92.81 48 ARG B O 1
ATOM 5687 N N . ARG B 1 49 ? -19.406 87.375 20.125 1 89.5 49 ARG B N 1
ATOM 5688 C CA . ARG B 1 49 ? -20.844 87.438 20.422 1 89.5 49 ARG B CA 1
ATOM 5689 C C . ARG B 1 49 ? -21.094 87.375 21.938 1 89.5 49 ARG B C 1
ATOM 5691 O O . ARG B 1 49 ? -20.312 86.812 22.688 1 89.5 49 ARG B O 1
ATOM 5698 N N . ASP B 1 50 ? -22.156 88.062 22.281 1 92.75 50 ASP B N 1
ATOM 5699 C CA . ASP B 1 50 ? -22.656 88 23.641 1 92.75 50 ASP B CA 1
ATOM 5700 C C . ASP B 1 50 ? -23.547 86.812 23.859 1 92.75 50 ASP B C 1
ATOM 5702 O O . ASP B 1 50 ? -24.5 86.562 23.109 1 92.75 50 ASP B O 1
ATOM 5706 N N . ILE B 1 51 ? -23.156 85.938 24.891 1 93.5 51 ILE B N 1
ATOM 5707 C CA . ILE B 1 51 ? -23.969 84.75 25.141 1 93.5 51 ILE B CA 1
ATOM 5708 C C . ILE B 1 51 ? -24.453 84.75 26.578 1 93.5 51 ILE B C 1
ATOM 5710 O O . ILE B 1 51 ? -23.828 85.375 27.453 1 93.5 51 ILE B O 1
ATOM 5714 N N . HIS B 1 52 ? -25.609 84.25 26.766 1 95.19 52 HIS B N 1
ATOM 5715 C CA . HIS B 1 52 ? -26.156 83.938 28.094 1 95.19 52 HIS B CA 1
ATOM 5716 C C . HIS B 1 52 ? -26.094 82.5 28.422 1 95.19 52 HIS B C 1
ATOM 5718 O O . HIS B 1 52 ? -26.641 81.625 27.672 1 95.19 52 HIS B O 1
ATOM 5724 N N . TYR B 1 53 ? -25.297 82.125 29.469 1 94.38 53 TYR B N 1
ATOM 5725 C CA . TYR B 1 53 ? -25.344 80.75 29.859 1 94.38 53 TYR B CA 1
ATOM 5726 C C . TYR B 1 53 ? -25.891 80.562 31.281 1 94.38 53 TYR B C 1
ATOM 5728 O O . TYR B 1 53 ? -25.734 81.5 32.094 1 94.38 53 TYR B O 1
ATOM 5736 N N . LYS B 1 54 ? -26.562 79.562 31.562 1 95.69 54 LYS B N 1
ATOM 5737 C CA . LYS B 1 54 ? -27.094 79.25 32.875 1 95.69 54 LYS B CA 1
ATOM 5738 C C . LYS B 1 54 ? -26.906 77.75 33.219 1 95.69 54 LYS B C 1
ATOM 5740 O O . LYS B 1 54 ? -26.828 76.938 32.344 1 95.69 54 LYS B O 1
ATOM 5745 N N . ILE B 1 55 ? -26.766 77.438 34.469 1 96.31 55 ILE B N 1
ATOM 5746 C CA . ILE B 1 55 ? -26.625 76.062 35.031 1 96.31 55 ILE B CA 1
ATOM 5747 C C . ILE B 1 55 ? -27.812 75.75 35.906 1 96.31 55 ILE B C 1
ATOM 5749 O O . ILE B 1 55 ? -28.172 76.5 36.812 1 96.31 55 ILE B O 1
ATOM 5753 N N . VAL B 1 56 ? -28.406 74.625 35.594 1 95.88 56 VAL B N 1
ATOM 5754 C CA . VAL B 1 56 ? -29.594 74.188 36.312 1 95.88 56 VAL B CA 1
ATOM 5755 C C . VAL B 1 56 ? -29.344 72.875 37 1 95.88 56 VAL B C 1
ATOM 5757 O O . VAL B 1 56 ? -28.875 71.938 36.344 1 95.88 56 VAL B O 1
ATOM 5760 N N . SER B 1 57 ? -29.594 72.812 38.312 1 94.88 57 SER B N 1
ATOM 5761 C CA . SER B 1 57 ? -29.516 71.562 39.031 1 94.88 57 SER B CA 1
ATOM 5762 C C . SER B 1 57 ? -30.703 70.625 38.656 1 94.88 57 SER B C 1
ATOM 5764 O O . SER B 1 57 ? -31.859 71.062 38.781 1 94.88 57 SER B O 1
ATOM 5766 N N . ILE B 1 58 ? -30.406 69.438 38.25 1 92.06 58 ILE B N 1
ATOM 5767 C CA . ILE B 1 58 ? -31.469 68.562 37.875 1 92.06 58 ILE B CA 1
ATOM 5768 C C . ILE B 1 58 ? -32.156 68 39.125 1 92.06 58 ILE B C 1
ATOM 5770 O O . ILE B 1 58 ? -33.375 67.875 39.156 1 92.06 58 ILE B O 1
ATOM 5774 N N . ASP B 1 59 ? -31.422 67.75 40.094 1 88.62 59 ASP B N 1
ATOM 5775 C CA . ASP B 1 59 ? -31.953 67.188 41.312 1 88.62 59 ASP B CA 1
ATOM 5776 C C . ASP B 1 59 ? -32.844 68.125 42.062 1 88.62 59 ASP B C 1
ATOM 5778 O O . ASP B 1 59 ? -33.844 67.75 42.688 1 88.62 59 ASP B O 1
ATOM 5782 N N . ARG B 1 60 ? -32.562 69.5 42 1 89.25 60 ARG B N 1
ATOM 5783 C CA . ARG B 1 60 ? -33.312 70.5 42.719 1 89.25 60 ARG B CA 1
ATOM 5784 C C . ARG B 1 60 ? -34.219 71.312 41.781 1 89.25 60 ARG B C 1
ATOM 5786 O O . ARG B 1 60 ? -35.031 72.125 42.219 1 89.25 60 ARG B O 1
ATOM 5793 N N . ASN B 1 61 ? -34 71.062 40.469 1 86.88 61 ASN B N 1
ATOM 5794 C CA . ASN B 1 61 ? -34.719 71.75 39.438 1 86.88 61 ASN B CA 1
ATOM 5795 C C . ASN B 1 61 ? -34.656 73.25 39.656 1 86.88 61 ASN B C 1
ATOM 5797 O O . ASN B 1 61 ? -35.719 73.938 39.656 1 86.88 61 ASN B O 1
ATOM 5801 N N . ARG B 1 62 ? -33.469 73.75 39.906 1 92 62 ARG B N 1
ATOM 5802 C CA . ARG B 1 62 ? -33.312 75.125 40.188 1 92 62 ARG B CA 1
ATOM 5803 C C . ARG B 1 62 ? -32.062 75.688 39.469 1 92 62 ARG B C 1
ATOM 5805 O O . ARG B 1 62 ? -31.062 75 39.344 1 92 62 ARG B O 1
ATOM 5812 N N . GLU B 1 63 ? -32.219 76.875 39.031 1 93.06 63 GLU B N 1
ATOM 5813 C CA . GLU B 1 63 ? -31.062 77.625 38.469 1 93.06 63 GLU B CA 1
ATOM 5814 C C . GLU B 1 63 ? -30.031 77.938 39.531 1 93.06 63 GLU B C 1
ATOM 5816 O O . GLU B 1 63 ? -30.375 78.562 40.562 1 93.06 63 GLU B O 1
ATOM 5821 N N . VAL B 1 64 ? -28.875 77.562 39.312 1 92.19 64 VAL B N 1
ATOM 5822 C CA . VAL B 1 64 ? -27.844 77.688 40.344 1 92.19 64 VAL B CA 1
ATOM 5823 C C . VAL B 1 64 ? -26.906 78.875 39.938 1 92.19 64 VAL B C 1
ATOM 5825 O O . VAL B 1 64 ? -26.25 79.438 40.781 1 92.19 64 VAL B O 1
ATOM 5828 N N . PHE B 1 65 ? -26.859 79.125 38.656 1 93.81 65 PHE B N 1
ATOM 5829 C CA . PHE B 1 65 ? -25.984 80.188 38.156 1 93.81 65 PHE B CA 1
ATOM 5830 C C . PHE B 1 65 ? -26.453 80.688 36.812 1 93.81 65 PHE B C 1
ATOM 5832 O O . PHE B 1 65 ? -27 79.938 36 1 93.81 65 PHE B O 1
ATOM 5839 N N . SER B 1 66 ? -26.328 81.938 36.5 1 94.69 66 SER B N 1
ATOM 5840 C CA . SER B 1 66 ? -26.656 82.562 35.219 1 94.69 66 SER B CA 1
ATOM 5841 C C . SER B 1 66 ? -25.781 83.75 34.969 1 94.69 66 SER B C 1
ATOM 5843 O O . SER B 1 66 ? -25.516 84.562 35.875 1 94.69 66 SER B O 1
ATOM 5845 N N . LYS B 1 67 ? -25.25 83.812 33.781 1 95.19 67 LYS B N 1
ATOM 5846 C CA . LYS B 1 67 ? -24.344 84.938 33.469 1 95.19 67 LYS B CA 1
ATOM 5847 C C . LYS B 1 67 ? -24.328 85.188 31.984 1 95.19 67 LYS B C 1
ATOM 5849 O O . LYS B 1 67 ? -24.469 84.312 31.156 1 95.19 67 LYS B O 1
ATOM 5854 N N . ARG B 1 68 ? -24.281 86.5 31.688 1 95.12 68 ARG B N 1
ATOM 5855 C CA . ARG B 1 68 ? -24.031 86.938 30.312 1 95.12 68 ARG B CA 1
ATOM 5856 C C . ARG B 1 68 ? -22.547 87.312 30.125 1 95.12 68 ARG B C 1
ATOM 5858 O O . ARG B 1 68 ? -21.938 87.938 30.984 1 95.12 68 ARG B O 1
ATOM 5865 N N . ILE B 1 69 ? -21.969 86.812 29.047 1 93.94 69 ILE B N 1
ATOM 5866 C CA . ILE B 1 69 ? -20.547 87 28.844 1 93.94 69 ILE B CA 1
ATOM 5867 C C . ILE B 1 69 ? -20.281 87.188 27.344 1 93.94 69 ILE B C 1
ATOM 5869 O O . ILE B 1 69 ? -20.906 86.562 26.5 1 93.94 69 ILE B O 1
ATOM 5873 N N . ASN B 1 70 ? -19.422 88.062 27.109 1 92.56 70 ASN B N 1
ATOM 5874 C CA . ASN B 1 70 ? -18.938 88.25 25.734 1 92.56 70 ASN B CA 1
ATOM 5875 C C . ASN B 1 70 ? -17.75 87.375 25.438 1 92.56 70 ASN B C 1
ATOM 5877 O O . ASN B 1 70 ? -16.75 87.375 26.141 1 92.56 70 ASN B O 1
ATOM 5881 N N . VAL B 1 71 ? -17.875 86.438 24.406 1 91.75 71 VAL B N 1
ATOM 5882 C CA . VAL B 1 71 ? -16.797 85.562 24.016 1 91.75 71 VAL B CA 1
ATOM 5883 C C . VAL B 1 71 ? -16.203 86 22.688 1 91.75 71 VAL B C 1
ATOM 5885 O O . VAL B 1 71 ? -16.906 86.062 21.672 1 91.75 71 VAL B O 1
ATOM 5888 N N . ASP B 1 72 ? -14.906 86.375 22.734 1 93.56 72 ASP B N 1
ATOM 5889 C CA . ASP B 1 72 ? -14.219 86.875 21.562 1 93.56 72 ASP B CA 1
ATOM 5890 C C . ASP B 1 72 ? -14.148 85.812 20.469 1 93.56 72 ASP B C 1
ATOM 5892 O O . ASP B 1 72 ? -14.359 84.625 20.734 1 93.56 72 ASP B O 1
ATOM 5896 N N . GLU B 1 73 ? -13.836 86.25 19.312 1 91.81 73 GLU B N 1
ATOM 5897 C CA . GLU B 1 73 ? -13.734 85.375 18.141 1 91.81 73 GLU B CA 1
ATOM 5898 C C . GLU B 1 73 ? -12.648 84.312 18.328 1 91.81 73 GLU B C 1
ATOM 5900 O O . GLU B 1 73 ? -11.516 84.625 18.703 1 91.81 73 GLU B O 1
ATOM 5905 N N . LYS B 1 74 ? -13.008 83.125 18.172 1 92.31 74 LYS B N 1
ATOM 5906 C CA . LYS B 1 74 ? -12.094 82 18.172 1 92.31 74 LYS B CA 1
ATOM 5907 C C . LYS B 1 74 ? -11.344 81.875 19.5 1 92.31 74 LYS B C 1
ATOM 5909 O O . LYS B 1 74 ? -10.133 81.688 19.516 1 92.31 74 LYS B O 1
ATOM 5914 N N . LYS B 1 75 ? -12.078 82.125 20.531 1 91.31 75 LYS B N 1
ATOM 5915 C CA . LYS B 1 75 ? -11.445 82.062 21.844 1 91.31 75 LYS B CA 1
ATOM 5916 C C . LYS B 1 75 ? -12.062 81 22.719 1 91.31 75 LYS B C 1
ATOM 5918 O O . LYS B 1 75 ? -13.273 80.75 22.672 1 91.31 75 LYS B O 1
ATOM 5923 N N . PHE B 1 76 ? -11.203 80.312 23.438 1 92.56 76 PHE B N 1
ATOM 5924 C CA . PHE B 1 76 ? -11.586 79.375 24.438 1 92.56 76 PHE B CA 1
ATOM 5925 C C . PHE B 1 76 ? -11.516 79.938 25.844 1 92.56 76 PHE B C 1
ATOM 5927 O O . PHE B 1 76 ? -10.477 80.438 26.266 1 92.56 76 PHE B O 1
ATOM 5934 N N . LEU B 1 77 ? -12.641 80 26.484 1 94.44 77 LEU B N 1
ATOM 5935 C CA . LEU B 1 77 ? -12.742 80.562 27.812 1 94.44 77 LEU B CA 1
ATOM 5936 C C . LEU B 1 77 ? -13.203 79.562 28.844 1 94.44 77 LEU B C 1
ATOM 5938 O O . LEU B 1 77 ? -14.039 78.688 28.531 1 94.44 77 LEU B O 1
ATOM 5942 N N . ILE B 1 78 ? -12.695 79.625 30.047 1 95.56 78 ILE B N 1
ATOM 5943 C CA . ILE B 1 78 ? -13.102 78.812 31.156 1 95.56 78 ILE B CA 1
ATOM 5944 C C . ILE B 1 78 ? -13.68 79.625 32.281 1 95.56 78 ILE B C 1
ATOM 5946 O O . ILE B 1 78 ? -13.023 80.562 32.75 1 95.56 78 ILE B O 1
ATOM 5950 N N . GLU B 1 79 ? -14.859 79.438 32.625 1 95 79 GLU B N 1
ATOM 5951 C CA . GLU B 1 79 ? -15.484 80.062 33.781 1 95 79 GLU B CA 1
ATOM 5952 C C . GLU B 1 79 ? -15.57 79.125 34.969 1 95 79 GLU B C 1
ATOM 5954 O O . GLU B 1 79 ? -15.852 77.938 34.781 1 95 79 GLU B O 1
ATOM 5959 N N . THR B 1 80 ? -15.328 79.625 36.156 1 96.19 80 THR B N 1
ATOM 5960 C CA . THR B 1 80 ? -15.328 78.812 37.344 1 96.19 80 THR B CA 1
ATOM 5961 C C . THR B 1 80 ? -16.438 79.25 38.281 1 96.19 80 THR B C 1
ATOM 5963 O O . THR B 1 80 ? -16.578 80.375 38.625 1 96.19 80 THR B O 1
ATOM 5966 N N . ILE B 1 81 ? -17.188 78.25 38.688 1 95.31 81 ILE B N 1
ATOM 5967 C CA . ILE B 1 81 ? -18.281 78.5 39.625 1 95.31 81 ILE B CA 1
ATOM 5968 C C . ILE B 1 81 ? -18.125 77.562 40.844 1 95.31 81 ILE B C 1
ATOM 5970 O O . ILE B 1 81 ? -17.922 76.375 40.688 1 95.31 81 ILE B O 1
ATOM 5974 N N . SER B 1 82 ? -18.25 78.125 42.062 1 95.12 82 SER B N 1
ATOM 5975 C CA . SER B 1 82 ? -18.156 77.375 43.281 1 95.12 82 SER B CA 1
ATOM 5976 C C . SER B 1 82 ? -19.531 76.938 43.781 1 95.12 82 SER B C 1
ATOM 5978 O O . SER B 1 82 ? -20.484 77.688 43.75 1 95.12 82 SER B O 1
ATOM 5980 N N . ILE B 1 83 ? -19.578 75.75 44.125 1 93.69 83 ILE B N 1
ATOM 5981 C CA . ILE B 1 83 ? -20.812 75.188 44.719 1 93.69 83 ILE B CA 1
ATOM 5982 C C . ILE B 1 83 ? -20.484 74.375 45.938 1 93.69 83 ILE B C 1
ATOM 5984 O O . ILE B 1 83 ? -19.328 74 46.156 1 93.69 83 ILE B O 1
ATOM 5988 N N . GLU B 1 84 ? -21.516 74.125 46.781 1 93.5 84 GLU B N 1
ATOM 5989 C CA . GLU B 1 84 ? -21.375 73.188 47.906 1 93.5 84 GLU B CA 1
ATOM 5990 C C . GLU B 1 84 ? -22.031 71.812 47.594 1 93.5 84 GLU B C 1
ATOM 5992 O O . GLU B 1 84 ? -23.125 71.812 47 1 93.5 84 GLU B O 1
ATOM 5997 N N . THR B 1 85 ? -21.328 70.812 47.844 1 94.56 85 THR B N 1
ATOM 5998 C CA . THR B 1 85 ? -21.859 69.438 47.594 1 94.56 85 THR B CA 1
ATOM 5999 C C . THR B 1 85 ? -22.953 69.125 48.594 1 94.56 85 THR B C 1
ATOM 6001 O O . THR B 1 85 ? -22.953 69.625 49.719 1 94.56 85 THR B O 1
ATOM 6004 N N . PRO B 1 86 ? -23.797 68.25 48.188 1 93.25 86 PRO B N 1
ATOM 6005 C CA . PRO B 1 86 ? -24.859 67.812 49.094 1 93.25 86 PRO B CA 1
ATOM 6006 C C . PRO B 1 86 ? -24.328 67.062 50.281 1 93.25 86 PRO B C 1
ATOM 6008 O O . PRO B 1 86 ? -23.203 66.562 50.25 1 93.25 86 PRO B O 1
ATOM 6011 N N . ASP B 1 87 ? -25.188 66.938 51.344 1 92.69 87 ASP B N 1
ATOM 6012 C CA . ASP B 1 87 ? -24.812 66.25 52.594 1 92.69 87 ASP B CA 1
ATOM 6013 C C . ASP B 1 87 ? -24.984 64.75 52.438 1 92.69 87 ASP B C 1
ATOM 6015 O O . ASP B 1 87 ? -24.406 63.969 53.219 1 92.69 87 ASP B O 1
ATOM 6019 N N . LYS B 1 88 ? -25.734 64.312 51.438 1 93 88 LYS B N 1
ATOM 6020 C CA . LYS B 1 88 ? -25.984 62.875 51.25 1 93 88 LYS B CA 1
ATOM 6021 C C . LYS B 1 88 ? -25.203 62.344 50.062 1 93 88 LYS B C 1
ATOM 6023 O O . LYS B 1 88 ? -25.062 63.031 49.062 1 93 88 LYS B O 1
ATOM 6028 N N . PRO B 1 89 ? -24.766 61.062 50.281 1 92.94 89 PRO B N 1
ATOM 6029 C CA . PRO B 1 89 ? -24.078 60.438 49.125 1 92.94 89 PRO B CA 1
ATOM 6030 C C . PRO B 1 89 ? -25.016 60.219 47.938 1 92.94 89 PRO B C 1
ATOM 6032 O O . PRO B 1 89 ? -26.203 59.938 48.125 1 92.94 89 PRO B O 1
ATOM 6035 N N . GLY B 1 90 ? -24.5 60.312 46.719 1 94.12 90 GLY B N 1
ATOM 6036 C CA . GLY B 1 90 ? -25.281 60.062 45.531 1 94.12 90 GLY B CA 1
ATOM 6037 C C . GLY B 1 90 ? -24.688 60.688 44.281 1 94.12 90 GLY B C 1
ATOM 6038 O O . GLY B 1 90 ? -23.531 61.125 44.281 1 94.12 90 GLY B O 1
ATOM 6039 N N . ARG B 1 91 ? -25.344 60.531 43.219 1 95.75 91 ARG B N 1
ATOM 6040 C CA . ARG B 1 91 ? -25.016 61.156 41.938 1 95.75 91 ARG B CA 1
ATOM 6041 C C . ARG B 1 91 ? -25.844 62.406 41.719 1 95.75 91 ARG B C 1
ATOM 6043 O O . ARG B 1 91 ? -27.062 62.406 41.844 1 95.75 91 ARG B O 1
ATOM 6050 N N . PHE B 1 92 ? -25.25 63.5 41.469 1 96.12 92 PHE B N 1
ATOM 6051 C CA . PHE B 1 92 ? -25.906 64.812 41.281 1 96.12 92 PHE B CA 1
ATOM 6052 C C . PHE B 1 92 ? -25.562 65.375 39.938 1 96.12 92 PHE B C 1
ATOM 6054 O O . PHE B 1 92 ? -24.406 65.438 39.531 1 96.12 92 PHE B O 1
ATOM 6061 N N . CYS B 1 93 ? -26.609 65.812 39.25 1 96.69 93 CYS B N 1
ATOM 6062 C CA . CYS B 1 93 ? -26.422 66.188 37.844 1 96.69 93 CYS B CA 1
ATOM 6063 C C . CYS B 1 93 ? -26.875 67.625 37.625 1 96.69 93 CYS B C 1
ATOM 6065 O O . CYS B 1 93 ? -27.734 68.125 38.344 1 96.69 93 CYS B O 1
ATOM 6067 N N . TYR B 1 94 ? -26.25 68.25 36.656 1 96.69 94 TYR B N 1
ATOM 6068 C CA . TYR B 1 94 ? -26.5 69.625 36.281 1 96.69 94 TYR B CA 1
ATOM 6069 C C . TYR B 1 94 ? -26.625 69.812 34.75 1 96.69 94 TYR B C 1
ATOM 6071 O O . TYR B 1 94 ? -26 69 34 1 96.69 94 TYR B O 1
ATOM 6079 N N . LYS B 1 95 ? -27.406 70.688 34.344 1 97 95 LYS B N 1
ATOM 6080 C CA . LYS B 1 95 ? -27.562 71 32.906 1 97 95 LYS B CA 1
ATOM 6081 C C . LYS B 1 95 ? -26.938 72.375 32.594 1 97 95 LYS B C 1
ATOM 6083 O O . LYS B 1 95 ? -27.016 73.312 33.438 1 97 95 LYS B O 1
ATOM 6088 N N . LEU B 1 96 ? -26.359 72.438 31.484 1 96.88 96 LEU B N 1
ATOM 6089 C CA . LEU B 1 96 ? -25.812 73.688 30.984 1 96.88 96 LEU B CA 1
ATOM 6090 C C . LEU B 1 96 ? -26.625 74.188 29.797 1 96.88 96 LEU B C 1
ATOM 6092 O O . LEU B 1 96 ? -26.922 73.438 28.859 1 96.88 96 LEU B O 1
ATOM 6096 N N . PHE B 1 97 ? -27.016 75.5 29.844 1 96 97 PHE B N 1
ATOM 6097 C CA . PHE B 1 97 ? -27.766 76.125 28.766 1 96 97 PHE B CA 1
ATOM 6098 C C . PHE B 1 97 ? -27 77.25 28.172 1 96 97 PHE B C 1
ATOM 6100 O O . PHE B 1 97 ? -26.344 78 28.891 1 96 97 PHE B O 1
ATOM 6107 N N . ILE B 1 98 ? -27.047 77.375 26.922 1 95.06 98 ILE B N 1
ATOM 6108 C CA . ILE B 1 98 ? -26.562 78.5 26.188 1 95.06 98 ILE B CA 1
ATOM 6109 C C . ILE B 1 98 ? -27.719 79.188 25.453 1 95.06 98 ILE B C 1
ATOM 6111 O O . ILE B 1 98 ? -28.375 78.562 24.609 1 95.06 98 ILE B O 1
ATOM 6115 N N . ASP B 1 99 ? -27.984 80.375 25.719 1 93.5 99 ASP B N 1
ATOM 6116 C CA . ASP B 1 99 ? -29.094 81.125 25.141 1 93.5 99 ASP B CA 1
ATOM 6117 C C . ASP B 1 99 ? -30.391 80.312 25.203 1 93.5 99 ASP B C 1
ATOM 6119 O O . ASP B 1 99 ? -31.078 80.125 24.203 1 93.5 99 ASP B O 1
ATOM 6123 N N . ASN B 1 100 ? -30.688 79.75 26.328 1 91.31 100 ASN B N 1
ATOM 6124 C CA . ASN B 1 100 ? -31.906 79.062 26.734 1 91.31 100 ASN B CA 1
ATOM 6125 C C . ASN B 1 100 ? -32 77.688 26.031 1 91.31 100 ASN B C 1
ATOM 6127 O O . ASN B 1 100 ? -33.031 77 26.141 1 91.31 100 ASN B O 1
ATOM 6131 N N . GLU B 1 101 ? -31.016 77.25 25.422 1 95.25 101 GLU B N 1
ATOM 6132 C CA . GLU B 1 101 ? -30.953 75.875 24.844 1 95.25 101 GLU B CA 1
ATOM 6133 C C . GLU B 1 101 ? -29.969 75 25.594 1 95.25 101 GLU B C 1
ATOM 6135 O O . GLU B 1 101 ? -28.828 75.375 25.812 1 95.25 101 GLU B O 1
ATOM 6140 N N . GLN B 1 102 ? -30.375 73.875 25.953 1 94.94 102 GLN B N 1
ATOM 6141 C CA . GLN B 1 102 ? -29.5 72.938 26.672 1 94.94 102 GLN B CA 1
ATOM 6142 C C . GLN B 1 102 ? -28.391 72.438 25.766 1 94.94 102 GLN B C 1
ATOM 6144 O O . GLN B 1 102 ? -28.656 71.938 24.656 1 94.94 102 GLN B O 1
ATOM 6149 N N . ILE B 1 103 ? -27.203 72.438 26.234 1 95.81 103 ILE B N 1
ATOM 6150 C CA . ILE B 1 103 ? -26.094 72.062 25.375 1 95.81 103 ILE B CA 1
ATOM 6151 C C . ILE B 1 103 ? -25.344 70.875 25.984 1 95.81 103 ILE B C 1
ATOM 6153 O O . ILE B 1 103 ? -24.703 70.125 25.281 1 95.81 103 ILE B O 1
ATOM 6157 N N . ASP B 1 104 ? -25.312 70.812 27.328 1 96.25 104 ASP B N 1
ATOM 6158 C CA . ASP B 1 104 ? -24.578 69.75 28 1 96.25 104 ASP B CA 1
ATOM 6159 C C . ASP B 1 104 ? -25.234 69.375 29.328 1 96.25 104 ASP B C 1
ATOM 6161 O O . ASP B 1 104 ? -26.109 70.062 29.812 1 96.25 104 ASP B O 1
ATOM 6165 N N . ASN B 1 105 ? -25 68.25 29.781 1 95.62 105 ASN B N 1
ATOM 6166 C CA . ASN B 1 105 ? -25.359 67.812 31.125 1 95.62 105 ASN B CA 1
ATOM 6167 C C . ASN B 1 105 ? -24.266 66.938 31.734 1 95.62 105 ASN B C 1
ATOM 6169 O O . ASN B 1 105 ? -23.656 66.125 31.047 1 95.62 105 ASN B O 1
ATOM 6173 N N . THR B 1 106 ? -23.906 67.25 32.875 1 96.12 106 THR B N 1
ATOM 6174 C CA . THR B 1 106 ? -22.828 66.5 33.562 1 96.12 106 THR B CA 1
ATOM 6175 C C . THR B 1 106 ? -23.203 66.25 35 1 96.12 106 THR B C 1
ATOM 6177 O O . THR B 1 106 ? -24.109 66.875 35.562 1 96.12 106 THR B O 1
ATOM 6180 N N . CYS B 1 107 ? -22.625 65.188 35.5 1 96.44 107 CYS B N 1
ATOM 6181 C CA . CYS B 1 107 ? -22.891 64.812 36.906 1 96.44 107 CYS B CA 1
ATOM 6182 C C . CYS B 1 107 ? -21.594 64.75 37.688 1 96.44 107 CYS B C 1
ATOM 6184 O O . CYS B 1 107 ? -20.5 64.812 37.125 1 96.44 107 CYS B O 1
ATOM 6186 N N . PHE B 1 108 ? -21.625 64.688 38.938 1 96.62 108 PHE B N 1
ATOM 6187 C CA . PHE B 1 108 ? -20.547 64.312 39.844 1 96.62 108 PHE B CA 1
ATOM 6188 C C . PHE B 1 108 ? -21.062 63.469 40.969 1 96.62 108 PHE B C 1
ATOM 6190 O O . PHE B 1 108 ? -22.281 63.344 41.156 1 96.62 108 PHE B O 1
ATOM 6197 N N . LEU B 1 109 ? -20.156 62.875 41.625 1 96.69 109 LEU B N 1
ATOM 6198 C CA . LEU B 1 109 ? -20.516 61.938 42.688 1 96.69 109 LEU B CA 1
ATOM 6199 C C . LEU B 1 109 ? -20.156 62.531 44.062 1 96.69 109 LEU B C 1
ATOM 6201 O O . LEU B 1 109 ? -19.203 63.281 44.188 1 96.69 109 LEU B O 1
ATOM 6205 N N . VAL B 1 110 ? -21 62.219 45.062 1 96.31 110 VAL B N 1
ATOM 6206 C CA . VAL B 1 110 ? -20.688 62.5 46.438 1 96.31 110 VAL B CA 1
ATOM 6207 C C . VAL B 1 110 ? -20.641 61.219 47.25 1 96.31 110 VAL B C 1
ATOM 6209 O O . VAL B 1 110 ? -21.562 60.406 47.156 1 96.31 110 VAL B O 1
ATOM 6212 N N . GLY B 1 111 ? -19.578 61.031 47.875 1 94 111 GLY B N 1
ATOM 6213 C CA . GLY B 1 111 ? -19.438 59.875 48.75 1 94 111 GLY B CA 1
ATOM 6214 C C . GLY B 1 111 ? -18.375 60.062 49.812 1 94 111 GLY B C 1
ATOM 6215 O O . GLY B 1 111 ? -17.516 60.938 49.719 1 94 111 GLY B O 1
ATOM 6216 N N . ASP B 1 112 ? -18.531 59.188 50.875 1 92.94 112 ASP B N 1
ATOM 6217 C CA . ASP B 1 112 ? -17.547 59.188 51.969 1 92.94 112 ASP B CA 1
ATOM 6218 C C . ASP B 1 112 ? -16.516 58.094 51.75 1 92.94 112 ASP B C 1
ATOM 6220 O O . ASP B 1 112 ? -16.797 56.906 51.969 1 92.94 112 ASP B O 1
ATOM 6224 N N . PRO B 1 113 ? -15.32 58.406 51.406 1 91.31 113 PRO B N 1
ATOM 6225 C CA . PRO B 1 113 ? -14.312 57.406 51.094 1 91.31 113 PRO B CA 1
ATOM 6226 C C . PRO B 1 113 ? -13.977 56.5 52.281 1 91.31 113 PRO B C 1
ATOM 6228 O O . PRO B 1 113 ? -13.398 55.438 52.094 1 91.31 113 PRO B O 1
ATOM 6231 N N . SER B 1 114 ? -14.32 56.969 53.438 1 90.12 114 SER B N 1
ATOM 6232 C CA . SER B 1 114 ? -14.031 56.188 54.625 1 90.12 114 SER B CA 1
ATOM 6233 C C . SER B 1 114 ? -15.039 55.062 54.812 1 90.12 114 SER B C 1
ATOM 6235 O O . SER B 1 114 ? -14.82 54.156 55.594 1 90.12 114 SER B O 1
ATOM 6237 N N . SER B 1 115 ? -16.062 55.125 54 1 90.12 115 SER B N 1
ATOM 6238 C CA . SER B 1 115 ? -17.156 54.156 54.188 1 90.12 115 SER B CA 1
ATOM 6239 C C . SER B 1 115 ? -16.797 52.812 53.625 1 90.12 115 SER B C 1
ATOM 6241 O O . SER B 1 115 ? -17.484 51.812 53.875 1 90.12 115 SER B O 1
ATOM 6243 N N . ARG B 1 116 ? -15.766 52.719 52.844 1 88.06 116 ARG B N 1
ATOM 6244 C CA . ARG B 1 116 ? -15.312 51.438 52.312 1 88.06 116 ARG B CA 1
ATOM 6245 C C . ARG B 1 116 ? -13.836 51.5 51.938 1 88.06 116 ARG B C 1
ATOM 6247 O O . ARG B 1 116 ? -13.227 52.562 51.906 1 88.06 116 ARG B O 1
ATOM 6254 N N . GLU B 1 117 ? -13.359 50.312 51.688 1 86.94 117 GLU B N 1
ATOM 6255 C CA . GLU B 1 117 ? -11.977 50.219 51.219 1 86.94 117 GLU B CA 1
ATOM 6256 C C . GLU B 1 117 ? -11.836 50.812 49.812 1 86.94 117 GLU B C 1
ATOM 6258 O O . GLU B 1 117 ? -12.758 50.688 49 1 86.94 117 GLU B O 1
ATOM 6263 N N . GLN B 1 118 ? -10.727 51.406 49.562 1 91.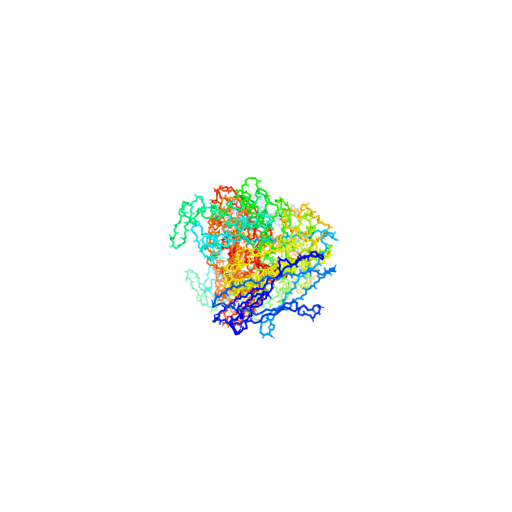5 118 GLN B N 1
ATOM 6264 C CA . GLN B 1 118 ? -10.477 51.969 48.219 1 91.5 118 GLN B CA 1
ATOM 6265 C C . GLN B 1 118 ? -10.523 50.906 47.156 1 91.5 118 GLN B C 1
ATOM 6267 O O . GLN B 1 118 ? -10.047 49.781 47.375 1 91.5 118 GLN B O 1
ATOM 6272 N N . MET B 1 119 ? -11.086 51.219 46.094 1 95.12 119 MET B N 1
ATOM 6273 C CA . MET B 1 119 ? -11.07 50.344 44.906 1 95.12 119 MET B CA 1
ATOM 6274 C C . MET B 1 119 ? -9.734 50.438 44.188 1 95.12 119 MET B C 1
ATOM 6276 O O . MET B 1 119 ? -9.281 51.562 43.875 1 95.12 119 MET B O 1
ATOM 6280 N N . TYR B 1 120 ? -9.039 49.312 44.031 1 97.75 120 TYR B N 1
ATOM 6281 C CA . TYR B 1 120 ? -7.801 49.344 43.281 1 97.75 120 TYR B CA 1
ATOM 6282 C C . TYR B 1 120 ? -8.07 49.594 41.812 1 97.75 120 TYR B C 1
ATOM 6284 O O . TYR B 1 120 ? -9.008 49.031 41.219 1 97.75 120 TYR B O 1
ATOM 6292 N N . PHE B 1 121 ? -7.285 50.469 41.219 1 97.75 121 PHE B N 1
ATOM 6293 C CA . PHE B 1 121 ? -7.461 50.844 39.812 1 97.75 121 PHE B CA 1
ATOM 6294 C C . PHE B 1 121 ? -6.137 50.75 39.062 1 97.75 121 PHE B C 1
ATOM 6296 O O . PHE B 1 121 ? -5.102 51.188 39.594 1 97.75 121 PHE B O 1
ATOM 6303 N N . THR B 1 122 ? -6.211 50.125 37.875 1 98.06 122 THR B N 1
ATOM 6304 C CA . THR B 1 122 ? -5.023 50.094 37.031 1 98.06 122 THR B CA 1
ATOM 6305 C C . THR B 1 122 ? -5.414 50.156 35.531 1 98.06 122 THR B C 1
ATOM 6307 O O . THR B 1 122 ? -6.512 49.75 35.156 1 98.06 122 THR B O 1
ATOM 6310 N N . ILE B 1 123 ? -4.602 50.781 34.781 1 98.62 123 ILE B N 1
ATOM 6311 C CA . ILE B 1 123 ? -4.66 50.688 33.312 1 98.62 123 ILE B CA 1
ATOM 6312 C C . ILE B 1 123 ? -3.453 49.906 32.812 1 98.62 123 ILE B C 1
ATOM 6314 O O . ILE B 1 123 ? -2.312 50.219 33.156 1 98.62 123 ILE B O 1
ATOM 6318 N N . VAL B 1 124 ? -3.77 48.875 32.062 1 98.81 124 VAL B N 1
ATOM 6319 C CA . VAL B 1 124 ? -2.719 48.156 31.359 1 98.81 124 VAL B CA 1
ATOM 6320 C C . VAL B 1 124 ? -2.607 48.656 29.922 1 98.81 124 VAL B C 1
ATOM 6322 O O . VAL B 1 124 ? -3.502 48.438 29.094 1 98.81 124 VAL B O 1
ATOM 6325 N N . TRP B 1 125 ? -1.508 49.375 29.641 1 98.75 125 TRP B N 1
ATOM 6326 C CA . TRP B 1 125 ? -1.213 49.844 28.297 1 98.75 125 TRP B CA 1
ATOM 6327 C C . TRP B 1 125 ? -0.366 48.844 27.531 1 98.75 125 TRP B C 1
ATOM 6329 O O . TRP B 1 125 ? 0.79 48.594 27.875 1 98.75 125 TRP B O 1
ATOM 6339 N N . HIS B 1 126 ? -0.944 48.25 26.516 1 98.56 126 HIS B N 1
ATOM 6340 C CA . HIS B 1 126 ? -0.229 47.312 25.656 1 98.56 126 HIS B CA 1
ATOM 6341 C C . HIS B 1 126 ? 0.464 48.031 24.5 1 98.56 126 HIS B C 1
ATOM 6343 O O . HIS B 1 126 ? -0.159 48.312 23.469 1 98.56 126 HIS B O 1
ATOM 6349 N N . HIS B 1 127 ? 1.75 48.312 24.656 1 98.5 127 HIS B N 1
ATOM 6350 C CA . HIS B 1 127 ? 2.572 48.875 23.594 1 98.5 127 HIS B CA 1
ATOM 6351 C C . HIS B 1 127 ? 3.227 47.781 22.766 1 98.5 127 HIS B C 1
ATOM 6353 O O . HIS B 1 127 ? 4.043 47 23.297 1 98.5 127 HIS B O 1
ATOM 6359 N N . HIS B 1 128 ? 2.84 47.688 21.484 1 96.88 128 HIS B N 1
ATOM 6360 C CA . HIS B 1 128 ? 3.338 46.594 20.703 1 96.88 128 HIS B CA 1
ATOM 6361 C C . HIS B 1 128 ? 3.627 47 19.266 1 96.88 128 HIS B C 1
ATOM 6363 O O . HIS B 1 128 ? 2.902 47.812 18.703 1 96.88 128 HIS B O 1
ATOM 6369 N N . GLN B 1 129 ? 4.73 46.406 18.75 1 97.06 129 GLN B N 1
ATOM 6370 C CA . GLN B 1 129 ? 4.969 46.344 17.312 1 97.06 129 GLN B CA 1
ATOM 6371 C C . GLN B 1 129 ? 5.535 45 16.906 1 97.06 129 GLN B C 1
ATOM 6373 O O . GLN B 1 129 ? 6.363 44.438 17.609 1 97.06 129 GLN B O 1
ATOM 6378 N N . ALA B 1 130 ? 5.074 44.531 15.781 1 97.31 130 ALA B N 1
ATOM 6379 C CA . ALA B 1 130 ? 5.621 43.281 15.242 1 97.31 130 ALA B CA 1
ATOM 6380 C C . ALA B 1 130 ? 7.113 43.406 14.961 1 97.31 130 ALA B C 1
ATOM 6382 O O . ALA B 1 130 ? 7.648 44.531 14.922 1 97.31 130 ALA B O 1
ATOM 6383 N N . PRO B 1 131 ? 7.805 42.281 14.938 1 97.44 131 PRO B N 1
ATOM 6384 C CA . PRO B 1 131 ? 9.188 42.344 14.453 1 97.44 131 PRO B CA 1
ATOM 6385 C C . PRO B 1 131 ? 9.273 42.75 12.984 1 97.44 131 PRO B C 1
ATOM 6387 O O . PRO B 1 131 ? 9.508 41.906 12.125 1 97.44 131 PRO B O 1
ATOM 6390 N N . ASN B 1 132 ? 9.195 44.031 12.789 1 97.56 132 ASN B N 1
ATOM 6391 C CA . ASN B 1 132 ? 9.055 44.594 11.445 1 97.56 132 ASN B CA 1
ATOM 6392 C C . ASN B 1 132 ? 10.398 44.688 10.742 1 97.56 132 ASN B C 1
ATOM 6394 O O . ASN B 1 132 ? 10.711 45.75 10.156 1 97.56 132 ASN B O 1
ATOM 6398 N N . TYR B 1 133 ? 11.234 43.688 10.836 1 97.12 133 TYR B N 1
ATOM 6399 C CA . TYR B 1 133 ? 12.484 43.594 10.094 1 97.12 133 TYR B CA 1
ATOM 6400 C C . TYR B 1 133 ? 12.516 42.312 9.258 1 97.12 133 TYR B C 1
ATOM 6402 O O . TYR B 1 133 ? 11.883 41.312 9.609 1 97.12 133 TYR B O 1
ATOM 6410 N N . LEU B 1 134 ? 13.18 42.375 8.148 1 97.25 134 LEU B N 1
ATOM 6411 C CA . LEU B 1 134 ? 13.367 41.25 7.258 1 97.25 134 LEU B CA 1
ATOM 6412 C C . LEU B 1 134 ? 14.531 40.375 7.719 1 97.25 134 LEU B C 1
ATOM 6414 O O . LEU B 1 134 ? 15.258 40.75 8.641 1 97.25 134 LEU B O 1
ATOM 6418 N N . PRO B 1 135 ? 14.656 39.188 7.098 1 96.62 135 PRO B N 1
ATOM 6419 C CA . PRO B 1 135 ? 15.766 38.312 7.488 1 96.62 135 PRO B CA 1
ATOM 6420 C C . PRO B 1 135 ? 17.125 39 7.379 1 96.62 135 PRO B C 1
ATOM 6422 O O . PRO B 1 135 ? 18.062 38.656 8.109 1 96.62 135 PRO B O 1
ATOM 6425 N N . ASP B 1 136 ? 17.297 40.031 6.578 1 95.44 136 ASP B N 1
ATOM 6426 C CA . ASP B 1 136 ? 18.562 40.719 6.41 1 95.44 136 ASP B CA 1
ATOM 6427 C C . ASP B 1 136 ? 18.703 41.875 7.414 1 95.44 136 ASP B C 1
ATOM 6429 O O . ASP B 1 136 ? 19.703 42.594 7.414 1 95.44 136 ASP B O 1
ATOM 6433 N N . GLY B 1 137 ? 17.719 42.062 8.211 1 94.88 137 GLY B N 1
ATOM 6434 C CA . GLY B 1 137 ? 17.781 43.062 9.273 1 94.88 137 GLY B CA 1
ATOM 6435 C C . GLY B 1 137 ? 17.125 44.375 8.891 1 94.88 137 GLY B C 1
ATOM 6436 O O . GLY B 1 137 ? 16.875 45.219 9.75 1 94.88 137 GLY B O 1
ATOM 6437 N N . ARG B 1 138 ? 16.984 44.594 7.48 1 93.94 138 ARG B N 1
ATOM 6438 C CA . ARG B 1 138 ? 16.406 45.875 7.047 1 93.94 138 ARG B CA 1
ATOM 6439 C C . ARG B 1 138 ? 14.938 45.969 7.473 1 93.94 138 ARG B C 1
ATOM 6441 O O . ARG B 1 138 ? 14.203 44.969 7.43 1 93.94 138 ARG B O 1
ATOM 6448 N N . ILE B 1 139 ? 14.367 47.188 7.988 1 97.75 139 ILE B N 1
ATOM 6449 C CA . ILE B 1 139 ? 13.055 47.438 8.57 1 97.75 139 ILE B CA 1
ATOM 6450 C C . ILE B 1 139 ? 12.023 47.625 7.457 1 97.75 139 ILE B C 1
ATOM 6452 O O . ILE B 1 139 ? 12.188 48.5 6.598 1 97.75 139 ILE B O 1
ATOM 6456 N N . HIS B 1 140 ? 10.891 46.844 7.457 1 96.31 140 HIS B N 1
ATOM 6457 C CA . HIS B 1 140 ? 9.859 47 6.434 1 96.31 140 HIS B CA 1
ATOM 6458 C C . HIS B 1 140 ? 8.664 47.781 6.965 1 96.31 140 HIS B C 1
ATOM 6460 O O . HIS B 1 140 ? 7.906 48.375 6.191 1 96.31 140 HIS B O 1
ATOM 6466 N N . GLY B 1 141 ? 8.383 47.781 8.297 1 95.69 141 GLY B N 1
ATOM 6467 C CA . GLY B 1 141 ? 7.379 48.562 8.961 1 95.69 141 GLY B CA 1
ATOM 6468 C C . GLY B 1 141 ? 7.961 49.531 9.984 1 95.69 141 GLY B C 1
ATOM 6469 O O . GLY B 1 141 ? 8.492 49.094 11.008 1 95.69 141 GLY B O 1
ATOM 6470 N N . PRO B 1 142 ? 7.918 50.812 9.812 1 95.75 142 PRO B N 1
ATOM 6471 C CA . PRO B 1 142 ? 8.656 51.781 10.625 1 95.75 142 PRO B CA 1
ATOM 6472 C C . PRO B 1 142 ? 7.945 52.125 11.938 1 95.75 142 PRO B C 1
ATOM 6474 O O . PRO B 1 142 ? 8.43 52.938 12.711 1 95.75 142 PRO B O 1
ATOM 6477 N N . TRP B 1 143 ? 6.941 51.469 12.352 1 96.62 143 TRP B N 1
ATOM 6478 C CA . TRP B 1 143 ? 5.984 51.906 13.359 1 96.62 143 TRP B CA 1
ATOM 6479 C C . TRP B 1 143 ? 6.625 51.906 14.75 1 96.62 143 TRP B C 1
ATOM 6481 O O . TRP B 1 143 ? 6.262 52.719 15.602 1 96.62 143 TRP B O 1
ATOM 6491 N N . ALA B 1 144 ? 7.57 51 14.977 1 97.81 144 ALA B N 1
ATOM 6492 C CA . ALA B 1 144 ? 8.258 50.969 16.266 1 97.81 144 ALA B CA 1
ATOM 6493 C C . ALA B 1 144 ? 9 52.281 16.531 1 97.81 144 ALA B C 1
ATOM 6495 O O . ALA B 1 144 ? 9.273 52.594 17.688 1 97.81 144 ALA B O 1
ATOM 6496 N N . TYR B 1 145 ? 9.25 53.031 15.477 1 97.81 145 TYR B N 1
ATOM 6497 C CA . TYR B 1 145 ? 10.078 54.219 15.555 1 97.81 145 TYR B CA 1
ATOM 6498 C C . TYR B 1 145 ? 9.234 55.5 15.359 1 97.81 145 TYR B C 1
ATOM 6500 O O . TYR B 1 145 ? 9.367 56.469 16.109 1 97.81 145 TYR B O 1
ATOM 6508 N N . ILE B 1 146 ? 8.352 55.375 14.43 1 96.88 146 ILE B N 1
ATOM 6509 C CA . ILE B 1 146 ? 7.492 56.5 14.117 1 96.88 146 ILE B CA 1
ATOM 6510 C C . ILE B 1 146 ? 6.652 56.875 15.344 1 96.88 146 ILE B C 1
ATOM 6512 O O . ILE B 1 146 ? 6.402 58.062 15.609 1 96.88 146 ILE B O 1
ATOM 6516 N N . TYR B 1 147 ? 6.277 55.969 16.172 1 98 147 TYR B N 1
ATOM 6517 C CA . TYR B 1 147 ? 5.453 56.219 17.359 1 98 147 TYR B CA 1
ATOM 6518 C C . TYR B 1 147 ? 6.305 56.719 18.516 1 98 147 TYR B C 1
ATOM 6520 O O . TYR B 1 147 ? 5.801 56.875 19.625 1 98 147 TYR B O 1
ATOM 6528 N N . VAL B 1 148 ? 7.539 56.906 18.234 1 98.44 148 VAL B N 1
ATOM 6529 C CA . VAL B 1 148 ? 8.422 57.562 19.188 1 98.44 148 VAL B CA 1
ATOM 6530 C C . VAL B 1 148 ? 8.75 58.969 18.734 1 98.44 148 VAL B C 1
ATOM 6532 O O . VAL B 1 148 ? 8.453 59.938 19.422 1 98.44 148 VAL B O 1
ATOM 6535 N N . TRP B 1 149 ? 9.219 59.156 17.5 1 97.62 149 TRP B N 1
ATOM 6536 C CA . TRP B 1 149 ? 9.906 60.406 17.172 1 97.62 149 TRP B CA 1
ATOM 6537 C C . TRP B 1 149 ? 9.039 61.281 16.281 1 97.62 149 TRP B C 1
ATOM 6539 O O . TRP B 1 149 ? 9.359 62.438 16.047 1 97.62 149 TRP B O 1
ATOM 6549 N N . SER B 1 150 ? 7.91 60.812 15.852 1 97 150 SER B N 1
ATOM 6550 C CA . SER B 1 150 ? 7.098 61.625 14.945 1 97 150 SER B CA 1
ATOM 6551 C C . SER B 1 150 ? 6.426 62.781 15.688 1 97 150 SER B C 1
ATOM 6553 O O . SER B 1 150 ? 6.336 62.75 16.922 1 97 150 SER B O 1
ATOM 6555 N N . ASP B 1 151 ? 5.891 63.688 14.898 1 97.5 151 ASP B N 1
ATOM 6556 C CA . ASP B 1 151 ? 5.18 64.812 15.445 1 97.5 151 ASP B CA 1
ATOM 6557 C C . ASP B 1 151 ? 3.67 64.625 15.445 1 97.5 151 ASP B C 1
ATOM 6559 O O . ASP B 1 151 ? 2.889 65.562 15.367 1 97.5 151 ASP B O 1
ATOM 6563 N N . LEU B 1 152 ? 3.346 63.375 15.562 1 97.25 152 LEU B N 1
ATOM 6564 C CA . LEU B 1 152 ? 1.953 62.969 15.43 1 97.25 152 LEU B CA 1
ATOM 6565 C C . LEU B 1 152 ? 1.084 63.625 16.484 1 97.25 152 LEU B C 1
ATOM 6567 O O . LEU B 1 152 ? -0.084 63.938 16.234 1 97.25 152 LEU B O 1
ATOM 6571 N N . LEU B 1 153 ? 1.64 63.875 17.672 1 98.12 153 LEU B N 1
ATOM 6572 C CA . LEU B 1 153 ? 0.837 64.375 18.766 1 98.12 153 LEU B CA 1
ATOM 6573 C C . LEU B 1 153 ? 1.153 65.875 19.031 1 98.12 153 LEU B C 1
ATOM 6575 O O . LEU B 1 153 ? 0.785 66.438 20.062 1 98.12 153 LEU B O 1
ATOM 6579 N N . LYS B 1 154 ? 1.867 66.562 18.156 1 97.31 154 LYS B N 1
ATOM 6580 C CA . LYS B 1 154 ? 2.139 67.938 18.281 1 97.31 154 LYS B CA 1
ATOM 6581 C C . LYS B 1 154 ? 0.844 68.75 18.375 1 97.31 154 LYS B C 1
ATOM 6583 O O . LYS B 1 154 ? -0.132 68.438 17.688 1 97.31 154 LYS B O 1
ATOM 6588 N N . PRO B 1 155 ? 0.708 69.812 19.188 1 97.25 155 PRO B N 1
ATOM 6589 C CA . PRO B 1 155 ? 1.813 70.438 19.906 1 97.25 155 PRO B CA 1
ATOM 6590 C C . PRO B 1 155 ? 2.041 69.875 21.297 1 97.25 155 PRO B C 1
ATOM 6592 O O . PRO B 1 155 ? 2.883 70.375 22.047 1 97.25 155 PRO B O 1
ATOM 6595 N N . TYR B 1 156 ? 1.365 68.812 21.625 1 97.25 156 TYR B N 1
ATOM 6596 C CA . TYR B 1 156 ? 1.39 68.312 23 1 97.25 156 TYR B CA 1
ATOM 6597 C C . TYR B 1 156 ? 2.555 67.375 23.219 1 97.25 156 TYR B C 1
ATOM 6599 O O . TYR B 1 156 ? 3.029 67.25 24.344 1 97.25 156 TYR B O 1
ATOM 6607 N N . GLY B 1 157 ? 2.932 66.812 22.172 1 96.5 157 GLY B N 1
ATOM 6608 C CA . GLY B 1 157 ? 4.008 65.812 22.297 1 96.5 157 GLY B CA 1
ATOM 6609 C C . GLY B 1 157 ? 4.453 65.25 20.969 1 96.5 157 GLY B C 1
ATOM 6610 O O . GLY B 1 157 ? 4.059 65.75 19.906 1 96.5 157 GLY B O 1
ATOM 6611 N N . LYS B 1 158 ? 5.281 64.25 20.984 1 97.62 158 LYS B N 1
ATOM 6612 C CA . LYS B 1 158 ? 5.766 63.531 19.797 1 97.62 158 LYS B CA 1
ATOM 6613 C C . LYS B 1 158 ? 4.906 62.312 19.516 1 97.62 158 LYS B C 1
ATOM 6615 O O . LYS B 1 158 ? 3.68 62.406 19.438 1 97.62 158 LYS B O 1
ATOM 6620 N N . GLY B 1 159 ? 5.492 61.156 19.391 1 97.94 159 GLY B N 1
ATOM 6621 C CA . GLY B 1 159 ? 4.711 59.938 19.156 1 97.94 159 GLY B CA 1
ATOM 6622 C C . GLY B 1 159 ? 4.121 59.375 20.422 1 97.94 159 GLY B C 1
ATOM 6623 O O . GLY B 1 159 ? 4.527 59.719 21.531 1 97.94 159 GLY B O 1
ATOM 6624 N N . PRO B 1 160 ? 3.176 58.438 20.281 1 98.44 160 PRO B N 1
ATOM 6625 C CA . PRO B 1 160 ? 2.441 57.906 21.422 1 98.44 160 PRO B CA 1
ATOM 6626 C C . PRO B 1 160 ? 3.354 57.25 22.453 1 98.44 160 PRO B C 1
ATOM 6628 O O . PRO B 1 160 ? 3.174 57.438 23.656 1 98.44 160 PRO B O 1
ATOM 6631 N N . TYR B 1 161 ? 4.34 56.469 21.953 1 98.69 161 TYR B N 1
ATOM 6632 C CA . TYR B 1 161 ? 5.242 55.781 22.891 1 98.69 161 TYR B CA 1
ATOM 6633 C C . TYR B 1 161 ? 6.008 56.812 23.719 1 98.69 161 TYR B C 1
ATOM 6635 O O . TYR B 1 161 ? 6.117 56.656 24.953 1 98.69 161 TYR B O 1
ATOM 6643 N N . HIS B 1 162 ? 6.547 57.75 23.047 1 98.62 162 HIS B N 1
ATOM 6644 C CA . HIS B 1 162 ? 7.309 58.812 23.719 1 98.62 162 HIS B CA 1
ATOM 6645 C C . HIS B 1 162 ? 6.414 59.625 24.656 1 98.62 162 HIS B C 1
ATOM 6647 O O . HIS B 1 162 ? 6.809 59.938 25.781 1 98.62 162 HIS B O 1
ATOM 6653 N N . TYR B 1 163 ? 5.246 59.969 24.219 1 98.62 163 TYR B N 1
ATOM 6654 C CA . TYR B 1 163 ? 4.348 60.812 24.984 1 98.62 163 TYR B CA 1
ATOM 6655 C C . TYR B 1 163 ? 3.965 60.156 26.297 1 98.62 163 TYR B C 1
ATOM 6657 O O . TYR B 1 163 ? 3.945 60.812 27.344 1 98.62 163 TYR B O 1
ATOM 6665 N N . HIS B 1 164 ? 3.602 58.875 26.281 1 98.62 164 HIS B N 1
ATOM 6666 C CA . HIS B 1 164 ? 3.301 58.156 27.516 1 98.62 164 HIS B CA 1
ATOM 6667 C C . HIS B 1 164 ? 4.445 58.281 28.516 1 98.62 164 HIS B C 1
ATOM 6669 O O . HIS B 1 164 ? 4.215 58.469 29.703 1 98.62 164 HIS B O 1
ATOM 6675 N N . SER B 1 165 ? 5.656 58.125 28.016 1 98.19 165 SER B N 1
ATOM 6676 C CA . SER B 1 165 ? 6.816 58.188 28.891 1 98.19 165 SER B CA 1
ATOM 6677 C C . SER B 1 165 ? 6.992 59.562 29.516 1 98.19 165 SER B C 1
ATOM 6679 O O . SER B 1 165 ? 7.383 59.688 30.672 1 98.19 165 SER B O 1
ATOM 6681 N N . VAL B 1 166 ? 6.727 60.594 28.766 1 97.94 166 VAL B N 1
ATOM 6682 C CA . VAL B 1 166 ? 6.812 61.969 29.25 1 97.94 166 VAL B CA 1
ATOM 6683 C C . VAL B 1 166 ? 5.734 62.219 30.297 1 97.94 166 VAL B C 1
ATOM 6685 O O . VAL B 1 166 ? 5.98 62.875 31.297 1 97.94 166 VAL B O 1
ATOM 6688 N N . MET B 1 167 ? 4.57 61.688 30.078 1 98.12 167 MET B N 1
ATOM 6689 C CA . MET B 1 167 ? 3.461 61.844 31.016 1 98.12 167 MET B CA 1
ATOM 6690 C C . MET B 1 167 ? 3.787 61.219 32.375 1 98.12 167 MET B C 1
ATOM 6692 O O . MET B 1 167 ? 3.342 61.719 33.406 1 98.12 167 MET B O 1
ATOM 6696 N N . LEU B 1 168 ? 4.559 60.156 32.344 1 98 168 LEU B N 1
ATOM 6697 C CA . LEU B 1 168 ? 4.973 59.531 33.594 1 98 168 LEU B CA 1
ATOM 6698 C C . LEU B 1 168 ? 5.855 60.469 34.406 1 98 168 LEU B C 1
ATOM 6700 O O . LEU B 1 168 ? 5.824 60.469 35.656 1 98 168 LEU B O 1
ATOM 6704 N N . ASN B 1 169 ? 6.59 61.312 33.719 1 96.81 169 ASN B N 1
ATOM 6705 C CA . ASN B 1 169 ? 7.414 62.312 34.406 1 96.81 169 ASN B CA 1
ATOM 6706 C C . ASN B 1 169 ? 6.574 63.5 34.906 1 96.81 169 ASN B C 1
ATOM 6708 O O . ASN B 1 169 ? 6.812 64 36 1 96.81 169 ASN B O 1
ATOM 6712 N N . ILE B 1 170 ? 5.656 63.875 34.125 1 97.5 170 ILE B N 1
ATOM 6713 C CA . ILE B 1 170 ? 4.812 65 34.438 1 97.5 170 ILE B CA 1
ATOM 6714 C C . ILE B 1 170 ? 3.879 64.688 35.594 1 97.5 170 ILE B C 1
ATOM 6716 O O . ILE B 1 170 ? 3.57 65.562 36.438 1 97.5 170 ILE B O 1
ATOM 6720 N N . HIS B 1 171 ? 3.422 63.469 35.656 1 97.81 171 HIS B N 1
ATOM 6721 C CA . HIS B 1 171 ? 2.5 63 36.688 1 97.81 171 HIS B CA 1
ATOM 6722 C C . HIS B 1 171 ? 3.146 61.906 37.562 1 97.81 171 HIS B C 1
ATOM 6724 O O . HIS B 1 171 ? 2.799 60.75 37.469 1 97.81 171 HIS B O 1
ATOM 6730 N N . PRO B 1 172 ? 3.91 62.25 38.5 1 95.44 172 PRO B N 1
ATOM 6731 C CA . PRO B 1 172 ? 4.715 61.281 39.25 1 95.44 172 PRO B CA 1
ATOM 6732 C C . PRO B 1 172 ? 3.873 60.406 40.156 1 95.44 172 PRO B C 1
ATOM 6734 O O . PRO B 1 172 ? 4.336 59.312 40.562 1 95.44 172 PRO B O 1
ATOM 6737 N N . HIS B 1 173 ? 2.633 60.812 40.406 1 95.44 173 HIS B N 1
ATOM 6738 C CA . HIS B 1 173 ? 1.801 60.031 41.312 1 95.44 173 HIS B CA 1
ATOM 6739 C C . HIS B 1 173 ? 0.903 59.062 40.531 1 95.44 173 HIS B C 1
ATOM 6741 O O . HIS B 1 173 ? 0.256 58.219 41.094 1 95.44 173 HIS B O 1
ATOM 6747 N N . PHE B 1 174 ? 0.89 59.219 39.25 1 97.62 174 PHE B N 1
ATOM 6748 C CA . PHE B 1 174 ? 0.123 58.312 38.406 1 97.62 174 PHE B CA 1
ATOM 6749 C C . PHE B 1 174 ? 0.8 56.938 38.281 1 97.62 174 PHE B C 1
ATOM 6751 O O . PHE B 1 174 ? 2.016 56.875 38.094 1 97.62 174 PHE B O 1
ATOM 6758 N N . LYS B 1 175 ? 0.07 55.844 38.5 1 98.25 175 LYS B N 1
ATOM 6759 C CA . LYS B 1 175 ? 0.579 54.5 38.344 1 98.25 175 LYS B CA 1
ATOM 6760 C C . LYS B 1 175 ? -0.181 53.719 37.281 1 98.25 175 LYS B C 1
ATOM 6762 O O . LYS B 1 175 ? -1.391 53.906 37.125 1 98.25 175 LYS B O 1
ATOM 6767 N N . ALA B 1 176 ? 0.507 52.938 36.594 1 98.25 176 ALA B N 1
ATOM 6768 C CA . ALA B 1 176 ? -0.09 52.094 35.531 1 98.25 176 ALA B CA 1
ATOM 6769 C C . ALA B 1 176 ? 0.773 50.875 35.25 1 98.25 176 ALA B C 1
ATOM 6771 O O . ALA B 1 176 ? 1.854 50.719 35.812 1 98.25 176 ALA B O 1
ATOM 6772 N N . THR B 1 177 ? 0.27 49.969 34.562 1 98.69 177 THR B N 1
ATOM 6773 C CA . THR B 1 177 ? 0.994 48.781 34.062 1 98.69 177 THR B CA 1
ATOM 6774 C C . THR B 1 177 ? 1.192 48.875 32.562 1 98.69 177 THR B C 1
ATOM 6776 O O . THR B 1 177 ? 0.284 49.281 31.828 1 98.69 177 THR B O 1
ATOM 6779 N N . TYR B 1 178 ? 2.412 48.594 32.125 1 98.81 178 TYR B N 1
ATOM 6780 C CA . TYR B 1 178 ? 2.711 48.594 30.688 1 98.81 178 TYR B CA 1
ATOM 6781 C C . TYR B 1 178 ? 3.137 47.219 30.234 1 98.81 178 TYR B C 1
ATOM 6783 O O . TYR B 1 178 ? 3.756 46.469 30.984 1 98.81 178 TYR B O 1
ATOM 6791 N N . ASN B 1 179 ? 2.689 46.844 29.141 1 98.75 179 ASN B N 1
ATOM 6792 C CA . ASN B 1 179 ? 3.41 45.844 28.359 1 98.75 179 ASN B CA 1
ATOM 6793 C C . ASN B 1 179 ? 4.199 46.469 27.234 1 98.75 179 ASN B C 1
ATOM 6795 O O . ASN B 1 179 ? 3.615 47.062 26.312 1 98.75 179 ASN B O 1
ATOM 6799 N N . LEU B 1 180 ? 5.461 46.5 27.359 1 98.56 180 LEU B N 1
ATOM 6800 C CA . LEU B 1 180 ? 6.34 46.781 26.219 1 98.56 180 LEU B CA 1
ATOM 6801 C C . LEU B 1 180 ? 6.758 45.5 25.516 1 98.56 180 LEU B C 1
ATOM 6803 O O . LEU B 1 180 ? 7.688 44.812 25.969 1 98.56 180 LEU B O 1
ATOM 6807 N N . SER B 1 181 ? 6.055 45.219 24.438 1 98.44 181 SER B N 1
ATOM 6808 C CA . SER B 1 181 ? 6.238 43.875 23.844 1 98.44 181 SER B CA 1
ATOM 6809 C C . SER B 1 181 ? 7.707 43.625 23.547 1 98.44 181 SER B C 1
ATOM 6811 O O . SER B 1 181 ? 8.445 44.531 23.156 1 98.44 181 SER B O 1
ATOM 6813 N N . PRO B 1 182 ? 8.109 42.375 23.688 1 98.5 182 PRO B N 1
ATOM 6814 C CA . PRO B 1 182 ? 9.516 42.031 23.5 1 98.5 182 PRO B CA 1
ATOM 6815 C C . PRO B 1 182 ? 10.031 42.375 22.109 1 98.5 182 PRO B C 1
ATOM 6817 O O . PRO B 1 182 ? 11.172 42.844 21.969 1 98.5 182 PRO B O 1
ATOM 6820 N N . SER B 1 183 ? 9.25 42.188 21.094 1 98.25 183 SER B N 1
ATOM 6821 C CA . SER B 1 183 ? 9.688 42.562 19.75 1 98.25 183 SER B CA 1
ATOM 6822 C C . SER B 1 183 ? 9.883 44.062 19.609 1 98.25 183 SER B C 1
ATOM 6824 O O . SER B 1 183 ? 10.797 44.5 18.922 1 98.25 183 SER B O 1
ATOM 6826 N N . LEU B 1 184 ? 9 44.844 20.234 1 98.5 184 LEU B N 1
ATOM 6827 C CA . LEU B 1 184 ? 9.172 46.312 20.266 1 98.5 184 LEU B CA 1
ATOM 6828 C C . LEU B 1 184 ? 10.469 46.688 20.984 1 98.5 184 LEU B C 1
ATOM 6830 O O . LEU B 1 184 ? 11.266 47.469 20.453 1 98.5 184 LEU B O 1
ATOM 6834 N N . LEU B 1 185 ? 10.664 46.094 22.188 1 98.69 185 LEU B N 1
ATOM 6835 C CA . LEU B 1 185 ? 11.852 46.375 22.969 1 98.69 185 LEU B CA 1
ATOM 6836 C C . LEU B 1 185 ? 13.117 46.031 22.203 1 98.69 185 LEU B C 1
ATOM 6838 O O . LEU B 1 185 ? 14.094 46.781 22.219 1 98.69 185 LEU B O 1
ATOM 6842 N N . ARG B 1 186 ? 13.07 44.906 21.547 1 97.88 186 ARG B N 1
ATOM 6843 C CA . ARG B 1 186 ? 14.219 44.469 20.766 1 97.88 186 ARG B CA 1
ATOM 6844 C C . ARG B 1 186 ? 14.539 45.438 19.641 1 97.88 186 ARG B C 1
ATOM 6846 O O . ARG B 1 186 ? 15.703 45.719 19.375 1 97.88 186 ARG B O 1
ATOM 6853 N N . GLN B 1 187 ? 13.57 45.875 18.984 1 98.12 187 GLN B N 1
ATOM 6854 C CA . GLN B 1 187 ? 13.758 46.844 17.906 1 98.12 187 GLN B CA 1
ATOM 6855 C C . GLN B 1 187 ? 14.336 48.125 18.422 1 98.12 187 GLN B C 1
ATOM 6857 O O . GLN B 1 187 ? 15.227 48.719 17.797 1 98.12 187 GLN B O 1
ATOM 6862 N N . TRP B 1 188 ? 13.844 48.625 19.562 1 98.5 188 TRP B N 1
ATOM 6863 C CA . TRP B 1 188 ? 14.391 49.812 20.188 1 98.5 188 TRP B CA 1
ATOM 6864 C C . TRP B 1 188 ? 15.852 49.625 20.578 1 98.5 188 TRP B C 1
ATOM 6866 O O . TRP B 1 188 ? 16.688 50.5 20.328 1 98.5 188 TRP B O 1
ATOM 6876 N N . GLN B 1 189 ? 16.109 48.5 21.172 1 97.69 189 GLN B N 1
ATOM 6877 C CA . GLN B 1 189 ? 17.469 48.188 21.609 1 97.69 189 GLN B CA 1
ATOM 6878 C C . GLN B 1 189 ? 18.422 48.188 20.422 1 97.69 189 GLN B C 1
ATOM 6880 O O . GLN B 1 189 ? 19.516 48.75 20.5 1 97.69 189 GLN B O 1
ATOM 6885 N N . ILE B 1 190 ? 18.062 47.531 19.344 1 96.44 190 ILE B N 1
ATOM 6886 C CA . ILE B 1 190 ? 18.891 47.438 18.141 1 96.44 190 ILE B CA 1
ATOM 6887 C C . ILE B 1 190 ? 19.141 48.844 17.594 1 96.44 190 ILE B C 1
ATOM 6889 O O . ILE B 1 190 ? 20.25 49.188 17.188 1 96.44 190 ILE B O 1
ATOM 6893 N N . ALA B 1 191 ? 18.078 49.594 17.547 1 97.62 191 ALA B N 1
ATOM 6894 C CA . ALA B 1 191 ? 18.219 50.969 17.047 1 97.62 191 ALA B CA 1
ATOM 6895 C C . ALA B 1 191 ? 19.234 51.75 17.859 1 97.62 191 ALA B C 1
ATOM 6897 O O . ALA B 1 191 ? 20.062 52.469 17.312 1 97.62 191 ALA B O 1
ATOM 6898 N N . VAL B 1 192 ? 19.156 51.656 19.172 1 98 192 VAL B N 1
ATOM 6899 C CA . VAL B 1 192 ? 20.031 52.375 20.078 1 98 192 VAL B CA 1
ATOM 6900 C C . VAL B 1 192 ? 21.469 51.906 19.938 1 98 192 VAL B C 1
ATOM 6902 O O . VAL B 1 192 ? 22.406 52.688 20 1 98 192 VAL B O 1
ATOM 6905 N N . GLU B 1 193 ? 21.656 50.625 19.75 1 97.38 193 GLU B N 1
ATOM 6906 C CA . GLU B 1 193 ? 23 50.031 19.719 1 97.38 193 GLU B CA 1
ATOM 6907 C C . GLU B 1 193 ? 23.625 50.125 18.344 1 97.38 193 GLU B C 1
ATOM 6909 O O . GLU B 1 193 ? 24.828 50.375 18.219 1 97.38 193 GLU B O 1
ATOM 6914 N N . LYS B 1 194 ? 22.781 49.906 17.25 1 96.75 194 LYS B N 1
ATOM 6915 C CA . LYS B 1 194 ? 23.359 49.688 15.93 1 96.75 194 LYS B CA 1
ATOM 6916 C C . LYS B 1 194 ? 22.766 50.656 14.898 1 96.75 194 LYS B C 1
ATOM 6918 O O . LYS B 1 194 ? 23.25 50.719 13.766 1 96.75 194 LYS B O 1
ATOM 6923 N N . GLY B 1 195 ? 21.797 51.375 15.297 1 97.06 195 GLY B N 1
ATOM 6924 C CA . GLY B 1 195 ? 21.062 52.156 14.312 1 97.06 195 GLY B CA 1
ATOM 6925 C C . GLY B 1 195 ? 20 51.375 13.586 1 97.06 195 GLY B C 1
ATOM 6926 O O . GLY B 1 195 ? 19.734 50.219 13.93 1 97.06 195 GLY B O 1
ATOM 6927 N N . VAL B 1 196 ? 19.297 52.031 12.625 1 97.25 196 VAL B N 1
ATOM 6928 C CA . VAL B 1 196 ? 18.25 51.344 11.875 1 97.25 196 VAL B CA 1
ATOM 6929 C C . VAL B 1 196 ? 18.406 51.625 10.383 1 97.25 196 VAL B C 1
ATOM 6931 O O . VAL B 1 196 ? 18.922 52.688 9.992 1 97.25 196 VAL B O 1
ATOM 6934 N N . GLU B 1 197 ? 18.125 50.656 9.578 1 97.38 197 GLU B N 1
ATOM 6935 C CA . GLU B 1 197 ? 18.062 50.781 8.125 1 97.38 197 GLU B CA 1
ATOM 6936 C C . GLU B 1 197 ? 16.719 50.281 7.594 1 97.38 197 GLU B C 1
ATOM 6938 O O . GLU B 1 197 ? 16.281 49.156 7.922 1 97.38 197 GLU B O 1
ATOM 6943 N N . PHE B 1 198 ? 16 51.125 6.824 1 97.44 198 PHE B N 1
ATOM 6944 C CA . PHE B 1 198 ? 14.711 50.75 6.262 1 97.44 198 PHE B CA 1
ATOM 6945 C C . PHE B 1 198 ? 14.867 50.156 4.871 1 97.44 198 PHE B C 1
ATOM 6947 O O . PHE B 1 198 ? 15.898 50.344 4.223 1 97.44 198 PHE B O 1
ATOM 6954 N N . VAL B 1 199 ? 13.859 49.406 4.375 1 95.44 199 VAL B N 1
ATOM 6955 C CA . VAL B 1 199 ? 13.891 48.75 3.078 1 95.44 199 VAL B CA 1
ATOM 6956 C C . VAL B 1 199 ? 13.992 49.781 1.962 1 95.44 199 VAL B C 1
ATOM 6958 O O . VAL B 1 199 ? 14.477 49.469 0.869 1 95.44 199 VAL B O 1
ATOM 6961 N N . ASN B 1 200 ? 13.492 51.031 2.209 1 95.06 200 ASN B N 1
ATOM 6962 C CA . ASN B 1 200 ? 13.523 52.062 1.187 1 95.06 200 ASN B CA 1
ATOM 6963 C C . ASN B 1 200 ? 14.891 52.75 1.116 1 95.06 200 ASN B C 1
ATOM 6965 O O . ASN B 1 200 ? 15.109 53.625 0.279 1 95.06 200 ASN B O 1
ATOM 6969 N N . GLY B 1 201 ? 15.812 52.438 2.012 1 94.69 201 GLY B N 1
ATOM 6970 C CA . GLY B 1 201 ? 17.172 52.969 1.947 1 94.69 201 GLY B CA 1
ATOM 6971 C C . GLY B 1 201 ? 17.469 54 3.01 1 94.69 201 GLY B C 1
ATOM 6972 O O . GLY B 1 201 ? 18.625 54.312 3.27 1 94.69 201 GLY B O 1
ATOM 6973 N N . GLU B 1 202 ? 16.453 54.531 3.695 1 96.44 202 GLU B N 1
ATOM 6974 C CA . GLU B 1 202 ? 16.672 55.5 4.785 1 96.44 202 GLU B CA 1
ATOM 6975 C C . GLU B 1 202 ? 17.406 54.844 5.949 1 96.44 202 GLU B C 1
ATOM 6977 O O . GLU B 1 202 ? 17.078 53.688 6.332 1 96.44 202 GLU B O 1
ATOM 6982 N N . LYS B 1 203 ? 18.422 55.625 6.449 1 96.75 203 LYS B N 1
ATOM 6983 C CA . LYS B 1 203 ? 19.219 55.062 7.535 1 96.75 203 LYS B CA 1
ATOM 6984 C C . LYS B 1 203 ? 19.484 56.125 8.609 1 96.75 203 LYS B C 1
ATOM 6986 O O . LYS B 1 203 ? 19.656 57.312 8.297 1 96.75 203 LYS B O 1
ATOM 6991 N N . TYR B 1 204 ? 19.438 55.656 9.859 1 97.56 204 TYR B N 1
ATOM 6992 C CA . TYR B 1 204 ? 19.797 56.469 11 1 97.56 204 TYR B CA 1
ATOM 6993 C C . TYR B 1 204 ? 20.844 55.781 11.875 1 97.56 204 TYR B C 1
ATOM 6995 O O . TYR B 1 204 ? 20.625 54.656 12.328 1 97.56 204 TYR B O 1
ATOM 7003 N N . ASP B 1 205 ? 21.969 56.469 12.102 1 97.12 205 ASP B N 1
ATOM 7004 C CA . ASP B 1 205 ? 23 55.938 12.977 1 97.12 205 ASP B CA 1
ATOM 7005 C C . ASP B 1 205 ? 22.625 56.125 14.445 1 97.12 205 ASP B C 1
ATOM 7007 O O . ASP B 1 205 ? 21.75 56.906 14.773 1 97.12 205 ASP B O 1
ATOM 7011 N N . PRO B 1 206 ? 23.297 55.438 15.359 1 96.44 206 PRO B N 1
ATOM 7012 C CA . PRO B 1 206 ? 22.953 55.469 16.781 1 96.44 206 PRO B CA 1
ATOM 7013 C C . PRO B 1 206 ? 23 56.875 17.375 1 96.44 206 PRO B C 1
ATOM 7015 O O . PRO B 1 206 ? 22.312 57.156 18.359 1 96.44 206 PRO B O 1
ATOM 7018 N N . ASN B 1 207 ? 23.75 57.75 16.781 1 96.81 207 ASN B N 1
ATOM 7019 C CA . ASN B 1 207 ? 23.922 59.094 17.359 1 96.81 207 ASN B CA 1
ATOM 7020 C C . ASN B 1 207 ? 22.906 60.062 16.797 1 96.81 207 ASN B C 1
ATOM 7022 O O . ASN B 1 207 ? 22.812 61.219 17.266 1 96.81 207 ASN B O 1
ATOM 7026 N N . HIS B 1 208 ? 22.156 59.688 15.922 1 97.62 208 HIS B N 1
ATOM 7027 C CA . HIS B 1 208 ? 21.141 60.531 15.328 1 97.62 208 HIS B CA 1
ATOM 7028 C C . HIS B 1 208 ? 20.109 60.969 16.359 1 97.62 208 HIS B C 1
ATOM 7030 O O . HIS B 1 208 ? 19.766 60.219 17.25 1 97.62 208 HIS B O 1
ATOM 7036 N N . GLU B 1 209 ? 19.516 62.188 16.203 1 97.25 209 GLU B N 1
ATOM 7037 C CA . GLU B 1 209 ? 18.562 62.781 17.141 1 97.25 209 GLU B CA 1
ATOM 7038 C C . GLU B 1 209 ? 17.328 61.906 17.297 1 97.25 209 GLU B C 1
ATOM 7040 O O . GLU B 1 209 ? 16.766 61.781 18.391 1 97.25 209 GLU B O 1
ATOM 7045 N N . LYS B 1 210 ? 16.906 61.344 16.281 1 97.56 210 LYS B N 1
ATOM 7046 C CA . LYS B 1 210 ? 15.734 60.469 16.312 1 97.56 210 LYS B CA 1
ATOM 7047 C C . LYS B 1 210 ? 15.992 59.219 17.172 1 97.56 210 LYS B C 1
ATOM 7049 O O . LYS B 1 210 ? 15.117 58.812 17.922 1 97.56 210 LYS B O 1
ATOM 7054 N N . ILE B 1 211 ? 17.203 58.656 17.047 1 98.12 211 ILE B N 1
ATOM 7055 C CA . ILE B 1 211 ? 17.562 57.469 17.828 1 98.12 211 ILE B CA 1
ATOM 7056 C C . ILE B 1 211 ? 17.734 57.875 19.297 1 98.12 211 ILE B C 1
ATOM 7058 O O . ILE B 1 211 ? 17.406 57.094 20.203 1 98.12 211 ILE B O 1
ATOM 7062 N N . ARG B 1 212 ? 18.219 59.031 19.516 1 97.56 212 ARG B N 1
ATOM 7063 C CA . ARG B 1 212 ? 18.344 59.5 20.875 1 97.56 212 ARG B CA 1
ATOM 7064 C C . ARG B 1 212 ? 16.984 59.625 21.547 1 97.56 212 ARG B C 1
ATOM 7066 O O . ARG B 1 212 ? 16.859 59.406 22.766 1 97.56 212 ARG B O 1
ATOM 7073 N N . LEU B 1 213 ? 15.992 60 20.781 1 98.06 213 LEU B N 1
ATOM 7074 C CA . LEU B 1 213 ? 14.641 60.062 21.312 1 98.06 213 LEU B CA 1
ATOM 7075 C C . LEU B 1 213 ? 14.141 58.656 21.719 1 98.06 213 LEU B C 1
ATOM 7077 O O . LEU B 1 213 ? 13.398 58.531 22.688 1 98.06 213 LEU B O 1
ATOM 7081 N N . VAL B 1 214 ? 14.555 57.656 20.922 1 98.62 214 VAL B N 1
ATOM 7082 C CA . VAL B 1 214 ? 14.203 56.281 21.25 1 98.62 214 VAL B CA 1
ATOM 7083 C C . VAL B 1 214 ? 14.852 55.875 22.578 1 98.62 214 VAL B C 1
ATOM 7085 O O . VAL B 1 214 ? 14.203 55.312 23.453 1 98.62 214 VAL B O 1
ATOM 7088 N N . GLU B 1 215 ? 16.062 56.219 22.703 1 98.44 215 GLU B N 1
ATOM 7089 C CA . GLU B 1 215 ? 16.797 55.906 23.938 1 98.44 215 GLU B CA 1
ATOM 7090 C C . GLU B 1 215 ? 16.172 56.656 25.125 1 98.44 215 GLU B C 1
ATOM 7092 O O . GLU B 1 215 ? 16.031 56.062 26.203 1 98.44 215 GLU B O 1
ATOM 7097 N N . GLU B 1 216 ? 15.844 57.875 24.906 1 98.19 216 GLU B N 1
ATOM 7098 C CA . GLU B 1 216 ? 15.195 58.656 25.953 1 98.19 216 GLU B CA 1
ATOM 7099 C C . GLU B 1 216 ? 13.875 58 26.391 1 98.19 216 GLU B C 1
ATOM 7101 O O . GLU B 1 216 ? 13.586 57.906 27.578 1 98.19 216 GLU B O 1
ATOM 7106 N N . THR B 1 217 ? 13.117 57.656 25.438 1 98.62 217 THR B N 1
ATOM 7107 C CA . THR B 1 217 ? 11.836 57 25.719 1 98.62 217 THR B CA 1
ATOM 7108 C C . THR B 1 217 ? 12.031 55.75 26.547 1 98.62 217 THR B C 1
ATOM 7110 O O . THR B 1 217 ? 11.344 55.562 27.547 1 98.62 217 THR B O 1
ATOM 7113 N N . LEU B 1 218 ? 12.992 54.906 26.109 1 98.56 218 LEU B N 1
ATOM 7114 C CA . LEU B 1 218 ? 13.297 53.656 26.828 1 98.56 218 LEU B CA 1
ATOM 7115 C C . LEU B 1 218 ? 13.742 53.969 28.266 1 98.56 218 LEU B C 1
ATOM 7117 O O . LEU B 1 218 ? 13.297 53.312 29.203 1 98.56 218 LEU B O 1
ATOM 7121 N N . ASN B 1 219 ? 14.57 54.938 28.422 1 98.25 219 ASN B N 1
ATOM 7122 C CA . ASN B 1 219 ? 15.086 55.312 29.734 1 98.25 219 ASN B CA 1
ATOM 7123 C C . ASN B 1 219 ? 13.984 55.844 30.641 1 98.25 219 ASN B C 1
ATOM 7125 O O . ASN B 1 219 ? 13.992 55.594 31.844 1 98.25 219 ASN B O 1
ATOM 7129 N N . ASN B 1 220 ? 13.039 56.656 30.047 1 98.56 220 ASN B N 1
ATOM 7130 C CA . ASN B 1 220 ? 11.898 57.125 30.828 1 98.56 220 ASN B CA 1
ATOM 7131 C C . ASN B 1 220 ? 11.086 55.969 31.406 1 98.56 220 ASN B C 1
ATOM 7133 O O . ASN B 1 220 ? 10.68 56.031 32.562 1 98.56 220 ASN B O 1
ATOM 7137 N N . TYR B 1 221 ? 10.883 54.906 30.641 1 98.62 221 TYR B N 1
ATOM 7138 C CA . TYR B 1 221 ? 10.141 53.75 31.125 1 98.62 221 TYR B CA 1
ATOM 7139 C C . TYR B 1 221 ? 10.93 53.031 32.219 1 98.62 221 TYR B C 1
ATOM 7141 O O . TYR B 1 221 ? 10.359 52.562 33.188 1 98.62 221 TYR B O 1
ATOM 7149 N N . ARG B 1 222 ? 12.25 52.906 32 1 98.44 222 ARG B N 1
ATOM 7150 C CA . ARG B 1 222 ? 13.109 52.281 33 1 98.44 222 ARG B CA 1
ATOM 7151 C C . ARG B 1 222 ? 13.047 53.031 34.344 1 98.44 222 ARG B C 1
ATOM 7153 O O . ARG B 1 222 ? 12.891 52.406 35.375 1 98.44 222 ARG B O 1
ATOM 7160 N N . GLU B 1 223 ? 13.156 54.281 34.219 1 98 223 GLU B N 1
ATOM 7161 C CA . GLU B 1 223 ? 13.125 55.094 35.438 1 98 223 GLU B CA 1
ATOM 7162 C C . GLU B 1 223 ? 11.797 54.938 36.156 1 98 223 GLU B C 1
ATOM 7164 O O . GLU B 1 223 ? 11.758 54.812 37.375 1 98 223 GLU B O 1
ATOM 7169 N N . ALA B 1 224 ? 10.711 55.031 35.406 1 98.44 224 ALA B N 1
ATOM 7170 C CA . ALA B 1 224 ? 9.383 54.906 36 1 98.44 224 ALA B CA 1
ATOM 7171 C C . ALA B 1 224 ? 9.227 53.531 36.656 1 98.44 224 ALA B C 1
ATOM 7173 O O . ALA B 1 224 ? 8.578 53.406 37.688 1 98.44 224 ALA B O 1
ATOM 7174 N N . LEU B 1 225 ? 9.797 52.469 36 1 98.19 225 LEU B N 1
ATOM 7175 C CA . LEU B 1 225 ? 9.742 51.125 36.531 1 98.19 225 LEU B CA 1
ATOM 7176 C C . LEU B 1 225 ? 10.508 51.031 37.844 1 98.19 225 LEU B C 1
ATOM 7178 O O . LEU B 1 225 ? 9.992 50.469 38.812 1 98.19 225 LEU B O 1
ATOM 7182 N N . PHE B 1 226 ? 11.625 51.656 37.906 1 96.12 226 PHE B N 1
ATOM 7183 C CA . PHE B 1 226 ? 12.5 51.469 39.062 1 96.12 226 PHE B CA 1
ATOM 7184 C C . PHE B 1 226 ? 12.039 52.344 40.219 1 96.12 226 PHE B C 1
ATOM 7186 O O . PHE B 1 226 ? 12.297 52.031 41.406 1 96.12 226 PHE B O 1
ATOM 7193 N N . LYS B 1 227 ? 11.258 53.406 39.844 1 96.12 227 LYS B N 1
ATOM 7194 C CA . LYS B 1 227 ? 10.656 54.25 40.906 1 96.12 227 LYS B CA 1
ATOM 7195 C C . LYS B 1 227 ? 9.367 53.594 41.438 1 96.12 227 LYS B C 1
ATOM 7197 O O . LYS B 1 227 ? 8.758 54.125 42.375 1 96.12 227 LYS B O 1
ATOM 7202 N N . GLY B 1 228 ? 8.984 52.5 40.812 1 96.25 228 GLY B N 1
ATOM 7203 C CA . GLY B 1 228 ? 7.789 51.812 41.25 1 96.25 228 GLY B CA 1
ATOM 7204 C C . GLY B 1 228 ? 6.508 52.438 40.719 1 96.25 228 GLY B C 1
ATOM 7205 O O . GLY B 1 228 ? 5.414 52.094 41.188 1 96.25 228 GLY B O 1
ATOM 7206 N N . GLN B 1 229 ? 6.676 53.312 39.781 1 98.25 229 GLN B N 1
ATOM 7207 C CA . GLN B 1 229 ? 5.516 54 39.219 1 98.25 229 GLN B CA 1
ATOM 7208 C C . GLN B 1 229 ? 4.758 53.094 38.25 1 98.25 229 GLN B C 1
ATOM 7210 O O . GLN B 1 229 ? 3.531 53.156 38.156 1 98.25 229 GLN B O 1
ATOM 7215 N N . ILE B 1 230 ? 5.508 52.281 37.562 1 98.69 230 ILE B N 1
ATOM 7216 C CA . ILE B 1 230 ? 4.863 51.375 36.625 1 98.69 230 ILE B CA 1
ATOM 7217 C C . ILE B 1 230 ? 5.391 49.938 36.844 1 98.69 230 ILE B C 1
ATOM 7219 O O . ILE B 1 230 ? 6.379 49.75 37.562 1 98.69 230 ILE B O 1
ATOM 7223 N N . ASP B 1 231 ? 4.656 48.969 36.375 1 98.19 231 ASP B N 1
ATOM 7224 C CA . ASP B 1 231 ? 5.125 47.594 36.125 1 98.19 231 ASP B CA 1
ATOM 7225 C C . ASP B 1 231 ? 5.164 47.312 34.625 1 98.19 231 ASP B C 1
ATOM 7227 O O . ASP B 1 231 ? 4.516 48 33.844 1 98.19 231 ASP B O 1
ATOM 7231 N N . VAL B 1 232 ? 6.062 46.375 34.281 1 98.69 232 VAL B N 1
ATOM 7232 C CA . VAL B 1 232 ? 6.188 46.031 32.875 1 98.69 232 VAL B CA 1
ATOM 7233 C C . VAL B 1 232 ? 5.941 44.531 32.656 1 98.69 232 VAL B C 1
ATOM 7235 O O . VAL B 1 232 ? 6.715 43.719 33.156 1 98.69 232 VAL B O 1
ATOM 7238 N N . LEU B 1 233 ? 4.887 44.188 31.969 1 98.81 233 LEU B N 1
ATOM 7239 C CA . LEU B 1 233 ? 4.57 42.812 31.609 1 98.81 233 LEU B CA 1
ATOM 7240 C C . LEU B 1 233 ? 5.449 42.344 30.453 1 98.81 233 LEU B C 1
ATOM 7242 O O . LEU B 1 233 ? 5.809 43.125 29.578 1 98.81 233 LEU B O 1
ATOM 7246 N N . THR B 1 234 ? 5.789 41.094 30.469 1 98.62 234 THR B N 1
ATOM 7247 C CA . THR B 1 234 ? 6.332 40.469 29.25 1 98.62 234 THR B CA 1
ATOM 7248 C C . THR B 1 234 ? 5.211 39.969 28.344 1 98.62 234 THR B C 1
ATOM 7250 O O . THR B 1 234 ? 4.039 40.281 28.578 1 98.62 234 THR B O 1
ATOM 7253 N N . SER B 1 235 ? 5.578 39.375 27.234 1 98.56 235 SER B N 1
ATOM 7254 C CA . SER B 1 235 ? 4.645 38.75 26.297 1 98.56 235 SER B CA 1
ATOM 7255 C C . SER B 1 235 ? 5.355 37.781 25.375 1 98.56 235 SER B C 1
ATOM 7257 O O . SER B 1 235 ? 6.555 37.531 25.531 1 98.56 235 SER B O 1
ATOM 7259 N N . ILE B 1 236 ? 4.617 37.125 24.516 1 98.25 236 ILE B N 1
ATOM 7260 C CA . ILE B 1 236 ? 5.176 36.281 23.453 1 98.25 236 ILE B CA 1
ATOM 7261 C C . ILE B 1 236 ? 6.016 37.156 22.516 1 98.25 236 ILE B C 1
ATOM 7263 O O . ILE B 1 236 ? 5.578 38.219 22.078 1 98.25 236 ILE B O 1
ATOM 7267 N N . TYR B 1 237 ? 7.16 36.719 22.188 1 98 237 TYR B N 1
ATOM 7268 C CA . TYR B 1 237 ? 8.117 37.562 21.484 1 98 237 TYR B CA 1
ATOM 7269 C C . TYR B 1 237 ? 7.52 38.125 20.188 1 98 237 TYR B C 1
ATOM 7271 O O . TYR B 1 237 ? 7.469 39.344 20 1 98 237 TYR B O 1
ATOM 7279 N N . ALA B 1 238 ? 7.066 37.219 19.328 1 95.88 238 ALA B N 1
ATOM 7280 C CA . ALA B 1 238 ? 6.543 37.688 18.047 1 95.88 238 ALA B CA 1
ATOM 7281 C C . ALA B 1 238 ? 5.027 37.844 18.094 1 95.88 238 ALA B C 1
ATOM 7283 O O . ALA B 1 238 ? 4.336 37.594 17.094 1 95.88 238 ALA B O 1
ATOM 7284 N N . HIS B 1 239 ? 4.477 38.062 19.234 1 97.19 239 HIS B N 1
ATOM 7285 C CA . HIS B 1 239 ? 3.086 38.469 19.438 1 97.19 239 HIS B CA 1
ATOM 7286 C C . HIS B 1 239 ? 2.131 37.5 18.766 1 97.19 239 HIS B C 1
ATOM 7288 O O . HIS B 1 239 ? 1.128 37.906 18.172 1 97.19 239 HIS B O 1
ATOM 7294 N N . THR B 1 240 ? 2.445 36.25 18.719 1 96.19 240 THR B N 1
ATOM 7295 C CA . THR B 1 240 ? 1.604 35.219 18.078 1 96.19 240 THR B CA 1
ATOM 7296 C C . THR B 1 240 ? 0.342 34.969 18.906 1 96.19 240 THR B C 1
ATOM 7298 O O . THR B 1 240 ? 0.329 35.188 20.109 1 96.19 240 THR B O 1
ATOM 7301 N N . ILE B 1 241 ? -0.749 34.562 18.219 1 98 241 ILE B N 1
ATOM 7302 C CA . ILE B 1 241 ? -1.976 34.156 18.906 1 98 241 ILE B CA 1
ATOM 7303 C C . ILE B 1 241 ? -1.798 32.781 19.547 1 98 241 ILE B C 1
ATOM 7305 O O . ILE B 1 241 ? -2.199 31.781 18.969 1 98 241 ILE B O 1
ATOM 7309 N N . GLY B 1 242 ? -1.276 32.781 20.734 1 97.94 242 GLY B N 1
ATOM 7310 C CA . GLY B 1 242 ? -0.78 31.594 21.406 1 97.94 242 GLY B CA 1
ATOM 7311 C C . GLY B 1 242 ? -1.841 30.516 21.578 1 97.94 242 GLY B C 1
ATOM 7312 O O . GLY B 1 242 ? -1.6 29.344 21.281 1 97.94 242 GLY B O 1
ATOM 7313 N N . GLY B 1 243 ? -3.031 30.844 22.016 1 97.75 243 GLY B N 1
ATOM 7314 C CA . GLY B 1 243 ? -4.09 29.859 22.219 1 97.75 243 GLY B CA 1
ATOM 7315 C C . GLY B 1 243 ? -4.508 29.172 20.938 1 97.75 243 GLY B C 1
ATOM 7316 O O . GLY B 1 243 ? -4.832 27.984 20.938 1 97.75 243 GLY B O 1
ATOM 7317 N N . PHE B 1 244 ? -4.5 29.859 19.812 1 97.62 244 PHE B N 1
ATOM 7318 C CA . PHE B 1 244 ? -4.801 29.297 18.5 1 97.62 244 PHE B CA 1
ATOM 7319 C C . PHE B 1 244 ? -3.736 28.297 18.094 1 97.62 244 PHE B C 1
ATOM 7321 O O . PHE B 1 244 ? -4.059 27.203 17.625 1 97.62 244 PHE B O 1
ATOM 7328 N N . LEU B 1 245 ? -2.488 28.656 18.297 1 98 245 LEU B N 1
ATOM 7329 C CA . LEU B 1 245 ? -1.388 27.797 17.875 1 98 245 LEU B CA 1
ATOM 7330 C C . LEU B 1 245 ? -1.371 26.516 18.688 1 98 245 LEU B C 1
ATOM 7332 O O . LEU B 1 245 ? -1.086 25.438 18.141 1 98 245 LEU B O 1
ATOM 7336 N N . THR B 1 246 ? -1.666 26.578 20.016 1 97.56 246 THR B N 1
ATOM 7337 C CA . THR B 1 246 ? -1.654 25.375 20.844 1 97.56 246 THR B CA 1
ATOM 7338 C C . THR B 1 246 ? -2.822 24.469 20.5 1 97.56 246 THR B C 1
ATOM 7340 O O . THR B 1 246 ? -2.664 23.25 20.422 1 97.56 246 THR B O 1
ATOM 7343 N N . ASP B 1 247 ? -3.92 25.078 20.203 1 97.12 247 ASP B N 1
ATOM 7344 C CA . ASP B 1 247 ? -5.125 24.266 20.078 1 97.12 247 ASP B CA 1
ATOM 7345 C C . ASP B 1 247 ? -5.328 23.797 18.641 1 97.12 247 ASP B C 1
ATOM 7347 O O . ASP B 1 247 ? -5.914 22.734 18.406 1 97.12 247 ASP B O 1
ATOM 7351 N N . VAL B 1 248 ? -4.875 24.547 17.641 1 96.81 248 VAL B N 1
ATOM 7352 C CA . VAL B 1 248 ? -5.176 24.234 16.25 1 96.81 248 VAL B CA 1
ATOM 7353 C C . VAL B 1 248 ? -3.986 23.516 15.617 1 96.81 248 VAL B C 1
ATOM 7355 O O . VAL B 1 248 ? -4.16 22.531 14.883 1 96.81 248 VAL B O 1
ATOM 7358 N N . LEU B 1 249 ? -2.752 23.922 15.906 1 96.44 249 LEU B N 1
ATOM 7359 C CA . LEU B 1 249 ? -1.566 23.344 15.273 1 96.44 249 LEU B CA 1
ATOM 7360 C C . LEU B 1 249 ? -0.843 22.406 16.234 1 96.44 249 LEU B C 1
ATOM 7362 O O . LEU B 1 249 ? 0.065 21.672 15.82 1 96.44 249 LEU B O 1
ATOM 7366 N N . GLY B 1 250 ? -1.234 22.453 17.578 1 96.19 250 GLY B N 1
ATOM 7367 C CA . GLY B 1 250 ? -0.475 21.703 18.562 1 96.19 250 GLY B CA 1
ATOM 7368 C C . GLY B 1 250 ? 0.941 22.219 18.75 1 96.19 250 GLY B C 1
ATOM 7369 O O . GLY B 1 250 ? 1.838 21.453 19.125 1 96.19 250 GLY B O 1
ATOM 7370 N N . ALA B 1 251 ? 1.149 23.5 18.453 1 97.31 251 ALA B N 1
ATOM 7371 C CA . ALA B 1 251 ? 2.49 24.078 18.453 1 97.31 251 ALA B CA 1
ATOM 7372 C C . ALA B 1 251 ? 2.818 24.703 19.812 1 97.31 251 ALA B C 1
ATOM 7374 O O . ALA B 1 251 ? 3.254 25.844 19.891 1 97.31 251 ALA B O 1
ATOM 7375 N N . THR B 1 252 ? 2.592 23.953 20.859 1 97.25 252 THR B N 1
ATOM 7376 C CA . THR B 1 252 ? 2.838 24.406 22.219 1 97.25 252 THR B CA 1
ATOM 7377 C C . THR B 1 252 ? 4.312 24.734 22.422 1 97.25 252 THR B C 1
ATOM 7379 O O . THR B 1 252 ? 4.648 25.672 23.156 1 97.25 252 THR B O 1
ATOM 7382 N N . ASN B 1 253 ? 5.133 23.969 21.797 1 96.62 253 ASN B N 1
ATOM 7383 C CA . ASN B 1 253 ? 6.566 24.203 21.953 1 96.62 253 ASN B CA 1
ATOM 7384 C C . ASN B 1 253 ? 6.996 25.547 21.375 1 96.62 253 ASN B C 1
ATOM 7386 O O . ASN B 1 253 ? 7.852 26.219 21.938 1 96.62 253 ASN B O 1
ATOM 7390 N N . ILE B 1 254 ? 6.43 25.922 20.25 1 97.56 254 ILE B N 1
ATOM 7391 C CA . ILE B 1 254 ? 6.727 27.219 19.641 1 97.56 254 ILE B CA 1
ATOM 7392 C C . ILE B 1 254 ? 6.297 28.344 20.578 1 97.56 254 ILE B C 1
ATOM 7394 O O . ILE B 1 254 ? 7.051 29.297 20.797 1 97.56 254 ILE B O 1
ATOM 7398 N N . VAL B 1 255 ? 5.117 28.219 21.156 1 98.06 255 VAL B N 1
ATOM 7399 C CA . VAL B 1 255 ? 4.578 29.234 22.047 1 98.06 255 VAL B CA 1
ATOM 7400 C C . VAL B 1 255 ? 5.453 29.344 23.297 1 98.06 255 VAL B C 1
ATOM 7402 O O . VAL B 1 255 ? 5.789 30.453 23.734 1 98.06 255 VAL B O 1
ATOM 7405 N N . GLU B 1 256 ? 5.777 28.219 23.859 1 98.19 256 GLU B N 1
ATOM 7406 C CA . GLU B 1 256 ? 6.609 28.188 25.047 1 98.19 256 GLU B CA 1
ATOM 7407 C C . GLU B 1 256 ? 7.953 28.875 24.812 1 98.19 256 GLU B C 1
ATOM 7409 O O . GLU B 1 256 ? 8.406 29.672 25.641 1 98.19 256 GLU B O 1
ATOM 7414 N N . GLU B 1 257 ? 8.617 28.547 23.719 1 97.75 257 GLU B N 1
ATOM 7415 C CA . GLU B 1 257 ? 9.93 29.109 23.438 1 97.75 257 GLU B CA 1
ATOM 7416 C C . GLU B 1 257 ? 9.859 30.609 23.234 1 97.75 257 GLU B C 1
ATOM 7418 O O . GLU B 1 257 ? 10.75 31.344 23.656 1 97.75 257 GLU B O 1
ATOM 7423 N N . GLU B 1 258 ? 8.805 31.031 22.547 1 98.25 258 GLU B N 1
ATOM 7424 C CA . GLU B 1 258 ? 8.648 32.469 22.328 1 98.25 258 GLU B CA 1
ATOM 7425 C C . GLU B 1 258 ? 8.406 33.188 23.641 1 98.25 258 GLU B C 1
ATOM 7427 O O . GLU B 1 258 ? 8.906 34.312 23.828 1 98.25 258 GLU B O 1
ATOM 7432 N N . ILE B 1 259 ? 7.598 32.656 24.531 1 98.56 259 ILE B N 1
ATOM 7433 C CA . ILE B 1 259 ? 7.336 33.281 25.828 1 98.56 259 ILE B CA 1
ATOM 7434 C C . ILE B 1 259 ? 8.633 33.344 26.625 1 98.56 259 ILE B C 1
ATOM 7436 O O . ILE B 1 259 ? 8.938 34.375 27.234 1 98.56 259 ILE B O 1
ATOM 7440 N N . ARG B 1 260 ? 9.32 32.219 26.656 1 98.5 260 ARG B N 1
ATOM 7441 C CA . ARG B 1 260 ? 10.594 32.188 27.375 1 98.5 260 ARG B CA 1
ATOM 7442 C C . ARG B 1 260 ? 11.531 33.281 26.859 1 98.5 260 ARG B C 1
ATOM 7444 O O . ARG B 1 260 ? 12.109 34.031 27.641 1 98.5 260 ARG B O 1
ATOM 7451 N N . TYR B 1 261 ? 11.672 33.344 25.547 1 98.44 261 TYR B N 1
ATOM 7452 C CA . TYR B 1 261 ? 12.539 34.344 24.938 1 98.44 261 TYR B CA 1
ATOM 7453 C C . TYR B 1 261 ? 12.008 35.75 25.203 1 98.44 261 TYR B C 1
ATOM 7455 O O . TYR B 1 261 ? 12.789 36.688 25.438 1 98.44 261 TYR B O 1
ATOM 7463 N N . GLY B 1 262 ? 10.68 35.938 25.109 1 98.62 262 GLY B N 1
ATOM 7464 C CA . GLY B 1 262 ? 10.086 37.25 25.406 1 98.62 262 GLY B CA 1
ATOM 7465 C C . GLY B 1 262 ? 10.398 37.719 26.812 1 98.62 262 GLY B C 1
ATOM 7466 O O . GLY B 1 262 ? 10.719 38.906 27.016 1 98.62 262 GLY B O 1
ATOM 7467 N N . LYS B 1 263 ? 10.305 36.844 27.75 1 98.62 263 LYS B N 1
ATOM 7468 C CA . LYS B 1 263 ? 10.633 37.188 29.125 1 98.62 263 LYS B CA 1
ATOM 7469 C C . LYS B 1 263 ? 12.102 37.594 29.266 1 98.62 263 LYS B C 1
ATOM 7471 O O . LYS B 1 263 ? 12.422 38.562 29.953 1 98.62 263 LYS B O 1
ATOM 7476 N N . GLU B 1 264 ? 12.953 36.812 28.609 1 98.44 264 GLU B N 1
ATOM 7477 C CA . GLU B 1 264 ? 14.383 37.125 28.641 1 98.44 264 GLU B CA 1
ATOM 7478 C C . GLU B 1 264 ? 14.664 38.5 28.047 1 98.44 264 GLU B C 1
ATOM 7480 O O . GLU B 1 264 ? 15.438 39.281 28.609 1 98.44 264 GLU B O 1
ATOM 7485 N N . VAL B 1 265 ? 14.078 38.75 26.953 1 98.44 265 VAL B N 1
ATOM 7486 C CA . VAL B 1 265 ? 14.273 40.031 26.266 1 98.44 265 VAL B CA 1
ATOM 7487 C C . VAL B 1 265 ? 13.781 41.156 27.172 1 98.44 265 VAL B C 1
ATOM 7489 O O . VAL B 1 265 ? 14.477 42.156 27.328 1 98.44 265 VAL B O 1
ATOM 7492 N N . THR B 1 266 ? 12.602 41.031 27.734 1 98.75 266 THR B N 1
ATOM 7493 C CA . THR B 1 266 ? 12.031 42.062 28.609 1 98.75 266 THR B CA 1
ATOM 7494 C C . THR B 1 266 ? 12.953 42.312 29.797 1 98.75 266 THR B C 1
ATOM 7496 O O . THR B 1 266 ? 13.242 43.469 30.109 1 98.75 266 THR B O 1
ATOM 7499 N N . SER B 1 267 ? 13.391 41.281 30.438 1 98.56 267 SER B N 1
ATOM 7500 C CA . SER B 1 267 ? 14.266 41.375 31.594 1 98.56 267 SER B CA 1
ATOM 7501 C C . SER B 1 267 ? 15.57 42.094 31.234 1 98.56 267 SER B C 1
ATOM 7503 O O . SER B 1 267 ? 15.992 43.031 31.922 1 98.56 267 SER B O 1
ATOM 7505 N N . LYS B 1 268 ? 16.188 41.656 30.203 1 98.25 268 LYS B N 1
ATOM 7506 C CA . LYS B 1 268 ? 17.5 42.188 29.797 1 98.25 268 LYS B CA 1
ATOM 7507 C C . LYS B 1 268 ? 17.422 43.656 29.422 1 98.25 268 LYS B C 1
ATOM 7509 O O . LYS B 1 268 ? 18.266 44.438 29.812 1 98.25 268 LYS B O 1
ATOM 7514 N N . ILE B 1 269 ? 16.422 43.969 28.672 1 98.5 269 ILE B N 1
ATOM 7515 C CA . ILE B 1 269 ? 16.375 45.312 28.109 1 98.5 269 ILE B CA 1
ATOM 7516 C C . ILE B 1 269 ? 15.906 46.312 29.188 1 98.5 269 ILE B C 1
ATOM 7518 O O . ILE B 1 269 ? 16.375 47.469 29.234 1 98.5 269 ILE B O 1
ATOM 7522 N N . MET B 1 270 ? 14.953 45.969 30.062 1 98.25 270 MET B N 1
ATOM 7523 C CA . MET B 1 270 ? 14.523 46.875 31.125 1 98.25 270 MET B CA 1
ATOM 7524 C C . MET B 1 270 ? 15.633 47.031 32.156 1 98.25 270 MET B C 1
ATOM 7526 O O . MET B 1 270 ? 15.688 48.062 32.844 1 98.25 270 MET B O 1
ATOM 7530 N N . GLY B 1 271 ? 16.484 46.031 32.344 1 96.5 271 GLY B N 1
ATOM 7531 C CA . GLY B 1 271 ? 17.688 46.156 33.156 1 96.5 271 GLY B CA 1
ATOM 7532 C C . GLY B 1 271 ? 17.438 46.062 34.656 1 96.5 271 GLY B C 1
ATOM 7533 O O . GLY B 1 271 ? 16.312 45.75 35.062 1 96.5 271 GLY B O 1
ATOM 7534 N N . ASN B 1 272 ? 18.531 46.156 35.406 1 94.94 272 ASN B N 1
ATOM 7535 C CA . ASN B 1 272 ? 18.516 46.156 36.844 1 94.94 272 ASN B CA 1
ATOM 7536 C C . ASN B 1 272 ? 17.906 44.906 37.406 1 94.94 272 ASN B C 1
ATOM 7538 O O . ASN B 1 272 ? 17.109 44.938 38.375 1 94.94 272 ASN B O 1
ATOM 7542 N N . ASN B 1 273 ? 18.141 43.781 36.812 1 94.19 273 ASN B N 1
ATOM 7543 C CA . ASN B 1 273 ? 17.672 42.469 37.219 1 94.19 273 ASN B CA 1
ATOM 7544 C C . ASN B 1 273 ? 16.141 42.438 37.344 1 94.19 273 ASN B C 1
ATOM 7546 O O . ASN B 1 273 ? 15.609 41.781 38.25 1 94.19 273 ASN B O 1
ATOM 7550 N N . TYR B 1 274 ? 15.555 43.25 36.5 1 97.38 274 TYR B N 1
ATOM 7551 C CA . TYR B 1 274 ? 14.094 43.25 36.5 1 97.38 274 TYR B CA 1
ATOM 7552 C C . TYR B 1 274 ? 13.57 41.844 36.125 1 97.38 274 TYR B C 1
ATOM 7554 O O . TYR B 1 274 ? 14.086 41.219 35.188 1 97.38 274 TYR B O 1
ATOM 7562 N N . ASN B 1 275 ? 12.641 41.344 36.875 1 97.44 275 ASN B N 1
ATOM 7563 C CA . ASN B 1 275 ? 11.945 40.094 36.625 1 97.44 275 ASN B CA 1
ATOM 7564 C C . ASN B 1 275 ? 10.453 40.312 36.375 1 97.44 275 ASN B C 1
ATOM 7566 O O . ASN B 1 275 ? 9.695 40.5 37.312 1 97.44 275 ASN B O 1
ATOM 7570 N N . PRO B 1 276 ? 10.062 40.312 35.094 1 98.25 276 PRO B N 1
ATOM 7571 C CA . PRO B 1 276 ? 8.625 40.469 34.844 1 98.25 276 PRO B CA 1
ATOM 7572 C C . PRO B 1 276 ? 7.797 39.344 35.469 1 98.25 276 PRO B C 1
ATOM 7574 O O . PRO B 1 276 ? 8.109 38.156 35.281 1 98.25 276 PRO B O 1
ATOM 7577 N N . GLN B 1 277 ? 6.766 39.656 36.156 1 98.31 277 GLN B N 1
ATOM 7578 C CA . GLN B 1 277 ? 5.93 38.656 36.812 1 98.31 277 GLN B CA 1
ATOM 7579 C C . GLN B 1 277 ? 4.598 38.469 36.094 1 98.31 277 GLN B C 1
ATOM 7581 O O . GLN B 1 277 ? 3.889 37.5 36.312 1 98.31 277 GLN B O 1
ATOM 7586 N N . GLY B 1 278 ? 4.238 39.406 35.344 1 98.75 278 GLY B N 1
ATOM 7587 C CA . GLY B 1 278 ? 3.008 39.312 34.562 1 98.75 278 GLY B CA 1
ATOM 7588 C C . GLY B 1 278 ? 3.246 39.219 33.062 1 98.75 278 GLY B C 1
ATOM 7589 O O . GLY B 1 278 ? 4.336 39.531 32.594 1 98.75 278 GLY B O 1
ATOM 7590 N N . ILE B 1 279 ? 2.24 38.75 32.406 1 98.75 279 ILE B N 1
ATOM 7591 C CA . ILE B 1 279 ? 2.357 38.625 30.953 1 98.75 279 ILE B CA 1
ATOM 7592 C C . ILE B 1 279 ? 1.112 39.188 30.266 1 98.75 279 ILE B C 1
ATOM 7594 O O . ILE B 1 279 ? -0.002 39.031 30.781 1 98.75 279 ILE B O 1
ATOM 7598 N N . TRP B 1 280 ? 1.344 39.938 29.219 1 98.69 280 TRP B N 1
ATOM 7599 C CA . TRP B 1 280 ? 0.288 40.219 28.266 1 98.69 280 TRP B CA 1
ATOM 7600 C C . TRP B 1 280 ? 0.113 39.094 27.266 1 98.69 280 TRP B C 1
ATOM 7602 O O . TRP B 1 280 ? 1.051 38.719 26.547 1 98.69 280 TRP B O 1
ATOM 7612 N N . THR B 1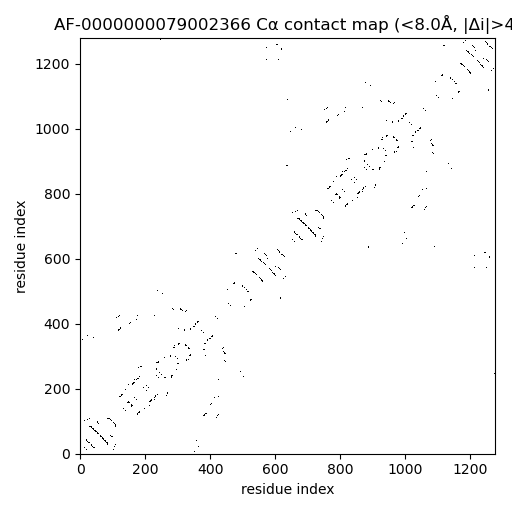 281 ? -1.04 38.469 27.266 1 98.44 281 THR B N 1
ATOM 7613 C CA . THR B 1 281 ? -1.364 37.469 26.266 1 98.44 281 THR B CA 1
ATOM 7614 C C . THR B 1 281 ? -1.816 38.125 24.969 1 98.44 281 THR B C 1
ATOM 7616 O O . THR B 1 281 ? -2.938 38.625 24.875 1 98.44 281 THR B O 1
ATOM 7619 N N . PRO B 1 282 ? -0.973 38.094 23.953 1 98.12 282 PRO B N 1
ATOM 7620 C CA . PRO B 1 282 ? -1.294 38.812 22.719 1 98.12 282 PRO B CA 1
ATOM 7621 C C . PRO B 1 282 ? -2.697 38.5 22.203 1 98.12 282 PRO B C 1
ATOM 7623 O O . PRO B 1 282 ? -3.053 37.344 22.031 1 98.12 282 PRO B O 1
ATOM 7626 N N . GLU B 1 283 ? -3.469 39.594 21.922 1 97.75 283 GLU B N 1
ATOM 7627 C CA . GLU B 1 283 ? -4.852 39.531 21.453 1 97.75 283 GLU B CA 1
ATOM 7628 C C . GLU B 1 283 ? -5.746 38.844 22.484 1 97.75 283 GLU B C 1
ATOM 7630 O O . GLU B 1 283 ? -6.898 38.531 22.188 1 97.75 283 GLU B O 1
ATOM 7635 N N . MET B 1 284 ? -5.145 38.562 23.688 1 98.31 284 MET B N 1
ATOM 7636 C CA . MET B 1 284 ? -5.762 37.75 24.734 1 98.31 284 MET B CA 1
ATOM 7637 C C . MET B 1 284 ? -6.238 36.438 24.172 1 98.31 284 MET B C 1
ATOM 7639 O O . MET B 1 284 ? -7.32 35.969 24.516 1 98.31 284 MET B O 1
ATOM 7643 N N . ALA B 1 285 ? -5.484 35.969 23.141 1 98.38 285 ALA B N 1
ATOM 7644 C CA . ALA B 1 285 ? -5.715 34.625 22.594 1 98.38 285 ALA B CA 1
ATOM 7645 C C . ALA B 1 285 ? -5.297 33.562 23.594 1 98.38 285 ALA B C 1
ATOM 7647 O O . ALA B 1 285 ? -4.207 33 23.484 1 98.38 285 ALA B O 1
ATOM 7648 N N . PHE B 1 286 ? -6.223 33.219 24.422 1 98.19 286 PHE B N 1
ATOM 7649 C CA . PHE B 1 286 ? -5.922 32.375 25.578 1 98.19 286 PHE B CA 1
ATOM 7650 C C . PHE B 1 286 ? -6.402 30.953 25.344 1 98.19 286 PHE B C 1
ATOM 7652 O O . PHE B 1 286 ? -7.32 30.719 24.562 1 98.19 286 PHE B O 1
ATOM 7659 N N . SER B 1 287 ? -5.711 30.016 25.906 1 98 287 SER B N 1
ATOM 7660 C CA . SER B 1 287 ? -6.043 28.609 26.062 1 98 287 SER B CA 1
ATOM 7661 C C . SER B 1 287 ? -5.574 28.078 27.422 1 98 287 SER B C 1
ATOM 7663 O O . SER B 1 287 ? -4.543 28.5 27.938 1 98 287 SER B O 1
ATOM 7665 N N . MET B 1 288 ? -6.348 27.156 28 1 98.25 288 MET B N 1
ATOM 7666 C CA . MET B 1 288 ? -5.93 26.531 29.25 1 98.25 288 MET B CA 1
ATOM 7667 C C . MET B 1 288 ? -4.527 25.953 29.125 1 98.25 288 MET B C 1
ATOM 7669 O O . MET B 1 288 ? -3.787 25.891 30.109 1 98.25 288 MET B O 1
ATOM 7673 N N . LYS B 1 289 ? -4.082 25.656 27.938 1 97.88 289 LYS B N 1
ATOM 7674 C CA . LYS B 1 289 ? -2.795 25.016 27.688 1 97.88 289 LYS B CA 1
ATOM 7675 C C . LYS B 1 289 ? -1.645 25.984 27.906 1 97.88 289 LYS B C 1
ATOM 7677 O O . LYS B 1 289 ? -0.485 25.578 28 1 97.88 289 LYS B O 1
ATOM 7682 N N . LEU B 1 290 ? -1.929 27.281 28.016 1 98.38 290 LEU B N 1
ATOM 7683 C CA . LEU B 1 290 ? -0.894 28.281 28.266 1 98.38 290 LEU B CA 1
ATOM 7684 C C . LEU B 1 290 ? -0.526 28.328 29.734 1 98.38 290 LEU B C 1
ATOM 7686 O O . LEU B 1 290 ? 0.544 28.828 30.094 1 98.38 290 LEU B O 1
ATOM 7690 N N . ILE B 1 291 ? -1.372 27.812 30.578 1 98.62 291 ILE B N 1
ATOM 7691 C CA . ILE B 1 291 ? -1.206 27.953 32.031 1 98.62 291 ILE B CA 1
ATOM 7692 C C . ILE B 1 291 ? 0.056 27.219 32.469 1 98.62 291 ILE B C 1
ATOM 7694 O O . ILE B 1 291 ? 0.902 27.781 33.156 1 98.62 291 ILE B O 1
ATOM 7698 N N . PRO B 1 292 ? 0.176 25.906 32.062 1 98.44 292 PRO B N 1
ATOM 7699 C CA . PRO B 1 292 ? 1.418 25.234 32.469 1 98.44 292 PRO B CA 1
ATOM 7700 C C . PRO B 1 292 ? 2.664 25.969 31.969 1 98.44 292 PRO B C 1
ATOM 7702 O O . PRO B 1 292 ? 3.695 25.969 32.656 1 98.44 292 PRO B O 1
ATOM 7705 N N . ILE B 1 293 ? 2.641 26.594 30.828 1 98.38 293 ILE B N 1
ATOM 7706 C CA . ILE B 1 293 ? 3.771 27.312 30.266 1 98.38 293 ILE B CA 1
ATOM 7707 C C . ILE B 1 293 ? 4.086 28.531 31.125 1 98.38 293 ILE B C 1
ATOM 7709 O O . ILE B 1 293 ? 5.234 28.75 31.516 1 98.38 293 ILE B O 1
ATOM 7713 N N . TYR B 1 294 ? 3.027 29.359 31.438 1 98.69 294 TYR B N 1
ATOM 7714 C CA . TYR B 1 294 ? 3.203 30.531 32.281 1 98.69 294 TYR B CA 1
ATOM 7715 C C . TYR B 1 294 ? 3.779 30.141 33.625 1 98.69 294 TYR B C 1
ATOM 7717 O O . TYR B 1 294 ? 4.734 30.75 34.125 1 98.69 294 TYR B O 1
ATOM 7725 N N . TYR B 1 295 ? 3.188 29.141 34.188 1 98.5 295 TYR B N 1
ATOM 7726 C CA . TYR B 1 295 ? 3.574 28.672 35.531 1 98.5 295 TYR B CA 1
ATOM 7727 C C . TYR B 1 295 ? 5.043 28.266 35.531 1 98.5 295 TYR B C 1
ATOM 7729 O O . TYR B 1 295 ? 5.793 28.688 36.438 1 98.5 295 TYR B O 1
ATOM 7737 N N . ASP B 1 296 ? 5.461 27.469 34.625 1 98.19 296 ASP B N 1
ATOM 7738 C CA . ASP B 1 296 ? 6.816 26.922 34.594 1 98.19 296 ASP B CA 1
ATOM 7739 C C . ASP B 1 296 ? 7.84 28.047 34.344 1 98.19 296 ASP B C 1
ATOM 7741 O O . ASP B 1 296 ? 9.008 27.906 34.75 1 98.19 296 ASP B O 1
ATOM 7745 N N . LEU B 1 297 ? 7.469 29.141 33.75 1 98.12 297 LEU B N 1
ATOM 7746 C CA . LEU B 1 297 ? 8.367 30.25 33.469 1 98.12 297 LEU B CA 1
ATOM 7747 C C . LEU B 1 297 ? 8.258 31.312 34.562 1 98.12 297 LEU B C 1
ATOM 7749 O O . LEU B 1 297 ? 8.758 32.438 34.406 1 98.12 297 LEU B O 1
ATOM 7753 N N . ASP B 1 298 ? 7.555 31 35.594 1 97.88 298 ASP B N 1
ATOM 7754 C CA . ASP B 1 298 ? 7.422 31.828 36.781 1 97.88 298 ASP B CA 1
ATOM 7755 C C . ASP B 1 298 ? 6.652 33.125 36.469 1 97.88 298 ASP B C 1
ATOM 7757 O O . ASP B 1 298 ? 7.008 34.188 36.969 1 97.88 298 ASP B O 1
ATOM 7761 N N . ILE B 1 299 ? 5.758 33.062 35.594 1 98.62 299 ILE B N 1
ATOM 7762 C CA . ILE B 1 299 ? 4.793 34.125 35.344 1 98.62 299 ILE B CA 1
ATOM 7763 C C . ILE B 1 299 ? 3.621 34 36.312 1 98.62 299 ILE B C 1
ATOM 7765 O O . ILE B 1 299 ? 3.035 32.906 36.469 1 98.62 299 ILE B O 1
ATOM 7769 N N . LYS B 1 300 ? 3.232 35.062 36.938 1 98.56 300 LYS B N 1
ATOM 7770 C CA . LYS B 1 300 ? 2.316 34.969 38.062 1 98.56 300 LYS B CA 1
ATOM 7771 C C . LYS B 1 300 ? 0.909 35.406 37.656 1 98.56 300 LYS B C 1
ATOM 7773 O O . LYS B 1 300 ? -0.077 34.938 38.25 1 98.56 300 LYS B O 1
ATOM 7778 N N . TYR B 1 301 ? 0.793 36.25 36.75 1 98.69 301 TYR B N 1
ATOM 7779 C CA . TYR B 1 301 ? -0.542 36.75 36.438 1 98.69 301 TYR B CA 1
ATOM 7780 C C . TYR B 1 301 ? -0.623 37.219 34.969 1 98.69 301 TYR B C 1
ATOM 7782 O O . TYR B 1 301 ? 0.402 37.5 34.344 1 98.69 301 TYR B O 1
ATOM 7790 N N . THR B 1 302 ? -1.81 37.281 34.438 1 98.75 302 THR B N 1
ATOM 7791 C CA . THR B 1 302 ? -2.127 37.812 33.094 1 98.75 302 THR B CA 1
ATOM 7792 C C . THR B 1 302 ? -3.461 38.531 33.125 1 98.75 302 THR B C 1
ATOM 7794 O O . THR B 1 302 ? -4.105 38.656 34.156 1 98.75 302 THR B O 1
ATOM 7797 N N . VAL B 1 303 ? -3.783 39.188 32 1 98.62 303 VAL B N 1
ATOM 7798 C CA . VAL B 1 303 ? -5.027 39.938 31.844 1 98.62 303 VAL B CA 1
ATOM 7799 C C . VAL B 1 303 ? -5.848 39.344 30.703 1 98.62 303 VAL B C 1
ATOM 7801 O O . VAL B 1 303 ? -5.309 39.062 29.625 1 98.62 303 VAL B O 1
ATOM 7804 N N . LEU B 1 304 ? -7.109 39.062 31 1 98.62 304 LEU B N 1
ATOM 7805 C CA . LEU B 1 304 ? -8.047 38.625 29.984 1 98.62 304 LEU B CA 1
ATOM 7806 C C . LEU B 1 304 ? -9.289 39.5 29.969 1 98.62 304 LEU B C 1
ATOM 7808 O O . LEU B 1 304 ? -9.344 40.531 30.672 1 98.62 304 LEU B O 1
ATOM 7812 N N . ASP B 1 305 ? -10.18 39.188 29.109 1 98.44 305 ASP B N 1
ATOM 7813 C CA . ASP B 1 305 ? -11.359 40 28.906 1 98.44 305 ASP B CA 1
ATOM 7814 C C . ASP B 1 305 ? -12.547 39.5 29.719 1 98.44 305 ASP B C 1
ATOM 7816 O O . ASP B 1 305 ? -12.734 38.281 29.828 1 98.44 305 ASP B O 1
ATOM 7820 N N . ASP B 1 306 ? -13.32 40.344 30.219 1 98.12 306 ASP B N 1
ATOM 7821 C CA . ASP B 1 306 ? -14.445 39.906 31.031 1 98.12 306 ASP B CA 1
ATOM 7822 C C . ASP B 1 306 ? -15.57 39.375 30.141 1 98.12 306 ASP B C 1
ATOM 7824 O O . ASP B 1 306 ? -16.172 38.344 30.453 1 98.12 306 ASP B O 1
ATOM 7828 N N . LYS B 1 307 ? -15.852 39.969 29.016 1 97.62 307 LYS B N 1
ATOM 7829 C CA . LYS B 1 307 ? -16.969 39.594 28.125 1 97.62 307 LYS B CA 1
ATOM 7830 C C . LYS B 1 307 ? -16.688 38.281 27.406 1 97.62 307 LYS B C 1
ATOM 7832 O O . LYS B 1 307 ? -17.594 37.438 27.281 1 97.62 307 LYS B O 1
ATOM 7837 N N . PHE B 1 308 ? -15.484 38.062 27.047 1 97.19 308 PHE B N 1
ATOM 7838 C CA . PHE B 1 308 ? -15.25 36.969 26.125 1 97.19 308 PHE B CA 1
ATOM 7839 C C . PHE B 1 308 ? -14.531 35.812 26.844 1 97.19 308 PHE B C 1
ATOM 7841 O O . PHE B 1 308 ? -14.469 34.719 26.328 1 97.19 308 PHE B O 1
ATOM 7848 N N . HIS B 1 309 ? -13.969 36.062 28.062 1 98.06 309 HIS B N 1
ATOM 7849 C CA . HIS B 1 309 ? -13.289 35.031 28.812 1 98.06 309 HIS B CA 1
ATOM 7850 C C . HIS B 1 309 ? -14.008 34.75 30.125 1 98.06 309 HIS B C 1
ATOM 7852 O O . HIS B 1 309 ? -14.469 33.625 30.359 1 98.06 309 HIS B O 1
ATOM 7858 N N . PHE B 1 310 ? -14.203 35.781 30.922 1 97.81 310 PHE B N 1
ATOM 7859 C CA . PHE B 1 310 ? -14.773 35.562 32.25 1 97.81 310 PHE B CA 1
ATOM 7860 C C . PHE B 1 310 ? -16.203 35.062 32.156 1 97.81 310 PHE B C 1
ATOM 7862 O O . PHE B 1 310 ? -16.578 34.125 32.875 1 97.81 310 PHE B O 1
ATOM 7869 N N . PHE B 1 311 ? -16.953 35.719 31.297 1 97 311 PHE B N 1
ATOM 7870 C CA . PHE B 1 311 ? -18.375 35.375 31.172 1 97 311 PHE B CA 1
ATOM 7871 C C . PHE B 1 311 ? -18.547 33.875 30.922 1 97 311 PHE B C 1
ATOM 7873 O O . PHE B 1 311 ? -19.469 33.25 31.484 1 97 311 PHE B O 1
ATOM 7880 N N . HIS B 1 312 ? -17.672 33.281 30.203 1 95.88 312 HIS B N 1
ATOM 7881 C CA . HIS B 1 312 ? -17.812 31.891 29.797 1 95.88 312 HIS B CA 1
ATOM 7882 C C . HIS B 1 312 ? -17 30.953 30.703 1 95.88 312 HIS B C 1
ATOM 7884 O O . HIS B 1 312 ? -17.016 29.734 30.516 1 95.88 312 HIS B O 1
ATOM 7890 N N . ALA B 1 313 ? -16.297 31.516 31.656 1 97.75 313 ALA B N 1
ATOM 7891 C CA . ALA B 1 313 ? -15.422 30.734 32.531 1 97.75 313 ALA B CA 1
ATOM 7892 C C . ALA B 1 313 ? -16.234 29.812 33.438 1 97.75 313 ALA B C 1
ATOM 7894 O O . ALA B 1 313 ? -17.422 30.062 33.688 1 97.75 313 ALA B O 1
ATOM 7895 N N . GLU B 1 314 ? -15.664 28.75 33.875 1 97.38 314 GLU B N 1
ATOM 7896 C CA . GLU B 1 314 ? -16.266 27.797 34.781 1 97.38 314 GLU B CA 1
ATOM 7897 C C . GLU B 1 314 ? -15.5 27.766 36.125 1 97.38 314 GLU B C 1
ATOM 7899 O O . GLU B 1 314 ? -14.289 27.984 36.156 1 97.38 314 GLU B O 1
ATOM 7904 N N . GLY B 1 315 ? -16.172 27.531 37.188 1 97.12 315 GLY B N 1
ATOM 7905 C CA . GLY B 1 315 ? -15.609 27.484 38.531 1 97.12 315 GLY B CA 1
ATOM 7906 C C . GLY B 1 315 ? -16.344 28.375 39.531 1 97.12 315 GLY B C 1
ATOM 7907 O O . GLY B 1 315 ? -17.547 28.641 39.344 1 97.12 315 GLY B O 1
ATOM 7908 N N . ASN B 1 316 ? -15.656 28.734 40.594 1 96.88 316 ASN B N 1
ATOM 7909 C CA . ASN B 1 316 ? -16.219 29.641 41.594 1 96.88 316 ASN B CA 1
ATOM 7910 C C . ASN B 1 316 ? -16.109 31.094 41.156 1 96.88 316 ASN B C 1
ATOM 7912 O O . ASN B 1 316 ? -15.141 31.781 41.469 1 96.88 316 ASN B O 1
ATOM 7916 N N . LYS B 1 317 ? -17.109 31.531 40.438 1 94.06 317 LYS B N 1
ATOM 7917 C CA . LYS B 1 317 ? -17.125 32.875 39.875 1 94.06 317 LYS B CA 1
ATOM 7918 C C . LYS B 1 317 ? -18.094 33.781 40.625 1 94.06 317 LYS B C 1
ATOM 7920 O O . LYS B 1 317 ? -19.141 33.312 41.094 1 94.06 317 LYS B O 1
ATOM 7925 N N . ASP B 1 318 ? -17.781 35.031 40.75 1 93.88 318 ASP B N 1
ATOM 7926 C CA . ASP B 1 318 ? -18.672 36.031 41.312 1 93.88 318 ASP B CA 1
ATOM 7927 C C . ASP B 1 318 ? -18.641 37.312 40.5 1 93.88 318 ASP B C 1
ATOM 7929 O O . ASP B 1 318 ? -19.328 37.406 39.469 1 93.88 318 ASP B O 1
ATOM 7933 N N . SER B 1 319 ? -17.688 38.25 40.781 1 94.25 319 SER B N 1
ATOM 7934 C CA . SER B 1 319 ? -17.578 39.469 40.031 1 94.25 319 SER B CA 1
ATOM 7935 C C . SER B 1 319 ? -16.297 39.531 39.219 1 94.25 319 SER B C 1
ATOM 7937 O O . SER B 1 319 ? -15.242 39.062 39.688 1 94.25 319 SER B O 1
ATOM 7939 N N . GLN B 1 320 ? -16.375 40.094 38.062 1 95.94 320 GLN B N 1
ATOM 7940 C CA . GLN B 1 320 ? -15.18 40.219 37.219 1 95.94 320 GLN B CA 1
ATOM 7941 C C . GLN B 1 320 ? -14.18 41.188 37.844 1 95.94 320 GLN B C 1
ATOM 7943 O O . GLN B 1 320 ? -13.062 41.312 37.344 1 95.94 320 GLN B O 1
ATOM 7948 N N . TYR B 1 321 ? -14.531 41.875 38.906 1 97.38 321 TYR B N 1
ATOM 7949 C CA . TYR B 1 321 ? -13.742 42.969 39.469 1 97.38 321 TYR B CA 1
ATOM 7950 C C . TYR B 1 321 ? -12.898 42.5 40.656 1 97.38 321 TYR B C 1
ATOM 7952 O O . TYR B 1 321 ? -12.75 43.188 41.625 1 97.38 321 TYR B O 1
ATOM 7960 N N . GLU B 1 322 ? -12.43 41.344 40.562 1 96.75 322 GLU B N 1
ATOM 7961 C CA . GLU B 1 322 ? -11.438 40.75 41.469 1 96.75 322 GLU B CA 1
ATOM 7962 C C . GLU B 1 322 ? -10.539 39.75 40.719 1 96.75 322 GLU B C 1
ATOM 7964 O O . GLU B 1 322 ? -10.891 39.281 39.656 1 96.75 322 GLU B O 1
ATOM 7969 N N . PRO B 1 323 ? -9.312 39.5 41.312 1 97.81 323 PRO B N 1
ATOM 7970 C CA . PRO B 1 323 ? -8.453 38.5 40.688 1 97.81 323 PRO B CA 1
ATOM 7971 C C . PRO B 1 323 ? -8.914 37.062 40.938 1 97.81 323 PRO B C 1
ATOM 7973 O O . PRO B 1 323 ? -9.477 36.781 42 1 97.81 323 PRO B O 1
ATOM 7976 N N . TYR B 1 324 ? -8.664 36.188 40 1 98.56 324 TYR B N 1
ATOM 7977 C CA . TYR B 1 324 ? -9.023 34.781 40.094 1 98.56 324 TYR B CA 1
ATOM 7978 C C . TYR B 1 324 ? -7.805 33.875 39.906 1 98.56 324 TYR B C 1
ATOM 7980 O O . TYR B 1 324 ? -6.938 34.156 39.094 1 98.56 324 TYR B O 1
ATOM 7988 N N . MET B 1 325 ? -7.758 32.844 40.688 1 98.38 325 MET B N 1
ATOM 7989 C CA . MET B 1 325 ? -6.82 31.766 40.375 1 98.38 325 MET B CA 1
ATOM 7990 C C . MET B 1 325 ? -7.414 30.812 39.344 1 98.38 325 MET B C 1
ATOM 7992 O O . MET B 1 325 ? -8.516 30.297 39.531 1 98.38 325 MET B O 1
ATOM 7996 N N . VAL B 1 326 ? -6.793 30.656 38.25 1 98.69 326 VAL B N 1
ATOM 7997 C CA . VAL B 1 326 ? -7.215 29.703 37.219 1 98.69 326 VAL B CA 1
ATOM 7998 C C . VAL B 1 326 ? -6.297 28.484 37.25 1 98.69 326 VAL B C 1
ATOM 8000 O O . VAL B 1 326 ? -5.086 28.594 37.062 1 98.69 326 VAL B O 1
ATOM 8003 N N . ILE B 1 327 ? -6.887 27.359 37.438 1 98.06 327 ILE B N 1
ATOM 8004 C CA . ILE B 1 327 ? -6.098 26.156 37.625 1 98.06 327 ILE B CA 1
ATOM 8005 C C . ILE B 1 327 ? -6.336 25.203 36.438 1 98.06 327 ILE B C 1
ATOM 8007 O O . ILE B 1 327 ? -7.48 24.969 36.031 1 98.06 327 ILE B O 1
ATOM 8011 N N . ASP B 1 328 ? -5.262 24.812 35.812 1 97.06 328 ASP B N 1
ATOM 8012 C CA . ASP B 1 328 ? -5.336 23.703 34.875 1 97.06 328 ASP B CA 1
ATOM 8013 C C . ASP B 1 328 ? -5.484 22.375 35.594 1 97.06 328 ASP B C 1
ATOM 8015 O O . ASP B 1 328 ? -4.551 21.906 36.25 1 97.06 328 ASP B O 1
ATOM 8019 N N . THR B 1 329 ? -6.562 21.75 35.406 1 94.69 329 THR B N 1
ATOM 8020 C CA . THR B 1 329 ? -6.914 20.594 36.219 1 94.69 329 THR B CA 1
ATOM 8021 C C . THR B 1 329 ? -6.004 19.406 35.906 1 94.69 329 THR B C 1
ATOM 8023 O O . THR B 1 329 ? -5.805 18.531 36.75 1 94.69 329 THR B O 1
ATOM 8026 N N . GLU B 1 330 ? -5.488 19.359 34.781 1 93.25 330 GLU B N 1
ATOM 8027 C CA . GLU B 1 330 ? -4.625 18.25 34.406 1 93.25 330 GLU B CA 1
ATOM 8028 C C . GLU B 1 330 ? -3.24 18.375 35.031 1 93.25 330 GLU B C 1
ATOM 8030 O O . GLU B 1 330 ? -2.758 17.453 35.688 1 93.25 330 GLU B O 1
ATOM 8035 N N . SER B 1 331 ? -2.623 19.516 34.906 1 96 331 SER B N 1
ATOM 8036 C CA . SER B 1 331 ? -1.257 19.719 35.375 1 96 331 SER B CA 1
ATOM 8037 C C . SER B 1 331 ? -1.237 20.203 36.812 1 96 331 SER B C 1
ATOM 8039 O O . SER B 1 331 ? -0.195 20.188 37.469 1 96 331 SER B O 1
ATOM 8041 N N . LYS B 1 332 ? -2.336 20.734 37.312 1 96.81 332 LYS B N 1
ATOM 8042 C CA . LYS B 1 332 ? -2.506 21.312 38.625 1 96.81 332 LYS B CA 1
ATOM 8043 C C . LYS B 1 332 ? -1.743 22.625 38.75 1 96.81 332 LYS B C 1
ATOM 8045 O O . LYS B 1 332 ? -1.597 23.156 39.844 1 96.81 332 LYS B O 1
ATOM 8050 N N . LYS B 1 333 ? -1.269 23.109 37.719 1 98.44 333 LYS B N 1
ATOM 8051 C CA . LYS B 1 333 ? -0.622 24.422 37.688 1 98.44 333 LYS B CA 1
ATOM 8052 C C . LYS B 1 333 ? -1.648 25.547 37.5 1 98.44 333 LYS B C 1
ATOM 8054 O O . LYS B 1 333 ? -2.773 25.297 37.062 1 98.44 333 LYS B O 1
ATOM 8059 N N . TYR B 1 334 ? -1.266 26.703 37.938 1 98.19 334 TYR B N 1
ATOM 8060 C CA . TYR B 1 334 ? -2.271 27.766 37.969 1 98.19 334 TYR B CA 1
ATOM 8061 C C . TYR B 1 334 ? -1.648 29.109 37.656 1 98.19 334 TYR B C 1
ATOM 8063 O O . TYR B 1 334 ? -0.423 29.25 37.656 1 98.19 334 TYR B O 1
ATOM 8071 N N . ILE B 1 335 ? -2.441 30.109 37.438 1 98.69 335 ILE B N 1
ATOM 8072 C CA . ILE B 1 335 ? -2.066 31.5 37.219 1 98.69 335 ILE B CA 1
ATOM 8073 C C . ILE B 1 335 ? -3.17 32.438 37.75 1 98.69 335 ILE B C 1
ATOM 8075 O O . ILE B 1 335 ? -4.332 32.031 37.844 1 98.69 335 ILE B O 1
ATOM 8079 N N . THR B 1 336 ? -2.777 33.531 38.156 1 98.75 336 THR B N 1
ATOM 8080 C CA . THR B 1 336 ? -3.771 34.562 38.531 1 98.75 336 THR B CA 1
ATOM 8081 C C . THR B 1 336 ? -4.211 35.344 37.281 1 98.75 336 THR B C 1
ATOM 8083 O O . THR B 1 336 ? -3.377 35.75 36.469 1 98.75 336 THR B O 1
ATOM 8086 N N . VAL B 1 337 ? -5.535 35.531 37.188 1 98.81 337 VAL B N 1
ATOM 8087 C CA . VAL B 1 337 ? -6.047 36.25 36.031 1 98.81 337 VAL B CA 1
ATOM 8088 C C . VAL B 1 337 ? -6.84 37.469 36.5 1 98.81 337 VAL B C 1
ATOM 8090 O O . VAL B 1 337 ? -7.695 37.375 37.375 1 98.81 337 VAL B O 1
ATOM 8093 N N . PHE B 1 338 ? -6.422 38.594 35.969 1 98.69 338 PHE B N 1
ATOM 8094 C CA . PHE B 1 338 ? -7.238 39.812 36.062 1 98.69 338 PHE B CA 1
ATOM 8095 C C . PHE B 1 338 ? -8.102 39.969 34.812 1 98.69 338 PHE B C 1
ATOM 8097 O O . PHE B 1 338 ? -7.664 39.625 33.688 1 98.69 338 PHE B O 1
ATOM 8104 N N . PHE B 1 339 ? -9.344 40.375 35 1 98.69 339 PHE B N 1
ATOM 8105 C CA . PHE B 1 339 ? -10.219 40.562 33.875 1 98.69 339 PHE B CA 1
ATOM 8106 C C . PHE B 1 339 ? -10.445 42.062 33.625 1 98.69 339 PHE B C 1
ATOM 8108 O O . PHE B 1 339 ? -10.844 42.781 34.531 1 98.69 339 PHE B O 1
ATOM 8115 N N . ARG B 1 340 ? -10.141 42.5 32.406 1 98.69 340 ARG B N 1
ATOM 8116 C CA . ARG B 1 340 ? -10.391 43.875 32.062 1 98.69 340 ARG B CA 1
ATOM 8117 C C . ARG B 1 340 ? -11.883 44.156 31.938 1 98.69 340 ARG B C 1
ATOM 8119 O O . ARG B 1 340 ? -12.656 43.281 31.531 1 98.69 340 ARG B O 1
ATOM 8126 N N . ASP B 1 341 ? -12.258 45.375 32.312 1 98.19 341 ASP B N 1
ATOM 8127 C CA . ASP B 1 341 ? -13.594 45.844 32 1 98.19 341 ASP B CA 1
ATOM 8128 C C . ASP B 1 341 ? -13.727 46.156 30.5 1 98.19 341 ASP B C 1
ATOM 8130 O O . ASP B 1 341 ? -13.195 47.156 30 1 98.19 341 ASP B O 1
ATOM 8134 N N . HIS B 1 342 ? -14.438 45.312 29.891 1 97.75 342 HIS B N 1
ATOM 8135 C CA . HIS B 1 342 ? -14.523 45.344 28.438 1 97.75 342 HIS B CA 1
ATOM 8136 C C . HIS B 1 342 ? -15.023 46.688 27.953 1 97.75 342 HIS B C 1
ATOM 8138 O O . HIS B 1 342 ? -14.445 47.281 27.047 1 97.75 342 HIS B O 1
ATOM 8144 N N . ASP B 1 343 ? -16.047 47.156 28.5 1 96.5 343 ASP B N 1
ATOM 8145 C CA . ASP B 1 343 ? -16.719 48.344 28.031 1 96.5 343 ASP B CA 1
ATOM 8146 C C . ASP B 1 343 ? -15.836 49.594 28.219 1 96.5 343 ASP B C 1
ATOM 8148 O O . ASP B 1 343 ? -15.641 50.375 27.281 1 96.5 343 ASP B O 1
ATOM 8152 N N . LEU B 1 344 ? -15.266 49.781 29.375 1 97.62 344 LEU B N 1
ATOM 8153 C CA . LEU B 1 344 ? -14.422 50.938 29.656 1 97.62 344 LEU B CA 1
ATOM 8154 C C . LEU B 1 344 ? -13.133 50.875 28.844 1 97.62 344 LEU B C 1
ATOM 8156 O O . LEU B 1 344 ? -12.641 51.906 28.375 1 97.62 344 LEU B O 1
ATOM 8160 N N . SER B 1 345 ? -12.625 49.656 28.734 1 98.12 345 SER B N 1
ATOM 8161 C CA . SER B 1 345 ? -11.43 49.531 27.922 1 98.12 345 SER B CA 1
ATOM 8162 C C . SER B 1 345 ? -11.711 49.906 26.469 1 98.12 345 SER B C 1
ATOM 8164 O O . SER B 1 345 ? -10.914 50.594 25.844 1 98.12 345 SER B O 1
ATOM 8166 N N . ASP B 1 346 ? -12.875 49.469 25.969 1 96.31 346 ASP B N 1
ATOM 8167 C CA . ASP B 1 346 ? -13.219 49.75 24.578 1 96.31 346 ASP B CA 1
ATOM 8168 C C . ASP B 1 346 ? -13.57 51.219 24.375 1 96.31 346 ASP B C 1
ATOM 8170 O O . ASP B 1 346 ? -13.32 51.781 23.297 1 96.31 346 ASP B O 1
ATOM 8174 N N . ILE B 1 347 ? -14.125 51.781 25.359 1 95.69 347 ILE B N 1
ATOM 8175 C CA . ILE B 1 347 ? -14.406 53.219 25.281 1 95.69 347 ILE B CA 1
ATOM 8176 C C . ILE B 1 347 ? -13.102 54 25.109 1 95.69 347 ILE B C 1
ATOM 8178 O O . ILE B 1 347 ? -12.969 54.812 24.203 1 95.69 347 ILE B O 1
ATOM 8182 N N . LEU B 1 348 ? -12.141 53.688 25.906 1 95.44 348 LEU B N 1
ATOM 8183 C CA . LEU B 1 348 ? -10.852 54.344 25.828 1 95.44 348 LEU B CA 1
ATOM 8184 C C . LEU B 1 348 ? -10.141 54 24.516 1 95.44 348 LEU B C 1
ATOM 8186 O O . LEU B 1 348 ? -9.461 54.844 23.922 1 95.44 348 LEU B O 1
ATOM 8190 N N . GLY B 1 349 ? -10.344 52.844 24.062 1 95.25 349 GLY B N 1
ATOM 8191 C CA . GLY B 1 349 ? -9.633 52.344 22.891 1 95.25 349 GLY B CA 1
ATOM 8192 C C . GLY B 1 349 ? -10.25 52.781 21.578 1 95.25 349 GLY B C 1
ATOM 8193 O O . GLY B 1 349 ? -9.555 52.906 20.562 1 95.25 349 GLY B O 1
ATOM 8194 N N . PHE B 1 350 ? -11.664 53.062 21.609 1 93.94 350 PHE B N 1
ATOM 8195 C CA . PHE B 1 350 ? -12.297 53.219 20.312 1 93.94 350 PHE B CA 1
ATOM 8196 C C . PHE B 1 350 ? -13.195 54.438 20.266 1 93.94 350 PHE B C 1
ATOM 8198 O O . PHE B 1 350 ? -13.648 54.844 19.203 1 93.94 350 PHE B O 1
ATOM 8205 N N . ARG B 1 351 ? -13.516 55 21.375 1 93.06 351 ARG B N 1
ATOM 8206 C CA . ARG B 1 351 ? -14.352 56.219 21.438 1 93.06 351 ARG B CA 1
ATOM 8207 C C . ARG B 1 351 ? -13.516 57.438 21.797 1 93.06 351 ARG B C 1
ATOM 8209 O O . ARG B 1 351 ? -13.859 58.156 22.734 1 93.06 351 ARG B O 1
ATOM 8216 N N . ASN B 1 352 ? -12.547 57.656 21.016 1 91.62 352 ASN B N 1
ATOM 8217 C CA . ASN B 1 352 ? -11.523 58.625 21.359 1 91.62 352 ASN B CA 1
ATOM 8218 C C . ASN B 1 352 ? -11.352 59.688 20.266 1 91.62 352 ASN B C 1
ATOM 8220 O O . ASN B 1 352 ? -10.273 60.25 20.109 1 91.62 352 ASN B O 1
ATOM 8224 N N . ASN B 1 353 ? -12.312 59.844 19.406 1 95.06 353 ASN B N 1
ATOM 8225 C CA . ASN B 1 353 ? -12.273 60.875 18.375 1 95.06 353 ASN B CA 1
ATOM 8226 C C . ASN B 1 353 ? -12.852 62.188 18.891 1 95.06 353 ASN B C 1
ATOM 8228 O O . ASN B 1 353 ? -14.07 62.375 18.938 1 95.06 353 ASN B O 1
ATOM 8232 N N . PHE B 1 354 ? -11.992 63.25 19.109 1 96.19 354 PHE B N 1
ATOM 8233 C CA . PHE B 1 354 ? -12.398 64.5 19.734 1 96.19 354 PHE B CA 1
ATOM 8234 C C . PHE B 1 354 ? -12.359 65.625 18.734 1 96.19 354 PHE B C 1
ATOM 8236 O O . PHE B 1 354 ? -11.523 65.688 17.844 1 96.19 354 PHE B O 1
ATOM 8243 N N . TYR B 1 355 ? -13.219 66.562 19 1 95 355 TYR B N 1
ATOM 8244 C CA . TYR B 1 355 ? -13.406 67.688 18.078 1 95 355 TYR B CA 1
ATOM 8245 C C . TYR B 1 355 ? -12.508 68.875 18.469 1 95 355 TYR B C 1
ATOM 8247 O O . TYR B 1 355 ? -12.008 69.562 17.594 1 95 355 TYR B O 1
ATOM 8255 N N . SER B 1 356 ? -12.375 69.125 19.719 1 95 356 SER B N 1
ATOM 8256 C CA . SER B 1 356 ? -11.641 70.25 20.25 1 95 356 SER B CA 1
ATOM 8257 C C . SER B 1 356 ? -11.078 69.938 21.625 1 95 356 SER B C 1
ATOM 8259 O O . SER B 1 356 ? -11.391 68.938 22.234 1 95 356 SER B O 1
ATOM 8261 N N . GLU B 1 357 ? -10.227 70.875 22.141 1 96.12 357 GLU B N 1
ATOM 8262 C CA . GLU B 1 357 ? -9.648 70.688 23.469 1 96.12 357 GLU B CA 1
ATOM 8263 C C . GLU B 1 357 ? -10.734 70.625 24.531 1 96.12 357 GLU B C 1
ATOM 8265 O O . GLU B 1 357 ? -10.727 69.75 25.375 1 96.12 357 GLU B O 1
ATOM 8270 N N . PRO B 1 358 ? -11.727 71.562 24.484 1 96.5 358 PRO B N 1
ATOM 8271 C CA . PRO B 1 358 ? -12.766 71.438 25.516 1 96.5 358 PRO B CA 1
ATOM 8272 C C . PRO B 1 358 ? -13.57 70.188 25.391 1 96.5 358 PRO B C 1
ATOM 8274 O O . PRO B 1 358 ? -14 69.562 26.391 1 96.5 358 PRO B O 1
ATOM 8277 N N . HIS B 1 359 ? -13.781 69.75 24.203 1 96.75 359 HIS B N 1
ATOM 8278 C CA . HIS B 1 359 ? -14.477 68.5 23.984 1 96.75 359 HIS B CA 1
ATOM 8279 C C . HIS B 1 359 ? -13.68 67.312 24.547 1 96.75 359 HIS B C 1
ATOM 8281 O O . HIS B 1 359 ? -14.242 66.438 25.188 1 96.75 359 HIS B O 1
ATOM 8287 N N . ALA B 1 360 ? -12.352 67.25 24.297 1 97.69 360 ALA B N 1
ATOM 8288 C CA . ALA B 1 360 ? -11.484 66.25 24.844 1 97.69 360 ALA B CA 1
ATOM 8289 C C . ALA B 1 360 ? -11.492 66.25 26.359 1 97.69 360 ALA B C 1
ATOM 8291 O O . ALA B 1 360 ? -11.531 65.188 27 1 97.69 360 ALA B O 1
ATOM 8292 N N . TRP B 1 361 ? -11.445 67.438 26.859 1 97.94 361 TRP B N 1
ATOM 8293 C CA . TRP B 1 361 ? -11.484 67.625 28.312 1 97.94 361 TRP B CA 1
ATOM 8294 C C . TRP B 1 361 ? -12.781 67.062 28.891 1 97.94 361 TRP B C 1
ATOM 8296 O O . TRP B 1 361 ? -12.766 66.375 29.891 1 97.94 361 TRP B O 1
ATOM 8306 N N . ARG B 1 362 ? -13.883 67.375 28.234 1 97.88 362 ARG B N 1
ATOM 8307 C CA . ARG B 1 362 ? -15.195 66.938 28.672 1 97.88 362 ARG B CA 1
ATOM 8308 C C . ARG B 1 362 ? -15.258 65.375 28.672 1 97.88 362 ARG B C 1
ATOM 8310 O O . ARG B 1 362 ? -15.836 64.75 29.578 1 97.88 362 ARG B O 1
ATOM 8317 N N . ASN B 1 363 ? -14.719 64.812 27.703 1 97.75 363 ASN B N 1
ATOM 8318 C CA . ASN B 1 363 ? -14.727 63.375 27.594 1 97.75 363 ASN B CA 1
ATOM 8319 C C . ASN B 1 363 ? -13.797 62.719 28.609 1 97.75 363 ASN B C 1
ATOM 8321 O O . ASN B 1 363 ? -14.07 61.656 29.109 1 97.75 363 ASN B O 1
ATOM 8325 N N . ALA B 1 364 ? -12.656 63.375 28.906 1 98.19 364 ALA B N 1
ATOM 8326 C CA . ALA B 1 364 ? -11.781 62.875 29.969 1 98.19 364 ALA B CA 1
ATOM 8327 C C . ALA B 1 364 ? -12.508 62.844 31.312 1 98.19 364 ALA B C 1
ATOM 8329 O O . ALA B 1 364 ? -12.383 61.875 32.062 1 98.19 364 ALA B O 1
ATOM 8330 N N . TYR B 1 365 ? -13.242 63.906 31.516 1 98.06 365 TYR B N 1
ATOM 8331 C CA . TYR B 1 365 ? -14.023 63.969 32.75 1 98.06 365 TYR B CA 1
ATOM 8332 C C . TYR B 1 365 ? -15.055 62.844 32.781 1 98.06 365 TYR B C 1
ATOM 8334 O O . TYR B 1 365 ? -15.211 62.156 33.812 1 98.06 365 TYR B O 1
ATOM 8342 N N . GLU B 1 366 ? -15.766 62.719 31.688 1 97.56 366 GLU B N 1
ATOM 8343 C CA . GLU B 1 366 ? -16.812 61.688 31.641 1 97.56 366 GLU B CA 1
ATOM 8344 C C . GLU B 1 366 ? -16.25 60.281 31.875 1 97.56 366 GLU B C 1
ATOM 8346 O O . GLU B 1 366 ? -16.875 59.469 32.562 1 97.56 366 GLU B O 1
ATOM 8351 N N . PHE B 1 367 ? -15.141 59.969 31.297 1 97.25 367 PHE B N 1
ATOM 8352 C CA . PHE B 1 367 ? -14.508 58.656 31.531 1 97.25 367 PHE B CA 1
ATOM 8353 C C . PHE B 1 367 ? -14.164 58.469 33 1 97.25 367 PHE B C 1
ATOM 8355 O O . PHE B 1 367 ? -14.461 57.438 33.562 1 97.25 367 PHE B O 1
ATOM 8362 N N . ALA B 1 368 ? -13.516 59.469 33.562 1 97.81 368 ALA B N 1
ATOM 8363 C CA . ALA B 1 368 ? -13.156 59.406 34.969 1 97.81 368 ALA B CA 1
ATOM 8364 C C . ALA B 1 368 ? -14.398 59.25 35.844 1 97.81 368 ALA B C 1
ATOM 8366 O O . ALA B 1 368 ? -14.352 58.562 36.875 1 97.81 368 ALA B O 1
ATOM 8367 N N . LEU B 1 369 ? -15.477 59.938 35.438 1 97.5 369 LEU B N 1
ATOM 8368 C CA . LEU B 1 369 ? -16.734 59.812 36.156 1 97.5 369 LEU B CA 1
ATOM 8369 C C . LEU B 1 369 ? -17.234 58.375 36.125 1 97.5 369 LEU B C 1
ATOM 8371 O O . LEU B 1 369 ? -17.703 57.844 37.125 1 97.5 369 LEU B O 1
ATOM 8375 N N . ARG B 1 370 ? -17.125 57.75 34.969 1 96.88 370 ARG B N 1
ATOM 8376 C CA . ARG B 1 370 ? -17.547 56.344 34.844 1 96.88 370 ARG B CA 1
ATOM 8377 C C . ARG B 1 370 ? -16.688 55.438 35.75 1 96.88 370 ARG B C 1
ATOM 8379 O O . ARG B 1 370 ? -17.188 54.469 36.312 1 96.88 370 ARG B O 1
ATOM 8386 N N . VAL B 1 371 ? -15.414 55.719 35.812 1 97.19 371 VAL B N 1
ATOM 8387 C CA . VAL B 1 371 ? -14.523 55 36.719 1 97.19 371 VAL B CA 1
ATOM 8388 C C . VAL B 1 371 ? -14.977 55.188 38.156 1 97.19 371 VAL B C 1
ATOM 8390 O O . VAL B 1 371 ? -15.086 54.219 38.906 1 97.19 371 VAL B O 1
ATOM 8393 N N . ALA B 1 372 ? -15.273 56.406 38.5 1 96.12 372 ALA B N 1
ATOM 8394 C CA . ALA B 1 372 ? -15.695 56.719 39.844 1 96.12 372 ALA B CA 1
ATOM 8395 C C . ALA B 1 372 ? -17 56.031 40.219 1 96.12 372 ALA B C 1
ATOM 8397 O O . ALA B 1 372 ? -17.203 55.625 41.375 1 96.12 372 ALA B O 1
ATOM 8398 N N . GLU B 1 373 ? -17.859 55.938 39.25 1 96 373 GLU B N 1
ATOM 8399 C CA . GLU B 1 373 ? -19.156 55.312 39.469 1 96 373 GLU B CA 1
ATOM 8400 C C . GLU B 1 373 ? -19.016 53.844 39.906 1 96 373 GLU B C 1
ATOM 8402 O O . GLU B 1 373 ? -19.859 53.344 40.625 1 96 373 GLU B O 1
ATOM 8407 N N . LYS B 1 374 ? -17.953 53.25 39.5 1 95.56 374 LYS B N 1
ATOM 8408 C CA . LYS B 1 374 ? -17.719 51.844 39.875 1 95.56 374 LYS B CA 1
ATOM 8409 C C . LYS B 1 374 ? -17.484 51.75 41.375 1 95.56 374 LYS B C 1
ATOM 8411 O O . LYS B 1 374 ? -17.688 50.688 41.969 1 95.56 374 LYS B O 1
ATOM 8416 N N . TRP B 1 375 ? -17.094 52.812 42.031 1 92.81 375 TRP B N 1
ATOM 8417 C CA . TRP B 1 375 ? -16.812 52.844 43.469 1 92.81 375 TRP B CA 1
ATOM 8418 C C . TRP B 1 375 ? -18.078 52.594 44.281 1 92.81 375 TRP B C 1
ATOM 8420 O O . TRP B 1 375 ? -18.016 52.062 45.375 1 92.81 375 TRP B O 1
ATOM 8430 N N . PHE B 1 376 ? -19.234 52.938 43.719 1 89 376 PHE B N 1
ATOM 8431 C CA . PHE B 1 376 ? -20.484 52.812 44.438 1 89 376 PHE B CA 1
ATOM 8432 C C . PHE B 1 376 ? -20.875 51.344 44.531 1 89 376 PHE B C 1
ATOM 8434 O O . PHE B 1 376 ? -21.656 50.969 45.406 1 89 376 PHE B O 1
ATOM 8441 N N . ASP B 1 377 ? -20.375 50.562 43.688 1 90.94 377 ASP B N 1
ATOM 8442 C CA . ASP B 1 377 ? -20.609 49.125 43.75 1 90.94 377 ASP B CA 1
ATOM 8443 C C . ASP B 1 377 ? -19.609 48.469 44.688 1 90.94 377 ASP B C 1
ATOM 8445 O O . ASP B 1 377 ? -18.438 48.281 44.344 1 90.94 377 ASP B O 1
ATOM 8449 N N . LYS B 1 378 ? -20.062 47.969 45.719 1 87 378 LYS B N 1
ATOM 8450 C CA . LYS B 1 378 ? -19.219 47.438 46.75 1 87 378 LYS B CA 1
ATOM 8451 C C . LYS B 1 378 ? -18.547 46.125 46.281 1 87 378 LYS B C 1
ATOM 8453 O O . LYS B 1 378 ? -17.547 45.688 46.875 1 87 378 LYS B O 1
ATOM 8458 N N . ASN B 1 379 ? -19.031 45.625 45.25 1 87.94 379 ASN B N 1
ATOM 8459 C CA . ASN B 1 379 ? -18.469 44.375 44.719 1 87.94 379 ASN B CA 1
ATOM 8460 C C . ASN B 1 379 ? -17.234 44.656 43.875 1 87.94 379 ASN B C 1
ATOM 8462 O O . ASN B 1 379 ? -16.484 43.719 43.562 1 87.94 379 ASN B O 1
ATOM 8466 N N . VAL B 1 380 ? -16.953 45.906 43.531 1 93.81 380 VAL B N 1
ATOM 8467 C CA . VAL B 1 380 ? -15.812 46.25 42.719 1 93.81 380 VAL B CA 1
ATOM 8468 C C . VAL B 1 380 ? -14.586 46.5 43.594 1 93.81 380 VAL B C 1
ATOM 8470 O O . VAL B 1 380 ? -14.422 47.562 44.156 1 93.81 380 VAL B O 1
ATOM 8473 N N . LYS B 1 381 ? -13.711 45.5 43.562 1 95.06 381 LYS B N 1
ATOM 8474 C CA . LYS B 1 381 ? -12.477 45.562 44.344 1 95.06 381 LYS B CA 1
ATOM 8475 C C . LYS B 1 381 ? -11.32 46.062 43.469 1 95.06 381 LYS B C 1
ATOM 8477 O O . LYS B 1 381 ? -10.469 46.812 43.938 1 95.06 381 LYS B O 1
ATOM 8482 N N . VAL B 1 382 ? -11.305 45.531 42.312 1 97.75 382 VAL B N 1
ATOM 8483 C CA . VAL B 1 382 ? -10.25 45.844 41.344 1 97.75 382 VAL B CA 1
ATOM 8484 C C . VAL B 1 382 ? -10.875 46.219 40 1 97.75 382 VAL B C 1
ATOM 8486 O O . VAL B 1 382 ? -11.664 45.438 39.438 1 97.75 382 VAL B O 1
ATOM 8489 N N . LEU B 1 383 ? -10.633 47.375 39.531 1 98.38 383 LEU B N 1
ATOM 8490 C CA . LEU B 1 383 ? -11.031 47.781 38.188 1 98.38 383 LEU B CA 1
ATOM 8491 C C . LEU B 1 383 ? -9.82 47.844 37.25 1 98.38 383 LEU B C 1
ATOM 8493 O O . LEU B 1 383 ? -8.922 48.656 37.469 1 98.38 383 LEU B O 1
ATOM 8497 N N . THR B 1 384 ? -9.812 46.906 36.281 1 98.56 384 THR B N 1
ATOM 8498 C CA . THR B 1 384 ? -8.711 46.812 35.344 1 98.56 384 THR B CA 1
ATOM 8499 C C . THR B 1 384 ? -9.156 47.312 33.938 1 98.56 384 THR B C 1
ATOM 8501 O O . THR B 1 384 ? -10.102 46.75 33.375 1 98.56 384 THR B O 1
ATOM 8504 N N . ILE B 1 385 ? -8.516 48.312 33.469 1 98.56 385 ILE B N 1
ATOM 8505 C CA . ILE B 1 385 ? -8.641 48.719 32.062 1 98.56 385 ILE B CA 1
ATOM 8506 C C . ILE B 1 385 ? -7.422 48.25 31.281 1 98.56 385 ILE B C 1
ATOM 8508 O O . ILE B 1 385 ? -6.289 48.344 31.75 1 98.56 385 ILE B O 1
ATOM 8512 N N . ALA B 1 386 ? -7.617 47.594 30.203 1 98.69 386 ALA B N 1
ATOM 8513 C CA . ALA B 1 386 ? -6.508 47.094 29.391 1 98.69 386 ALA B CA 1
ATOM 8514 C C . ALA B 1 386 ? -6.781 47.281 27.906 1 98.69 386 ALA B C 1
ATOM 8516 O O . ALA B 1 386 ? -7.859 46.938 27.406 1 98.69 386 ALA B O 1
ATOM 8517 N N . LEU B 1 387 ? -5.918 47.844 27.172 1 98.12 387 LEU B N 1
ATOM 8518 C CA . LEU B 1 387 ? -6.078 48.156 25.75 1 98.12 387 LEU B CA 1
ATOM 8519 C C . LEU B 1 387 ? -4.73 48.469 25.094 1 98.12 387 LEU B C 1
ATOM 8521 O O . LEU B 1 387 ? -3.719 48.594 25.781 1 98.12 387 LEU B O 1
ATOM 8525 N N . ASP B 1 388 ? -4.746 48.562 23.812 1 97.25 388 ASP B N 1
ATOM 8526 C CA . ASP B 1 388 ? -3.561 49.031 23.109 1 97.25 388 ASP B CA 1
ATOM 8527 C C . ASP B 1 388 ? -3.18 50.438 23.547 1 97.25 388 ASP B C 1
ATOM 8529 O O . ASP B 1 388 ? -4.043 51.312 23.672 1 97.25 388 ASP B O 1
ATOM 8533 N N . GLY B 1 389 ? -1.933 50.625 23.734 1 97.31 389 GLY B N 1
ATOM 8534 C CA . GLY B 1 389 ? -1.486 51.906 24.297 1 97.31 389 GLY B CA 1
ATOM 8535 C C . GLY B 1 389 ? -1.211 52.938 23.234 1 97.31 389 GLY B C 1
ATOM 8536 O O . GLY B 1 389 ? -1.273 54.156 23.5 1 97.31 389 GLY B O 1
ATOM 8537 N N . GLU B 1 390 ? -0.859 52.531 22.031 1 96.56 390 GLU B N 1
ATOM 8538 C CA . GLU B 1 390 ? -0.482 53.5 21.016 1 96.56 390 GLU B CA 1
ATOM 8539 C C . GLU B 1 390 ? -1.598 53.656 19.984 1 96.56 390 GLU B C 1
ATOM 8541 O O . GLU B 1 390 ? -1.783 54.75 19.438 1 96.56 390 GLU B O 1
ATOM 8546 N N . ASN B 1 391 ? -2.387 52.625 19.688 1 95.06 391 ASN B N 1
ATOM 8547 C CA . ASN B 1 391 ? -3.342 52.594 18.594 1 95.06 391 ASN B CA 1
ATOM 8548 C C . ASN B 1 391 ? -4.469 53.594 18.812 1 95.06 391 ASN B C 1
ATOM 8550 O O . ASN B 1 391 ? -4.898 54.281 17.875 1 95.06 391 ASN B O 1
ATOM 8554 N N . TRP B 1 392 ? -4.988 53.625 20.047 1 95.75 392 TRP B N 1
ATOM 8555 C CA . TRP B 1 392 ? -6.129 54.5 20.312 1 95.75 392 TRP B CA 1
ATOM 8556 C C . TRP B 1 392 ? -5.766 55.969 20.078 1 95.75 392 TRP B C 1
ATOM 8558 O O . TRP B 1 392 ? -6.641 56.781 19.797 1 95.75 392 TRP B O 1
ATOM 8568 N N . MET B 1 393 ? -4.508 56.281 20.094 1 97.44 393 MET B N 1
ATOM 8569 C CA . MET B 1 393 ? -4.031 57.625 19.828 1 97.44 393 MET B CA 1
ATOM 8570 C C . MET B 1 393 ? -3.699 57.812 18.359 1 97.44 393 MET B C 1
ATOM 8572 O O . MET B 1 393 ? -4.133 58.781 17.734 1 97.44 393 MET B O 1
ATOM 8576 N N . SER B 1 394 ? -2.994 56.875 17.797 1 95.44 394 SER B N 1
ATOM 8577 C CA . SER B 1 394 ? -2.471 57 16.438 1 95.44 394 SER B CA 1
ATOM 8578 C C . SER B 1 394 ? -3.586 56.875 15.406 1 95.44 394 SER B C 1
ATOM 8580 O O . SER B 1 394 ? -3.504 57.469 14.32 1 95.44 394 SER B O 1
ATOM 8582 N N . PHE B 1 395 ? -4.648 56.156 15.703 1 93.44 395 PHE B N 1
ATOM 8583 C CA . PHE B 1 395 ? -5.703 55.938 14.719 1 93.44 395 PHE B CA 1
ATOM 8584 C C . PHE B 1 395 ? -6.852 56.906 14.914 1 93.44 395 PHE B C 1
ATOM 8586 O O . PHE B 1 395 ? -7.836 56.875 14.172 1 93.44 395 PHE B O 1
ATOM 8593 N N . SER B 1 396 ? -6.703 57.781 15.883 1 95 396 SER B N 1
ATOM 8594 C CA . SER B 1 396 ? -7.723 58.781 16.125 1 95 396 SER B CA 1
ATOM 8595 C C . SER B 1 396 ? -7.793 59.781 14.961 1 95 396 SER B C 1
ATOM 8597 O O . SER B 1 396 ? -6.797 60.031 14.273 1 95 396 SER B O 1
ATOM 8599 N N . VAL B 1 397 ? -8.992 60.438 14.805 1 94.19 397 VAL B N 1
ATOM 8600 C CA . VAL B 1 397 ? -9.188 61.438 13.781 1 94.19 397 VAL B CA 1
ATOM 8601 C C . VAL B 1 397 ? -8.328 62.656 14.109 1 94.19 397 VAL B C 1
ATOM 8603 O O . VAL B 1 397 ? -7.824 63.344 13.203 1 94.19 397 VAL B O 1
ATOM 8606 N N . ASN B 1 398 ? -8.164 62.969 15.383 1 95.31 398 ASN B N 1
ATOM 8607 C CA . ASN B 1 398 ? -7.332 64.062 15.859 1 95.31 398 ASN B CA 1
ATOM 8608 C C . ASN B 1 398 ? -6.344 63.594 16.922 1 95.31 398 ASN B C 1
ATOM 8610 O O . ASN B 1 398 ? -6.516 63.906 18.109 1 95.31 398 ASN B O 1
ATOM 8614 N N . PRO B 1 399 ? -5.207 63.062 16.469 1 97 399 PRO B N 1
ATOM 8615 C CA . PRO B 1 399 ? -4.27 62.438 17.406 1 97 399 PRO B CA 1
ATOM 8616 C C . PRO B 1 399 ? -3.781 63.375 18.484 1 97 399 PRO B C 1
ATOM 8618 O O . PRO B 1 399 ? -3.721 63.031 19.656 1 97 399 PRO B O 1
ATOM 8621 N N . PRO B 1 400 ? -3.486 64.625 18.234 1 97.69 400 PRO B N 1
ATOM 8622 C CA . PRO B 1 400 ? -3.016 65.562 19.297 1 97.69 400 PRO B CA 1
ATOM 8623 C C . PRO B 1 400 ? -4.016 65.688 20.438 1 97.69 400 PRO B C 1
ATOM 8625 O O . PRO B 1 400 ? -3.619 65.812 21.594 1 97.69 400 PRO B O 1
ATOM 8628 N N . LEU B 1 401 ? -5.293 65.625 20.078 1 97.75 401 LEU B N 1
ATOM 8629 C CA . LEU B 1 401 ? -6.312 65.812 21.094 1 97.75 401 LEU B CA 1
ATOM 8630 C C . LEU B 1 401 ? -6.383 64.625 22.031 1 97.75 401 LEU B C 1
ATOM 8632 O O . LEU B 1 401 ? -6.875 64.75 23.156 1 97.75 401 LEU B O 1
ATOM 8636 N N . THR B 1 402 ? -5.941 63.438 21.578 1 98.06 402 THR B N 1
ATOM 8637 C CA . THR B 1 402 ? -5.859 62.281 22.453 1 98.06 402 THR B CA 1
ATOM 8638 C C . THR B 1 402 ? -4.781 62.5 23.516 1 98.06 402 THR B C 1
ATOM 8640 O O . THR B 1 402 ? -4.918 62.031 24.656 1 98.06 402 THR B O 1
ATOM 8643 N N . ALA B 1 403 ? -3.68 63.219 23.141 1 98.5 403 ALA B N 1
ATOM 8644 C CA . ALA B 1 403 ? -2.646 63.562 24.109 1 98.5 403 ALA B CA 1
ATOM 8645 C C . ALA B 1 403 ? -3.203 64.5 25.188 1 98.5 403 ALA B C 1
ATOM 8647 O O . ALA B 1 403 ? -2.949 64.312 26.375 1 98.5 403 ALA B O 1
ATOM 8648 N N . TYR B 1 404 ? -3.932 65.5 24.719 1 98.12 404 TYR B N 1
ATOM 8649 C CA . TYR B 1 404 ? -4.59 66.438 25.641 1 98.12 404 TYR B CA 1
ATOM 8650 C C . TYR B 1 404 ? -5.559 65.688 26.562 1 98.12 404 TYR B C 1
ATOM 8652 O O . TYR B 1 404 ? -5.574 65.938 27.766 1 98.12 404 TYR B O 1
ATOM 8660 N N . PHE B 1 405 ? -6.363 64.875 26.062 1 97.81 405 PHE B N 1
ATOM 8661 C CA . PHE B 1 405 ? -7.312 64.062 26.781 1 97.81 405 PHE B CA 1
ATOM 8662 C C . PHE B 1 405 ? -6.605 63.219 27.859 1 97.81 405 PHE B C 1
ATOM 8664 O O . PHE B 1 405 ? -7.074 63.156 29 1 97.81 405 PHE B O 1
ATOM 8671 N N . LEU B 1 406 ? -5.449 62.5 27.453 1 98.38 406 LEU B N 1
ATOM 8672 C CA . LEU B 1 406 ? -4.723 61.656 28.391 1 98.38 406 LEU B CA 1
ATOM 8673 C C . LEU B 1 406 ? -4.25 62.438 29.609 1 98.38 406 LEU B C 1
ATOM 8675 O O . LEU B 1 406 ? -4.363 61.969 30.734 1 98.38 406 LEU B O 1
ATOM 8679 N N . ASP B 1 407 ? -3.707 63.625 29.344 1 98.19 407 ASP B N 1
ATOM 8680 C CA . ASP B 1 407 ? -3.254 64.5 30.422 1 98.19 407 ASP B CA 1
ATOM 8681 C C . ASP B 1 407 ? -4.395 64.812 31.391 1 98.19 407 ASP B C 1
ATOM 8683 O O . ASP B 1 407 ? -4.238 64.688 32.594 1 98.19 407 ASP B O 1
ATOM 8687 N N . LYS B 1 408 ? -5.566 65.25 30.828 1 98.19 408 LYS B N 1
ATOM 8688 C CA . LYS B 1 408 ? -6.727 65.562 31.656 1 98.19 408 LYS B CA 1
ATOM 8689 C C . LYS B 1 408 ? -7.25 64.375 32.406 1 98.19 408 LYS B C 1
ATOM 8691 O O . LYS B 1 408 ? -7.621 64.438 33.562 1 98.19 408 LYS B O 1
ATOM 8696 N N . MET B 1 409 ? -7.332 63.25 31.75 1 98.31 409 MET B N 1
ATOM 8697 C CA . MET B 1 409 ? -7.805 62 32.344 1 98.31 409 MET B CA 1
ATOM 8698 C C . MET B 1 409 ? -6.953 61.625 33.562 1 98.31 409 MET B C 1
ATOM 8700 O O . MET B 1 409 ? -7.488 61.25 34.594 1 98.31 409 MET B O 1
ATOM 8704 N N . ILE B 1 410 ? -5.602 61.719 33.406 1 98.44 410 ILE B N 1
ATOM 8705 C CA . ILE B 1 410 ? -4.691 61.375 34.5 1 98.44 410 ILE B CA 1
ATOM 8706 C C . ILE B 1 410 ? -4.941 62.281 35.688 1 98.44 410 ILE B C 1
ATOM 8708 O O . ILE B 1 410 ? -4.988 61.812 36.812 1 98.44 410 ILE B O 1
ATOM 8712 N N . ILE B 1 411 ? -5.145 63.562 35.406 1 98.25 411 ILE B N 1
ATOM 8713 C CA . ILE B 1 411 ? -5.406 64.5 36.5 1 98.25 411 ILE B CA 1
ATOM 8714 C C . ILE B 1 411 ? -6.656 64.125 37.25 1 98.25 411 ILE B C 1
ATOM 8716 O O . ILE B 1 411 ? -6.656 64.062 38.5 1 98.25 411 ILE B O 1
ATOM 8720 N N . TYR B 1 412 ? -7.703 63.75 36.562 1 98.25 412 TYR B N 1
ATOM 8721 C CA . TYR B 1 412 ? -8.945 63.375 37.219 1 98.25 412 TYR B CA 1
ATOM 8722 C C . TYR B 1 412 ? -8.758 62.094 38 1 98.25 412 TYR B C 1
ATOM 8724 O O . TYR B 1 412 ? -9.32 61.938 39.094 1 98.25 412 TYR B O 1
ATOM 8732 N N . LEU B 1 413 ? -8.031 61.125 37.438 1 98.19 413 LEU B N 1
ATOM 8733 C CA . LEU B 1 413 ? -7.77 59.875 38.156 1 98.19 413 LEU B CA 1
ATOM 8734 C C . LEU B 1 413 ? -6.953 60.125 39.438 1 98.19 413 LEU B C 1
ATOM 8736 O O . LEU B 1 413 ? -7.195 59.5 40.469 1 98.19 413 LEU B O 1
ATOM 8740 N N . GLU B 1 414 ? -6.012 61.031 39.312 1 97.94 414 GLU B N 1
ATOM 8741 C CA . GLU B 1 414 ? -5.219 61.406 40.5 1 97.94 414 GLU B CA 1
ATOM 8742 C C . GLU B 1 414 ? -6.086 62.062 41.562 1 97.94 414 GLU B C 1
ATOM 8744 O O . GLU B 1 414 ? -5.887 61.812 42.75 1 97.94 414 GLU B O 1
ATOM 8749 N N . THR B 1 415 ? -7.066 62.906 41.156 1 97.06 415 THR B N 1
ATOM 8750 C CA . THR B 1 415 ? -7.961 63.531 42.094 1 97.06 415 THR B CA 1
ATOM 8751 C C . THR B 1 415 ? -8.789 62.469 42.844 1 97.06 415 THR B C 1
ATOM 8753 O O . THR B 1 415 ? -9.039 62.594 44.031 1 97.06 415 THR B O 1
ATOM 8756 N N . LEU B 1 416 ? -9.227 61.469 42.094 1 97 416 LEU B N 1
ATOM 8757 C CA . LEU B 1 416 ? -9.969 60.375 42.719 1 97 416 LEU B CA 1
ATOM 8758 C C . LEU B 1 416 ? -9.102 59.625 43.719 1 97 416 LEU B C 1
ATOM 8760 O O . LEU B 1 416 ? -9.594 59.219 44.781 1 97 416 LEU B O 1
ATOM 8764 N N . SER B 1 417 ? -7.859 59.438 43.375 1 97.12 417 SER B N 1
ATOM 8765 C CA . SER B 1 417 ? -6.918 58.781 44.25 1 97.12 417 SER B CA 1
ATOM 8766 C C . SER B 1 417 ? -6.602 59.625 45.469 1 97.12 417 SER B C 1
ATOM 8768 O O . SER B 1 417 ? -6.605 59.094 46.594 1 97.12 417 SER B O 1
ATOM 8770 N N . ASP B 1 418 ? -6.367 60.906 45.25 1 95.56 418 ASP B N 1
ATOM 8771 C CA . ASP B 1 418 ? -6.055 61.844 46.312 1 95.56 418 ASP B CA 1
ATOM 8772 C C . ASP B 1 418 ? -7.195 61.906 47.344 1 95.56 418 ASP B C 1
ATOM 8774 O O . ASP B 1 418 ? -6.965 62.094 48.531 1 95.56 418 ASP B O 1
ATOM 8778 N N . ASN B 1 419 ? -8.383 61.75 46.875 1 94.44 419 ASN B N 1
ATOM 8779 C CA . ASN B 1 419 ? -9.562 61.812 47.719 1 94.44 419 ASN B CA 1
ATOM 8780 C C . ASN B 1 419 ? -9.969 60.438 48.219 1 94.44 419 ASN B C 1
ATOM 8782 O O . ASN B 1 419 ? -11.055 60.281 48.781 1 94.44 419 ASN B O 1
ATOM 8786 N N . LYS B 1 420 ? -9.211 59.375 47.938 1 95.56 420 LYS B N 1
ATOM 8787 C CA . LYS B 1 420 ? -9.242 58.031 48.531 1 95.56 420 LYS B CA 1
ATOM 8788 C C . LYS B 1 420 ? -10.422 57.25 48 1 95.56 420 LYS B C 1
ATOM 8790 O O . LYS B 1 420 ? -10.883 56.312 48.656 1 95.56 420 LYS B O 1
ATOM 8795 N N . PHE B 1 421 ? -10.93 57.656 46.812 1 95.56 421 PHE B N 1
ATOM 8796 C CA . PHE B 1 421 ? -11.969 56.844 46.188 1 95.56 421 PHE B CA 1
ATOM 8797 C C . PHE B 1 421 ? -11.367 55.625 45.5 1 95.56 421 PHE B C 1
ATOM 8799 O O . PHE B 1 421 ? -11.922 54.531 45.594 1 95.56 421 PHE B O 1
ATOM 8806 N N . ILE B 1 422 ? -10.203 55.875 44.844 1 97.06 422 ILE B N 1
ATOM 8807 C CA . ILE B 1 422 ? -9.508 54.781 44.156 1 97.06 422 ILE B CA 1
ATOM 8808 C C . ILE B 1 422 ? -8.039 54.75 44.594 1 97.06 422 ILE B C 1
ATOM 8810 O O . ILE B 1 422 ? -7.531 55.75 45.125 1 97.06 422 ILE B O 1
ATOM 8814 N N . LYS B 1 423 ? -7.449 53.656 44.406 1 97.81 423 LYS B N 1
ATOM 8815 C CA . LYS B 1 423 ? -6.008 53.531 44.594 1 97.81 423 LYS B CA 1
ATOM 8816 C C . LYS B 1 423 ? -5.309 53.219 43.281 1 97.81 423 LYS B C 1
ATOM 8818 O O . LYS B 1 423 ? -5.391 52.094 42.781 1 97.81 423 LYS B O 1
ATOM 8823 N N . LEU B 1 424 ? -4.664 54.219 42.719 1 98.31 424 LEU B N 1
ATOM 8824 C CA . LEU B 1 424 ? -3.863 53.969 41.531 1 98.31 424 LEU B CA 1
ATOM 8825 C C . LEU B 1 424 ? -2.762 52.938 41.812 1 98.31 424 LEU B C 1
ATOM 8827 O O . LEU B 1 424 ? -1.992 53.125 42.75 1 98.31 424 LEU B O 1
ATOM 8831 N N . SER B 1 425 ? -2.742 51.875 41.031 1 98.38 425 SER B N 1
ATOM 8832 C CA . SER B 1 425 ? -1.841 50.75 41.312 1 98.38 425 SER B CA 1
ATOM 8833 C C . SER B 1 425 ? -1.352 50.094 40 1 98.38 425 SER B C 1
ATOM 8835 O O . SER B 1 425 ? -1.927 50.312 38.938 1 98.38 425 SER B O 1
ATOM 8837 N N . THR B 1 426 ? -0.238 49.375 40.156 1 98.38 426 THR B N 1
ATOM 8838 C CA . THR B 1 426 ? 0.155 48.438 39.094 1 98.38 426 THR B CA 1
ATOM 8839 C C . THR B 1 426 ? -0.486 47.094 39.312 1 98.38 426 THR B C 1
ATOM 8841 O O . THR B 1 426 ? -0.949 46.781 40.438 1 98.38 426 THR B O 1
ATOM 8844 N N . LEU B 1 427 ? -0.538 46.281 38.312 1 98.25 427 LEU B N 1
ATOM 8845 C CA . LEU B 1 427 ? -1.056 44.938 38.469 1 98.25 427 LEU B CA 1
ATOM 8846 C C . LEU B 1 427 ? -0.225 44.156 39.469 1 98.25 427 LEU B C 1
ATOM 8848 O O . LEU B 1 427 ? -0.755 43.312 40.219 1 98.25 427 LEU B O 1
ATOM 8852 N N . ARG B 1 428 ? 1.071 44.375 39.469 1 98.19 428 ARG B N 1
ATOM 8853 C CA . ARG B 1 428 ? 1.947 43.719 40.438 1 98.19 428 ARG B CA 1
ATOM 8854 C C . ARG B 1 428 ? 1.558 44.094 41.844 1 98.19 428 ARG B C 1
ATOM 8856 O O . ARG B 1 428 ? 1.513 43.219 42.719 1 98.19 428 ARG B O 1
ATOM 8863 N N . GLU B 1 429 ? 1.317 45.344 42.094 1 98.25 429 GLU B N 1
ATOM 8864 C CA . GLU B 1 429 ? 0.877 45.812 43.406 1 98.25 429 GLU B CA 1
ATOM 8865 C C . GLU B 1 429 ? -0.455 45.156 43.781 1 98.25 429 GLU B C 1
ATOM 8867 O O . GLU B 1 429 ? -0.638 44.719 44.938 1 98.25 429 GLU B O 1
ATOM 8872 N N . ILE B 1 430 ? -1.368 45.094 42.875 1 98.56 430 ILE B N 1
ATOM 8873 C CA . ILE B 1 430 ? -2.678 44.531 43.125 1 98.56 430 ILE B CA 1
ATOM 8874 C C . ILE B 1 430 ? -2.529 43.031 43.406 1 98.56 430 ILE B C 1
ATOM 8876 O O . ILE B 1 430 ? -3.164 42.5 44.312 1 98.56 430 ILE B O 1
ATOM 8880 N N . TYR B 1 431 ? -1.728 42.344 42.625 1 97.75 431 TYR B N 1
ATOM 8881 C CA . TYR B 1 431 ? -1.452 40.938 42.812 1 97.75 431 TYR B CA 1
ATOM 8882 C C . TYR B 1 431 ? -0.975 40.656 44.219 1 97.75 431 TYR B C 1
ATOM 8884 O O . TYR B 1 431 ? -1.358 39.688 44.844 1 97.75 431 TYR B O 1
ATOM 8892 N N . ASN B 1 432 ? -0.119 41.562 44.75 1 97.31 432 ASN B N 1
ATOM 8893 C CA . ASN B 1 432 ? 0.468 41.406 46.062 1 97.31 432 ASN B CA 1
ATOM 8894 C C . ASN B 1 432 ? -0.521 41.75 47.188 1 97.31 432 ASN B C 1
ATOM 8896 O O . ASN B 1 432 ? -0.449 41.219 48.281 1 97.31 432 ASN B O 1
ATOM 8900 N N . LYS B 1 433 ? -1.513 42.625 46.906 1 96.88 433 LYS B N 1
ATOM 8901 C CA . LYS B 1 433 ? -2.342 43.188 47.938 1 96.88 433 LYS B CA 1
ATOM 8902 C C . LYS B 1 433 ? -3.729 42.562 47.969 1 96.88 433 LYS B C 1
ATOM 8904 O O . LYS B 1 433 ? -4.387 42.531 49 1 96.88 433 LYS B O 1
ATOM 8909 N N . VAL B 1 434 ? -4.18 42.125 46.812 1 96.56 434 VAL B N 1
ATOM 8910 C CA . VAL B 1 434 ? -5.52 41.562 46.719 1 96.56 434 VAL B CA 1
ATOM 8911 C C . VAL B 1 434 ? -5.43 40.062 46.438 1 96.56 434 VAL B C 1
ATOM 8913 O O . VAL B 1 434 ? -5.164 39.656 45.281 1 96.56 434 VAL B O 1
ATOM 8916 N N . PRO B 1 435 ? -5.762 39.219 47.344 1 93.81 435 PRO B N 1
ATOM 8917 C CA . PRO B 1 435 ? -5.652 37.781 47.156 1 93.81 435 PRO B CA 1
ATOM 8918 C C . PRO B 1 435 ? -6.707 37.25 46.188 1 93.81 435 PRO B C 1
ATOM 8920 O O . PRO B 1 435 ? -7.852 37.688 46.188 1 93.81 435 PRO B O 1
ATOM 8923 N N . ALA B 1 436 ? -6.309 36.375 45.375 1 95.19 436 ALA B N 1
ATOM 8924 C CA . ALA B 1 436 ? -7.25 35.625 44.531 1 95.19 436 ALA B CA 1
ATOM 8925 C C . ALA B 1 436 ? -7.922 34.5 45.312 1 95.19 436 ALA B C 1
ATOM 8927 O O . ALA B 1 436 ? -7.402 33.375 45.406 1 95.19 436 ALA B O 1
ATOM 8928 N N . ASN B 1 437 ? -9.102 34.719 45.781 1 94.31 437 ASN B N 1
ATOM 8929 C CA . ASN B 1 437 ? -9.758 33.781 46.688 1 94.31 437 ASN B CA 1
ATOM 8930 C C . ASN B 1 437 ? -10.68 32.844 45.938 1 94.31 437 ASN B C 1
ATOM 8932 O O . ASN B 1 437 ? -11.211 31.891 46.531 1 94.31 437 ASN B O 1
ATOM 8936 N N . ARG B 1 438 ? -10.859 33.062 44.688 1 97.19 438 ARG B N 1
ATOM 8937 C CA . ARG B 1 438 ? -11.75 32.219 43.906 1 97.19 438 ARG B CA 1
ATOM 8938 C C . ARG B 1 438 ? -10.992 31.5 42.781 1 97.19 438 ARG B C 1
ATOM 8940 O O . ARG B 1 438 ? -10.039 32.031 42.219 1 97.19 438 ARG B O 1
ATOM 8947 N N . ILE B 1 439 ? -11.555 30.297 42.5 1 97.44 439 ILE B N 1
ATOM 8948 C CA . ILE B 1 439 ? -10.844 29.438 41.562 1 97.44 439 ILE B CA 1
ATOM 8949 C C . ILE B 1 439 ? -11.719 29.188 40.344 1 97.44 439 ILE B C 1
ATOM 8951 O O . ILE B 1 439 ? -12.891 28.844 40.469 1 97.44 439 ILE B O 1
ATOM 8955 N N . LEU B 1 440 ? -11.203 29.469 39.156 1 98.38 440 LEU B N 1
ATOM 8956 C CA . LEU B 1 440 ? -11.789 29.031 37.906 1 98.38 440 LEU B CA 1
ATOM 8957 C C . LEU B 1 440 ? -11.086 27.781 37.375 1 98.38 440 LEU B C 1
ATOM 8959 O O . LEU B 1 440 ? -9.859 27.672 37.5 1 98.38 440 LEU B O 1
ATOM 8963 N N . THR B 1 441 ? -11.875 26.875 36.812 1 97.88 441 THR B N 1
ATOM 8964 C CA . THR B 1 441 ? -11.328 25.578 36.406 1 97.88 441 THR B CA 1
ATOM 8965 C C . THR B 1 441 ? -11.258 25.484 34.875 1 97.88 441 THR B C 1
ATOM 8967 O O . THR B 1 441 ? -10.617 24.578 34.344 1 97.88 441 THR B O 1
ATOM 8970 N N . ASN B 1 442 ? -11.93 26.391 34.312 1 97.75 442 ASN B N 1
ATOM 8971 C CA . ASN B 1 442 ? -11.906 26.391 32.844 1 97.75 442 ASN B CA 1
ATOM 8972 C C . ASN B 1 442 ? -12.266 27.766 32.281 1 97.75 442 ASN B C 1
ATOM 8974 O O . ASN B 1 442 ? -13.195 28.406 32.75 1 97.75 442 ASN B O 1
ATOM 8978 N N . ILE B 1 443 ? -11.453 28.234 31.328 1 98.06 443 ILE B N 1
ATOM 8979 C CA . ILE B 1 443 ? -11.766 29.359 30.438 1 98.06 443 ILE B CA 1
ATOM 8980 C C . ILE B 1 443 ? -11.656 28.906 28.984 1 98.06 443 ILE B C 1
ATOM 8982 O O . ILE B 1 443 ? -10.578 28.531 28.516 1 98.06 443 ILE B O 1
ATOM 8986 N N . PRO B 1 444 ? -12.773 28.891 28.266 1 96.69 444 PRO B N 1
ATOM 8987 C CA . PRO B 1 444 ? -12.719 28.438 26.875 1 96.69 444 PRO B CA 1
ATOM 8988 C C . PRO B 1 444 ? -11.734 29.25 26.031 1 96.69 444 PRO B C 1
ATOM 8990 O O . PRO B 1 444 ? -11.578 30.453 26.25 1 96.69 444 PRO B O 1
ATOM 8993 N N . THR B 1 445 ? -11.07 28.562 25.109 1 97.56 445 THR B N 1
ATOM 8994 C CA . THR B 1 445 ? -10.148 29.219 24.188 1 97.56 445 THR B CA 1
ATOM 8995 C C . THR B 1 445 ? -10.852 30.312 23.406 1 97.56 445 THR B C 1
ATOM 8997 O O . THR B 1 445 ? -11.836 30.047 22.703 1 97.56 445 THR B O 1
ATOM 9000 N N . ASN B 1 446 ? -10.289 31.516 23.516 1 97.38 446 ASN B N 1
ATOM 9001 C CA . ASN B 1 446 ? -10.883 32.656 22.828 1 97.38 446 ASN B CA 1
ATOM 9002 C C . ASN B 1 446 ? -9.922 33.844 22.781 1 97.38 446 ASN B C 1
ATOM 9004 O O . ASN B 1 446 ? -8.82 33.781 23.328 1 97.38 446 ASN B O 1
ATOM 9008 N N . SER B 1 447 ? -10.305 34.906 22.031 1 97.5 447 SER B N 1
ATOM 9009 C CA . SER B 1 447 ? -9.586 36.156 21.969 1 97.5 447 SER B CA 1
ATOM 9010 C C . SER B 1 447 ? -10.445 37.312 22.516 1 97.5 447 SER B C 1
ATOM 9012 O O . SER B 1 447 ? -11.625 37.125 22.812 1 97.5 447 SER B O 1
ATOM 9014 N N . TRP B 1 448 ? -9.836 38.469 22.656 1 96.38 448 TRP B N 1
ATOM 9015 C CA . TRP B 1 448 ? -10.594 39.594 23.188 1 96.38 448 TRP B CA 1
ATOM 9016 C C . TRP B 1 448 ? -11.578 40.125 22.156 1 96.38 448 TRP B C 1
ATOM 9018 O O . TRP B 1 448 ? -12.352 41.031 22.438 1 96.38 448 TRP B O 1
ATOM 9028 N N . LEU B 1 449 ? -11.578 39.438 20.953 1 95.44 449 LEU B N 1
ATOM 9029 C CA . LEU B 1 449 ? -12.562 39.781 19.922 1 95.44 449 LEU B C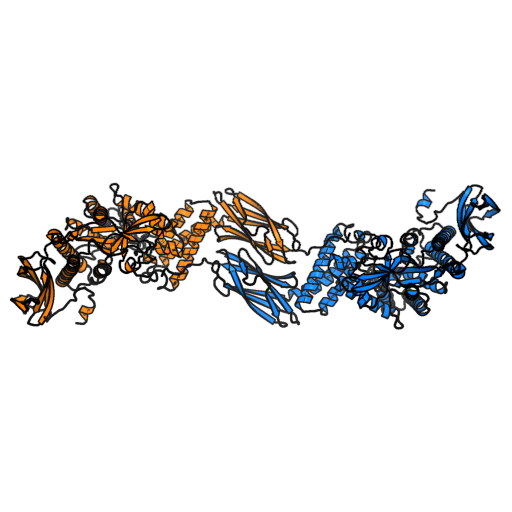A 1
ATOM 9030 C C . LEU B 1 449 ? -13.719 38.781 19.953 1 95.44 449 LEU B C 1
ATOM 9032 O O . LEU B 1 449 ? -14.711 38.938 19.234 1 95.44 449 LEU B O 1
ATOM 9036 N N . GLY B 1 450 ? -13.57 37.719 20.656 1 95.31 450 GLY B N 1
ATOM 9037 C CA . GLY B 1 450 ? -14.578 36.656 20.719 1 95.31 450 GLY B CA 1
ATOM 9038 C C . GLY B 1 450 ? -14.523 35.719 19.547 1 95.31 450 GLY B C 1
ATOM 9039 O O . GLY B 1 450 ? -15.453 34.938 19.328 1 95.31 450 GLY B O 1
ATOM 9040 N N . THR B 1 451 ? -13.5 35.875 18.766 1 94.69 451 THR B N 1
ATOM 9041 C CA . THR B 1 451 ? -13.352 35 17.594 1 94.69 451 THR B CA 1
ATOM 9042 C C . THR B 1 451 ? -11.898 35 17.125 1 94.69 451 THR B C 1
ATOM 9044 O O . THR B 1 451 ? -11.07 35.781 17.594 1 94.69 451 THR B O 1
ATOM 9047 N N . PHE B 1 452 ? -11.625 34 16.312 1 97.38 452 PHE B N 1
ATOM 9048 C CA . PHE B 1 452 ? -10.312 33.969 15.672 1 97.38 452 PHE B CA 1
ATOM 9049 C C . PHE B 1 452 ? -10.43 34.25 14.18 1 97.38 452 PHE B C 1
ATOM 9051 O O . PHE B 1 452 ? -9.453 34.156 13.438 1 97.38 452 PHE B O 1
ATOM 9058 N N . ARG B 1 453 ? -11.531 34.719 13.703 1 96.56 453 ARG B N 1
ATOM 9059 C CA . ARG B 1 453 ? -11.797 34.938 12.281 1 96.56 453 ARG B CA 1
ATOM 9060 C C . ARG B 1 453 ? -10.93 36.062 11.719 1 96.56 453 ARG B C 1
ATOM 9062 O O . ARG B 1 453 ? -10.633 36.062 10.523 1 96.56 453 ARG B O 1
ATOM 9069 N N . LYS B 1 454 ? -10.508 36.969 12.602 1 97.12 454 LYS B N 1
ATOM 9070 C CA . LYS B 1 454 ? -9.633 38.062 12.172 1 97.12 454 LYS B CA 1
ATOM 9071 C C . LYS B 1 454 ? -8.32 37.531 11.617 1 97.12 454 LYS B C 1
ATOM 9073 O O . LYS B 1 454 ? -7.703 38.156 10.75 1 97.12 454 LYS B O 1
ATOM 9078 N N . TRP B 1 455 ? -7.926 36.312 12.055 1 97.94 455 TRP B N 1
ATOM 9079 C CA . TRP B 1 455 ? -6.641 35.75 11.688 1 97.94 455 TRP B CA 1
ATOM 9080 C C . TRP B 1 455 ? -6.832 34.531 10.781 1 97.94 455 TRP B C 1
ATOM 9082 O O . TRP B 1 455 ? -5.91 34.125 10.062 1 97.94 455 TRP B O 1
ATOM 9092 N N . ARG B 1 456 ? -7.93 33.906 10.805 1 97.62 456 ARG B N 1
ATOM 9093 C CA . ARG B 1 456 ? -8.281 32.781 9.961 1 97.62 456 ARG B CA 1
ATOM 9094 C C . ARG B 1 456 ? -9.773 32.781 9.641 1 97.62 456 ARG B C 1
ATOM 9096 O O . ARG B 1 456 ? -10.586 32.312 10.438 1 97.62 456 ARG B O 1
ATOM 9103 N N . GLY B 1 457 ? -10.109 33.219 8.453 1 96.19 457 GLY B N 1
ATOM 9104 C CA . GLY B 1 457 ? -11.523 33.156 8.102 1 96.19 457 GLY B CA 1
ATOM 9105 C C . GLY B 1 457 ? -12.008 34.406 7.367 1 96.19 457 GLY B C 1
ATOM 9106 O O . GLY B 1 457 ? -12.734 34.281 6.375 1 96.19 457 GLY B O 1
ATOM 9107 N N . GLU B 1 458 ? -11.656 35.594 7.824 1 96.81 458 GLU B N 1
ATOM 9108 C CA . GLU B 1 458 ? -12.164 36.844 7.207 1 96.81 458 GLU B CA 1
ATOM 9109 C C . GLU B 1 458 ? -11.539 37.062 5.832 1 96.81 458 GLU B C 1
ATOM 9111 O O . GLU B 1 458 ? -12.172 37.625 4.941 1 96.81 458 GLU B O 1
ATOM 9116 N N . VAL B 1 459 ? -10.281 36.656 5.715 1 97 459 VAL B N 1
ATOM 9117 C CA . VAL B 1 459 ? -9.625 36.656 4.41 1 97 459 VAL B CA 1
ATOM 9118 C C . VAL B 1 459 ? -9.609 35.25 3.836 1 97 459 VAL B C 1
ATOM 9120 O O . VAL B 1 459 ? -9.109 34.312 4.473 1 97 459 VAL B O 1
ATOM 9123 N N . PRO B 1 460 ? -10.141 35.062 2.707 1 94.69 460 PRO B N 1
ATOM 9124 C CA . PRO B 1 460 ? -10.242 33.719 2.148 1 94.69 460 PRO B CA 1
ATOM 9125 C C . PRO B 1 460 ? -8.891 33.031 2.018 1 94.69 460 PRO B C 1
ATOM 9127 O O . PRO B 1 460 ? -8.781 31.812 2.26 1 94.69 460 PRO B O 1
ATOM 9130 N N . GLN B 1 461 ? -7.844 33.688 1.723 1 96.75 461 GLN B N 1
ATOM 9131 C CA . GLN B 1 461 ? -6.516 33.125 1.483 1 96.75 461 GLN B CA 1
ATOM 9132 C C . GLN B 1 461 ? -5.863 32.688 2.789 1 96.75 461 GLN B C 1
ATOM 9134 O O . GLN B 1 461 ? -4.855 31.984 2.775 1 96.75 461 GLN B O 1
ATOM 9139 N N . HIS B 1 462 ? -6.469 33.094 3.926 1 97.56 462 HIS B N 1
ATOM 9140 C CA . HIS B 1 462 ? -5.902 32.719 5.219 1 97.56 462 HIS B CA 1
ATOM 9141 C C . HIS B 1 462 ? -5.711 31.219 5.324 1 97.56 462 HIS B C 1
ATOM 9143 O O . HIS B 1 462 ? -4.68 30.75 5.812 1 97.56 462 HIS B O 1
ATOM 9149 N N . GLU B 1 463 ? -6.676 30.531 4.848 1 96.75 463 GLU B N 1
ATOM 9150 C CA . GLU B 1 463 ? -6.672 29.078 5.023 1 96.75 463 GLU B CA 1
ATOM 9151 C C . GLU B 1 463 ? -5.461 28.438 4.352 1 96.75 463 GLU B C 1
ATOM 9153 O O . GLU B 1 463 ? -4.781 27.609 4.949 1 96.75 463 GLU B O 1
ATOM 9158 N N . GLU B 1 464 ? -5.227 28.844 3.137 1 96.25 464 GLU B N 1
ATOM 9159 C CA . GLU B 1 464 ? -4.09 28.312 2.396 1 96.25 464 GLU B CA 1
ATOM 9160 C C . GLU B 1 464 ? -2.773 28.641 3.094 1 96.25 464 GLU B C 1
ATOM 9162 O O . GLU B 1 464 ? -1.859 27.812 3.131 1 96.25 464 GLU B O 1
ATOM 9167 N N . TYR B 1 465 ? -2.678 29.766 3.607 1 97.56 465 TYR B N 1
ATOM 9168 C CA . TYR B 1 465 ? -1.448 30.203 4.27 1 97.56 465 TYR B CA 1
ATOM 9169 C C . TYR B 1 465 ? -1.249 29.453 5.582 1 97.56 465 TYR B C 1
ATOM 9171 O O . TYR B 1 465 ? -0.119 29.125 5.949 1 97.56 465 TYR B O 1
ATOM 9179 N N . TRP B 1 466 ? -2.326 29.188 6.262 1 98 466 TRP B N 1
ATOM 9180 C CA . TRP B 1 466 ? -2.199 28.406 7.492 1 98 466 TRP B CA 1
ATOM 9181 C C . TRP B 1 466 ? -1.781 26.969 7.195 1 98 466 TRP B C 1
ATOM 9183 O O . TRP B 1 466 ? -1.004 26.375 7.945 1 98 466 TRP B O 1
ATOM 9193 N N . ILE B 1 467 ? -2.289 26.406 6.125 1 96.88 467 ILE B N 1
ATOM 9194 C CA . ILE B 1 467 ? -1.891 25.062 5.723 1 96.88 467 ILE B CA 1
ATOM 9195 C C . ILE B 1 467 ? -0.402 25.047 5.383 1 96.88 467 ILE B C 1
ATOM 9197 O O . ILE B 1 467 ? 0.323 24.141 5.789 1 96.88 467 ILE B O 1
ATOM 9201 N N . LYS B 1 468 ? 0.01 26.031 4.641 1 97.25 468 LYS B N 1
ATOM 9202 C CA . LYS B 1 468 ? 1.428 26.172 4.32 1 97.25 468 LYS B CA 1
ATOM 9203 C C . LYS B 1 468 ? 2.27 26.266 5.59 1 97.25 468 LYS B C 1
ATOM 9205 O O . LYS B 1 468 ? 3.312 25.625 5.703 1 97.25 468 LYS B O 1
ATOM 9210 N N . THR B 1 469 ? 1.813 27.094 6.484 1 98.19 469 THR B N 1
ATOM 9211 C CA . THR B 1 469 ? 2.508 27.297 7.75 1 98.19 469 THR B CA 1
ATOM 9212 C C . THR B 1 469 ? 2.588 25.984 8.539 1 98.19 469 THR B C 1
ATOM 9214 O O . THR B 1 469 ? 3.646 25.641 9.055 1 98.19 469 THR B O 1
ATOM 9217 N N . TYR B 1 470 ? 1.466 25.281 8.602 1 98 470 TYR B N 1
ATOM 9218 C CA . TYR B 1 470 ? 1.418 24 9.312 1 98 470 TYR B CA 1
ATOM 9219 C C . TYR B 1 470 ? 2.324 22.969 8.648 1 98 470 TYR B C 1
ATOM 9221 O O . TYR B 1 470 ? 2.969 22.172 9.328 1 98 470 TYR B O 1
ATOM 9229 N N . SER B 1 471 ? 2.381 23.031 7.355 1 97.75 471 SER B N 1
ATOM 9230 C CA . SER B 1 471 ? 3.268 22.141 6.617 1 97.75 471 SER B CA 1
ATOM 9231 C C . SER B 1 471 ? 4.727 22.359 7 1 97.75 471 SER B C 1
ATOM 9233 O O . SER B 1 471 ? 5.48 21.406 7.195 1 97.75 471 SER B O 1
ATOM 9235 N N . VAL B 1 472 ? 5.117 23.609 7.07 1 98.25 472 VAL B N 1
ATOM 9236 C CA . VAL B 1 472 ? 6.488 23.953 7.434 1 98.25 472 VAL B CA 1
ATOM 9237 C C . VAL B 1 472 ? 6.766 23.516 8.875 1 98.25 472 VAL B C 1
ATOM 9239 O O . VAL B 1 472 ? 7.836 22.984 9.172 1 98.25 472 VAL B O 1
ATOM 9242 N N . TYR B 1 473 ? 5.816 23.672 9.742 1 98.44 473 TYR B N 1
ATOM 9243 C CA . TYR B 1 473 ? 5.957 23.25 11.133 1 98.44 473 TYR B CA 1
ATOM 9244 C C . TYR B 1 473 ? 6.117 21.734 11.234 1 98.44 473 TYR B C 1
ATOM 9246 O O . TYR B 1 473 ? 6.957 21.25 11.992 1 98.44 473 TYR B O 1
ATOM 9254 N N . ARG B 1 474 ? 5.324 21.047 10.461 1 98 474 ARG B N 1
ATOM 9255 C CA . ARG B 1 474 ? 5.422 19.594 10.461 1 98 474 ARG B CA 1
ATOM 9256 C C . ARG B 1 474 ? 6.781 19.141 9.938 1 98 474 ARG B C 1
ATOM 9258 O O . ARG B 1 474 ? 7.336 18.141 10.406 1 98 474 ARG B O 1
ATOM 9265 N N . LYS B 1 475 ? 7.277 19.781 8.922 1 98.12 475 LYS B N 1
ATOM 9266 C CA . LYS B 1 475 ? 8.617 19.484 8.406 1 98.12 475 LYS B CA 1
ATOM 9267 C C . LYS B 1 475 ? 9.68 19.719 9.484 1 98.12 475 LYS B C 1
ATOM 9269 O O . LYS B 1 475 ? 10.633 18.953 9.586 1 98.12 475 LYS B O 1
ATOM 9274 N N . LEU B 1 476 ? 9.492 20.812 10.219 1 98.56 476 LEU B N 1
ATOM 9275 C CA . LEU B 1 476 ? 10.398 21.109 11.32 1 98.56 476 LEU B CA 1
ATOM 9276 C C . LEU B 1 476 ? 10.398 19.984 12.352 1 98.56 476 LEU B C 1
ATOM 9278 O O . LEU B 1 476 ? 11.469 19.547 12.781 1 98.56 476 LEU B O 1
ATOM 9282 N N . LEU B 1 477 ? 9.25 19.516 12.719 1 98.19 477 LEU B N 1
ATOM 9283 C CA . LEU B 1 477 ? 9.133 18.422 13.688 1 98.19 477 LEU B CA 1
ATOM 9284 C C . LEU B 1 477 ? 9.781 17.156 13.156 1 98.19 477 LEU B C 1
ATOM 9286 O O . LEU B 1 477 ? 10.445 16.438 13.906 1 98.19 477 LEU B O 1
ATOM 9290 N N . ALA B 1 478 ? 9.562 16.906 11.898 1 97.94 478 ALA B N 1
ATOM 9291 C CA . ALA B 1 478 ? 10.141 15.719 11.281 1 97.94 478 ALA B CA 1
ATOM 9292 C C . ALA B 1 478 ? 11.672 15.766 11.312 1 97.94 478 ALA B C 1
ATOM 9294 O O . ALA B 1 478 ? 12.32 14.773 11.633 1 97.94 478 ALA B O 1
ATOM 9295 N N . TYR B 1 479 ? 12.266 16.859 10.93 1 98.19 479 TYR B N 1
ATOM 9296 C CA . TYR B 1 479 ? 13.711 17.016 10.945 1 98.19 479 TYR B CA 1
ATOM 9297 C C . TYR B 1 479 ? 14.273 16.844 12.352 1 98.19 479 TYR B C 1
ATOM 9299 O O . TYR B 1 479 ? 15.242 16.094 12.547 1 98.19 479 TYR B O 1
ATOM 9307 N N . GLU B 1 480 ? 13.594 17.516 13.297 1 98.38 480 GLU B N 1
ATOM 9308 C CA . GLU B 1 480 ? 14.062 17.422 14.672 1 98.38 480 GLU B CA 1
ATOM 9309 C C . GLU B 1 480 ? 13.938 16 15.211 1 98.38 480 GLU B C 1
ATOM 9311 O O . GLU B 1 480 ? 14.773 15.555 16 1 98.38 480 GLU B O 1
ATOM 9316 N N . GLU B 1 481 ? 12.898 15.344 14.875 1 97.31 481 GLU B N 1
ATOM 9317 C CA . GLU B 1 481 ? 12.766 13.938 15.242 1 97.31 481 GLU B CA 1
ATOM 9318 C C . GLU B 1 481 ? 13.898 13.102 14.648 1 97.31 481 GLU B C 1
ATOM 9320 O O . GLU B 1 481 ? 14.461 12.242 15.328 1 97.31 481 GLU B O 1
ATOM 9325 N N . MET B 1 482 ? 14.211 13.312 13.375 1 96.62 482 MET B N 1
ATOM 9326 C CA . MET B 1 482 ? 15.25 12.562 12.68 1 96.62 482 MET B CA 1
ATOM 9327 C C . MET B 1 482 ? 16.594 12.719 13.383 1 96.62 482 MET B C 1
ATOM 9329 O O . MET B 1 482 ? 17.312 11.734 13.578 1 96.62 482 MET B O 1
ATOM 9333 N N . ILE B 1 483 ? 16.922 13.898 13.805 1 97.12 483 ILE B N 1
ATOM 9334 C CA . ILE B 1 483 ? 18.25 14.125 14.344 1 97.12 483 ILE B CA 1
ATOM 9335 C C . ILE B 1 483 ? 18.219 13.961 15.867 1 97.12 483 ILE B C 1
ATOM 9337 O O . ILE B 1 483 ? 19.25 14.117 16.531 1 97.12 483 ILE B O 1
ATOM 9341 N N . GLY B 1 484 ? 17.016 13.695 16.5 1 96 484 GLY B N 1
ATOM 9342 C CA . GLY B 1 484 ? 16.875 13.43 17.922 1 96 484 GLY B CA 1
ATOM 9343 C C . GLY B 1 484 ? 16.969 14.68 18.766 1 96 484 GLY B C 1
ATOM 9344 O O . GLY B 1 484 ? 17.484 14.641 19.891 1 96 484 GLY B O 1
ATOM 9345 N N . GLY B 1 485 ? 16.547 15.797 18.266 1 96.94 485 GLY B N 1
ATOM 9346 C CA . GLY B 1 485 ? 16.609 17.062 18.984 1 96.94 485 GLY B CA 1
ATOM 9347 C C . GLY B 1 485 ? 16.672 18.266 18.062 1 96.94 485 GLY B C 1
ATOM 9348 O O . GLY B 1 485 ? 16.094 18.25 16.984 1 96.94 485 GLY B O 1
ATOM 9349 N N . ARG B 1 486 ? 17.297 19.359 18.609 1 97.25 486 ARG B N 1
ATOM 9350 C CA . ARG B 1 486 ? 17.422 20.594 17.844 1 97.25 486 ARG B CA 1
ATOM 9351 C C . ARG B 1 486 ? 18.875 20.891 17.484 1 97.25 486 ARG B C 1
ATOM 9353 O O . ARG B 1 486 ? 19.781 20.344 18.109 1 97.25 486 ARG B O 1
ATOM 9360 N N . ASP B 1 487 ? 19.109 21.562 16.422 1 97.69 487 ASP B N 1
ATOM 9361 C CA . ASP B 1 487 ? 20.422 22.078 16.047 1 97.69 487 ASP B CA 1
ATOM 9362 C C . ASP B 1 487 ? 20.328 23.516 15.547 1 97.69 487 ASP B C 1
ATOM 9364 O O . ASP B 1 487 ? 19.297 24.172 15.711 1 97.69 487 ASP B O 1
ATOM 9368 N N . GLU B 1 488 ? 21.453 24.047 15.055 1 97.88 488 GLU B N 1
ATOM 9369 C CA . GLU B 1 488 ? 21.5 25.453 14.625 1 97.88 488 GLU B CA 1
ATOM 9370 C C . GLU B 1 488 ? 20.516 25.703 13.484 1 97.88 488 GLU B C 1
ATOM 9372 O O . GLU B 1 488 ? 19.906 26.766 13.406 1 97.88 488 GLU B O 1
ATOM 9377 N N . PHE B 1 489 ? 20.344 24.688 12.609 1 97.94 489 PHE B N 1
ATOM 9378 C CA . PHE B 1 489 ? 19.453 24.844 11.453 1 97.94 489 PHE B CA 1
ATOM 9379 C C . PHE B 1 489 ? 18 24.875 11.898 1 97.94 489 PHE B C 1
ATOM 9381 O O . PHE B 1 489 ? 17.234 25.734 11.461 1 97.94 489 PHE B O 1
ATOM 9388 N N . SER B 1 490 ? 17.609 23.906 12.797 1 97.94 490 SER B N 1
ATOM 9389 C CA . SER B 1 490 ? 16.234 23.906 13.273 1 97.94 490 SER B CA 1
ATOM 9390 C C . SER B 1 490 ? 15.938 25.156 14.102 1 97.94 490 SER B C 1
ATOM 9392 O O . SER B 1 490 ? 14.82 25.672 14.07 1 97.94 490 SER B O 1
ATOM 9394 N N . ASN B 1 491 ? 16.891 25.641 14.836 1 98.31 491 ASN B N 1
ATOM 9395 C CA . ASN B 1 491 ? 16.703 26.875 15.594 1 98.31 491 ASN B CA 1
ATOM 9396 C C . ASN B 1 491 ? 16.469 28.078 14.672 1 98.31 491 ASN B C 1
ATOM 9398 O O . ASN B 1 491 ? 15.633 28.922 14.969 1 98.31 491 ASN B O 1
ATOM 9402 N N . GLU B 1 492 ? 17.219 28.141 13.641 1 98.38 492 GLU B N 1
ATOM 9403 C CA . GLU B 1 492 ? 17.016 29.203 12.664 1 98.38 492 GLU B CA 1
ATOM 9404 C C . GLU B 1 492 ? 15.648 29.094 12.016 1 98.38 492 GLU B C 1
ATOM 9406 O O . GLU B 1 492 ? 14.992 30.109 11.766 1 98.38 492 GLU B O 1
ATOM 9411 N N . ALA B 1 493 ? 15.266 27.891 11.664 1 98.62 493 ALA B N 1
ATOM 9412 C CA . ALA B 1 493 ? 13.945 27.672 11.086 1 98.62 493 ALA B CA 1
ATOM 9413 C C . ALA B 1 493 ? 12.844 28.094 12.062 1 98.62 493 ALA B C 1
ATOM 9415 O O . ALA B 1 493 ? 11.836 28.672 11.664 1 98.62 493 ALA B O 1
ATOM 9416 N N . ARG B 1 494 ? 13 27.766 13.352 1 98.56 494 ARG B N 1
ATOM 9417 C CA . ARG B 1 494 ? 12.055 28.172 14.391 1 98.56 494 ARG B CA 1
ATOM 9418 C C . ARG B 1 494 ? 11.969 29.703 14.484 1 98.56 494 ARG B C 1
ATOM 9420 O O . ARG B 1 494 ? 10.875 30.266 14.57 1 98.56 494 ARG B O 1
ATOM 9427 N N . TRP B 1 495 ? 13.133 30.328 14.469 1 98.25 495 TRP B N 1
ATOM 9428 C CA . TRP B 1 495 ? 13.172 31.781 14.477 1 98.25 495 TRP B CA 1
ATOM 9429 C C . TRP B 1 495 ? 12.352 32.375 13.328 1 98.25 495 TRP B C 1
ATOM 9431 O O . TRP B 1 495 ? 11.555 33.281 13.523 1 98.25 495 TRP B O 1
ATOM 9441 N N . ALA B 1 496 ? 12.555 31.844 12.18 1 98.56 496 ALA B N 1
ATOM 9442 C CA . ALA B 1 496 ? 11.805 32.281 11.008 1 98.56 496 ALA B CA 1
ATOM 9443 C C . ALA B 1 496 ? 10.312 32.031 11.188 1 98.56 496 ALA B C 1
ATOM 9445 O O . ALA B 1 496 ? 9.484 32.875 10.836 1 98.56 496 ALA B O 1
ATOM 9446 N N . LEU B 1 497 ? 9.977 30.906 11.758 1 98.31 497 LEU B N 1
ATOM 9447 C CA . LEU B 1 497 ? 8.578 30.562 11.977 1 98.31 497 LEU B CA 1
ATOM 9448 C C . LEU B 1 497 ? 7.93 31.516 12.969 1 98.31 497 LEU B C 1
ATOM 9450 O O . LEU B 1 497 ? 6.777 31.922 12.789 1 98.31 497 LEU B O 1
ATOM 9454 N N . TRP B 1 498 ? 8.672 31.875 14.039 1 98.19 498 TRP B N 1
ATOM 9455 C CA . TRP B 1 498 ? 8.172 32.875 15 1 98.19 498 TRP B CA 1
ATOM 9456 C C . TRP B 1 498 ? 7.691 34.125 14.289 1 98.19 498 TRP B C 1
ATOM 9458 O O . TRP B 1 498 ? 6.578 34.594 14.539 1 98.19 498 TRP B O 1
ATOM 9468 N N . HIS B 1 499 ? 8.523 34.562 13.398 1 98.25 499 HIS B N 1
ATOM 9469 C CA . HIS B 1 499 ? 8.273 35.812 12.719 1 98.25 499 HIS B CA 1
ATOM 9470 C C . HIS B 1 499 ? 7.09 35.719 11.758 1 98.25 499 HIS B C 1
ATOM 9472 O O . HIS B 1 499 ? 6.27 36.625 11.664 1 98.25 499 HIS B O 1
ATOM 9478 N N . ALA B 1 500 ? 6.957 34.594 11.094 1 98.25 500 ALA B N 1
ATOM 9479 C CA . ALA B 1 500 ? 5.844 34.375 10.172 1 98.25 500 ALA B CA 1
ATOM 9480 C C . ALA B 1 500 ? 4.516 34.344 10.922 1 98.25 500 ALA B C 1
ATOM 9482 O O . ALA B 1 500 ? 3.467 34.656 10.344 1 98.25 500 ALA B O 1
ATOM 9483 N N . LEU B 1 501 ? 4.559 34 12.211 1 98.12 501 LEU B N 1
ATOM 9484 C CA . LEU B 1 501 ? 3.355 33.719 12.977 1 98.12 501 LEU B CA 1
ATOM 9485 C C . LEU B 1 501 ? 2.871 34.938 13.727 1 98.12 501 LEU B C 1
ATOM 9487 O O . LEU B 1 501 ? 1.885 34.875 14.469 1 98.12 501 LEU B O 1
ATOM 9491 N N . ASP B 1 502 ? 3.549 36.062 13.57 1 98 502 ASP B N 1
ATOM 9492 C CA . ASP B 1 502 ? 3.119 37.281 14.258 1 98 502 ASP B CA 1
ATOM 9493 C C . ASP B 1 502 ? 1.68 37.625 13.891 1 98 502 ASP B C 1
ATOM 9495 O O . ASP B 1 502 ? 1.326 37.688 12.711 1 98 502 ASP B O 1
ATOM 9499 N N . SER B 1 503 ? 0.878 37.906 14.891 1 97.56 503 SER B N 1
ATOM 9500 C CA . SER B 1 503 ? -0.558 38.094 14.711 1 97.56 503 SER B CA 1
ATOM 9501 C C . SER B 1 503 ? -0.853 39.312 13.828 1 97.56 503 SER B C 1
ATOM 9503 O O . SER B 1 503 ? -1.853 39.312 13.102 1 97.56 503 SER B O 1
ATOM 9505 N N . ASP B 1 504 ? -0.01 40.344 13.844 1 97.25 504 ASP B N 1
ATOM 9506 C CA . ASP B 1 504 ? -0.245 41.562 13.078 1 97.25 504 ASP B CA 1
ATOM 9507 C C . ASP B 1 504 ? -0.219 41.281 11.578 1 97.25 504 ASP B C 1
ATOM 9509 O O . ASP B 1 504 ? -0.953 41.906 10.805 1 97.25 504 ASP B O 1
ATOM 9513 N N . TYR B 1 505 ? 0.618 40.312 11.141 1 98.06 505 TYR B N 1
ATOM 9514 C CA . TYR B 1 505 ? 0.743 40.031 9.719 1 98.06 505 TYR B CA 1
ATOM 9515 C C . TYR B 1 505 ? -0.476 39.25 9.219 1 98.06 505 TYR B C 1
ATOM 9517 O O . TYR B 1 505 ? -0.7 39.156 8.008 1 98.06 505 TYR B O 1
ATOM 9525 N N . TRP B 1 506 ? -1.215 38.656 10.125 1 97.94 506 TRP B N 1
ATOM 9526 C CA . TRP B 1 506 ? -2.359 37.844 9.773 1 97.94 506 TRP B CA 1
ATOM 9527 C C . TRP B 1 506 ? -3.666 38.594 9.945 1 97.94 506 TRP B C 1
ATOM 9529 O O . TRP B 1 506 ? -4.727 38.125 9.531 1 97.94 506 TRP B O 1
ATOM 9539 N N . TRP B 1 507 ? -3.605 39.781 10.594 1 97.44 507 TRP B N 1
ATOM 9540 C CA . TRP B 1 507 ? -4.805 40.594 10.836 1 97.44 507 TRP B CA 1
ATOM 9541 C C . TRP B 1 507 ? -5.504 40.938 9.523 1 97.44 507 TRP B C 1
ATOM 9543 O O . TRP B 1 507 ? -4.891 41.5 8.617 1 97.44 507 TRP B O 1
ATOM 9553 N N . ALA B 1 508 ? -6.766 40.688 9.406 1 96.94 508 ALA B N 1
ATOM 9554 C CA . ALA B 1 508 ? -7.52 40.688 8.148 1 96.94 508 ALA B CA 1
ATOM 9555 C C . ALA B 1 508 ? -7.359 42.031 7.426 1 96.94 508 ALA B C 1
ATOM 9557 O O . ALA B 1 508 ? -7.012 42.062 6.242 1 96.94 508 ALA B O 1
ATOM 9558 N N . GLU B 1 509 ? -7.527 43.188 8.094 1 94.69 509 GLU B N 1
ATOM 9559 C CA . GLU B 1 509 ? -7.512 44.531 7.465 1 94.69 509 GLU B CA 1
ATOM 9560 C C . GLU B 1 509 ? -6.094 44.938 7.086 1 94.69 509 GLU B C 1
ATOM 9562 O O . GLU B 1 509 ? -5.902 45.781 6.199 1 94.69 509 GLU B O 1
ATOM 9567 N N . PHE B 1 510 ? -5.113 44.281 7.785 1 95.06 510 PHE B N 1
ATOM 9568 C CA . PHE B 1 510 ? -3.717 44.625 7.531 1 95.06 510 PHE B CA 1
ATOM 9569 C C . PHE B 1 510 ? -2.916 43.406 7.156 1 95.06 510 PHE B C 1
ATOM 9571 O O . PHE B 1 510 ? -1.77 43.25 7.586 1 95.06 510 PHE B O 1
ATOM 9578 N N . TRP B 1 511 ? -3.605 42.5 6.43 1 96 511 TRP B N 1
ATOM 9579 C CA . TRP B 1 511 ? -3.014 41.219 6.039 1 96 511 TRP B CA 1
ATOM 9580 C C . TRP B 1 511 ? -1.763 41.438 5.195 1 96 511 TRP B C 1
ATOM 9582 O O . TRP B 1 511 ? -1.787 42.188 4.219 1 96 511 TRP B O 1
ATOM 9592 N N . LEU B 1 512 ? -0.596 40.812 5.621 1 97.19 512 LEU B N 1
ATOM 9593 C CA . LEU B 1 512 ? 0.676 41 4.93 1 97.19 512 LEU B CA 1
ATOM 9594 C C . LEU B 1 512 ? 1.233 39.656 4.473 1 97.19 512 LEU B C 1
ATOM 9596 O O . LEU B 1 512 ? 2.275 39.188 4.961 1 97.19 512 LEU B O 1
ATOM 9600 N N . PRO B 1 513 ? 0.658 39.062 3.432 1 97.38 513 PRO B N 1
ATOM 9601 C CA . PRO B 1 513 ? 1.066 37.719 2.971 1 97.38 513 PRO B CA 1
ATOM 9602 C C . PRO B 1 513 ? 2.51 37.688 2.473 1 97.38 513 PRO B C 1
ATOM 9604 O O . PRO B 1 513 ? 3.191 36.688 2.613 1 97.38 513 PRO B O 1
ATOM 9607 N N . LYS B 1 514 ? 3.025 38.781 1.922 1 97.62 514 LYS B N 1
ATOM 9608 C CA . LYS B 1 514 ? 4.398 38.844 1.426 1 97.62 514 LYS B CA 1
ATOM 9609 C C . LYS B 1 514 ? 5.398 38.625 2.559 1 97.62 514 LYS B C 1
ATOM 9611 O O . LYS B 1 514 ? 6.402 37.906 2.381 1 97.62 514 LYS B O 1
ATOM 9616 N N . ILE B 1 515 ? 5.164 39.219 3.711 1 97.94 515 ILE B N 1
ATOM 9617 C CA . ILE B 1 515 ? 6.043 39.094 4.863 1 97.94 515 ILE B CA 1
ATOM 9618 C C . ILE B 1 515 ? 5.945 37.656 5.414 1 97.94 515 ILE B C 1
ATOM 9620 O O . ILE B 1 515 ? 6.961 37.031 5.75 1 97.94 515 ILE B O 1
ATOM 9624 N N . ILE B 1 516 ? 4.73 37.125 5.504 1 98.25 516 ILE B N 1
ATOM 9625 C CA . ILE B 1 516 ? 4.52 35.75 5.957 1 98.25 516 ILE B CA 1
ATOM 9626 C C . ILE B 1 516 ? 5.289 34.781 5.059 1 98.25 516 ILE B C 1
ATOM 9628 O O . ILE B 1 516 ? 6.047 33.938 5.547 1 98.25 516 ILE B O 1
ATOM 9632 N N . ASP B 1 517 ? 5.172 34.969 3.758 1 98.19 517 ASP B N 1
ATOM 9633 C CA . ASP B 1 517 ? 5.836 34.125 2.783 1 98.19 517 ASP B CA 1
ATOM 9634 C C . ASP B 1 517 ? 7.355 34.219 2.914 1 98.19 517 ASP B C 1
ATOM 9636 O O . ASP B 1 517 ? 8.062 33.219 2.758 1 98.19 517 ASP B O 1
ATOM 9640 N N . THR B 1 518 ? 7.785 35.406 3.088 1 98.31 518 THR B N 1
ATOM 9641 C CA . THR B 1 518 ? 9.227 35.594 3.207 1 98.31 518 THR B CA 1
ATOM 9642 C C . THR B 1 518 ? 9.805 34.75 4.344 1 98.31 518 THR B C 1
ATOM 9644 O O . THR B 1 518 ? 10.773 34.031 4.152 1 98.31 518 THR B O 1
ATOM 9647 N N . TRP B 1 519 ? 9.234 34.844 5.461 1 98.5 519 TRP B N 1
ATOM 9648 C CA . TRP B 1 519 ? 9.75 34.156 6.625 1 98.5 519 TRP B CA 1
ATOM 9649 C C . TRP B 1 519 ? 9.5 32.656 6.508 1 98.5 519 TRP B C 1
ATOM 9651 O O . TRP B 1 519 ? 10.344 31.844 6.898 1 98.5 519 TRP B O 1
ATOM 9661 N N . LEU B 1 520 ? 8.336 32.25 5.977 1 98.38 520 LEU B N 1
ATOM 9662 C CA . LEU B 1 520 ? 8.07 30.812 5.766 1 98.38 520 LEU B CA 1
ATOM 9663 C C . LEU B 1 520 ? 9.086 30.203 4.797 1 98.38 520 LEU B C 1
ATOM 9665 O O . LEU B 1 520 ? 9.523 29.078 4.984 1 98.38 520 LEU B O 1
ATOM 9669 N N . SER B 1 521 ? 9.398 30.906 3.764 1 98.5 521 SER B N 1
ATOM 9670 C CA . SER B 1 521 ? 10.375 30.438 2.783 1 98.5 521 SER B CA 1
ATOM 9671 C C . SER B 1 521 ? 11.742 30.234 3.42 1 98.5 521 SER B C 1
ATOM 9673 O O . SER B 1 521 ? 12.453 29.281 3.088 1 98.5 521 SER B O 1
ATOM 9675 N N . VAL B 1 522 ? 12.086 31.156 4.273 1 98.5 522 VAL B N 1
ATOM 9676 C CA . VAL B 1 522 ? 13.352 31 4.984 1 98.5 522 VAL B CA 1
ATOM 9677 C C . VAL B 1 522 ? 13.344 29.688 5.758 1 98.5 522 VAL B C 1
ATOM 9679 O O . VAL B 1 522 ? 14.281 28.891 5.648 1 98.5 522 VAL B O 1
ATOM 9682 N N . ALA B 1 523 ? 12.305 29.484 6.523 1 98.62 523 ALA B N 1
ATOM 9683 C CA . ALA B 1 523 ? 12.203 28.25 7.316 1 98.62 523 ALA B CA 1
ATOM 9684 C C . ALA B 1 523 ? 12.195 27.016 6.418 1 98.62 523 ALA B C 1
ATOM 9686 O O . ALA B 1 523 ? 12.938 26.062 6.664 1 98.62 523 ALA B O 1
ATOM 9687 N N . GLU B 1 524 ? 11.422 27.016 5.441 1 98.25 524 GLU B N 1
ATOM 9688 C CA . GLU B 1 524 ? 11.258 25.875 4.547 1 98.25 524 GLU B CA 1
ATOM 9689 C C . GLU B 1 524 ? 12.562 25.562 3.814 1 98.25 524 GLU B C 1
ATOM 9691 O O . GLU B 1 524 ? 12.906 24.391 3.641 1 98.25 524 GLU B O 1
ATOM 9696 N N . ASN B 1 525 ? 13.234 26.578 3.305 1 98.5 525 ASN B N 1
ATOM 9697 C CA . ASN B 1 525 ? 14.484 26.375 2.59 1 98.5 525 ASN B CA 1
ATOM 9698 C C . ASN B 1 525 ? 15.539 25.719 3.479 1 98.5 525 ASN B C 1
ATOM 9700 O O . ASN B 1 525 ? 16.266 24.828 3.037 1 98.5 525 ASN B O 1
ATOM 9704 N N . ILE B 1 526 ? 15.617 26.172 4.664 1 98.56 526 ILE B N 1
ATOM 9705 C CA . ILE B 1 526 ? 16.562 25.594 5.609 1 98.56 526 ILE B CA 1
ATOM 9706 C C . ILE B 1 526 ? 16.234 24.109 5.812 1 98.56 526 ILE B C 1
ATOM 9708 O O . ILE B 1 526 ? 17.125 23.25 5.707 1 98.56 526 ILE B O 1
ATOM 9712 N N . LEU B 1 527 ? 15.008 23.812 6.039 1 98.5 527 LEU B N 1
ATOM 9713 C CA . LEU B 1 527 ? 14.586 22.453 6.344 1 98.5 527 LEU B CA 1
ATOM 9714 C C . LEU B 1 527 ? 14.734 21.547 5.125 1 98.5 527 LEU B C 1
ATOM 9716 O O . LEU B 1 527 ? 15.195 20.422 5.246 1 98.5 527 LEU B O 1
ATOM 9720 N N . ASN B 1 528 ? 14.352 22.031 3.971 1 98.19 528 ASN B N 1
ATOM 9721 C CA . ASN B 1 528 ? 14.492 21.25 2.742 1 98.19 528 ASN B CA 1
ATOM 9722 C C . ASN B 1 528 ? 15.953 20.906 2.465 1 98.19 528 ASN B C 1
ATOM 9724 O O . ASN B 1 528 ? 16.266 19.781 2.055 1 98.19 528 ASN B O 1
ATOM 9728 N N . ASN B 1 529 ? 16.812 21.891 2.648 1 98.19 529 ASN B N 1
ATOM 9729 C CA . ASN B 1 529 ? 18.234 21.656 2.43 1 98.19 529 ASN B CA 1
ATOM 9730 C C . ASN B 1 529 ? 18.766 20.547 3.334 1 98.19 529 ASN B C 1
ATOM 9732 O O . ASN B 1 529 ? 19.641 19.781 2.932 1 98.19 529 ASN B O 1
ATOM 9736 N N . ARG B 1 530 ? 18.234 20.484 4.523 1 98.31 530 ARG B N 1
ATOM 9737 C CA . ARG B 1 530 ? 18.656 19.469 5.469 1 98.31 530 ARG B CA 1
ATOM 9738 C C . ARG B 1 530 ? 18.031 18.109 5.141 1 98.31 530 ARG B C 1
ATOM 9740 O O . ARG B 1 530 ? 18.734 17.094 5.051 1 98.31 530 ARG B O 1
ATOM 9747 N N . ILE B 1 531 ? 16.781 18.062 4.867 1 97.88 531 ILE B N 1
ATOM 9748 C CA . ILE B 1 531 ? 16.016 16.828 4.672 1 97.88 531 ILE B CA 1
ATOM 9749 C C . ILE B 1 531 ? 16.438 16.156 3.367 1 97.88 531 ILE B C 1
ATOM 9751 O O . ILE B 1 531 ? 16.516 14.938 3.287 1 97.88 531 ILE B O 1
ATOM 9755 N N . ASN B 1 532 ? 16.781 16.922 2.367 1 97.38 532 ASN B N 1
ATOM 9756 C CA . ASN B 1 532 ? 17.172 16.406 1.061 1 97.38 532 ASN B CA 1
ATOM 9757 C C . ASN B 1 532 ? 18.5 15.672 1.127 1 97.38 532 ASN B C 1
ATOM 9759 O O . ASN B 1 532 ? 18.859 14.953 0.193 1 97.38 532 ASN B O 1
ATOM 9763 N N . LYS B 1 533 ? 19.188 15.781 2.186 1 97.94 533 LYS B N 1
ATOM 9764 C CA . LYS B 1 533 ? 20.453 15.094 2.375 1 97.94 533 LYS B CA 1
ATOM 9765 C C . LYS B 1 533 ? 20.234 13.648 2.83 1 97.94 533 LYS B C 1
ATOM 9767 O O . LYS B 1 533 ? 21.203 12.891 2.994 1 97.94 533 LYS B O 1
ATOM 9772 N N . ILE B 1 534 ? 19.016 13.25 3.049 1 97.5 534 ILE B N 1
ATOM 9773 C CA . ILE B 1 534 ? 18.609 11.875 3.344 1 97.5 534 ILE B CA 1
ATOM 9774 C C . ILE B 1 534 ? 17.922 11.266 2.123 1 97.5 534 ILE B C 1
ATOM 9776 O O . ILE B 1 534 ? 16.844 11.703 1.732 1 97.5 534 ILE B O 1
ATOM 9780 N N . GLN B 1 535 ? 18.547 10.219 1.541 1 97.31 535 GLN B N 1
ATOM 9781 C CA . GLN B 1 535 ? 18.031 9.711 0.273 1 97.31 535 GLN B CA 1
ATOM 9782 C C . GLN B 1 535 ? 18.062 8.188 0.24 1 97.31 535 GLN B C 1
ATOM 9784 O O . GLN B 1 535 ? 19.016 7.57 0.731 1 97.31 535 GLN B O 1
ATOM 9789 N N . ILE B 1 536 ? 17 7.59 -0.264 1 96.38 536 ILE B N 1
ATOM 9790 C CA . ILE B 1 536 ? 17.047 6.184 -0.651 1 96.38 536 ILE B CA 1
ATOM 9791 C C . ILE B 1 536 ? 17.812 6.031 -1.959 1 96.38 536 ILE B C 1
ATOM 9793 O O . ILE B 1 536 ? 17.359 6.465 -3.016 1 96.38 536 ILE B O 1
ATOM 9797 N N . ILE B 1 537 ? 18.938 5.379 -1.938 1 96.56 537 ILE B N 1
ATOM 9798 C CA . ILE B 1 537 ? 19.812 5.43 -3.104 1 96.56 537 ILE B CA 1
ATOM 9799 C C . ILE B 1 537 ? 19.703 4.125 -3.891 1 96.56 537 ILE B C 1
ATOM 9801 O O . ILE B 1 537 ? 20.078 4.066 -5.062 1 96.56 537 ILE B O 1
ATOM 9805 N N . ASP B 1 538 ? 19.266 3.066 -3.178 1 95.94 538 ASP B N 1
ATOM 9806 C CA . ASP B 1 538 ? 19.141 1.788 -3.873 1 95.94 538 ASP B CA 1
ATOM 9807 C C . ASP B 1 538 ? 17.984 0.965 -3.309 1 95.94 538 ASP B C 1
ATOM 9809 O O . ASP B 1 538 ? 17.766 0.942 -2.096 1 95.94 538 ASP B O 1
ATOM 9813 N N . VAL B 1 539 ? 17.25 0.381 -4.168 1 94.88 539 VAL B N 1
ATOM 9814 C CA . VAL B 1 539 ? 16.219 -0.603 -3.852 1 94.88 539 VAL B CA 1
ATOM 9815 C C . VAL B 1 539 ? 16.266 -1.748 -4.859 1 94.88 539 VAL B C 1
ATOM 9817 O O . VAL B 1 539 ? 16.172 -1.523 -6.07 1 94.88 539 VAL B O 1
ATOM 9820 N N . ARG B 1 540 ? 16.406 -2.965 -4.418 1 95.62 540 ARG B N 1
ATOM 9821 C CA . ARG B 1 540 ? 16.453 -4.109 -5.32 1 95.62 540 ARG B CA 1
ATOM 9822 C C . ARG B 1 540 ? 15.977 -5.379 -4.625 1 95.62 540 ARG B C 1
ATOM 9824 O O . ARG B 1 540 ? 16.062 -5.492 -3.402 1 95.62 540 ARG B O 1
ATOM 9831 N N . PRO B 1 541 ? 15.484 -6.352 -5.391 1 93.62 541 PRO B N 1
ATOM 9832 C CA . PRO B 1 541 ? 15.086 -7.625 -4.785 1 93.62 541 PRO B CA 1
ATOM 9833 C C . PRO B 1 541 ? 16.266 -8.43 -4.262 1 93.62 541 PRO B C 1
ATOM 9835 O O . PRO B 1 541 ? 17.328 -8.469 -4.906 1 93.62 541 PRO B O 1
ATOM 9838 N N . ALA B 1 542 ? 16.172 -9.008 -3.055 1 93.69 542 ALA B N 1
ATOM 9839 C CA . ALA B 1 542 ? 17.188 -9.906 -2.508 1 93.69 542 ALA B CA 1
ATOM 9840 C C . ALA B 1 542 ? 17.047 -11.312 -3.092 1 93.69 542 ALA B C 1
ATOM 9842 O O . ALA B 1 542 ? 18 -12.094 -3.074 1 93.69 542 ALA B O 1
ATOM 9843 N N . SER B 1 543 ? 15.852 -11.695 -3.535 1 92.38 543 SER B N 1
ATOM 9844 C CA . SER B 1 543 ? 15.508 -12.984 -4.121 1 92.38 543 SER B CA 1
ATOM 9845 C C . SER B 1 543 ? 14.352 -12.859 -5.109 1 92.38 543 SER B C 1
ATOM 9847 O O . SER B 1 543 ? 13.828 -11.758 -5.312 1 92.38 543 SER B O 1
ATOM 9849 N N . GLU B 1 544 ? 14.062 -13.961 -5.742 1 93.38 544 GLU B N 1
ATOM 9850 C CA . GLU B 1 544 ? 12.906 -13.977 -6.641 1 93.38 544 GLU B CA 1
ATOM 9851 C C . GLU B 1 544 ? 11.602 -13.859 -5.863 1 93.38 544 GLU B C 1
ATOM 9853 O O . GLU B 1 544 ? 11.516 -14.289 -4.711 1 93.38 544 GLU B O 1
ATOM 9858 N N . PHE B 1 545 ? 10.695 -13.211 -6.473 1 94.31 545 PHE B N 1
ATOM 9859 C CA . PHE B 1 545 ? 9.391 -13.016 -5.852 1 94.31 545 PHE B CA 1
ATOM 9860 C C . PHE B 1 545 ? 8.383 -14.039 -6.371 1 94.31 545 PHE B C 1
ATOM 9862 O O . PHE B 1 545 ? 8.258 -14.234 -7.582 1 94.31 545 PHE B O 1
ATOM 9869 N N . TYR B 1 546 ? 7.684 -14.711 -5.453 1 95.69 546 TYR B N 1
ATOM 9870 C CA . TYR B 1 546 ? 6.613 -15.648 -5.773 1 95.69 546 TYR B CA 1
ATOM 9871 C C . TYR B 1 546 ? 5.32 -15.258 -5.07 1 95.69 546 TYR B C 1
ATOM 9873 O O . TYR B 1 546 ? 5.348 -14.695 -3.973 1 95.69 546 TYR B O 1
ATOM 9881 N N . GLU B 1 547 ? 4.27 -15.523 -5.711 1 94.62 547 GLU B N 1
ATOM 9882 C CA . GLU B 1 547 ? 2.943 -15.227 -5.176 1 94.62 547 GLU B CA 1
ATOM 9883 C C . GLU B 1 547 ? 2.781 -15.789 -3.764 1 94.62 547 GLU B C 1
ATOM 9885 O O . GLU B 1 547 ? 3.037 -16.969 -3.525 1 94.62 547 GLU B O 1
ATOM 9890 N N . ASP B 1 548 ? 2.393 -14.953 -2.838 1 92.06 548 ASP B N 1
ATOM 9891 C CA . ASP B 1 548 ? 2.039 -15.289 -1.462 1 92.06 548 ASP B CA 1
ATOM 9892 C C . ASP B 1 548 ? 3.24 -15.852 -0.709 1 92.06 548 ASP B C 1
ATOM 9894 O O . ASP B 1 548 ? 3.078 -16.656 0.211 1 92.06 548 ASP B O 1
ATOM 9898 N N . GLU B 1 549 ? 4.418 -15.594 -1.175 1 93.25 549 GLU B N 1
ATOM 9899 C CA . GLU B 1 549 ? 5.637 -16 -0.481 1 93.25 549 GLU B CA 1
ATOM 9900 C C . GLU B 1 549 ? 6.457 -14.797 -0.041 1 93.25 549 GLU B C 1
ATOM 9902 O O . GLU B 1 549 ? 6.539 -13.797 -0.762 1 93.25 549 GLU B O 1
ATOM 9907 N N . LYS B 1 550 ? 7.082 -14.945 1.102 1 91.5 550 LYS B N 1
ATOM 9908 C CA . LYS B 1 550 ? 7.934 -13.875 1.598 1 91.5 550 LYS B CA 1
ATOM 9909 C C . LYS B 1 550 ? 9.219 -13.766 0.778 1 91.5 550 LYS B C 1
ATOM 9911 O O . LYS B 1 550 ? 9.812 -14.781 0.409 1 91.5 550 LYS B O 1
ATOM 9916 N N . ALA B 1 551 ? 9.492 -12.594 0.426 1 92.5 551 ALA B N 1
ATOM 9917 C CA . ALA B 1 551 ? 10.75 -12.289 -0.252 1 92.5 551 ALA B CA 1
ATOM 9918 C C . ALA B 1 551 ? 11.422 -11.062 0.36 1 92.5 551 ALA B C 1
ATOM 9920 O O . ALA B 1 551 ? 10.758 -10.25 1.017 1 92.5 551 ALA B O 1
ATOM 9921 N N . GLY B 1 552 ? 12.711 -10.938 0.179 1 90.44 552 GLY B N 1
ATOM 9922 C CA . GLY B 1 552 ? 13.438 -9.82 0.746 1 90.44 552 GLY B CA 1
ATOM 9923 C C . GLY B 1 552 ? 13.648 -8.688 -0.24 1 90.44 552 GLY B C 1
ATOM 9924 O O . GLY B 1 552 ? 13.875 -8.922 -1.428 1 90.44 552 GLY B O 1
ATOM 9925 N N . LEU B 1 553 ? 13.492 -7.512 0.195 1 91.38 553 LEU B N 1
ATOM 9926 C CA . LEU B 1 553 ? 13.844 -6.301 -0.537 1 91.38 553 LEU B CA 1
ATOM 9927 C C . LEU B 1 553 ? 15.039 -5.609 0.096 1 91.38 553 LEU B C 1
ATOM 9929 O O . LEU B 1 553 ? 15.008 -5.246 1.274 1 91.38 553 LEU B O 1
ATOM 9933 N N . VAL B 1 554 ? 16.078 -5.457 -0.684 1 94.56 554 VAL B N 1
ATOM 9934 C CA . VAL B 1 554 ? 17.266 -4.75 -0.215 1 94.56 554 VAL B CA 1
ATOM 9935 C C . VAL B 1 554 ? 17.078 -3.244 -0.398 1 94.56 554 VAL B C 1
ATOM 9937 O O . VAL B 1 554 ? 16.875 -2.77 -1.518 1 94.56 554 VAL B O 1
ATOM 9940 N N . VAL B 1 555 ? 17.094 -2.523 0.656 1 93.19 555 VAL B N 1
ATOM 9941 C CA . VAL B 1 555 ? 16.938 -1.071 0.622 1 93.19 555 VAL B CA 1
ATOM 9942 C C . VAL B 1 555 ? 18.188 -0.409 1.2 1 93.19 555 VAL B C 1
ATOM 9944 O O . VAL B 1 555 ? 18.625 -0.756 2.299 1 93.19 555 VAL B O 1
ATOM 9947 N N . THR B 1 556 ? 18.766 0.486 0.465 1 96.25 556 THR B N 1
ATOM 9948 C CA . THR B 1 556 ? 19.922 1.258 0.934 1 96.25 556 THR B CA 1
ATOM 9949 C C . THR B 1 556 ? 19.562 2.738 1.036 1 96.25 556 THR B C 1
ATOM 9951 O O . THR B 1 556 ? 19.125 3.348 0.058 1 96.25 556 THR B O 1
ATOM 9954 N N . ILE B 1 557 ? 19.75 3.307 2.188 1 95.38 557 ILE B N 1
ATOM 9955 C CA . ILE B 1 557 ? 19.516 4.719 2.455 1 95.38 557 ILE B CA 1
ATOM 9956 C C . ILE B 1 557 ? 20.812 5.402 2.84 1 95.38 557 ILE B C 1
ATOM 9958 O O . ILE B 1 557 ? 21.688 4.789 3.465 1 95.38 557 ILE B O 1
ATOM 9962 N N . ARG B 1 558 ? 21.047 6.605 2.393 1 97.56 558 ARG B N 1
ATOM 9963 C CA . ARG B 1 558 ? 22.266 7.379 2.672 1 97.56 558 ARG B CA 1
ATOM 9964 C C . ARG B 1 558 ? 21.938 8.609 3.51 1 97.56 558 ARG B C 1
ATOM 9966 O O . ARG B 1 558 ? 20.984 9.344 3.209 1 97.56 558 ARG B O 1
ATOM 9973 N N . ASN B 1 559 ? 22.625 8.797 4.617 1 97.81 559 ASN B N 1
ATOM 9974 C CA . ASN B 1 559 ? 22.641 10 5.453 1 97.81 559 ASN B CA 1
ATOM 9975 C C . ASN B 1 559 ? 23.844 10.891 5.137 1 97.81 559 ASN B C 1
ATOM 9977 O O . ASN B 1 559 ? 24.984 10.539 5.449 1 97.81 559 ASN B O 1
ATOM 9981 N N . GLN B 1 560 ? 23.594 12.031 4.562 1 98.06 560 GLN B N 1
ATOM 9982 C CA . GLN B 1 560 ? 24.672 12.945 4.246 1 98.06 560 GLN B CA 1
ATOM 9983 C C . GLN B 1 560 ? 24.797 14.047 5.289 1 98.06 560 GLN B C 1
ATOM 9985 O O . GLN B 1 560 ? 25.562 15 5.113 1 98.06 560 GLN B O 1
ATOM 9990 N N . LEU B 1 561 ? 24.047 14.016 6.344 1 97.81 561 LEU B N 1
ATOM 9991 C CA . LEU B 1 561 ? 24.125 14.984 7.434 1 97.81 561 LEU B CA 1
ATOM 9992 C C . LEU B 1 561 ? 25.312 14.68 8.352 1 97.81 561 LEU B C 1
ATOM 9994 O O . LEU B 1 561 ? 25.812 13.555 8.367 1 97.81 561 LEU B O 1
ATOM 9998 N N . GLU B 1 562 ? 25.781 15.617 9.031 1 97.25 562 GLU B N 1
ATOM 9999 C CA . GLU B 1 562 ? 26.875 15.5 9.992 1 97.25 562 GLU B CA 1
ATOM 10000 C C . GLU B 1 562 ? 26.375 14.945 11.328 1 97.25 562 GLU B C 1
ATOM 10002 O O . GLU B 1 562 ? 27.109 14.93 12.312 1 97.25 562 GLU B O 1
ATOM 10007 N N . LYS B 1 563 ? 25.125 14.484 11.438 1 96 563 LYS B N 1
ATOM 10008 C CA . LYS B 1 563 ? 24.484 13.977 12.648 1 96 563 LYS B CA 1
ATOM 10009 C C . LYS B 1 563 ? 23.938 12.57 12.445 1 96 563 LYS B C 1
ATOM 10011 O O . LYS B 1 563 ? 23.609 12.188 11.32 1 96 563 LYS B O 1
ATOM 10016 N N . GLU B 1 564 ? 23.906 11.891 13.594 1 96.88 564 GLU B N 1
ATOM 10017 C CA . GLU B 1 564 ? 23.141 10.641 13.586 1 96.88 564 GLU B CA 1
ATOM 10018 C C . GLU B 1 564 ? 21.656 10.906 13.391 1 96.88 564 GLU B C 1
ATOM 10020 O O . GLU B 1 564 ? 21.109 11.859 13.945 1 96.88 564 GLU B O 1
ATOM 10025 N N . ILE B 1 565 ? 21.047 10.109 12.617 1 97.31 565 ILE B N 1
ATOM 10026 C CA . ILE B 1 565 ? 19.609 10.305 12.383 1 97.31 565 ILE B CA 1
ATOM 10027 C C . ILE B 1 565 ? 18.859 9 12.625 1 97.31 565 ILE B C 1
ATOM 10029 O O . ILE B 1 565 ? 19.469 7.926 12.641 1 97.31 565 ILE B O 1
ATOM 10033 N N . ARG B 1 566 ? 17.625 9.078 12.852 1 96.94 566 ARG B N 1
ATOM 10034 C CA . ARG B 1 566 ? 16.656 7.98 12.875 1 96.94 566 ARG B CA 1
ATOM 10035 C C . ARG B 1 566 ? 15.586 8.164 11.805 1 96.94 566 ARG B C 1
ATOM 10037 O O . ARG B 1 566 ? 15 9.242 11.688 1 96.94 566 ARG B O 1
ATOM 10044 N N . VAL B 1 567 ? 15.336 7.215 11.031 1 94.56 567 VAL B N 1
ATOM 10045 C CA . VAL B 1 567 ? 14.344 7.293 9.969 1 94.56 567 VAL B CA 1
ATOM 10046 C C . VAL B 1 567 ? 13.625 5.953 9.828 1 94.56 567 VAL B C 1
ATOM 10048 O O . VAL B 1 567 ? 14.188 4.902 10.141 1 94.56 567 VAL B O 1
ATOM 10051 N N . SER B 1 568 ? 12.367 5.992 9.477 1 92.44 568 SER B N 1
ATOM 10052 C CA . SER B 1 568 ? 11.57 4.785 9.281 1 92.44 568 SER B CA 1
ATOM 10053 C C . SER B 1 568 ? 11.344 4.508 7.797 1 92.44 568 SER B C 1
ATOM 10055 O O . SER B 1 568 ? 11.43 5.418 6.969 1 92.44 568 SER B O 1
ATOM 10057 N N . PHE B 1 569 ? 11.062 3.248 7.527 1 89.25 569 PHE B N 1
ATOM 10058 C CA . PHE B 1 569 ? 10.781 2.863 6.152 1 89.25 569 PHE B CA 1
ATOM 10059 C C . PHE B 1 569 ? 9.359 2.342 6.02 1 89.25 569 PHE B C 1
ATOM 10061 O O . PHE B 1 569 ? 8.836 1.707 6.938 1 89.25 569 PHE B O 1
ATOM 10068 N N . ALA B 1 570 ? 8.836 2.68 4.91 1 88.31 570 ALA B N 1
ATOM 10069 C CA . ALA B 1 570 ? 7.555 2.104 4.527 1 88.31 570 ALA B CA 1
ATOM 10070 C C . ALA B 1 570 ? 7.598 1.573 3.096 1 88.31 570 ALA B C 1
ATOM 10072 O O . ALA B 1 570 ? 8.258 2.154 2.232 1 88.31 570 ALA B O 1
ATOM 10073 N N . ILE B 1 571 ? 7.012 0.489 2.91 1 88.25 571 ILE B N 1
ATOM 10074 C CA . ILE B 1 571 ? 6.891 -0.113 1.586 1 88.25 571 ILE B CA 1
ATOM 10075 C C . ILE B 1 571 ? 5.43 -0.128 1.153 1 88.25 571 ILE B C 1
ATOM 10077 O O . ILE B 1 571 ? 4.539 -0.409 1.961 1 88.25 571 ILE B O 1
ATOM 10081 N N . GLY B 1 572 ? 5.277 0.277 -0.103 1 84.19 572 GLY B N 1
ATOM 10082 C CA . GLY B 1 572 ? 3.93 0.279 -0.653 1 84.19 572 GLY B CA 1
ATOM 10083 C C . GLY B 1 572 ? 3.875 -0.176 -2.1 1 84.19 572 GLY B C 1
ATOM 10084 O O . GLY B 1 572 ? 4.914 -0.324 -2.748 1 84.19 572 GLY B O 1
ATOM 10085 N N . GLY B 1 573 ? 2.623 -0.458 -2.541 1 84.25 573 GLY B N 1
ATOM 10086 C CA . GLY B 1 573 ? 2.309 -0.973 -3.865 1 84.25 573 GLY B CA 1
ATOM 10087 C C . GLY B 1 573 ? 1.034 -1.795 -3.898 1 84.25 573 GLY B C 1
ATOM 10088 O O . GLY B 1 573 ? 0.457 -2.098 -2.852 1 84.25 573 GLY B O 1
ATOM 10089 N N . THR B 1 574 ? 0.669 -2.068 -5.18 1 82.5 574 THR B N 1
ATOM 10090 C CA . THR B 1 574 ? -0.564 -2.838 -5.297 1 82.5 574 THR B CA 1
ATOM 10091 C C . THR B 1 574 ? -0.329 -4.297 -4.922 1 82.5 574 THR B C 1
ATOM 10093 O O . THR B 1 574 ? 0.49 -4.977 -5.543 1 82.5 574 THR B O 1
ATOM 10096 N N . GLY B 1 575 ? -0.957 -4.758 -3.836 1 82.75 575 GLY B N 1
ATOM 10097 C CA . GLY B 1 575 ? -0.914 -6.156 -3.436 1 82.75 575 GLY B CA 1
ATOM 10098 C C . GLY B 1 575 ? 0.311 -6.5 -2.609 1 82.75 575 GLY B C 1
ATOM 1009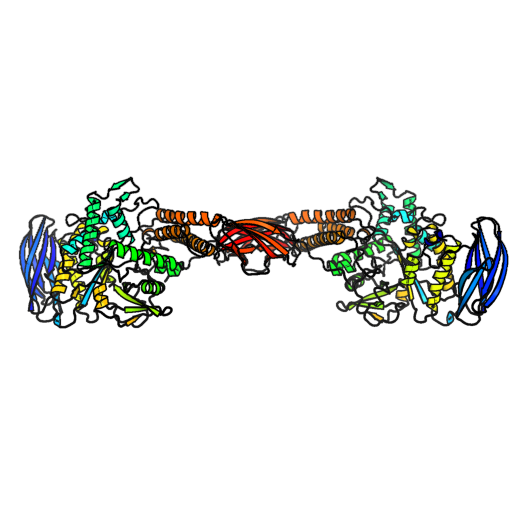9 O O . GLY B 1 575 ? 0.69 -7.672 -2.514 1 82.75 575 GLY B O 1
ATOM 10100 N N . PHE B 1 576 ? 1.095 -5.555 -2.232 1 82.62 576 PHE B N 1
ATOM 10101 C CA . PHE B 1 576 ? 2.266 -5.82 -1.405 1 82.62 576 PHE B CA 1
ATOM 10102 C C . PHE B 1 576 ? 1.971 -5.531 0.062 1 82.62 576 PHE B C 1
ATOM 10104 O O . PHE B 1 576 ? 1.283 -4.559 0.381 1 82.62 576 PHE B O 1
ATOM 10111 N N . SER B 1 577 ? 2.412 -6.395 0.87 1 76.25 577 SER B N 1
ATOM 10112 C CA . SER B 1 577 ? 2.389 -6.168 2.311 1 76.25 577 SER B CA 1
ATOM 10113 C C . SER B 1 577 ? 3.742 -6.477 2.941 1 76.25 577 SER B C 1
ATOM 10115 O O . SER B 1 577 ? 4.504 -7.297 2.42 1 76.25 577 SER B O 1
ATOM 10117 N N . SER B 1 578 ? 4.082 -5.652 3.867 1 71.06 578 SER B N 1
ATOM 10118 C CA . SER B 1 578 ? 5.273 -5.957 4.648 1 71.06 578 SER B CA 1
ATOM 10119 C C . SER B 1 578 ? 4.926 -6.77 5.891 1 71.06 578 SER B C 1
ATOM 10121 O O . SER B 1 578 ? 3.826 -6.645 6.434 1 71.06 578 SER B O 1
ATOM 10123 N N . VAL B 1 579 ? 5.75 -7.711 6.141 1 61.47 579 VAL B N 1
ATOM 10124 C CA . VAL B 1 579 ? 5.5 -8.586 7.285 1 61.47 579 VAL B CA 1
ATOM 10125 C C . VAL B 1 579 ? 5.367 -7.746 8.555 1 61.47 579 VAL B C 1
ATOM 10127 O O . VAL B 1 579 ? 4.566 -8.07 9.438 1 61.47 579 VAL B O 1
ATOM 10130 N N . ASN B 1 580 ? 6.195 -6.707 8.656 1 61.56 580 ASN B N 1
ATOM 10131 C CA . ASN B 1 580 ? 6.062 -5.848 9.828 1 61.56 580 ASN B CA 1
ATOM 10132 C C . ASN B 1 580 ? 5.195 -4.629 9.531 1 61.56 580 ASN B C 1
ATOM 10134 O O . ASN B 1 580 ? 5.5 -3.848 8.625 1 61.56 580 ASN B O 1
ATOM 10138 N N . ASN B 1 581 ? 3.893 -4.797 9.484 1 58.62 581 ASN B N 1
ATOM 10139 C CA . ASN B 1 581 ? 2.92 -3.736 9.242 1 58.62 581 ASN B CA 1
ATOM 10140 C C . ASN B 1 581 ? 3.395 -2.402 9.812 1 58.62 581 ASN B C 1
ATOM 10142 O O . ASN B 1 581 ? 2.799 -1.357 9.539 1 58.62 581 ASN B O 1
ATOM 10146 N N . ASP B 1 582 ? 4.484 -2.523 10.656 1 63.09 582 ASP B N 1
ATOM 10147 C CA . ASP B 1 582 ? 4.961 -1.321 11.336 1 63.09 582 ASP B CA 1
ATOM 10148 C C . ASP B 1 582 ? 6.176 -0.733 10.625 1 63.09 582 ASP B C 1
ATOM 10150 O O . ASP B 1 582 ? 6.898 -1.447 9.922 1 63.09 582 ASP B O 1
ATOM 10154 N N . LEU B 1 583 ? 6.23 0.6 10.664 1 68.19 583 LEU B N 1
ATOM 10155 C CA . LEU B 1 583 ? 7.41 1.313 10.188 1 68.19 583 LEU B CA 1
ATOM 10156 C C . LEU B 1 583 ? 8.672 0.801 10.875 1 68.19 583 LEU B C 1
ATOM 10158 O O . LEU B 1 583 ? 8.688 0.615 12.094 1 68.19 583 LEU B O 1
ATOM 10162 N N . GLU B 1 584 ? 9.516 0.263 10.141 1 75.88 584 GLU B N 1
ATOM 10163 C CA . GLU B 1 584 ? 10.82 -0.099 10.688 1 75.88 584 GLU B CA 1
ATOM 10164 C C . GLU B 1 584 ? 11.734 1.118 10.789 1 75.88 584 GLU B C 1
ATOM 10166 O O . GLU B 1 584 ? 12.016 1.78 9.789 1 75.88 584 GLU B O 1
ATOM 10171 N N . THR B 1 585 ? 12.094 1.447 12.07 1 85.44 585 THR B N 1
ATOM 10172 C CA . THR B 1 585 ? 12.945 2.607 12.305 1 85.44 585 THR B CA 1
ATOM 10173 C C . THR B 1 585 ? 14.414 2.191 12.383 1 85.44 585 THR B C 1
ATOM 10175 O O . THR B 1 585 ? 14.75 1.188 13.016 1 85.44 585 THR B O 1
ATOM 10178 N N . VAL B 1 586 ? 15.258 2.861 11.719 1 87.88 586 VAL B N 1
ATOM 10179 C CA . VAL B 1 586 ? 16.688 2.557 11.711 1 87.88 586 VAL B CA 1
ATOM 10180 C C . VAL B 1 586 ? 17.469 3.775 12.18 1 87.88 586 VAL B C 1
ATOM 10182 O O . VAL B 1 586 ? 17.078 4.914 11.93 1 87.88 586 VAL B O 1
ATOM 10185 N N . LYS B 1 587 ? 18.547 3.502 12.875 1 93.38 587 LYS B N 1
ATOM 10186 C CA . LYS B 1 587 ? 19.516 4.52 13.266 1 93.38 587 LYS B CA 1
ATOM 10187 C C . LYS B 1 587 ? 20.719 4.52 12.336 1 93.38 587 LYS B C 1
ATOM 10189 O O . LYS B 1 587 ? 21.234 3.459 11.984 1 93.38 587 LYS B O 1
ATOM 10194 N N . MET B 1 588 ? 21.109 5.684 11.898 1 95.06 588 MET B N 1
ATOM 10195 C CA . MET B 1 588 ? 22.219 5.793 10.961 1 95.06 588 MET B CA 1
ATOM 10196 C C . MET B 1 588 ? 23.266 6.781 11.461 1 95.06 588 MET B C 1
ATOM 10198 O O . MET B 1 588 ? 22.922 7.859 11.945 1 95.06 588 MET B O 1
ATOM 10202 N N . ASN B 1 589 ? 24.547 6.398 11.234 1 96.19 589 ASN B N 1
ATOM 10203 C CA . ASN B 1 589 ? 25.656 7.281 11.586 1 96.19 589 ASN B CA 1
ATOM 10204 C C . ASN B 1 589 ? 25.781 8.445 10.609 1 96.19 589 ASN B C 1
ATOM 10206 O O . ASN B 1 589 ? 25.234 8.391 9.5 1 96.19 589 ASN B O 1
ATOM 10210 N N . PRO B 1 590 ? 26.484 9.516 11.078 1 97.38 590 PRO B N 1
ATOM 10211 C CA . PRO B 1 590 ? 26.719 10.641 10.172 1 97.38 590 PRO B CA 1
ATOM 10212 C C . PRO B 1 590 ? 27.484 10.242 8.914 1 97.38 590 PRO B C 1
ATOM 10214 O O . PRO B 1 590 ? 28.422 9.422 8.992 1 97.38 590 PRO B O 1
ATOM 10217 N N . ASN B 1 591 ? 27.078 10.836 7.867 1 97.25 591 ASN B N 1
ATOM 10218 C CA . ASN B 1 591 ? 27.781 10.641 6.602 1 97.25 591 ASN B CA 1
ATOM 10219 C C . ASN B 1 591 ? 28 9.156 6.312 1 97.25 591 ASN B C 1
ATOM 10221 O O . ASN B 1 591 ? 29.125 8.734 6.059 1 97.25 591 ASN B O 1
ATOM 10225 N N . SER B 1 592 ? 26.891 8.352 6.332 1 97.12 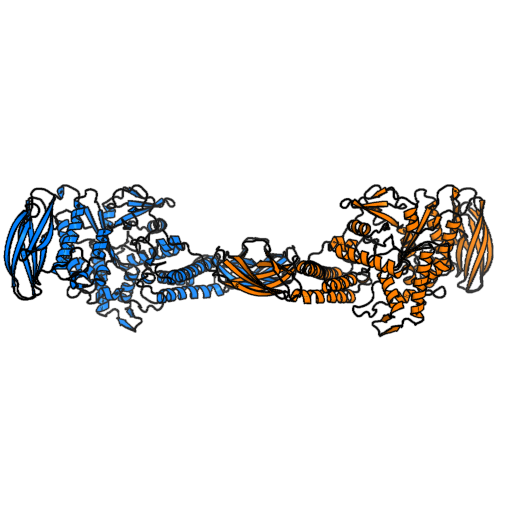592 SER B N 1
ATOM 10226 C CA . SER B 1 592 ? 26.969 6.906 6.141 1 97.12 592 SER B CA 1
ATOM 10227 C C . SER B 1 592 ? 25.797 6.395 5.312 1 97.12 592 SER B C 1
ATOM 10229 O O . SER B 1 592 ? 24.875 7.152 5.012 1 97.12 592 SER B O 1
ATOM 10231 N N . SER B 1 593 ? 25.922 5.254 4.91 1 96 593 SER B N 1
ATOM 10232 C CA . SER B 1 593 ? 24.828 4.531 4.262 1 96 593 SER B CA 1
ATOM 10233 C C . SER B 1 593 ? 24.422 3.311 5.078 1 96 593 SER B C 1
ATOM 10235 O O . SER B 1 593 ? 25.234 2.732 5.801 1 96 593 SER B O 1
ATOM 10237 N N . TYR B 1 594 ? 23.234 3.016 5.012 1 94.38 594 TYR B N 1
ATOM 10238 C CA . TYR B 1 594 ? 22.672 1.864 5.707 1 94.38 594 TYR B CA 1
ATOM 10239 C C . TYR B 1 594 ? 21.875 0.989 4.754 1 94.38 594 TYR B C 1
ATOM 10241 O O . TYR B 1 594 ? 21.062 1.493 3.971 1 94.38 594 TYR B O 1
ATOM 10249 N N . THR B 1 595 ? 22.188 -0.318 4.777 1 94.5 595 THR B N 1
ATOM 10250 C CA . THR B 1 595 ? 21.469 -1.274 3.938 1 94.5 595 THR B CA 1
ATOM 10251 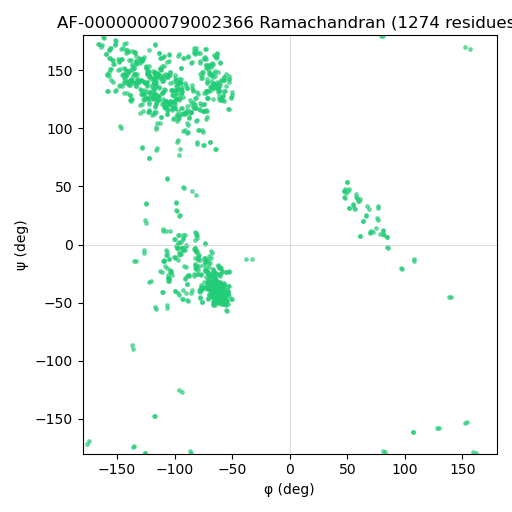C C . THR B 1 595 ? 20.703 -2.279 4.793 1 94.5 595 THR B C 1
ATOM 10253 O O . THR B 1 595 ? 21.234 -2.775 5.797 1 94.5 595 THR B O 1
ATOM 10256 N N . ARG B 1 596 ? 19.516 -2.541 4.414 1 90.06 596 ARG B N 1
ATOM 10257 C CA . ARG B 1 596 ? 18.688 -3.506 5.133 1 90.06 596 ARG B CA 1
ATOM 10258 C C . ARG B 1 596 ? 17.828 -4.309 4.172 1 90.06 596 ARG B C 1
ATOM 10260 O O . ARG B 1 596 ? 17.453 -3.818 3.102 1 90.06 596 ARG B O 1
ATOM 10267 N N . ILE B 1 597 ? 17.516 -5.562 4.609 1 90.88 597 ILE B N 1
ATOM 10268 C CA . ILE B 1 597 ? 16.594 -6.406 3.865 1 90.88 597 ILE B CA 1
ATOM 10269 C C . ILE B 1 597 ? 15.219 -6.379 4.535 1 90.88 597 ILE B C 1
ATOM 10271 O O . ILE B 1 597 ? 15.094 -6.742 5.707 1 90.88 597 ILE B O 1
ATOM 10275 N N . ILE B 1 598 ? 14.312 -5.93 3.889 1 88 598 ILE B N 1
ATOM 10276 C CA . ILE B 1 598 ? 12.945 -5.859 4.402 1 88 598 ILE B CA 1
ATOM 10277 C C . ILE B 1 598 ? 12.102 -6.973 3.787 1 88 598 ILE B C 1
ATOM 10279 O O . ILE B 1 598 ? 11.969 -7.055 2.562 1 88 598 ILE B O 1
ATOM 10283 N N . PRO B 1 599 ? 11.461 -7.852 4.613 1 90.62 599 PRO B N 1
ATOM 10284 C CA . PRO B 1 599 ? 10.594 -8.906 4.074 1 90.62 599 PRO B CA 1
ATOM 10285 C C . PRO B 1 599 ? 9.266 -8.359 3.539 1 90.62 599 PRO B C 1
ATOM 10287 O O . PRO B 1 599 ? 8.625 -7.535 4.191 1 90.62 599 PRO B O 1
ATOM 10290 N N . VAL B 1 600 ? 8.93 -8.766 2.398 1 90.75 600 VAL B N 1
ATOM 10291 C CA . VAL B 1 600 ? 7.672 -8.344 1.785 1 90.75 600 VAL B CA 1
ATOM 10292 C C . VAL B 1 600 ? 6.953 -9.555 1.193 1 90.75 600 VAL B C 1
ATOM 10294 O O . VAL B 1 600 ? 7.574 -10.594 0.953 1 90.75 600 VAL B O 1
ATOM 10297 N N . LYS B 1 601 ? 5.613 -9.477 1.045 1 93.06 601 LYS B N 1
ATOM 10298 C CA . LYS B 1 601 ? 4.777 -10.508 0.428 1 93.06 601 LYS B CA 1
ATOM 10299 C C . LYS B 1 601 ? 3.904 -9.914 -0.676 1 93.06 601 LYS B C 1
ATOM 10301 O O . LYS B 1 601 ? 3.295 -8.859 -0.494 1 93.06 601 LYS B O 1
ATOM 10306 N N . ALA B 1 602 ? 3.949 -10.547 -1.795 1 91.5 602 ALA B N 1
ATOM 10307 C CA . ALA B 1 602 ? 3.137 -10.102 -2.924 1 91.5 602 ALA B CA 1
ATOM 10308 C C . ALA B 1 602 ? 1.896 -10.977 -3.088 1 91.5 602 ALA B C 1
ATOM 10310 O O . ALA B 1 602 ? 1.991 -12.203 -3.09 1 91.5 602 ALA B O 1
ATOM 10311 N N . LYS B 1 603 ? 0.754 -10.391 -3.254 1 91.56 603 LYS B N 1
ATOM 10312 C CA . LYS B 1 603 ? -0.506 -11.109 -3.402 1 91.56 603 LYS B CA 1
ATOM 10313 C C . LYS B 1 603 ? -0.784 -11.438 -4.867 1 91.56 603 LYS B C 1
ATOM 10315 O O . LYS B 1 603 ? -1.406 -12.453 -5.172 1 91.56 603 LYS B O 1
ATOM 10320 N N . PHE B 1 604 ? -0.374 -10.562 -5.797 1 94.31 604 PHE B N 1
ATOM 10321 C CA . PHE B 1 604 ? -0.659 -10.695 -7.219 1 94.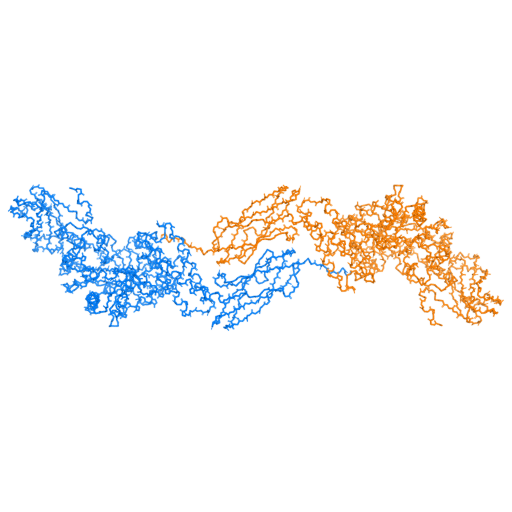31 604 PHE B CA 1
ATOM 10322 C C . PHE B 1 604 ? 0.582 -11.148 -7.98 1 94.31 604 PHE B C 1
ATOM 10324 O O . PHE B 1 604 ? 1.699 -11.055 -7.469 1 94.31 604 PHE B O 1
ATOM 10331 N N . ILE B 1 605 ? 0.416 -11.602 -9.133 1 96.69 605 ILE B N 1
ATOM 10332 C CA . ILE B 1 605 ? 1.531 -11.984 -9.992 1 96.69 605 ILE B CA 1
ATOM 10333 C C . ILE B 1 605 ? 1.657 -10.992 -11.148 1 96.69 605 ILE B C 1
ATOM 10335 O O . ILE B 1 605 ? 0.733 -10.219 -11.414 1 96.69 605 ILE B O 1
ATOM 10339 N N . GLY B 1 606 ? 2.879 -11.031 -11.758 1 96 606 GLY B N 1
ATOM 10340 C CA . GLY B 1 606 ? 3.133 -10.141 -12.883 1 96 606 GLY B CA 1
ATOM 10341 C C . GLY B 1 606 ? 4.07 -9 -12.539 1 96 606 GLY B C 1
ATOM 10342 O O . GLY B 1 606 ? 4.836 -9.094 -11.578 1 96 606 GLY B O 1
ATOM 10343 N N . LYS B 1 607 ? 4.02 -7.977 -13.375 1 94.56 607 LYS B N 1
ATOM 10344 C CA . LYS B 1 607 ? 4.918 -6.84 -13.219 1 94.56 607 LYS B CA 1
ATOM 10345 C C . LYS B 1 607 ? 4.348 -5.816 -12.242 1 94.56 607 LYS B C 1
ATOM 10347 O O . LYS B 1 607 ? 3.33 -5.18 -12.523 1 94.56 607 LYS B O 1
ATOM 10352 N N . HIS B 1 608 ? 5.012 -5.645 -11.102 1 92.88 608 HIS B N 1
ATOM 10353 C CA . HIS B 1 608 ? 4.59 -4.719 -10.062 1 92.88 608 HIS B CA 1
ATOM 10354 C C . HIS B 1 608 ? 5.457 -3.463 -10.055 1 92.88 608 HIS B C 1
ATOM 10356 O O . HIS B 1 608 ? 6.641 -3.52 -10.391 1 92.88 608 HIS B O 1
ATOM 10362 N N . LYS B 1 609 ? 4.836 -2.445 -9.742 1 92.12 609 LYS B N 1
ATOM 10363 C CA . LYS B 1 609 ? 5.555 -1.245 -9.32 1 92.12 609 LYS B CA 1
ATOM 10364 C C . LYS B 1 609 ? 5.477 -1.059 -7.809 1 92.12 609 LYS B C 1
ATOM 10366 O O . LYS B 1 609 ? 4.387 -0.93 -7.25 1 92.12 609 LYS B O 1
ATOM 10371 N N . MET B 1 610 ? 6.59 -1.034 -7.184 1 91.25 610 MET B N 1
ATOM 10372 C CA . MET B 1 610 ? 6.656 -0.911 -5.73 1 91.25 610 MET B CA 1
ATOM 10373 C C . MET B 1 610 ? 7.301 0.409 -5.324 1 91.25 610 MET B C 1
ATOM 10375 O O . MET B 1 610 ? 8.219 0.888 -5.996 1 91.25 610 MET B O 1
ATOM 10379 N N . VAL B 1 611 ? 6.809 0.905 -4.223 1 92.31 611 VAL B N 1
ATOM 10380 C CA . VAL B 1 611 ? 7.332 2.164 -3.705 1 92.31 611 VAL B CA 1
ATOM 10381 C C . VAL B 1 611 ? 7.961 1.937 -2.332 1 92.31 611 VAL B C 1
ATOM 10383 O O . VAL B 1 611 ? 7.367 1.279 -1.473 1 92.31 611 VAL B O 1
ATOM 10386 N N . VAL B 1 612 ? 9.125 2.477 -2.158 1 92.38 612 VAL B N 1
ATOM 10387 C CA . VAL B 1 612 ? 9.781 2.512 -0.855 1 92.38 612 VAL B CA 1
ATOM 10388 C C . VAL B 1 612 ? 9.984 3.961 -0.418 1 92.38 612 VAL B C 1
ATOM 10390 O O . VAL B 1 612 ? 10.492 4.781 -1.187 1 92.38 612 VAL B O 1
ATOM 10393 N N . SER B 1 613 ? 9.547 4.219 0.813 1 93.69 613 SER B N 1
ATOM 10394 C CA . SER B 1 613 ? 9.656 5.59 1.295 1 93.69 613 SER B CA 1
ATOM 10395 C C . SER B 1 613 ? 10.336 5.645 2.658 1 93.69 613 SER B C 1
ATOM 10397 O O . SER B 1 613 ? 10.156 4.746 3.482 1 93.69 613 SER B O 1
ATOM 10399 N N . ALA B 1 614 ? 11.148 6.66 2.799 1 95.12 614 ALA B N 1
ATOM 10400 C CA . ALA B 1 614 ? 11.656 7.035 4.117 1 95.12 614 ALA B CA 1
ATOM 10401 C C . ALA B 1 614 ? 10.727 8.031 4.801 1 95.12 614 ALA B C 1
ATOM 10403 O O . ALA B 1 614 ? 10.266 8.984 4.176 1 95.12 614 ALA B O 1
ATOM 10404 N N . ILE B 1 615 ? 10.422 7.801 6.121 1 95.12 615 ILE B N 1
ATOM 10405 C CA . ILE B 1 615 ? 9.398 8.57 6.816 1 95.12 615 ILE B CA 1
ATOM 10406 C C . ILE B 1 615 ? 9.93 9.023 8.172 1 95.12 615 ILE B C 1
ATOM 10408 O O . ILE B 1 615 ? 10.648 8.281 8.852 1 95.12 615 ILE B O 1
ATOM 10412 N N . SER B 1 616 ? 9.625 10.211 8.516 1 96.25 616 SER B N 1
ATOM 10413 C CA . SER B 1 616 ? 9.852 10.734 9.859 1 96.25 616 SER B CA 1
ATOM 10414 C C . SER B 1 616 ? 8.656 11.547 10.344 1 96.25 616 SER B C 1
ATOM 10416 O O . SER B 1 616 ? 8.242 12.5 9.688 1 96.25 616 SER B O 1
ATOM 10418 N N . LYS B 1 617 ? 8.133 11.195 11.477 1 95.06 617 LYS B N 1
ATOM 10419 C CA . LYS B 1 617 ? 6.996 11.867 12.109 1 95.06 617 LYS B CA 1
ATOM 10420 C C . LYS B 1 617 ? 5.875 12.109 11.109 1 95.06 617 LYS B C 1
ATOM 10422 O O . LYS B 1 617 ? 5.383 13.234 10.977 1 95.06 617 LYS B O 1
ATOM 10427 N N . GLY B 1 618 ? 5.652 11.102 10.266 1 94.12 618 GLY B N 1
ATOM 10428 C CA . GLY B 1 618 ? 4.523 11.133 9.352 1 94.12 618 GLY B CA 1
ATOM 10429 C C . GLY B 1 618 ? 4.82 11.875 8.062 1 94.12 618 GLY B C 1
ATOM 10430 O O . GLY B 1 618 ? 3.951 12 7.195 1 94.12 618 GLY B O 1
ATOM 10431 N N . LEU B 1 619 ? 5.961 12.445 7.902 1 96.88 619 LEU B N 1
ATOM 10432 C CA . LEU B 1 619 ? 6.371 13.133 6.684 1 96.88 619 LEU B CA 1
ATOM 10433 C C . LEU B 1 619 ? 7.191 12.211 5.785 1 96.88 619 LEU B C 1
ATOM 10435 O O . LEU B 1 619 ? 8.141 11.57 6.25 1 96.88 619 LEU B O 1
ATOM 10439 N N . ILE B 1 620 ? 6.887 12.188 4.535 1 96.06 620 ILE B N 1
ATOM 10440 C CA . ILE B 1 620 ? 7.707 11.477 3.561 1 96.06 620 ILE B CA 1
ATOM 10441 C C . ILE B 1 620 ? 8.984 12.266 3.291 1 96.06 620 ILE B C 1
ATOM 10443 O O . ILE B 1 620 ? 8.93 13.406 2.824 1 96.06 620 ILE B O 1
ATOM 10447 N N . ILE B 1 621 ? 10.062 11.617 3.562 1 97 621 ILE B N 1
ATOM 10448 C CA . ILE B 1 621 ? 11.367 12.25 3.404 1 97 621 ILE B CA 1
ATOM 10449 C C . ILE B 1 621 ? 11.875 12.039 1.982 1 97 621 ILE B C 1
ATOM 10451 O O . ILE B 1 621 ? 12.383 12.961 1.352 1 97 621 ILE B O 1
ATOM 10455 N N . ASP B 1 622 ? 11.805 10.812 1.552 1 96.56 622 ASP B N 1
ATOM 10456 C CA . ASP B 1 622 ? 12.234 10.398 0.221 1 96.56 622 ASP B CA 1
ATOM 10457 C C . ASP B 1 622 ? 11.516 9.125 -0.221 1 96.56 622 ASP B C 1
ATOM 10459 O O . ASP B 1 622 ? 11.039 8.352 0.614 1 96.56 622 ASP B O 1
ATOM 10463 N N . SER B 1 623 ? 11.367 9.008 -1.514 1 95.19 623 SER B N 1
ATOM 10464 C CA . SER B 1 623 ? 10.742 7.801 -2.039 1 95.19 623 SER B CA 1
ATOM 10465 C C . SER B 1 623 ? 11.438 7.328 -3.312 1 95.19 623 SER B C 1
ATOM 10467 O O . SER B 1 623 ? 11.953 8.141 -4.082 1 95.19 623 SER B O 1
ATOM 10469 N N . LYS B 1 624 ? 11.43 6.062 -3.51 1 94.44 624 LYS B N 1
ATOM 10470 C CA . LYS B 1 624 ? 11.953 5.441 -4.723 1 94.44 624 LYS B CA 1
ATOM 10471 C C . LYS B 1 624 ? 11.008 4.371 -5.25 1 94.44 624 LYS B C 1
ATOM 10473 O O . LYS B 1 624 ? 10.367 3.66 -4.469 1 94.44 624 LYS B O 1
ATOM 10478 N N . ILE B 1 625 ? 10.945 4.215 -6.602 1 93.88 625 ILE B N 1
ATOM 10479 C CA . ILE B 1 625 ? 10.102 3.225 -7.262 1 93.88 625 ILE B CA 1
ATOM 10480 C C . ILE B 1 625 ? 10.977 2.139 -7.887 1 93.88 625 ILE B C 1
ATOM 10482 O O . ILE B 1 625 ? 12.031 2.43 -8.453 1 93.88 625 ILE B O 1
ATOM 10486 N N . ILE B 1 626 ? 10.508 0.927 -7.777 1 93.5 626 ILE B N 1
ATOM 10487 C CA . ILE B 1 626 ? 11.18 -0.164 -8.477 1 93.5 626 ILE B CA 1
ATOM 10488 C C . ILE B 1 626 ? 10.148 -1.057 -9.156 1 93.5 626 ILE B C 1
ATOM 10490 O O . ILE B 1 626 ? 9.008 -1.16 -8.695 1 93.5 626 ILE B O 1
ATOM 10494 N N . ASP B 1 627 ? 10.602 -1.681 -10.242 1 94.19 627 ASP B N 1
ATOM 10495 C CA . ASP B 1 627 ? 9.812 -2.691 -10.938 1 94.19 627 ASP B CA 1
ATOM 10496 C C . ASP B 1 627 ? 10.188 -4.098 -10.469 1 94.19 627 ASP B C 1
ATOM 10498 O O . ASP B 1 627 ? 11.367 -4.449 -10.43 1 94.19 627 ASP B O 1
ATOM 10502 N N . ILE B 1 628 ? 9.211 -4.824 -10.055 1 93.62 628 ILE B N 1
ATOM 10503 C CA . ILE B 1 628 ? 9.43 -6.199 -9.617 1 93.62 628 ILE B CA 1
ATOM 10504 C C . ILE B 1 628 ? 8.508 -7.141 -10.391 1 93.62 628 ILE B C 1
ATOM 10506 O O . ILE B 1 628 ? 7.348 -6.805 -10.656 1 93.62 628 ILE B O 1
ATOM 10510 N N . ASN B 1 629 ? 9.055 -8.305 -10.797 1 95.19 629 ASN B N 1
ATOM 10511 C CA . ASN B 1 629 ? 8.25 -9.352 -11.406 1 95.19 629 ASN B CA 1
ATOM 10512 C C . ASN B 1 629 ? 7.938 -10.469 -10.414 1 95.19 629 ASN B C 1
ATOM 10514 O O . ASN B 1 629 ? 8.844 -11.133 -9.906 1 95.19 629 ASN B O 1
ATOM 10518 N N . VAL B 1 630 ? 6.703 -10.672 -10.125 1 96.44 630 VAL B N 1
ATOM 10519 C CA . VAL B 1 630 ? 6.27 -11.711 -9.195 1 96.44 630 VAL B CA 1
ATOM 10520 C C . VAL B 1 630 ? 5.793 -12.93 -9.977 1 96.44 630 VAL B C 1
ATOM 10522 O O . VAL B 1 630 ? 4.898 -12.82 -10.82 1 96.44 630 VAL B O 1
ATOM 10525 N N . LYS B 1 631 ? 6.336 -14.086 -9.695 1 97.19 631 LYS B N 1
ATOM 10526 C CA . LYS B 1 631 ? 6 -15.344 -10.344 1 97.19 631 LYS B CA 1
ATOM 10527 C C . LYS B 1 631 ? 4.945 -16.109 -9.555 1 97.19 631 LYS B C 1
ATOM 10529 O O . LYS B 1 631 ? 4.805 -15.914 -8.344 1 97.19 631 LYS B O 1
ATOM 10534 N N . PRO B 1 632 ? 4.168 -16.906 -10.266 1 96.38 632 PRO B N 1
ATOM 10535 C CA . PRO B 1 632 ? 3.26 -17.766 -9.5 1 96.38 632 PRO B CA 1
ATOM 10536 C C . PRO B 1 632 ? 3.99 -18.875 -8.742 1 96.38 632 PRO B C 1
ATOM 10538 O O . PRO B 1 632 ? 5.059 -19.312 -9.172 1 96.38 632 PRO B O 1
ATOM 10541 N N . LYS B 1 633 ? 3.416 -19.344 -7.676 1 94.62 633 LYS B N 1
ATOM 10542 C CA . LYS B 1 633 ? 4.004 -20.375 -6.84 1 94.62 633 LYS B CA 1
ATOM 10543 C C . LYS B 1 633 ? 3.492 -21.766 -7.238 1 94.62 633 LYS B C 1
ATOM 10545 O O . LYS B 1 633 ? 2.283 -21.969 -7.363 1 94.62 633 LYS B O 1
ATOM 10550 N N . LEU B 1 634 ? 4.445 -22.672 -7.426 1 94.56 634 LEU B N 1
ATOM 10551 C CA . LEU B 1 634 ? 4.094 -24.047 -7.738 1 94.56 634 LEU B CA 1
ATOM 10552 C C . LEU B 1 634 ? 4.074 -24.906 -6.477 1 94.56 634 LEU B C 1
ATOM 10554 O O . LEU B 1 634 ? 4.957 -24.781 -5.625 1 94.56 634 LEU B O 1
ATOM 10558 N N . LEU B 1 635 ? 3.105 -25.797 -6.379 1 93.75 635 LEU B N 1
ATOM 10559 C CA . LEU B 1 635 ? 3.109 -26.781 -5.305 1 93.75 635 LEU B CA 1
ATOM 10560 C C . LEU B 1 635 ? 4.18 -27.844 -5.547 1 93.75 635 LEU B C 1
ATOM 10562 O O . LEU B 1 635 ? 4.609 -28.047 -6.684 1 93.75 635 LEU B O 1
ATOM 10566 N N . PRO B 1 636 ? 4.672 -28.469 -4.504 1 93.81 636 PRO B N 1
ATOM 10567 C CA . PRO B 1 636 ? 5.645 -29.547 -4.684 1 93.81 636 PRO B CA 1
ATOM 10568 C C . PRO B 1 636 ? 5.059 -30.734 -5.438 1 93.81 636 PRO B C 1
ATOM 10570 O O . PRO B 1 636 ? 3.838 -30.859 -5.555 1 93.81 636 PRO B O 1
ATOM 10573 N N . ASN B 1 637 ? 5.957 -31.609 -6.004 1 95.31 637 ASN B N 1
ATOM 10574 C CA . ASN B 1 637 ? 5.508 -32.844 -6.633 1 95.31 637 ASN B CA 1
ATOM 10575 C C . ASN B 1 637 ? 4.629 -33.656 -5.695 1 95.31 637 ASN B C 1
ATOM 10577 O O . ASN B 1 637 ? 4.898 -33.75 -4.496 1 95.31 637 ASN B O 1
ATOM 10581 N N . PRO B 1 638 ? 3.623 -34.281 -6.27 1 89.88 638 PRO B N 1
ATOM 10582 C CA . PRO B 1 638 ? 2.877 -35.219 -5.434 1 89.88 638 PRO B CA 1
ATOM 10583 C C . PRO B 1 638 ? 3.734 -36.375 -4.941 1 89.88 638 PRO B C 1
ATOM 10585 O O . PRO B 1 638 ? 4.668 -36.781 -5.629 1 89.88 638 PRO B O 1
ATOM 10588 N N . ARG B 1 639 ? 3.689 -36.844 -3.557 1 75.5 639 ARG B N 1
ATOM 10589 C CA . ARG B 1 639 ? 4.465 -37.906 -2.918 1 75.5 639 ARG B CA 1
ATOM 10590 C C . ARG B 1 639 ? 4.062 -39.281 -3.449 1 75.5 639 ARG B C 1
ATOM 10592 O O . ARG B 1 639 ? 2.902 -39.5 -3.793 1 75.5 639 ARG B O 1
#

Organism: Staphylothermus marinus (strain ATCC 43588 / DSM 3639 / JCM 9404 / F1) (NCBI:txid399550)